Protein AF-A0A318E2T9-F1 (afdb_monomer)

Secondary structure (DSSP, 8-state):
-----------SSHHHHSSSSSS-SS------PPPPSEEEEEE----HHHHHHHHTTGGGGT--EEEE-TTS-S-GGGGGSHHHHHHHHHHHHHHHHHT-EEEEEEES-SS--SEE---TTSHHHHHHHHHHHHHHHH-TT--EEEEESTTSSS-TTTPEESSSHHHHTSHHHHHHHHHHHHHIIIIIIT--EEEEE---SSGGGHHHHHHHHHH--S--EEEEESSSSS--TTSPPPTTTT-BTB-EEEEEEESS-TTTTTTTS----HHHHHHHHHHHHHHHHTT-SSEEEEEEEE-EETTEESTTSTTHHHHHHHHHHHH-TT--HHHHHHHHHHHHH-PPTT-HHHHHHHHHHHHHHHHHHHHH-BTTB--SS-TTS--SSHHHHHHHHHHS-GGGT-GGGHHHHHHHHS--HHHHHHHHHHHHHHHHHHHHHHHHHHTTTTTS-HHHHHHHHHHHHHHHHHHHHHHHHHHHHHHHHHHHT-SS-TTTTHHHHHHHHHHHHHHHHHHTS-TT-S--TTS-HHHHHHHHHHH--TTS---S---------EEEEEEEE-SS-EEEEEEE-TT-EEEEEEESSTT---EEE--SS---SSEEEEEEE-SPPTT-EEEEEEEEEETTEEEEPPPEEEEPPPPPPS-S--PPPP----PPPP-------SSSSSSS----------------------------------PPPPPPEEEEEEEE--STT-EEEEEEEEPTTEEEEEEEEEESSS--B-EEEE-TT--STT-TTEEEEE-TT--EEEEESS-B-TTB--S---SEEEEEEEEBSS--SEEEEEEEEEE-PPPPPPPPPPPP-EEE-S-EEEEEES-B--TTSHHHHHTT----HHHHHHHHHHTT-SEEEE--BT--GGGTTHHHHSPTT-EEEEEEEE---SSSB--EEEEEEPTT------EE-SSSTT--GGG--TT-EEHHHHHHHHHHTT-EEEESSTT--SSSS-B-TTHHHHHH-GGGS-SEEEEEE--TTIIIIIHHHHHHHHHHHHHTT---EEEEE--B-SSSSS--TTSSEEEEEESSEEHHHHHHHHHTT-EEEESSTTS-EEEEEEE-GGG-EEETT-EEEE-TT-EEEEEEEEES-TT-EEEEEETTEEEEEEE--SSEEEEEEEEEGGG-EEEEEEEESSSSS--EEEEEPPEEEEES--SS--B-HHHHHHHHHTSTT----

Structure (mmCIF, N/CA/C/O backbone):
data_AF-A0A318E2T9-F1
#
_entry.id   AF-A0A318E2T9-F1
#
loop_
_atom_site.group_PDB
_atom_site.id
_atom_site.type_symbol
_atom_site.label_atom_id
_atom_site.label_alt_id
_atom_site.label_comp_id
_atom_site.label_asym_id
_atom_site.label_entity_id
_atom_site.label_seq_id
_atom_site.pdbx_PDB_ins_code
_atom_site.Cartn_x
_atom_site.Cartn_y
_atom_site.Cartn_z
_atom_site.occupancy
_atom_site.B_iso_or_equiv
_atom_site.auth_seq_id
_atom_site.auth_comp_id
_atom_site.auth_asym_id
_atom_site.auth_atom_id
_atom_site.pdbx_PDB_model_num
ATOM 1 N N . MET A 1 1 ? -1.964 -68.332 -2.945 1.00 30.83 1 MET A N 1
ATOM 2 C CA . MET A 1 1 ? -1.007 -69.454 -3.074 1.00 30.83 1 MET A CA 1
ATOM 3 C C . MET A 1 1 ? 0.327 -68.889 -3.530 1.00 30.83 1 MET A C 1
ATOM 5 O O . MET A 1 1 ? 0.353 -68.211 -4.544 1.00 30.83 1 MET A O 1
ATOM 9 N N . ILE A 1 2 ? 1.395 -69.120 -2.769 1.00 34.81 2 ILE A N 1
ATOM 10 C CA . ILE A 1 2 ? 2.800 -68.911 -3.175 1.00 34.81 2 ILE A CA 1
ATOM 11 C C . ILE A 1 2 ? 3.369 -70.321 -3.415 1.00 34.81 2 ILE A C 1
ATOM 13 O O . ILE A 1 2 ? 3.007 -71.199 -2.623 1.00 34.81 2 ILE A O 1
ATOM 17 N N . PRO A 1 3 ? 4.141 -70.603 -4.491 1.00 47.22 3 PRO A N 1
ATOM 18 C CA . PRO A 1 3 ? 5.630 -70.612 -4.438 1.00 47.22 3 PRO A CA 1
ATOM 19 C C . PRO A 1 3 ? 6.319 -70.390 -5.817 1.00 47.22 3 PRO A C 1
ATOM 21 O O . PRO A 1 3 ? 5.642 -70.394 -6.833 1.00 47.22 3 PRO A O 1
ATOM 24 N N . THR A 1 4 ? 7.631 -70.239 -6.052 1.00 31.91 4 THR A N 1
ATOM 25 C CA . THR A 1 4 ? 8.889 -69.883 -5.352 1.00 31.91 4 THR A CA 1
ATOM 26 C C . THR A 1 4 ? 9.988 -69.797 -6.440 1.00 31.91 4 THR A C 1
ATOM 28 O O . THR A 1 4 ? 9.971 -70.648 -7.322 1.00 31.91 4 THR A O 1
ATOM 31 N N . ARG A 1 5 ? 11.000 -68.920 -6.242 1.00 30.98 5 ARG A N 1
ATOM 32 C CA . ARG A 1 5 ? 12.449 -69.053 -6.616 1.00 30.98 5 ARG A CA 1
ATOM 33 C C . ARG A 1 5 ? 12.858 -69.080 -8.116 1.00 30.98 5 ARG A C 1
ATOM 35 O O . ARG A 1 5 ? 12.138 -69.633 -8.923 1.00 30.98 5 ARG A O 1
ATOM 42 N N . THR A 1 6 ? 14.027 -68.635 -8.610 1.00 30.19 6 THR A N 1
ATOM 43 C CA . THR A 1 6 ? 15.183 -67.767 -8.234 1.00 30.19 6 THR A CA 1
ATOM 44 C C . THR A 1 6 ? 16.120 -67.701 -9.464 1.00 30.19 6 THR A C 1
ATOM 46 O O . THR A 1 6 ? 16.371 -68.765 -10.015 1.00 30.19 6 THR A O 1
ATOM 49 N N . ALA A 1 7 ? 16.718 -66.524 -9.746 1.00 31.12 7 ALA A N 1
ATOM 50 C CA . ALA A 1 7 ? 18.067 -66.262 -10.327 1.00 31.12 7 ALA A CA 1
ATOM 51 C C . ALA A 1 7 ? 18.369 -66.768 -11.775 1.00 31.12 7 ALA A C 1
ATOM 53 O O . ALA A 1 7 ? 17.823 -67.770 -12.198 1.00 31.12 7 ALA A O 1
ATOM 54 N N . THR A 1 8 ? 19.200 -66.175 -12.648 1.00 29.31 8 THR A N 1
ATOM 55 C CA . THR A 1 8 ? 20.360 -65.255 -12.604 1.00 29.31 8 THR A CA 1
ATOM 56 C C . THR A 1 8 ? 20.552 -64.590 -13.992 1.00 29.31 8 THR A C 1
ATOM 58 O O . THR A 1 8 ? 20.115 -65.137 -15.000 1.00 29.31 8 THR A O 1
ATOM 61 N N . GLY A 1 9 ? 21.303 -63.476 -14.069 1.00 25.31 9 GLY A N 1
ATOM 62 C CA . GLY A 1 9 ? 22.051 -63.110 -15.289 1.00 25.31 9 GLY A CA 1
ATOM 63 C C . GLY A 1 9 ? 22.116 -61.618 -15.634 1.00 25.31 9 GLY A C 1
ATOM 64 O O . GLY A 1 9 ? 21.346 -61.145 -16.461 1.00 25.31 9 GLY A O 1
ATOM 65 N N . GLY A 1 10 ? 23.073 -60.875 -15.064 1.00 24.95 10 GLY A N 1
ATOM 66 C CA . GLY A 1 10 ? 23.267 -59.454 -15.376 1.00 24.95 10 GLY A CA 1
ATOM 67 C C . GLY A 1 10 ? 24.675 -58.936 -15.086 1.00 24.95 10 GLY A C 1
ATOM 68 O O . GLY A 1 10 ? 24.848 -58.102 -14.209 1.00 24.95 10 GLY A O 1
ATOM 69 N N . THR A 1 11 ? 25.683 -59.386 -15.837 1.00 40.41 11 THR A N 1
ATOM 70 C CA . THR A 1 11 ? 27.044 -58.811 -15.818 1.00 40.41 11 THR A CA 1
ATOM 71 C C . THR A 1 11 ? 27.593 -58.636 -17.236 1.00 40.41 11 THR A C 1
ATOM 73 O O . THR A 1 11 ? 28.541 -59.294 -17.646 1.00 40.41 11 THR A O 1
ATOM 76 N N . ARG A 1 12 ? 26.992 -57.718 -18.008 1.00 34.94 12 ARG A N 1
ATOM 77 C CA . ARG A 1 12 ? 27.637 -57.089 -19.188 1.00 34.94 12 ARG A CA 1
ATOM 78 C C . ARG A 1 12 ? 27.356 -55.587 -19.368 1.00 34.94 12 ARG A C 1
ATOM 80 O O . ARG A 1 12 ? 27.973 -54.971 -20.226 1.00 34.94 12 ARG A O 1
ATOM 87 N N . ARG A 1 13 ? 26.510 -54.959 -18.538 1.00 35.66 13 ARG A N 1
ATOM 88 C CA . ARG A 1 13 ? 26.247 -53.501 -18.598 1.00 35.66 13 ARG A CA 1
ATOM 89 C C . ARG A 1 13 ? 27.170 -52.640 -17.725 1.00 35.66 13 ARG A C 1
ATOM 91 O O . ARG A 1 13 ? 27.297 -51.454 -17.993 1.00 35.66 13 ARG A O 1
ATOM 98 N N . ALA A 1 14 ? 27.868 -53.229 -16.752 1.00 35.28 14 ALA A N 1
ATOM 99 C CA . ALA A 1 14 ? 28.710 -52.477 -15.815 1.00 35.28 14 ALA A CA 1
ATOM 100 C C . ALA A 1 14 ? 30.068 -52.027 -16.395 1.00 35.28 14 ALA A C 1
ATOM 102 O O . ALA A 1 14 ? 30.682 -51.111 -15.864 1.00 35.28 14 ALA A O 1
ATOM 103 N N . VAL A 1 15 ? 30.531 -52.620 -17.502 1.00 36.66 15 VAL A N 1
ATOM 104 C CA . VAL A 1 15 ? 31.848 -52.287 -18.087 1.00 36.66 15 VAL A CA 1
ATOM 105 C C . VAL A 1 15 ? 31.768 -51.127 -19.094 1.00 36.66 15 VAL A C 1
ATOM 107 O O . VAL A 1 15 ? 32.759 -50.444 -19.313 1.00 36.66 15 VAL A O 1
ATOM 110 N N . TRP A 1 16 ? 30.582 -50.815 -19.632 1.00 32.03 16 TRP A N 1
ATOM 111 C CA . TRP A 1 16 ? 30.392 -49.675 -20.546 1.00 32.03 16 TRP A CA 1
ATOM 112 C C . TRP A 1 16 ? 30.005 -48.359 -19.853 1.00 32.03 16 TRP A C 1
ATOM 114 O O . TRP A 1 16 ? 30.143 -47.306 -20.459 1.00 32.03 16 TRP A O 1
ATOM 124 N N . GLN A 1 17 ? 29.578 -48.390 -18.585 1.00 36.59 17 GLN A N 1
ATOM 125 C CA . GLN A 1 17 ? 29.322 -47.170 -17.801 1.00 36.59 17 GLN A CA 1
ATOM 126 C C . GLN A 1 17 ? 30.561 -46.659 -17.046 1.00 36.59 17 GLN A C 1
ATOM 128 O O . GLN A 1 17 ? 30.603 -45.493 -16.671 1.00 36.59 17 GLN A O 1
ATOM 133 N N . ALA A 1 18 ? 31.591 -47.492 -16.863 1.00 33.47 18 ALA A N 1
ATOM 134 C CA . ALA A 1 18 ? 32.810 -47.108 -16.148 1.00 33.47 18 ALA A CA 1
ATOM 135 C C . ALA A 1 18 ? 33.846 -46.369 -17.024 1.00 33.47 18 ALA A C 1
ATOM 137 O O . ALA A 1 18 ? 34.726 -45.703 -16.488 1.00 33.47 18 ALA A O 1
ATOM 138 N N . LEU A 1 19 ? 33.739 -46.443 -18.358 1.00 30.14 19 LEU A N 1
ATOM 139 C CA . LEU A 1 19 ? 34.687 -45.807 -19.288 1.00 30.14 19 LEU A CA 1
ATOM 140 C C . LEU A 1 19 ? 34.268 -44.398 -19.744 1.00 30.14 19 LEU A C 1
ATOM 142 O O . LEU A 1 19 ? 35.114 -43.640 -20.207 1.00 30.14 19 LEU A O 1
ATOM 146 N N . THR A 1 20 ? 33.010 -43.998 -19.540 1.00 35.28 20 THR A N 1
ATOM 147 C CA . THR A 1 20 ? 32.521 -42.638 -19.851 1.00 35.28 20 THR A CA 1
ATOM 148 C C . THR A 1 20 ? 32.719 -41.650 -18.696 1.00 35.28 20 THR A C 1
ATOM 150 O O . THR A 1 20 ? 32.662 -40.444 -18.903 1.00 35.28 20 THR A O 1
ATOM 153 N N . ILE A 1 21 ? 32.982 -42.143 -17.480 1.00 37.72 21 ILE A N 1
ATOM 154 C CA . ILE A 1 21 ? 33.087 -41.317 -16.262 1.00 37.72 21 ILE A CA 1
ATOM 155 C C . ILE A 1 21 ? 34.527 -40.813 -16.012 1.00 37.72 21 ILE A C 1
ATOM 157 O O . ILE A 1 21 ? 34.730 -39.908 -15.212 1.00 37.72 21 ILE A O 1
ATOM 161 N N . LEU A 1 22 ? 35.535 -41.306 -16.745 1.00 31.16 22 LEU A N 1
ATOM 162 C CA . LEU A 1 22 ? 36.949 -40.932 -16.547 1.00 31.16 22 LEU A CA 1
ATOM 163 C C . LEU A 1 22 ? 37.576 -40.071 -17.663 1.00 31.16 22 LEU A C 1
ATOM 165 O O . LEU A 1 22 ? 38.781 -39.846 -17.646 1.00 31.16 22 LEU A O 1
ATOM 169 N N . LEU A 1 23 ? 36.775 -39.527 -18.588 1.00 32.62 23 LEU A N 1
ATOM 170 C CA . LEU A 1 23 ? 37.224 -38.550 -19.604 1.00 32.62 23 LEU A CA 1
ATOM 171 C C . LEU A 1 23 ? 36.506 -37.186 -19.522 1.00 32.62 23 LEU A C 1
ATOM 173 O O . LEU A 1 23 ? 36.670 -36.353 -20.405 1.00 32.62 23 LEU A O 1
ATOM 177 N N . GLY A 1 24 ? 35.735 -36.936 -18.458 1.00 32.81 24 GLY A N 1
ATOM 178 C CA . GLY A 1 24 ? 34.955 -35.704 -18.260 1.00 32.81 24 GLY A CA 1
ATOM 179 C C . GLY A 1 24 ? 35.442 -34.805 -17.120 1.00 32.81 24 GLY A C 1
ATOM 180 O O . GLY A 1 24 ? 34.636 -34.102 -16.522 1.00 32.81 24 GLY A O 1
ATOM 181 N N . ILE A 1 25 ? 36.727 -34.853 -16.764 1.00 40.00 25 ILE A N 1
ATOM 182 C CA . ILE A 1 25 ? 37.332 -33.955 -15.770 1.00 40.00 25 ILE A CA 1
ATOM 183 C C . ILE A 1 25 ? 38.424 -33.181 -16.508 1.00 40.00 25 ILE A C 1
ATOM 185 O O . ILE A 1 25 ? 39.344 -33.805 -17.027 1.00 40.00 25 ILE A O 1
ATOM 189 N N . TRP A 1 26 ? 38.291 -31.851 -16.548 1.00 36.72 26 TRP A N 1
ATOM 190 C CA . TRP A 1 26 ? 38.984 -30.871 -17.413 1.00 36.72 26 TRP A CA 1
ATOM 191 C C . TRP A 1 26 ? 38.287 -30.524 -18.737 1.00 36.72 26 TRP A C 1
ATOM 193 O O . TRP A 1 26 ? 38.881 -30.569 -19.807 1.00 36.72 26 TRP A O 1
ATOM 203 N N . ALA A 1 27 ? 37.031 -30.095 -18.635 1.00 29.42 27 ALA A N 1
ATOM 204 C CA . ALA A 1 27 ? 36.490 -28.955 -19.377 1.00 29.42 27 ALA A CA 1
ATOM 205 C C . ALA A 1 27 ? 35.174 -28.562 -18.694 1.00 29.42 27 ALA A C 1
ATOM 207 O O . ALA A 1 27 ? 34.204 -29.315 -18.747 1.00 29.42 27 ALA A O 1
ATOM 208 N N . ALA A 1 28 ? 35.137 -27.419 -18.008 1.00 30.30 28 ALA A N 1
ATOM 209 C CA . ALA A 1 28 ? 33.854 -26.807 -17.683 1.00 30.30 28 ALA A CA 1
ATOM 210 C C . ALA A 1 28 ? 33.182 -26.466 -19.023 1.00 30.30 28 ALA A C 1
ATOM 212 O O . ALA A 1 28 ? 33.825 -25.805 -19.845 1.00 30.30 28 ALA A O 1
ATOM 213 N N . PRO A 1 29 ? 31.951 -26.922 -19.306 1.00 32.84 29 PRO A N 1
ATOM 214 C CA . PRO A 1 29 ? 31.265 -26.430 -20.478 1.00 32.84 29 PRO A CA 1
ATOM 215 C C . PRO A 1 29 ? 30.936 -24.968 -20.185 1.00 32.84 29 PRO A C 1
ATOM 217 O O . PRO A 1 29 ? 30.254 -24.661 -19.207 1.00 32.84 29 PRO A O 1
ATOM 220 N N . ALA A 1 30 ? 31.443 -24.063 -21.017 1.00 32.66 30 ALA A N 1
ATOM 221 C CA . ALA A 1 30 ? 30.800 -22.775 -21.190 1.00 32.66 30 ALA A CA 1
ATOM 222 C C . ALA A 1 30 ? 29.345 -23.084 -21.569 1.00 32.66 30 ALA A C 1
ATOM 224 O O . ALA A 1 30 ? 29.081 -23.569 -22.669 1.00 32.66 30 ALA A O 1
ATOM 225 N N . TYR A 1 31 ? 28.419 -22.927 -20.622 1.00 33.53 31 TYR A N 1
ATOM 226 C CA . TYR A 1 31 ? 26.995 -22.985 -20.911 1.00 33.53 31 TYR A CA 1
ATOM 227 C C . TYR A 1 31 ? 26.719 -21.858 -21.906 1.00 33.53 31 TYR A C 1
ATOM 229 O O . TYR A 1 31 ? 26.722 -20.689 -21.532 1.00 33.53 31 TYR A O 1
ATOM 237 N N . SER A 1 32 ? 26.503 -22.182 -23.180 1.00 38.78 32 SER A N 1
ATOM 238 C CA . SER A 1 32 ? 25.739 -21.280 -24.032 1.00 38.78 32 SER A CA 1
ATOM 239 C C . SER A 1 32 ? 24.319 -21.302 -23.475 1.00 38.78 32 SER A C 1
ATOM 241 O O . SER A 1 32 ? 23.650 -22.332 -23.581 1.00 38.78 32 SER A O 1
ATOM 243 N N . ALA A 1 33 ? 23.893 -20.231 -22.806 1.00 56.88 33 ALA A N 1
ATOM 244 C CA . ALA A 1 33 ? 22.514 -20.103 -22.358 1.00 56.88 33 ALA A CA 1
ATOM 245 C C . ALA A 1 33 ? 21.583 -20.294 -23.566 1.00 56.88 33 ALA A C 1
ATOM 247 O O . ALA A 1 33 ? 21.699 -19.592 -24.569 1.00 56.88 33 ALA A O 1
ATOM 248 N N . GLU A 1 34 ? 20.711 -21.299 -23.498 1.00 68.94 34 GLU A N 1
ATOM 249 C CA . GLU A 1 34 ? 19.646 -21.471 -24.481 1.00 68.94 34 GLU A CA 1
ATOM 250 C C . GLU A 1 34 ? 18.685 -20.281 -24.363 1.00 68.94 34 GLU A C 1
ATOM 252 O O . GLU A 1 34 ? 18.396 -19.823 -23.253 1.00 68.94 34 GLU A O 1
ATOM 257 N N . ALA A 1 35 ? 18.217 -19.762 -25.501 1.00 85.75 35 ALA A N 1
ATOM 258 C CA . ALA A 1 35 ? 17.308 -18.624 -25.515 1.00 85.75 35 ALA A CA 1
ATOM 259 C C . ALA A 1 35 ? 16.038 -18.934 -24.711 1.00 85.75 35 ALA A C 1
ATOM 261 O O . ALA A 1 35 ? 15.452 -20.015 -24.821 1.00 85.75 35 ALA A O 1
ATOM 262 N N . LEU A 1 36 ? 15.597 -17.966 -23.910 1.00 94.62 36 LEU A N 1
ATOM 263 C CA . LEU A 1 36 ? 14.385 -18.102 -23.119 1.00 94.62 36 LEU A CA 1
ATOM 264 C C . LEU A 1 36 ? 13.154 -18.102 -24.049 1.00 94.62 36 LEU A C 1
ATOM 266 O O . LEU A 1 36 ? 13.060 -17.265 -24.949 1.00 94.62 36 LEU A O 1
ATOM 270 N N . PRO A 1 37 ? 12.190 -19.022 -23.859 1.00 93.94 37 PRO A N 1
ATOM 271 C CA . PRO A 1 37 ? 11.117 -19.244 -24.830 1.00 93.94 37 PRO A CA 1
ATOM 272 C C . PRO A 1 37 ? 10.028 -18.159 -24.857 1.00 93.94 37 PRO A C 1
ATOM 274 O O . PRO A 1 37 ? 9.213 -18.160 -25.777 1.00 93.94 37 PRO A O 1
ATOM 277 N N . HIS A 1 38 ? 9.972 -17.254 -23.872 1.00 95.56 38 HIS A N 1
ATOM 278 C CA . HIS A 1 38 ? 9.001 -16.158 -23.829 1.00 95.56 38 HIS A CA 1
ATOM 279 C C . HIS A 1 38 ? 9.669 -14.802 -24.066 1.00 95.56 38 HIS A C 1
ATOM 281 O O . HIS A 1 38 ? 10.292 -14.226 -23.175 1.00 95.56 38 HIS A O 1
ATOM 287 N N . HIS A 1 39 ? 9.443 -14.259 -25.261 1.00 97.69 39 HIS A N 1
ATOM 288 C CA . HIS A 1 39 ? 9.686 -12.858 -25.592 1.00 97.69 39 HIS A CA 1
ATOM 289 C C . HIS A 1 39 ? 8.352 -12.175 -25.910 1.00 97.69 39 HIS A C 1
ATOM 291 O O . HIS A 1 39 ? 7.770 -12.445 -26.965 1.00 97.69 39 HIS A O 1
ATOM 297 N N . GLY A 1 40 ? 7.839 -11.361 -24.990 1.00 97.81 40 GLY A N 1
ATOM 298 C CA . GLY A 1 40 ? 6.520 -10.739 -25.104 1.00 97.81 40 GLY A CA 1
ATOM 299 C C . GLY A 1 40 ? 6.551 -9.227 -25.280 1.00 97.81 40 GLY A C 1
ATOM 300 O O . GLY A 1 40 ? 7.355 -8.551 -24.637 1.00 97.81 40 GLY A O 1
ATOM 301 N N . TRP A 1 41 ? 5.620 -8.689 -26.064 1.00 98.38 41 TRP A N 1
ATOM 302 C CA . TRP A 1 41 ? 5.282 -7.258 -26.074 1.00 98.38 41 TRP A CA 1
ATOM 303 C C . TRP A 1 41 ? 3.877 -7.029 -25.520 1.00 98.38 41 TRP A C 1
ATOM 305 O O . TRP A 1 41 ? 2.980 -7.829 -25.763 1.00 98.38 41 TRP A O 1
ATOM 315 N N . ILE A 1 42 ? 3.675 -5.941 -24.780 1.00 97.69 42 ILE A N 1
ATOM 316 C CA . ILE A 1 42 ? 2.376 -5.540 -24.227 1.00 97.69 42 ILE A CA 1
ATOM 317 C C . ILE A 1 42 ? 1.983 -4.211 -24.870 1.00 97.69 42 ILE A C 1
ATOM 319 O O . ILE A 1 42 ? 2.677 -3.213 -24.672 1.00 97.69 42 ILE A O 1
ATOM 323 N N . LEU A 1 43 ? 0.880 -4.219 -25.621 1.00 97.38 43 LEU A N 1
ATOM 324 C CA . LEU A 1 43 ? 0.327 -3.054 -26.311 1.00 97.38 43 LEU A CA 1
ATOM 325 C C . LEU A 1 43 ? -0.829 -2.483 -25.478 1.00 97.38 43 LEU A C 1
ATOM 327 O O . LEU A 1 43 ? -1.680 -3.244 -24.993 1.00 97.38 43 LEU A O 1
ATOM 331 N N . THR A 1 44 ? -0.861 -1.161 -25.275 1.00 95.06 44 THR A N 1
ATOM 332 C CA . THR A 1 44 ? -1.817 -0.512 -24.348 1.00 95.06 44 THR A CA 1
ATOM 333 C C . THR A 1 44 ? -2.723 0.540 -25.002 1.00 95.06 44 THR A C 1
ATOM 335 O O . THR A 1 44 ? -3.714 0.956 -24.386 1.00 95.06 44 THR A O 1
ATOM 338 N N . GLN A 1 45 ? -2.424 0.967 -26.234 1.00 91.88 45 GLN A N 1
ATOM 339 C CA . GLN A 1 45 ? -3.147 2.034 -26.943 1.00 91.88 45 GLN A CA 1
ATOM 340 C C . GLN A 1 45 ? -4.353 1.523 -27.733 1.00 91.88 45 GLN A C 1
ATOM 342 O O . GLN A 1 45 ? -4.299 0.449 -28.317 1.00 91.88 45 GLN A O 1
ATOM 347 N N . ASN A 1 46 ? -5.414 2.323 -27.859 1.00 88.19 46 ASN A N 1
ATOM 348 C CA . ASN A 1 46 ? -6.555 2.017 -28.735 1.00 88.19 46 ASN A CA 1
ATOM 349 C C . ASN A 1 46 ? -6.376 2.477 -30.195 1.00 88.19 46 ASN A C 1
ATOM 351 O O . ASN A 1 46 ? -7.262 2.213 -31.009 1.00 88.19 46 ASN A O 1
ATOM 355 N N . ASP A 1 47 ? -5.263 3.129 -30.542 1.00 94.19 47 ASP A N 1
ATOM 356 C CA . ASP A 1 47 ? -4.957 3.523 -31.920 1.00 94.19 47 ASP A CA 1
ATOM 357 C C . ASP A 1 47 ? -4.554 2.295 -32.748 1.00 94.19 47 ASP A C 1
ATOM 359 O O . ASP A 1 47 ? -3.548 1.628 -32.494 1.00 94.19 47 ASP A O 1
ATOM 363 N N . THR A 1 48 ? -5.378 1.971 -33.741 1.00 93.62 48 THR A N 1
ATOM 364 C CA . THR A 1 48 ? -5.178 0.783 -34.573 1.00 93.62 48 THR A CA 1
ATOM 365 C C . THR A 1 48 ? -3.993 0.949 -35.520 1.00 93.62 48 THR A C 1
ATOM 367 O O . THR A 1 48 ? -3.201 0.020 -35.638 1.00 93.62 48 THR A O 1
ATOM 370 N N . ASP A 1 49 ? -3.816 2.108 -36.153 1.00 95.44 49 ASP A N 1
ATOM 371 C CA . ASP A 1 49 ? -2.730 2.311 -37.119 1.00 95.44 49 ASP A CA 1
ATOM 372 C C . ASP A 1 49 ? -1.368 2.282 -36.423 1.00 95.44 49 ASP A C 1
ATOM 374 O O . ASP A 1 49 ? -0.433 1.632 -36.904 1.00 95.44 49 ASP A O 1
ATOM 378 N N . TYR A 1 50 ? -1.289 2.892 -35.237 1.00 95.56 50 TYR A N 1
ATOM 379 C CA . TYR A 1 50 ? -0.123 2.781 -34.369 1.00 95.56 50 TYR A CA 1
ATOM 380 C C . TYR A 1 50 ? 0.199 1.318 -34.037 1.00 95.56 50 TYR A C 1
ATOM 382 O O . TYR A 1 50 ? 1.312 0.853 -34.294 1.00 95.56 50 TYR A O 1
ATOM 390 N N . ASN A 1 51 ? -0.775 0.571 -33.503 1.00 96.94 51 ASN A N 1
ATOM 391 C CA . ASN A 1 51 ? -0.554 -0.813 -33.083 1.00 96.94 51 ASN A CA 1
ATOM 392 C C . ASN A 1 51 ? -0.083 -1.688 -34.253 1.00 96.94 51 ASN A C 1
ATOM 394 O O . ASN A 1 51 ? 0.827 -2.497 -34.088 1.00 96.94 51 ASN A O 1
ATOM 398 N N . ARG A 1 52 ? -0.639 -1.496 -35.454 1.00 97.50 52 ARG A N 1
ATOM 399 C CA . ARG A 1 52 ? -0.222 -2.227 -36.661 1.00 97.50 52 ARG A CA 1
ATOM 400 C C . ARG A 1 52 ? 1.214 -1.906 -37.068 1.00 97.50 52 ARG A C 1
ATOM 402 O O . ARG A 1 52 ? 1.961 -2.815 -37.430 1.00 97.50 52 ARG A O 1
ATOM 409 N N . ALA A 1 53 ? 1.627 -0.642 -36.961 1.00 96.62 53 ALA A N 1
ATOM 410 C CA . ALA A 1 53 ? 3.010 -0.237 -37.211 1.00 96.62 53 ALA A CA 1
ATOM 411 C C . ALA A 1 53 ? 3.988 -0.857 -36.196 1.00 96.62 53 ALA A C 1
ATOM 413 O O . ALA A 1 53 ? 5.073 -1.295 -36.580 1.00 96.62 53 ALA A O 1
ATOM 414 N N . VAL A 1 54 ? 3.595 -0.953 -34.922 1.00 96.75 54 VAL A N 1
ATOM 415 C CA . VAL A 1 54 ? 4.366 -1.663 -33.888 1.00 96.75 54 VAL A CA 1
ATOM 416 C C . VAL A 1 54 ? 4.458 -3.153 -34.208 1.00 96.75 54 VAL A C 1
ATOM 418 O O . VAL A 1 54 ? 5.558 -3.701 -34.265 1.00 96.75 54 VAL A O 1
ATOM 421 N N . ILE A 1 55 ? 3.324 -3.805 -34.482 1.00 98.19 55 ILE A N 1
ATOM 422 C CA . ILE A 1 55 ? 3.254 -5.239 -34.793 1.00 98.19 55 ILE A CA 1
ATOM 423 C C . ILE A 1 55 ? 4.158 -5.583 -35.982 1.00 98.19 55 ILE A C 1
ATOM 425 O O . ILE A 1 55 ? 4.906 -6.556 -35.918 1.00 98.19 55 ILE A O 1
ATOM 429 N N . ALA A 1 56 ? 4.190 -4.753 -37.028 1.00 97.56 56 ALA A N 1
ATOM 430 C CA . ALA A 1 56 ? 5.042 -4.971 -38.199 1.00 97.56 56 ALA A CA 1
ATOM 431 C C . ALA A 1 56 ? 6.547 -5.099 -37.877 1.00 97.56 56 ALA A C 1
ATOM 433 O O . ALA A 1 56 ? 7.287 -5.695 -38.661 1.00 97.56 56 ALA A O 1
ATOM 434 N N . ARG A 1 57 ? 7.003 -4.585 -36.725 1.00 96.12 57 ARG A N 1
ATOM 435 C CA . ARG A 1 57 ? 8.402 -4.659 -36.273 1.00 96.12 57 ARG A CA 1
ATOM 436 C C . ARG A 1 57 ? 8.701 -5.845 -35.353 1.00 96.12 57 ARG A C 1
ATOM 438 O O . ARG A 1 57 ? 9.863 -6.091 -35.049 1.00 96.12 57 ARG A O 1
ATOM 445 N N . MET A 1 58 ? 7.706 -6.631 -34.938 1.00 96.81 58 MET A N 1
ATOM 446 C CA . MET A 1 58 ? 7.890 -7.739 -33.981 1.00 96.81 58 MET A CA 1
ATOM 447 C C . MET A 1 58 ? 8.955 -8.758 -34.414 1.00 96.81 58 MET A C 1
ATOM 449 O O . MET A 1 58 ? 9.720 -9.255 -33.583 1.00 96.81 58 MET A O 1
ATOM 453 N N . ARG A 1 59 ? 9.055 -9.052 -35.717 1.00 93.88 59 ARG A N 1
ATOM 454 C CA . ARG A 1 59 ? 10.076 -9.969 -36.249 1.00 93.88 59 ARG A CA 1
ATOM 455 C C . ARG A 1 59 ? 11.503 -9.443 -36.090 1.00 93.88 59 ARG A C 1
ATOM 457 O O . ARG A 1 59 ? 12.398 -10.258 -35.890 1.00 93.88 59 ARG A O 1
ATOM 464 N N . GLU A 1 60 ? 11.721 -8.124 -36.125 1.00 92.38 60 GLU A N 1
ATOM 465 C CA . GLU A 1 60 ? 13.051 -7.514 -35.925 1.00 92.38 60 GLU A CA 1
ATOM 466 C C . GLU A 1 60 ? 13.624 -7.852 -34.543 1.00 92.38 60 GLU A C 1
ATOM 468 O O . GLU A 1 60 ? 14.832 -8.029 -34.389 1.00 92.38 60 GLU A O 1
ATOM 473 N N . TYR A 1 61 ? 12.743 -7.998 -33.551 1.00 94.75 61 TYR A N 1
ATOM 474 C CA . TYR A 1 61 ? 13.101 -8.276 -32.164 1.00 94.75 61 TYR A CA 1
ATOM 475 C C . TYR A 1 61 ? 12.926 -9.754 -31.787 1.00 94.75 61 TYR A C 1
ATOM 477 O O . TYR A 1 61 ? 13.217 -10.127 -30.656 1.00 94.75 61 TYR A O 1
ATOM 485 N N . ALA A 1 62 ? 12.495 -10.619 -32.711 1.00 94.81 62 ALA A N 1
ATOM 486 C CA . ALA A 1 62 ? 12.150 -12.015 -32.426 1.00 94.81 62 ALA A CA 1
ATOM 487 C C . ALA A 1 62 ? 11.099 -12.150 -31.303 1.00 94.81 62 ALA A C 1
ATOM 489 O O . ALA A 1 62 ? 11.262 -12.930 -30.362 1.00 94.81 62 ALA A O 1
ATOM 490 N N . VAL A 1 63 ? 10.034 -11.346 -31.370 1.00 97.75 63 VAL A N 1
ATOM 491 C CA . VAL A 1 63 ? 8.920 -11.408 -30.413 1.00 97.75 63 VAL A CA 1
ATOM 492 C C . VAL A 1 63 ? 8.095 -12.670 -30.663 1.00 97.75 63 VAL A C 1
ATOM 494 O O . VAL A 1 63 ? 7.719 -12.971 -31.793 1.00 97.75 63 VAL A O 1
ATOM 497 N N . THR A 1 64 ? 7.801 -13.405 -29.594 1.00 97.19 64 THR A N 1
ATOM 498 C CA . THR A 1 64 ? 7.084 -14.696 -29.627 1.00 97.19 64 THR A CA 1
ATOM 499 C C . THR A 1 64 ? 5.590 -14.564 -29.349 1.00 97.19 64 THR A C 1
ATOM 501 O O . THR A 1 64 ? 4.806 -15.419 -29.759 1.00 97.19 64 THR A O 1
ATOM 504 N N . HIS A 1 65 ? 5.180 -13.513 -28.637 1.00 98.31 65 HIS A N 1
ATOM 505 C CA . HIS A 1 65 ? 3.780 -13.234 -28.343 1.00 98.31 65 HIS A CA 1
ATOM 506 C C . HIS A 1 65 ? 3.545 -11.739 -28.108 1.00 98.31 65 HIS A C 1
ATOM 508 O O . HIS A 1 65 ? 4.437 -11.021 -27.656 1.00 98.31 65 HIS A O 1
ATOM 514 N N . ALA A 1 66 ? 2.331 -11.277 -28.382 1.00 98.44 66 ALA A N 1
ATOM 515 C CA . ALA A 1 66 ? 1.876 -9.935 -28.053 1.00 98.44 66 ALA A CA 1
ATOM 516 C C . ALA A 1 66 ? 0.629 -9.997 -27.167 1.00 98.44 66 ALA A C 1
ATOM 518 O O . ALA A 1 66 ? -0.251 -10.835 -27.360 1.00 98.44 66 ALA A O 1
ATOM 519 N N . GLN A 1 67 ? 0.574 -9.107 -26.181 1.00 98.06 67 GLN A N 1
ATOM 520 C CA . GLN A 1 67 ? -0.528 -8.971 -25.242 1.00 98.06 67 GLN A CA 1
ATOM 521 C C . GLN A 1 67 ? -1.325 -7.710 -25.575 1.00 98.06 67 GLN A C 1
ATOM 523 O O . GLN A 1 67 ? -0.776 -6.606 -25.585 1.00 98.06 67 GLN A O 1
ATOM 528 N N . LEU A 1 68 ? -2.621 -7.872 -25.818 1.00 97.75 68 LEU A N 1
ATOM 529 C CA . LEU A 1 68 ? -3.571 -6.785 -26.018 1.00 97.75 68 LEU A CA 1
ATOM 530 C C . LEU A 1 68 ? -4.172 -6.408 -24.660 1.00 97.75 68 LEU A C 1
ATOM 532 O O . LEU A 1 68 ? -4.793 -7.243 -23.999 1.00 97.75 68 LEU A O 1
ATOM 536 N N . SER A 1 69 ? -3.943 -5.165 -24.230 1.00 94.81 69 SER A N 1
ATOM 537 C CA . SER A 1 69 ? -4.256 -4.708 -22.873 1.00 94.81 69 SER A CA 1
ATOM 538 C C . SER A 1 69 ? -4.798 -3.265 -22.835 1.00 94.81 69 SER A C 1
ATOM 540 O O . SER A 1 69 ? -4.857 -2.569 -23.849 1.00 94.81 69 SER A O 1
ATOM 542 N N . HIS A 1 70 ? -5.163 -2.782 -21.645 1.00 92.69 70 HIS A N 1
ATOM 543 C CA . HIS A 1 70 ? -5.578 -1.397 -21.352 1.00 92.69 70 HIS A CA 1
ATOM 544 C C . HIS A 1 70 ? -6.684 -0.853 -22.273 1.00 92.69 70 HIS A C 1
ATOM 546 O O . HIS A 1 70 ? -7.821 -1.315 -22.209 1.00 92.69 70 HIS A O 1
ATOM 552 N N . ARG A 1 71 ? -6.387 0.155 -23.109 1.00 92.94 71 ARG A N 1
AT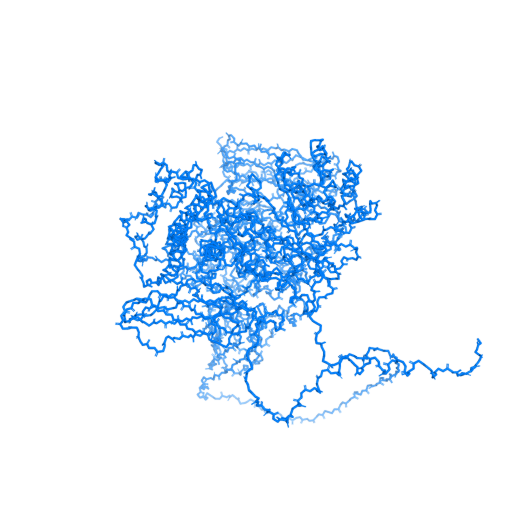OM 553 C CA . ARG A 1 71 ? -7.400 0.782 -23.972 1.00 92.94 71 ARG A CA 1
ATOM 554 C C . ARG A 1 71 ? -7.824 -0.137 -25.129 1.00 92.94 71 ARG A C 1
ATOM 556 O O . ARG A 1 71 ? -8.816 0.160 -25.788 1.00 92.94 71 ARG A O 1
ATOM 563 N N . ILE A 1 72 ? -7.112 -1.244 -25.371 1.00 94.75 72 ILE A N 1
ATOM 564 C CA . ILE A 1 72 ? -7.502 -2.254 -26.363 1.00 94.75 72 ILE A CA 1
ATOM 565 C C . ILE A 1 72 ? -8.603 -3.144 -25.787 1.00 94.75 72 ILE A C 1
ATOM 567 O O . ILE A 1 72 ? -9.717 -3.137 -26.312 1.00 94.75 72 ILE A O 1
ATOM 571 N N . VAL A 1 73 ? -8.263 -3.882 -24.725 1.00 93.75 73 VAL A N 1
ATOM 572 C CA . VAL A 1 73 ? -9.137 -4.768 -23.945 1.00 93.75 73 VAL A CA 1
ATOM 573 C C . VAL A 1 73 ? -8.486 -5.047 -22.584 1.00 93.75 73 VAL A C 1
ATOM 575 O O . VAL A 1 73 ? -7.300 -5.354 -22.513 1.00 93.75 73 VAL A O 1
ATOM 578 N N . THR A 1 74 ? -9.232 -4.929 -21.490 1.00 92.06 74 THR A N 1
ATOM 579 C CA . THR A 1 74 ? -8.801 -5.328 -20.136 1.00 92.06 74 THR A CA 1
ATOM 580 C C . THR A 1 74 ? -9.789 -6.210 -19.421 1.00 92.06 74 THR A C 1
ATOM 582 O O . THR A 1 74 ? -9.433 -6.748 -18.382 1.00 92.06 74 THR A O 1
ATOM 585 N N . ARG A 1 75 ? -11.020 -6.350 -19.908 1.00 91.62 75 ARG A N 1
ATOM 586 C CA . ARG A 1 75 ? -12.050 -7.175 -19.280 1.00 91.62 75 ARG A CA 1
ATOM 587 C C . ARG A 1 75 ? -12.715 -8.031 -20.334 1.00 91.62 75 ARG A C 1
ATOM 589 O O . ARG A 1 75 ? -13.031 -7.541 -21.415 1.00 91.62 75 ARG A O 1
ATOM 596 N N . VAL A 1 76 ? -13.003 -9.279 -19.983 1.00 92.62 76 VAL A N 1
ATOM 597 C CA . VAL A 1 76 ? -13.752 -10.186 -20.863 1.00 92.62 76 VAL A CA 1
ATOM 598 C C . VAL A 1 76 ? -15.143 -9.631 -21.205 1.00 92.62 76 VAL A C 1
ATOM 600 O O . VAL A 1 76 ? -15.652 -9.861 -22.293 1.00 92.62 76 VAL A O 1
ATOM 603 N N . ASP A 1 77 ? -15.729 -8.817 -20.323 1.00 90.94 77 ASP A N 1
ATOM 604 C CA . ASP A 1 77 ? -17.043 -8.196 -20.531 1.00 90.94 77 ASP A CA 1
ATOM 605 C C . ASP A 1 77 ? -17.042 -7.167 -21.679 1.00 90.94 77 ASP A C 1
ATOM 607 O O . ASP A 1 77 ? -18.083 -6.868 -22.251 1.00 90.94 77 ASP A O 1
ATOM 611 N N . GLN A 1 78 ? -15.873 -6.641 -22.068 1.00 93.44 78 GLN A N 1
ATOM 612 C CA . GLN A 1 78 ? -15.767 -5.701 -23.190 1.00 93.44 78 GLN A CA 1
ATOM 613 C C . GLN A 1 78 ? -15.979 -6.369 -24.554 1.00 93.44 78 GLN A C 1
ATOM 615 O O . GLN A 1 78 ? -16.169 -5.661 -25.537 1.00 93.44 78 GLN A O 1
ATOM 620 N N . PHE A 1 79 ? -15.982 -7.704 -24.638 1.00 94.81 79 PHE A N 1
ATOM 621 C CA . PHE A 1 79 ? -16.313 -8.417 -25.878 1.00 94.81 79 PHE A CA 1
ATOM 622 C C . PHE A 1 79 ? -17.809 -8.370 -26.235 1.00 94.81 79 PHE A C 1
ATOM 624 O O . PHE A 1 79 ? -18.190 -8.864 -27.295 1.00 94.81 79 PHE A O 1
ATOM 631 N N . ASP A 1 80 ? -18.645 -7.748 -25.397 1.00 93.38 80 ASP A N 1
ATOM 632 C CA . ASP A 1 80 ? -20.016 -7.375 -25.761 1.00 93.38 80 ASP A CA 1
ATOM 633 C C . ASP A 1 80 ? -20.043 -6.190 -26.755 1.00 93.38 80 ASP A C 1
ATOM 635 O O . ASP A 1 80 ? -21.041 -5.990 -27.447 1.00 93.38 80 ASP A O 1
ATOM 639 N N . ASP A 1 81 ? -18.950 -5.420 -26.859 1.00 95.50 81 ASP A N 1
ATOM 640 C CA . ASP A 1 81 ? -18.802 -4.303 -27.795 1.00 95.50 81 ASP A CA 1
ATOM 641 C C . ASP A 1 81 ? -18.244 -4.781 -29.158 1.00 95.50 81 ASP A C 1
ATOM 643 O O . ASP A 1 81 ? -17.088 -5.224 -29.242 1.00 95.50 81 ASP A O 1
ATOM 647 N N . PRO A 1 82 ? -19.014 -4.656 -30.261 1.00 96.00 82 PRO A N 1
ATOM 648 C CA . PRO A 1 82 ? -18.557 -5.033 -31.596 1.00 96.00 82 PRO A CA 1
ATOM 649 C C . PRO A 1 82 ? -17.283 -4.311 -32.056 1.00 96.00 82 PRO A C 1
ATOM 651 O O . PRO A 1 82 ? -16.518 -4.883 -32.838 1.00 96.00 82 PRO A O 1
ATOM 654 N N . GLU A 1 83 ? -17.023 -3.084 -31.589 1.00 95.75 83 GLU A N 1
ATOM 655 C CA . GLU A 1 83 ? -15.809 -2.339 -31.941 1.00 95.75 83 GLU A CA 1
ATOM 656 C C . GLU A 1 83 ? -14.566 -2.943 -31.283 1.00 95.75 83 GLU A C 1
ATOM 658 O O . GLU A 1 83 ? -13.519 -3.068 -31.927 1.00 95.75 83 GLU A O 1
ATOM 663 N N . VAL A 1 84 ? -14.681 -3.378 -30.023 1.00 95.69 84 VAL A N 1
ATOM 664 C CA . VAL A 1 84 ? -13.617 -4.115 -29.323 1.00 95.69 84 VAL A CA 1
ATOM 665 C C . VAL A 1 84 ? -13.339 -5.426 -30.054 1.00 95.69 84 VAL A C 1
ATOM 667 O O . VAL A 1 84 ? -12.181 -5.730 -30.343 1.00 95.69 84 VAL A O 1
ATOM 670 N N . VAL A 1 85 ? -14.386 -6.171 -30.425 1.00 97.06 85 VAL A N 1
ATOM 671 C CA . VAL A 1 85 ? -14.256 -7.442 -31.155 1.00 97.06 85 VAL A CA 1
ATOM 672 C C . VAL A 1 85 ? -13.565 -7.247 -32.506 1.00 97.06 85 VAL A C 1
ATOM 674 O O . VAL A 1 85 ? -12.640 -7.992 -32.839 1.00 97.06 85 VAL A O 1
ATOM 677 N N . ALA A 1 86 ? -13.981 -6.244 -33.285 1.00 96.50 86 ALA A N 1
ATOM 678 C CA . ALA A 1 86 ? -13.388 -5.941 -34.586 1.00 96.50 86 ALA A CA 1
ATOM 679 C C . ALA A 1 86 ? -11.909 -5.544 -34.462 1.00 96.50 86 ALA A C 1
ATOM 681 O O . ALA A 1 86 ? -11.070 -6.060 -35.203 1.00 96.50 86 ALA A O 1
ATOM 682 N N . ARG A 1 87 ? -11.582 -4.684 -33.488 1.00 96.38 87 ARG A N 1
ATOM 683 C CA . ARG A 1 87 ? -10.206 -4.251 -33.218 1.00 96.38 87 ARG A CA 1
ATOM 684 C C . ARG A 1 87 ? -9.319 -5.419 -32.790 1.00 96.38 87 ARG A C 1
ATOM 686 O O . ARG A 1 87 ? -8.236 -5.582 -33.341 1.00 96.38 87 ARG A O 1
ATOM 693 N N . VAL A 1 88 ? -9.772 -6.254 -31.852 1.00 97.62 88 VAL A N 1
ATOM 694 C CA . VAL A 1 88 ? -8.996 -7.410 -31.372 1.00 97.62 88 VAL A CA 1
ATOM 695 C C . VAL A 1 88 ? -8.772 -8.435 -32.486 1.00 97.62 88 VAL A C 1
ATOM 697 O O . VAL A 1 88 ? -7.654 -8.919 -32.613 1.00 97.62 88 VAL A O 1
ATOM 700 N N . ARG A 1 89 ? -9.777 -8.726 -33.328 1.00 97.69 89 ARG A N 1
ATOM 701 C CA . ARG A 1 89 ? -9.607 -9.619 -34.494 1.00 97.69 89 ARG A CA 1
ATOM 702 C C . ARG A 1 89 ? -8.537 -9.109 -35.455 1.00 97.69 89 ARG A C 1
ATOM 704 O O . ARG A 1 89 ? -7.633 -9.858 -35.797 1.00 97.69 89 ARG A O 1
ATOM 711 N N . LEU A 1 90 ? -8.619 -7.834 -35.837 1.00 97.75 90 LEU A N 1
ATOM 712 C CA . LEU A 1 90 ? -7.664 -7.231 -36.765 1.00 97.75 90 LEU A CA 1
ATOM 713 C C . LEU A 1 90 ? -6.226 -7.305 -36.232 1.00 97.75 90 LEU A C 1
ATOM 715 O O . LEU A 1 90 ? -5.322 -7.730 -36.946 1.00 97.75 90 LEU A O 1
ATOM 719 N N . LEU A 1 91 ? -6.020 -6.924 -34.968 1.00 98.38 91 LEU A N 1
ATOM 720 C CA . LEU A 1 91 ? -4.693 -6.978 -34.354 1.00 98.38 91 LEU A CA 1
ATOM 721 C C . LEU A 1 91 ? -4.204 -8.422 -34.184 1.00 98.38 91 LEU A C 1
ATOM 723 O O . LEU A 1 91 ? -3.016 -8.677 -34.360 1.00 98.38 91 LEU A O 1
ATOM 727 N N . ALA A 1 92 ? -5.100 -9.365 -33.876 1.00 98.38 92 ALA A N 1
ATOM 728 C CA . ALA A 1 92 ? -4.753 -10.777 -33.766 1.00 98.38 92 ALA A CA 1
ATOM 729 C C . ALA A 1 92 ? -4.235 -11.343 -35.097 1.00 98.38 92 ALA A C 1
ATOM 731 O O . ALA A 1 92 ? -3.180 -11.977 -35.118 1.00 98.38 92 ALA A O 1
ATOM 732 N N . ASP A 1 93 ? -4.921 -11.043 -36.204 1.00 98.06 93 ASP A N 1
ATOM 733 C CA . ASP A 1 93 ? -4.509 -11.461 -37.547 1.00 98.06 93 ASP A CA 1
ATOM 734 C C . ASP A 1 93 ? -3.130 -10.884 -37.918 1.00 98.06 93 ASP A C 1
ATOM 736 O O . ASP A 1 93 ? -2.261 -11.607 -38.415 1.00 98.06 93 ASP A O 1
ATOM 740 N N . ASP A 1 94 ? -2.889 -9.600 -37.624 1.00 98.44 94 ASP A N 1
ATOM 741 C CA . ASP A 1 94 ? -1.598 -8.954 -37.886 1.00 98.44 94 ASP A CA 1
ATOM 742 C C . ASP A 1 94 ? -0.464 -9.561 -37.033 1.00 98.44 94 ASP A C 1
ATOM 744 O O . ASP A 1 94 ? 0.645 -9.761 -37.534 1.00 98.44 94 ASP A O 1
ATOM 748 N N . ILE A 1 95 ? -0.725 -9.908 -35.766 1.00 98.62 95 ILE A N 1
ATOM 749 C CA . ILE A 1 95 ? 0.247 -10.570 -34.874 1.00 98.62 95 ILE A CA 1
ATOM 750 C C . ILE A 1 95 ? 0.558 -11.993 -35.361 1.00 98.62 95 ILE A C 1
ATOM 752 O O . ILE A 1 95 ? 1.728 -12.384 -35.441 1.00 98.62 95 ILE A O 1
ATOM 756 N N . HIS A 1 96 ? -0.461 -12.766 -35.749 1.00 98.44 96 HIS A N 1
ATOM 757 C CA . HIS A 1 96 ? -0.280 -14.100 -36.332 1.00 98.44 96 HIS A CA 1
ATOM 758 C C . HIS A 1 96 ? 0.505 -14.045 -37.640 1.00 98.44 96 HIS A C 1
ATOM 760 O O . HIS A 1 96 ? 1.369 -14.894 -37.871 1.00 98.44 96 HIS A O 1
ATOM 766 N N . ALA A 1 97 ? 0.296 -13.012 -38.463 1.00 97.88 97 ALA A N 1
ATOM 767 C CA . ALA A 1 97 ? 1.091 -12.788 -39.666 1.00 97.88 97 ALA A CA 1
ATOM 768 C C . ALA A 1 97 ? 2.583 -12.582 -39.349 1.00 97.88 97 ALA A C 1
ATOM 770 O O . ALA A 1 97 ? 3.436 -12.930 -40.169 1.00 97.88 97 ALA A O 1
ATOM 771 N N . GLN A 1 98 ? 2.934 -12.099 -38.151 1.00 97.50 98 GLN A N 1
ATOM 772 C CA . GLN A 1 98 ? 4.323 -12.025 -37.685 1.00 97.50 98 GLN A CA 1
ATOM 773 C C . GLN A 1 98 ? 4.870 -13.355 -37.148 1.00 97.50 98 GLN A C 1
ATOM 775 O O . GLN A 1 98 ? 6.088 -13.477 -37.020 1.00 97.50 98 GLN A O 1
ATOM 780 N N . GLY A 1 99 ? 4.023 -14.365 -36.933 1.00 96.44 99 GLY A N 1
ATOM 781 C CA . GLY A 1 99 ? 4.395 -15.668 -36.373 1.00 96.44 99 GLY A CA 1
ATOM 782 C C . GLY A 1 99 ? 4.407 -15.704 -34.841 1.00 96.44 99 GLY A C 1
ATOM 783 O O . GLY A 1 99 ? 5.074 -16.561 -34.266 1.00 96.44 99 GLY A O 1
ATOM 784 N N . ALA A 1 100 ? 3.707 -14.774 -34.188 1.00 97.88 100 ALA A N 1
ATOM 785 C CA . ALA A 1 100 ? 3.634 -14.652 -32.734 1.00 97.88 100 ALA A CA 1
ATOM 786 C C . ALA A 1 100 ? 2.239 -15.024 -32.208 1.00 97.88 100 ALA A C 1
ATOM 788 O O . ALA A 1 100 ? 1.264 -14.937 -32.946 1.00 97.88 100 ALA A O 1
ATOM 789 N N . LYS A 1 101 ? 2.135 -15.418 -30.933 1.00 98.38 101 LYS A N 1
ATOM 790 C CA . LYS A 1 101 ? 0.848 -15.679 -30.260 1.00 98.38 101 LYS A CA 1
ATOM 791 C C . LYS A 1 101 ? 0.140 -14.390 -29.832 1.00 98.38 101 LYS A C 1
ATOM 793 O O . LYS A 1 101 ? 0.799 -13.403 -29.499 1.00 98.38 101 LYS A O 1
ATOM 798 N N . VAL A 1 102 ? -1.187 -14.431 -29.738 1.00 98.44 102 VAL A N 1
ATOM 799 C CA . VAL A 1 102 ? -2.034 -13.317 -29.280 1.00 98.44 102 VAL A CA 1
ATOM 800 C C . VAL A 1 102 ? -2.619 -13.624 -27.908 1.00 98.44 102 VAL A C 1
ATOM 802 O O . VAL A 1 102 ? -3.396 -14.566 -27.751 1.00 98.44 102 VAL A O 1
ATOM 805 N N . LEU A 1 103 ? -2.287 -12.797 -26.919 1.00 98.38 103 LEU A N 1
ATOM 806 C CA . LEU A 1 103 ? -2.845 -12.880 -25.571 1.00 98.38 103 LEU A CA 1
ATOM 807 C C . LEU A 1 103 ? -3.752 -11.677 -25.300 1.00 98.38 103 LEU A C 1
ATOM 809 O O . LEU A 1 103 ? -3.426 -10.560 -25.697 1.00 98.38 103 LEU A O 1
ATOM 813 N N . VAL A 1 104 ? -4.858 -11.873 -24.584 1.00 97.69 104 VAL A N 1
ATOM 814 C CA . VAL A 1 104 ? -5.748 -10.775 -24.160 1.00 97.69 104 VAL A CA 1
ATOM 815 C C . VAL A 1 104 ? -5.803 -10.672 -22.643 1.00 97.69 104 VAL A C 1
ATOM 817 O O . VAL A 1 104 ? -5.768 -11.684 -21.943 1.00 97.69 104 VAL A O 1
ATOM 820 N N . TRP A 1 105 ? -5.875 -9.450 -22.120 1.00 95.00 105 TRP A N 1
ATOM 821 C CA . TRP A 1 105 ? -6.005 -9.224 -20.682 1.00 95.00 105 TRP A CA 1
ATOM 822 C C . TRP A 1 105 ? -7.451 -9.359 -20.212 1.00 95.00 105 TRP A C 1
ATOM 824 O O . TRP A 1 105 ? -8.382 -8.890 -20.868 1.00 95.00 105 TRP A O 1
ATOM 834 N N . ALA A 1 106 ? -7.613 -9.942 -19.028 1.00 93.38 106 ALA A N 1
ATOM 835 C CA . ALA A 1 106 ? -8.876 -10.019 -18.320 1.00 93.38 106 ALA A CA 1
ATOM 836 C C . ALA A 1 106 ? -8.671 -9.742 -16.820 1.00 93.38 106 ALA A C 1
ATOM 838 O O . ALA A 1 106 ? -8.163 -10.560 -16.055 1.00 93.38 106 ALA A O 1
ATOM 839 N N . GLN A 1 107 ? -9.062 -8.542 -16.406 1.00 91.25 107 GLN A N 1
ATOM 840 C CA . GLN A 1 107 ? -9.235 -8.141 -15.021 1.00 91.25 107 GLN A CA 1
ATOM 841 C C . GLN A 1 107 ? -10.534 -8.769 -14.517 1.00 91.25 107 GLN A C 1
ATOM 843 O O . GLN A 1 107 ? -11.589 -8.624 -15.147 1.00 91.25 107 GLN A O 1
ATOM 848 N N . GLU A 1 108 ? -10.446 -9.516 -13.421 1.00 89.19 108 GLU A N 1
ATOM 849 C CA . GLU A 1 108 ? -11.608 -10.218 -12.876 1.00 89.19 108 GLU A CA 1
ATOM 850 C C . GLU A 1 108 ? -12.565 -9.292 -12.127 1.00 89.19 108 GLU A C 1
ATOM 852 O O . GLU A 1 108 ? -12.166 -8.225 -11.686 1.00 89.19 108 GLU A O 1
ATOM 857 N N . LEU A 1 109 ? -13.835 -9.709 -12.017 1.00 75.19 109 LEU A N 1
ATOM 858 C CA . LEU A 1 109 ? -14.947 -8.943 -11.427 1.00 75.19 109 LEU A CA 1
ATOM 859 C C . LEU A 1 109 ? -15.188 -7.581 -12.105 1.00 75.19 109 LEU A C 1
ATOM 861 O O . LEU A 1 109 ? -14.807 -6.531 -11.605 1.00 75.19 109 LEU A O 1
ATOM 865 N N . GLY A 1 110 ? -15.851 -7.608 -13.268 1.00 58.84 110 GLY A N 1
ATOM 866 C CA . GLY A 1 110 ? -16.029 -6.450 -14.158 1.00 58.84 110 GLY A CA 1
ATOM 867 C C . GLY A 1 110 ? -16.844 -5.258 -13.630 1.00 58.84 110 GLY A C 1
ATOM 868 O O . GLY A 1 110 ? -16.954 -4.266 -14.349 1.00 58.84 110 GLY A O 1
ATOM 869 N N . GLU A 1 111 ? -17.367 -5.328 -12.404 1.00 64.12 111 GLU A N 1
ATOM 870 C CA . GLU A 1 111 ? -18.105 -4.270 -11.703 1.00 64.12 111 GLU A CA 1
ATOM 871 C C . GLU A 1 111 ? -17.762 -4.294 -10.208 1.00 64.12 111 GLU A C 1
ATOM 873 O O . GLU A 1 111 ? -17.299 -5.319 -9.699 1.00 64.12 111 GLU A O 1
ATOM 878 N N . ASP A 1 112 ? -18.040 -3.189 -9.510 1.00 61.78 112 ASP A N 1
ATOM 879 C CA . ASP A 1 112 ? -17.868 -3.083 -8.061 1.00 61.78 112 ASP A CA 1
ATOM 880 C C . ASP A 1 112 ? -18.862 -4.006 -7.337 1.00 61.78 112 ASP A C 1
ATOM 882 O O . ASP A 1 112 ? -20.009 -3.641 -7.064 1.00 61.78 112 ASP A O 1
ATOM 886 N N . ARG A 1 113 ? -18.442 -5.247 -7.067 1.00 66.88 113 ARG A N 1
ATOM 887 C CA . ARG A 1 113 ? -19.261 -6.274 -6.416 1.00 66.88 113 ARG A CA 1
ATOM 888 C C . ARG A 1 113 ? -18.750 -6.529 -5.010 1.00 66.88 113 ARG A C 1
ATOM 890 O O . ARG A 1 113 ? -17.671 -7.079 -4.822 1.00 66.88 113 ARG A O 1
ATOM 897 N N . LEU A 1 114 ? -19.597 -6.227 -4.028 1.00 61.66 114 LEU A N 1
ATOM 898 C CA . LEU A 1 114 ? -19.327 -6.578 -2.636 1.00 61.66 114 LEU A CA 1
ATOM 899 C C . LEU A 1 114 ? -19.461 -8.086 -2.398 1.00 61.66 114 LEU A C 1
ATOM 901 O O . LEU A 1 114 ? -18.739 -8.610 -1.569 1.00 61.66 114 LEU A O 1
ATOM 905 N N . SER A 1 115 ? -20.318 -8.816 -3.126 1.00 70.19 115 SER A N 1
ATOM 906 C CA . SER A 1 115 ? -20.475 -10.269 -2.958 1.00 70.19 115 SER A CA 1
ATOM 907 C C . SER A 1 115 ? -20.398 -11.063 -4.266 1.00 70.19 115 SER A C 1
ATOM 909 O O . SER A 1 115 ? -20.814 -10.592 -5.329 1.00 70.19 115 SER A O 1
ATOM 911 N N . PHE A 1 116 ? -19.854 -12.283 -4.188 1.00 81.19 116 PHE A N 1
ATOM 912 C CA . PHE A 1 116 ? -19.657 -13.187 -5.325 1.00 81.19 116 PHE A CA 1
ATOM 913 C C . PHE A 1 116 ? -19.661 -14.658 -4.885 1.00 81.19 116 PHE A C 1
ATOM 915 O O . PHE A 1 116 ? -19.042 -15.023 -3.883 1.00 81.19 116 PHE A O 1
ATOM 922 N N . CYS A 1 117 ? -20.333 -15.531 -5.636 1.00 86.25 117 CYS A N 1
ATOM 923 C CA . CYS A 1 117 ? -20.311 -16.969 -5.376 1.00 86.25 117 CYS A CA 1
ATOM 924 C C . CYS A 1 117 ? -19.125 -17.635 -6.087 1.00 86.25 117 CYS A C 1
ATOM 926 O O . CYS A 1 117 ? -19.138 -17.801 -7.307 1.00 86.25 117 CYS A O 1
ATOM 928 N N . PHE A 1 118 ? -18.119 -18.043 -5.306 1.00 91.12 118 PHE A N 1
ATOM 929 C CA . PHE A 1 118 ? -16.890 -18.685 -5.791 1.00 91.12 118 PHE A CA 1
ATOM 930 C C . PHE A 1 118 ? -17.014 -20.195 -6.045 1.00 91.12 118 PHE A C 1
ATOM 932 O O . PHE A 1 118 ? -16.074 -20.799 -6.560 1.00 91.12 118 PHE A O 1
ATOM 939 N N . ASP A 1 119 ? -18.157 -20.801 -5.712 1.00 90.88 119 ASP A N 1
ATOM 940 C CA . ASP A 1 119 ? -18.453 -22.190 -6.069 1.00 90.88 119 ASP A CA 1
ATOM 941 C C . ASP A 1 119 ? -18.414 -22.337 -7.603 1.00 90.88 119 ASP A C 1
ATOM 943 O O . ASP A 1 119 ? -19.132 -21.600 -8.285 1.00 90.88 119 ASP A O 1
ATOM 947 N N . PRO A 1 120 ? -17.609 -23.256 -8.173 1.00 88.19 120 PRO A N 1
ATOM 948 C CA . PRO A 1 120 ? -17.577 -23.519 -9.614 1.00 88.19 120 PRO A CA 1
ATOM 949 C C . PRO A 1 120 ? -18.950 -23.819 -10.225 1.00 88.19 120 PRO A C 1
ATOM 951 O O . PRO A 1 120 ? -19.204 -23.472 -11.379 1.00 88.19 120 PRO A O 1
ATOM 954 N N . ASP A 1 121 ? -19.846 -24.423 -9.441 1.00 89.38 121 ASP A N 1
ATOM 955 C CA . ASP A 1 121 ? -21.226 -24.719 -9.820 1.00 89.38 121 ASP A CA 1
ATOM 956 C C . ASP A 1 121 ? -22.208 -23.647 -9.301 1.00 89.38 121 ASP A C 1
ATOM 958 O O . ASP A 1 121 ? -23.429 -23.801 -9.360 1.00 89.38 121 ASP A O 1
ATOM 962 N N . GLY A 1 122 ? -21.702 -22.521 -8.810 1.00 90.19 122 GLY A N 1
ATOM 963 C CA . GLY A 1 122 ? -22.464 -21.341 -8.430 1.00 90.19 122 GLY A CA 1
ATOM 964 C C . GLY A 1 122 ? -22.974 -20.546 -9.631 1.00 90.19 122 GLY A C 1
ATOM 965 O O . GLY A 1 122 ? -22.421 -20.601 -10.729 1.00 90.19 122 GLY A O 1
ATOM 966 N N . ALA A 1 123 ? -24.047 -19.772 -9.441 1.00 88.75 123 ALA A N 1
ATOM 967 C CA . ALA A 1 123 ? -24.604 -18.941 -10.513 1.00 88.75 123 ALA A CA 1
ATOM 968 C C . ALA A 1 123 ? -23.613 -17.868 -11.000 1.00 88.75 123 ALA A C 1
ATOM 970 O O . ALA A 1 123 ? -23.433 -17.732 -12.209 1.00 88.75 123 ALA A O 1
ATOM 971 N N . ASP A 1 124 ? -22.940 -17.171 -10.075 1.00 91.44 124 ASP A N 1
ATOM 972 C CA . ASP A 1 124 ? -21.949 -16.139 -10.407 1.00 91.44 124 ASP A CA 1
ATOM 973 C C . ASP A 1 124 ? -20.758 -16.720 -11.180 1.00 91.44 124 ASP A C 1
ATOM 975 O O . ASP A 1 124 ? -20.419 -16.219 -12.253 1.00 91.44 124 ASP A O 1
ATOM 979 N N . MET A 1 125 ? -20.160 -17.812 -10.686 1.00 93.75 125 MET A N 1
ATOM 980 C CA . MET A 1 125 ? -19.021 -18.438 -11.358 1.00 93.75 125 MET A CA 1
ATOM 981 C C . MET A 1 125 ? -19.398 -19.000 -12.733 1.00 93.75 125 MET A C 1
ATOM 983 O O . MET A 1 125 ? -18.674 -18.778 -13.702 1.00 93.75 125 MET A O 1
ATOM 987 N N . ARG A 1 126 ? -20.564 -19.653 -12.872 1.00 94.50 126 ARG A N 1
ATOM 988 C CA . ARG A 1 126 ? -21.048 -20.116 -14.185 1.00 94.50 126 ARG A CA 1
ATOM 989 C C . ARG A 1 126 ? -21.260 -18.971 -15.165 1.00 94.50 126 ARG A C 1
ATOM 991 O O . ARG A 1 126 ? -20.876 -19.102 -16.325 1.00 94.50 126 ARG A O 1
ATOM 998 N N . ALA A 1 127 ? -21.869 -17.872 -14.718 1.00 93.25 127 ALA A N 1
ATOM 999 C CA . ALA A 1 127 ? -22.056 -16.689 -15.550 1.00 93.25 127 ALA A CA 1
ATOM 1000 C C . ALA A 1 127 ? -20.702 -16.116 -15.983 1.00 93.25 127 ALA A C 1
ATOM 1002 O O . ALA A 1 127 ? -20.515 -15.780 -17.152 1.00 93.25 127 ALA A O 1
ATOM 1003 N N . ARG A 1 128 ? -19.723 -16.086 -15.071 1.00 93.00 128 ARG A N 1
ATOM 1004 C CA . ARG A 1 128 ? -18.379 -15.607 -15.387 1.00 93.00 128 ARG A CA 1
ATOM 1005 C C . ARG A 1 128 ? -17.661 -16.497 -16.398 1.00 93.00 128 ARG A C 1
ATOM 1007 O O . ARG A 1 128 ? -17.151 -15.998 -17.396 1.00 93.00 128 ARG A O 1
ATOM 1014 N N . MET A 1 129 ? -17.684 -17.811 -16.190 1.00 96.31 129 MET A N 1
ATOM 1015 C CA . MET A 1 129 ? -17.172 -18.796 -17.145 1.00 96.31 129 MET A CA 1
ATOM 1016 C C . MET A 1 129 ? -17.847 -18.669 -18.518 1.00 96.31 129 MET A C 1
ATOM 1018 O O . MET A 1 129 ? -17.181 -18.804 -19.542 1.00 96.31 129 MET A O 1
ATOM 1022 N N . GLN A 1 130 ? -19.150 -18.370 -18.563 1.00 96.88 130 GLN A N 1
ATOM 1023 C CA . GLN A 1 130 ? -19.865 -18.175 -19.824 1.00 96.88 130 GLN A CA 1
ATOM 1024 C C . GLN A 1 130 ? -19.330 -16.976 -20.618 1.00 96.88 130 GLN A C 1
ATOM 1026 O O . GLN A 1 130 ? -19.129 -17.113 -21.820 1.00 96.88 130 GLN A O 1
ATOM 1031 N N . ARG A 1 131 ? -18.991 -15.856 -19.963 1.00 95.50 131 ARG A N 1
ATOM 1032 C CA . ARG A 1 131 ? -18.376 -14.699 -20.643 1.00 95.50 131 ARG A CA 1
ATOM 1033 C C . ARG A 1 131 ? -17.079 -15.065 -21.366 1.00 95.50 131 ARG A C 1
ATOM 1035 O O . ARG A 1 131 ? -16.848 -14.612 -22.483 1.00 95.50 131 ARG A O 1
ATOM 1042 N N . TYR A 1 132 ? -16.265 -15.934 -20.766 1.00 97.44 132 TYR A N 1
ATOM 1043 C CA . TYR A 1 132 ? -15.067 -16.468 -21.415 1.00 97.44 132 TYR A CA 1
ATOM 1044 C C . TYR A 1 132 ? -15.387 -17.328 -22.638 1.00 97.44 132 TYR A C 1
ATOM 1046 O O . TYR A 1 132 ? -14.742 -17.167 -23.675 1.00 97.44 132 TYR A O 1
ATOM 1054 N N . ARG A 1 133 ? -16.401 -18.200 -22.555 1.00 98.12 133 ARG A N 1
ATOM 1055 C CA . ARG A 1 133 ? -16.853 -18.988 -23.714 1.00 98.12 133 ARG A CA 1
ATOM 1056 C C . ARG A 1 133 ? -17.311 -18.088 -24.849 1.00 98.12 133 ARG A C 1
ATOM 1058 O O . ARG A 1 133 ? -16.929 -18.319 -25.995 1.00 98.12 133 ARG A O 1
ATOM 1065 N N . ASP A 1 134 ? -18.099 -17.067 -24.533 1.00 97.12 134 ASP A N 1
ATOM 1066 C CA . ASP A 1 134 ? -18.647 -16.144 -25.521 1.00 97.12 134 ASP A CA 1
ATOM 1067 C C . ASP A 1 134 ? -17.516 -15.377 -26.221 1.00 97.12 134 ASP A C 1
ATOM 1069 O O . ASP A 1 134 ? -17.443 -15.375 -27.450 1.00 97.12 134 ASP A O 1
ATOM 1073 N N . ALA A 1 135 ? -16.573 -14.813 -25.458 1.00 96.69 135 ALA A N 1
ATOM 1074 C CA . ALA A 1 135 ? -15.420 -14.094 -26.000 1.00 96.69 135 ALA A CA 1
ATOM 1075 C C . ALA A 1 135 ? -14.538 -14.975 -26.907 1.00 96.69 135 ALA A C 1
ATOM 1077 O O . ALA A 1 135 ? -14.223 -14.590 -28.037 1.00 96.69 135 ALA A O 1
ATOM 1078 N N . LEU A 1 136 ? -14.172 -16.178 -26.451 1.00 98.06 136 LEU A N 1
ATOM 1079 C CA . LEU A 1 136 ? -13.305 -17.089 -27.210 1.00 98.06 136 LEU A CA 1
ATOM 1080 C C . LEU A 1 136 ? -14.006 -17.702 -28.430 1.00 98.06 136 LEU A C 1
ATOM 1082 O O . LEU A 1 136 ? -13.359 -17.970 -29.442 1.00 98.06 136 LEU A O 1
ATOM 1086 N N . THR A 1 137 ? -15.330 -17.872 -28.377 1.00 97.62 137 THR A N 1
ATOM 1087 C CA . THR A 1 137 ? -16.132 -18.273 -29.546 1.00 97.62 137 THR A CA 1
ATOM 1088 C C . THR A 1 137 ? -16.172 -17.157 -30.585 1.00 97.62 137 THR A C 1
ATOM 1090 O O . THR A 1 137 ? -16.055 -17.417 -31.783 1.00 97.62 137 THR A O 1
ATOM 1093 N N . GLN A 1 138 ? -16.314 -15.904 -30.143 1.00 96.75 138 GLN A N 1
ATOM 1094 C CA . GLN A 1 138 ? -16.304 -14.751 -31.037 1.00 96.75 138 GLN A CA 1
ATOM 1095 C C . GLN A 1 138 ? -14.934 -14.542 -31.693 1.00 96.75 138 GLN A C 1
ATOM 1097 O O . GLN A 1 138 ? -14.880 -14.160 -32.865 1.00 96.75 138 GLN A O 1
ATOM 1102 N N . ILE A 1 139 ? -13.826 -14.788 -30.992 1.00 97.06 139 ILE A N 1
ATOM 1103 C CA . ILE A 1 139 ? -12.476 -14.573 -31.532 1.00 97.06 139 ILE A CA 1
ATOM 1104 C C . ILE A 1 139 ? -11.600 -15.817 -31.318 1.00 97.06 139 ILE A C 1
ATOM 1106 O O . ILE A 1 139 ? -10.745 -15.836 -30.431 1.00 97.06 139 ILE A O 1
ATOM 1110 N N . PRO A 1 140 ? -11.733 -16.844 -32.182 1.00 96.44 140 PRO A N 1
ATOM 1111 C CA . PRO A 1 140 ? -10.929 -18.065 -32.082 1.00 96.44 140 PRO A CA 1
ATOM 1112 C C . PRO A 1 140 ? -9.417 -17.842 -32.246 1.00 96.44 140 PRO A C 1
ATOM 1114 O O . PRO A 1 140 ? -8.631 -18.709 -31.857 1.00 96.44 140 PRO A O 1
ATOM 1117 N N . ALA A 1 141 ? -9.020 -16.698 -32.822 1.00 96.69 141 ALA A N 1
ATOM 1118 C CA . ALA A 1 141 ? -7.631 -16.281 -33.019 1.00 96.69 141 ALA A CA 1
ATOM 1119 C C . ALA A 1 141 ? -6.901 -15.903 -31.712 1.00 96.69 141 ALA A C 1
ATOM 1121 O O . ALA A 1 141 ? -5.682 -15.787 -31.714 1.00 96.69 141 ALA A O 1
ATOM 1122 N N . ILE A 1 142 ? -7.608 -15.732 -30.589 1.00 98.44 142 ILE A N 1
ATOM 1123 C CA . ILE A 1 142 ? -6.967 -15.551 -29.277 1.00 98.44 142 ILE A CA 1
ATOM 1124 C C . ILE A 1 142 ? -6.261 -16.857 -28.888 1.00 98.44 142 ILE A C 1
ATOM 1126 O O . ILE A 1 142 ? -6.891 -17.915 -28.875 1.00 98.44 142 ILE A O 1
ATOM 1130 N N . ASP A 1 143 ? -4.972 -16.802 -28.549 1.00 98.62 143 ASP A N 1
ATOM 1131 C CA . ASP A 1 143 ? -4.172 -17.972 -28.152 1.00 98.62 143 ASP A CA 1
ATOM 1132 C C . ASP A 1 143 ? -4.117 -18.177 -26.638 1.00 98.62 143 ASP A C 1
ATOM 1134 O O . ASP A 1 143 ? -3.880 -19.294 -26.177 1.00 98.62 143 ASP A O 1
ATOM 1138 N N . GLY A 1 144 ? -4.358 -17.123 -25.858 1.00 98.19 144 GLY A N 1
ATOM 1139 C CA . GLY A 1 144 ? -4.394 -17.216 -24.406 1.00 98.19 144 GLY A CA 1
ATOM 1140 C C . GLY A 1 144 ? -4.949 -15.984 -23.702 1.00 98.19 144 GLY A C 1
ATOM 1141 O O . GLY A 1 144 ? -5.167 -14.928 -24.301 1.00 98.19 144 GLY A O 1
ATOM 1142 N N . VAL A 1 145 ? -5.176 -16.136 -22.401 1.00 98.25 145 VAL A N 1
ATOM 1143 C CA . VAL A 1 145 ? -5.771 -15.115 -21.530 1.00 98.25 145 VAL A CA 1
ATOM 1144 C C . VAL A 1 145 ? -4.824 -14.806 -20.378 1.00 98.25 145 VAL A C 1
ATOM 1146 O O . VAL A 1 145 ? -4.342 -15.718 -19.708 1.00 98.25 145 VAL A O 1
ATOM 1149 N N . VAL A 1 146 ? -4.594 -13.517 -20.126 1.00 97.62 146 VAL A N 1
ATOM 1150 C CA . VAL A 1 146 ? -3.862 -13.010 -18.960 1.00 97.62 146 VAL A CA 1
ATOM 1151 C C . VAL A 1 146 ? -4.856 -12.546 -17.903 1.00 97.62 146 VAL A C 1
ATOM 1153 O O . VAL A 1 146 ? -5.441 -11.470 -18.017 1.00 97.62 146 VAL A O 1
ATOM 1156 N N . ILE A 1 147 ? -5.031 -13.359 -16.866 1.00 95.00 147 ILE A N 1
ATOM 1157 C CA . ILE A 1 147 ? -5.885 -13.077 -15.712 1.00 95.00 147 ILE A CA 1
ATOM 1158 C C . ILE A 1 147 ? -5.136 -12.136 -14.765 1.00 95.00 147 ILE A C 1
ATOM 1160 O O . ILE A 1 147 ? -3.984 -12.398 -14.412 1.00 95.00 147 ILE A O 1
ATOM 1164 N N . SER A 1 148 ? -5.780 -11.053 -14.331 1.00 91.81 148 SER A N 1
ATOM 1165 C CA . SER A 1 148 ? -5.219 -10.098 -13.366 1.00 91.81 148 SER A CA 1
ATOM 1166 C C . SER A 1 148 ? -6.224 -9.773 -12.265 1.00 91.81 148 SER A C 1
ATOM 1168 O O . SER A 1 148 ? -7.397 -9.537 -12.544 1.00 91.81 148 SER A O 1
ATOM 1170 N N . PHE A 1 149 ? -5.740 -9.674 -11.026 1.00 88.31 149 PHE A N 1
ATOM 1171 C CA . PHE A 1 149 ? -6.576 -9.383 -9.855 1.00 88.31 149 PHE A CA 1
ATOM 1172 C C . PHE A 1 149 ? -6.326 -7.998 -9.261 1.00 88.31 149 PHE A C 1
ATOM 1174 O O . PHE A 1 149 ? -7.277 -7.262 -9.053 1.00 88.31 149 PHE A O 1
ATOM 1181 N N . GLY A 1 150 ? -5.068 -7.573 -9.094 1.00 72.62 150 GLY A N 1
ATOM 1182 C CA . GLY A 1 150 ? -4.750 -6.266 -8.498 1.00 72.62 150 GLY A CA 1
ATOM 1183 C C . GLY A 1 150 ? -5.105 -5.045 -9.354 1.00 72.62 150 GLY A C 1
ATOM 1184 O O . GLY A 1 150 ? -4.714 -3.941 -9.032 1.00 72.62 150 GLY A O 1
ATOM 1185 N N . SER A 1 151 ? -5.780 -5.215 -10.493 1.00 70.19 151 SER A N 1
ATOM 1186 C CA . SER A 1 151 ? -6.342 -4.104 -11.286 1.00 70.19 151 SER A CA 1
ATOM 1187 C C . SER A 1 151 ? -7.840 -4.281 -11.528 1.00 70.19 151 SER A C 1
ATOM 1189 O O . SER A 1 151 ? -8.395 -3.647 -12.422 1.00 70.19 151 SER A O 1
ATOM 1191 N N . ALA A 1 152 ? -8.464 -5.206 -10.799 1.00 72.44 152 ALA A N 1
ATOM 1192 C CA . ALA A 1 152 ? -9.898 -5.408 -10.816 1.00 72.44 152 ALA A CA 1
ATOM 1193 C C . ALA A 1 152 ? -10.606 -4.202 -10.175 1.00 72.44 152 ALA A C 1
ATOM 1195 O O . ALA A 1 152 ? -10.076 -3.646 -9.213 1.00 72.44 152 ALA A O 1
ATOM 1196 N N . PRO A 1 153 ? -11.802 -3.819 -10.657 1.00 68.38 153 PRO A N 1
ATOM 1197 C CA . PRO A 1 153 ? -12.676 -2.879 -9.951 1.00 68.38 153 PRO A CA 1
ATOM 1198 C C . PRO A 1 153 ? -12.896 -3.272 -8.480 1.00 68.38 153 PRO A C 1
ATOM 1200 O O . PRO A 1 153 ? -12.813 -2.436 -7.587 1.00 68.38 153 PRO A O 1
ATOM 1203 N N . SER A 1 154 ? -13.081 -4.572 -8.220 1.00 69.38 154 SER A N 1
ATOM 1204 C CA . SER A 1 154 ? -13.152 -5.141 -6.870 1.00 69.38 154 SER A CA 1
ATOM 1205 C C . SER A 1 154 ? -12.015 -6.117 -6.606 1.00 69.38 154 SER A C 1
ATOM 1207 O O . SER A 1 154 ? -11.877 -7.131 -7.293 1.00 69.38 154 SER A O 1
ATOM 1209 N N . GLU A 1 155 ? -11.226 -5.846 -5.569 1.00 74.19 155 GLU A N 1
ATOM 1210 C CA . GLU A 1 155 ? -10.191 -6.765 -5.105 1.00 74.19 155 GLU A CA 1
ATOM 1211 C C . GLU A 1 155 ? -10.825 -8.037 -4.518 1.00 74.19 155 GLU A C 1
ATOM 1213 O O . GLU A 1 155 ? -11.701 -7.988 -3.658 1.00 74.19 155 GLU A O 1
ATOM 1218 N N . LEU A 1 156 ? -10.365 -9.219 -4.936 1.00 78.56 156 LEU A N 1
ATOM 1219 C CA . LEU A 1 156 ? -10.919 -10.489 -4.438 1.00 78.56 156 LEU A CA 1
ATOM 1220 C C . LEU A 1 156 ? -10.772 -10.668 -2.918 1.00 78.56 156 LEU A C 1
ATOM 1222 O O . LEU A 1 156 ? -11.554 -11.389 -2.294 1.00 78.56 156 LEU A O 1
ATOM 1226 N N . SER A 1 157 ? -9.772 -10.017 -2.324 1.00 71.69 157 SER A N 1
ATOM 1227 C CA . SER A 1 157 ? -9.558 -9.945 -0.876 1.00 71.69 157 SER A CA 1
ATOM 1228 C C . SER A 1 157 ? -10.721 -9.278 -0.142 1.00 71.69 157 SER A C 1
ATOM 1230 O O . SER A 1 157 ? -11.031 -9.689 0.976 1.00 71.69 157 SER A O 1
ATOM 1232 N N . THR A 1 158 ? -11.398 -8.309 -0.761 1.00 67.31 158 THR A N 1
ATOM 1233 C CA . THR A 1 158 ? -12.522 -7.579 -0.154 1.00 67.31 158 THR A CA 1
ATOM 1234 C C . THR A 1 158 ? -13.879 -8.196 -0.497 1.00 67.31 158 THR A C 1
ATOM 1236 O O . THR A 1 158 ? -14.835 -8.027 0.254 1.00 67.31 158 THR A O 1
ATOM 1239 N N . VAL A 1 159 ? -13.964 -8.990 -1.572 1.00 70.25 159 VAL A N 1
ATOM 1240 C CA . VAL A 1 159 ? -15.230 -9.591 -2.022 1.00 70.25 159 VAL A CA 1
ATOM 1241 C C . VAL A 1 159 ? -15.728 -10.699 -1.099 1.00 70.25 159 VAL A C 1
ATOM 1243 O O . VAL A 1 159 ? -15.071 -11.715 -0.870 1.00 70.25 159 VAL A O 1
ATOM 1246 N N . VAL A 1 160 ? -16.966 -10.541 -0.649 1.00 66.94 160 VAL A N 1
ATOM 1247 C CA . VAL A 1 160 ? -17.684 -11.468 0.216 1.00 66.94 160 VAL A CA 1
ATOM 1248 C C . VAL A 1 160 ? -18.127 -12.729 -0.535 1.00 66.94 160 VAL A C 1
ATOM 1250 O O . VAL A 1 160 ? -18.880 -12.624 -1.507 1.00 66.94 160 VAL A O 1
ATOM 1253 N N . PRO A 1 161 ? -17.798 -13.940 -0.055 1.00 72.69 161 PRO A N 1
ATOM 1254 C CA . PRO A 1 161 ? -18.379 -15.157 -0.606 1.00 72.69 161 PRO A CA 1
ATOM 1255 C C . PRO A 1 161 ? -19.891 -15.229 -0.348 1.00 72.69 161 PRO A C 1
ATOM 1257 O O . PRO A 1 161 ? -20.328 -15.262 0.801 1.00 72.69 161 PRO A O 1
ATOM 1260 N N . SER A 1 162 ? -20.703 -15.296 -1.405 1.00 75.12 162 SER A N 1
ATOM 1261 C CA . SER A 1 162 ? -22.168 -15.432 -1.282 1.00 75.12 162 SER A CA 1
ATOM 1262 C C . SER A 1 162 ? -22.648 -16.888 -1.182 1.00 75.12 162 SER A C 1
ATOM 1264 O O . SER A 1 162 ? -23.827 -17.144 -0.944 1.00 75.12 162 SER A O 1
ATOM 1266 N N . CYS A 1 163 ? -21.744 -17.858 -1.333 1.00 75.19 163 CYS A N 1
ATOM 1267 C CA . CYS A 1 163 ? -22.012 -19.292 -1.231 1.00 75.19 163 CYS A CA 1
ATOM 1268 C C . CYS A 1 163 ? -20.836 -20.005 -0.549 1.00 75.19 163 CYS A C 1
ATOM 1270 O O . CYS A 1 163 ? -19.706 -19.529 -0.635 1.00 75.19 163 CYS A O 1
ATOM 1272 N N . GLN A 1 164 ? -21.102 -21.124 0.143 1.00 78.06 164 GLN A N 1
ATOM 1273 C CA . GLN A 1 164 ? -20.092 -21.919 0.875 1.00 78.06 164 GLN A CA 1
ATOM 1274 C C . GLN A 1 164 ? -19.068 -21.052 1.662 1.00 78.06 164 GLN A C 1
ATOM 1276 O O . GLN A 1 164 ? -17.857 -21.246 1.519 1.00 78.06 164 GLN A O 1
ATOM 1281 N N . PRO A 1 165 ? -19.513 -20.073 2.481 1.00 64.38 165 PRO A N 1
ATOM 1282 C CA . PRO A 1 165 ? -18.643 -19.014 3.003 1.00 64.38 165 PRO A CA 1
ATOM 1283 C C . PRO A 1 165 ? -17.462 -19.535 3.825 1.00 64.38 165 PRO A C 1
ATOM 1285 O O . PRO A 1 165 ? -16.376 -18.985 3.719 1.00 64.38 165 PRO A O 1
ATOM 1288 N N . ALA A 1 166 ? -17.616 -20.643 4.554 1.00 66.31 166 ALA A N 1
ATOM 1289 C CA . ALA A 1 166 ? -16.537 -21.214 5.362 1.00 66.31 166 ALA A CA 1
ATOM 1290 C C . ALA A 1 166 ? -15.306 -21.649 4.538 1.00 66.31 166 ALA A C 1
ATOM 1292 O O . ALA A 1 166 ? -14.173 -21.492 4.988 1.00 66.31 166 ALA A O 1
ATOM 1293 N N . GLN A 1 167 ? -15.496 -22.181 3.324 1.00 77.19 167 GLN A N 1
ATOM 1294 C CA . GLN A 1 167 ? -14.370 -22.558 2.461 1.00 77.19 167 GLN A CA 1
ATOM 1295 C C . GLN A 1 167 ? -13.682 -21.317 1.885 1.00 77.19 167 GLN A C 1
ATOM 1297 O O . GLN A 1 167 ? -12.454 -21.229 1.887 1.00 77.19 167 GLN A O 1
ATOM 1302 N N . TYR A 1 168 ? -14.483 -20.365 1.407 1.00 81.50 168 TYR A N 1
ATOM 1303 C CA . TYR A 1 168 ? -14.017 -19.171 0.704 1.00 81.50 168 TYR A CA 1
ATOM 1304 C C . TYR A 1 168 ? -13.706 -17.984 1.627 1.00 81.50 168 TYR A C 1
ATOM 1306 O O . TYR A 1 168 ? -13.280 -16.939 1.142 1.00 81.50 168 TYR A O 1
ATOM 1314 N N . ALA A 1 169 ? -13.858 -18.133 2.946 1.00 66.94 169 ALA A N 1
ATOM 1315 C CA . ALA A 1 169 ? -13.370 -17.177 3.942 1.00 66.94 169 ALA A CA 1
ATOM 1316 C C . ALA A 1 169 ? -11.842 -17.013 3.852 1.00 66.94 169 ALA A C 1
ATOM 1318 O O . ALA A 1 169 ? -11.290 -15.934 4.058 1.00 66.94 169 ALA A O 1
ATOM 1319 N N . ARG A 1 170 ? -11.136 -18.080 3.451 1.00 74.88 170 ARG A N 1
ATOM 1320 C CA . ARG A 1 170 ? -9.716 -18.000 3.099 1.00 74.88 170 ARG A CA 1
ATOM 1321 C C . ARG A 1 170 ? -9.567 -17.277 1.762 1.00 74.88 170 ARG A C 1
ATOM 1323 O O . ARG A 1 170 ? -9.905 -17.828 0.719 1.00 74.88 170 ARG A O 1
ATOM 1330 N N . ILE A 1 171 ? -8.992 -16.073 1.785 1.00 80.12 171 ILE A N 1
ATOM 1331 C CA . ILE A 1 171 ? -8.798 -15.237 0.588 1.00 80.12 171 ILE A CA 1
ATOM 1332 C C . ILE A 1 171 ? -8.076 -16.004 -0.533 1.00 80.12 171 ILE A C 1
ATOM 1334 O O . ILE A 1 171 ? -8.510 -15.949 -1.680 1.00 80.12 171 ILE A O 1
ATOM 1338 N N . ALA A 1 172 ? -7.045 -16.794 -0.210 1.00 85.56 172 ALA A N 1
ATOM 1339 C CA . ALA A 1 172 ? -6.334 -17.627 -1.186 1.00 85.56 172 ALA A CA 1
ATOM 1340 C C . ALA A 1 172 ? -7.258 -18.594 -1.963 1.00 85.56 172 ALA A C 1
ATOM 1342 O O . ALA A 1 172 ? -7.069 -18.789 -3.162 1.00 85.56 172 ALA A O 1
ATOM 1343 N N . GLU A 1 173 ? -8.301 -19.140 -1.326 1.00 89.56 173 GLU A N 1
ATOM 1344 C CA . GLU A 1 173 ? -9.270 -20.024 -1.993 1.00 89.56 173 GLU A CA 1
ATOM 1345 C C . GLU A 1 173 ? -10.139 -19.268 -3.003 1.00 89.56 173 GLU A C 1
ATOM 1347 O O . GLU A 1 173 ? -10.537 -19.846 -4.010 1.00 89.56 173 GLU A O 1
ATOM 1352 N N . ARG A 1 174 ? -10.398 -17.970 -2.790 1.00 89.44 174 ARG A N 1
ATOM 1353 C CA . ARG A 1 174 ? -11.129 -17.126 -3.754 1.00 89.44 174 ARG A CA 1
ATOM 1354 C C . ARG A 1 174 ? -10.315 -16.930 -5.032 1.00 89.44 174 ARG A C 1
ATOM 1356 O O . ARG A 1 174 ? -10.823 -17.145 -6.132 1.00 89.44 174 ARG A O 1
ATOM 1363 N N . TYR A 1 175 ? -9.037 -16.574 -4.874 1.00 92.50 175 TYR A N 1
ATOM 1364 C CA . TYR A 1 175 ? -8.088 -16.439 -5.982 1.00 92.50 175 TYR A CA 1
ATOM 1365 C C . TYR A 1 175 ? -7.959 -17.751 -6.756 1.00 92.50 175 TYR A C 1
ATOM 1367 O O . TYR A 1 175 ? -8.161 -17.775 -7.969 1.00 92.50 175 TYR A O 1
ATOM 1375 N N . LYS A 1 176 ? -7.700 -18.856 -6.052 1.00 94.69 176 LYS A N 1
ATOM 1376 C CA . LYS A 1 176 ? -7.591 -20.194 -6.641 1.00 94.69 176 LYS A CA 1
ATOM 1377 C C . LYS A 1 176 ? -8.863 -20.611 -7.376 1.00 94.69 176 LYS A C 1
ATOM 1379 O O . LYS A 1 176 ? -8.774 -21.041 -8.520 1.00 94.69 176 LYS A O 1
ATOM 1384 N N . ALA A 1 177 ? -10.040 -20.434 -6.771 1.00 94.38 177 ALA A N 1
ATOM 1385 C CA . ALA A 1 177 ? -11.313 -20.778 -7.403 1.00 94.38 177 ALA A CA 1
ATOM 1386 C C . ALA A 1 177 ? -11.521 -20.021 -8.721 1.00 94.38 177 ALA A C 1
ATOM 1388 O O . ALA A 1 177 ? -11.921 -20.623 -9.716 1.00 94.38 177 ALA A O 1
ATOM 1389 N N . MET A 1 178 ? -11.194 -18.725 -8.751 1.00 94.50 178 MET A N 1
ATOM 1390 C CA . MET A 1 178 ? -11.262 -17.930 -9.976 1.00 94.50 178 MET A CA 1
ATOM 1391 C C . MET A 1 178 ? -10.252 -18.414 -11.027 1.00 94.50 178 MET A C 1
ATOM 1393 O O . MET A 1 178 ? -10.636 -18.659 -12.170 1.00 94.50 178 MET A O 1
ATOM 1397 N N . ILE A 1 179 ? -8.984 -18.625 -10.643 1.00 96.31 179 ILE A N 1
ATOM 1398 C CA . ILE A 1 179 ? -7.943 -19.151 -11.544 1.00 96.31 179 ILE A CA 1
ATOM 1399 C C . ILE A 1 179 ? -8.396 -20.481 -12.152 1.00 96.31 179 ILE A C 1
ATOM 1401 O O . ILE A 1 179 ? -8.330 -20.661 -13.369 1.00 96.31 179 ILE A O 1
ATOM 1405 N N . GLU A 1 180 ? -8.881 -21.413 -11.334 1.00 95.88 180 GLU A N 1
ATOM 1406 C CA . GLU A 1 180 ? -9.266 -22.745 -11.789 1.00 95.88 180 GLU A CA 1
ATOM 1407 C C . GLU A 1 180 ? -10.530 -22.743 -12.656 1.00 95.88 180 GLU A C 1
ATOM 1409 O O . GLU A 1 180 ? -10.602 -23.508 -13.623 1.00 95.88 180 GLU A O 1
ATOM 1414 N N . ALA A 1 181 ? -11.508 -21.887 -12.348 1.00 95.25 181 ALA A N 1
ATOM 1415 C CA . ALA A 1 181 ? -12.734 -21.754 -13.130 1.00 95.25 181 ALA A CA 1
ATOM 1416 C C . ALA A 1 181 ? -12.465 -21.170 -14.521 1.00 95.25 181 ALA A C 1
ATOM 1418 O O . ALA A 1 181 ? -12.911 -21.736 -15.523 1.00 95.25 181 ALA A O 1
ATOM 1419 N N . VAL A 1 182 ? -11.679 -20.091 -14.601 1.00 95.38 182 VAL A N 1
ATOM 1420 C CA . VAL A 1 182 ? -11.266 -19.511 -15.886 1.00 95.38 182 VAL A CA 1
ATOM 1421 C C . VAL A 1 182 ? -10.403 -20.505 -16.653 1.00 95.38 182 VAL A C 1
ATOM 1423 O O . VAL A 1 182 ? -10.634 -20.727 -17.840 1.00 95.38 182 VAL A O 1
ATOM 1426 N N . SER A 1 183 ? -9.480 -21.191 -15.973 1.00 97.38 183 SER A N 1
ATOM 1427 C CA . SER A 1 183 ? -8.633 -22.207 -16.602 1.00 97.38 183 SER A CA 1
ATOM 1428 C C . SER A 1 183 ? -9.429 -23.370 -17.184 1.00 97.38 183 SER A C 1
ATOM 1430 O O . SER A 1 183 ? -9.074 -23.869 -18.248 1.00 97.38 183 SER A O 1
ATOM 1432 N N . ARG A 1 184 ? -10.521 -23.792 -16.533 1.00 96.31 184 ARG A N 1
ATOM 1433 C CA . ARG A 1 184 ? -11.407 -24.836 -17.066 1.00 96.31 184 ARG A CA 1
ATOM 1434 C C . ARG A 1 184 ? -11.984 -24.433 -18.425 1.00 96.31 184 ARG A C 1
ATOM 1436 O O . ARG A 1 184 ? -12.013 -25.255 -19.328 1.00 96.31 184 ARG A O 1
ATOM 1443 N N . VAL A 1 185 ? -12.394 -23.177 -18.595 1.00 97.62 185 VAL A N 1
ATOM 1444 C CA . VAL A 1 185 ? -12.909 -22.702 -19.888 1.00 97.62 185 VAL A CA 1
ATOM 1445 C C . VAL A 1 185 ? -11.771 -22.514 -20.886 1.00 97.62 185 VAL A C 1
ATOM 1447 O O . VAL A 1 185 ? -11.751 -23.131 -21.945 1.00 97.62 185 VAL A O 1
ATOM 1450 N N . VAL A 1 186 ? -10.799 -21.670 -20.547 1.00 98.19 186 VAL A N 1
ATOM 1451 C CA . VAL A 1 186 ? -9.756 -21.230 -21.479 1.00 98.19 186 VAL A CA 1
ATOM 1452 C C . VAL A 1 186 ? -8.879 -22.407 -21.924 1.00 98.19 186 VAL A C 1
ATOM 1454 O O . VAL A 1 186 ? -8.654 -22.585 -23.119 1.00 98.19 186 VAL A O 1
ATOM 1457 N N . SER A 1 187 ? -8.433 -23.244 -20.984 1.00 97.50 187 SER A N 1
ATOM 1458 C CA . SER A 1 187 ? -7.520 -24.357 -21.258 1.00 97.50 187 SER A CA 1
ATOM 1459 C C . SER A 1 187 ? -8.262 -25.640 -21.636 1.00 97.50 187 SER A C 1
ATOM 1461 O O . SER A 1 187 ? -8.029 -26.162 -22.724 1.00 97.50 187 SER A O 1
ATOM 1463 N N . ASP A 1 188 ? -9.189 -26.140 -20.808 1.00 96.44 188 ASP A N 1
ATOM 1464 C CA . ASP A 1 188 ? -9.788 -27.462 -21.070 1.00 96.44 188 ASP A CA 1
ATOM 1465 C C . ASP A 1 188 ? -10.797 -27.445 -22.226 1.00 96.44 188 ASP A C 1
ATOM 1467 O O . ASP A 1 188 ? -10.826 -28.384 -23.021 1.00 96.44 188 ASP A O 1
ATOM 1471 N N . GLU A 1 189 ? -11.646 -26.413 -22.313 1.00 97.69 189 GLU A N 1
ATOM 1472 C CA . GLU A 1 189 ? -12.693 -26.343 -23.343 1.00 97.69 189 GLU A CA 1
ATOM 1473 C C . GLU A 1 189 ? -12.153 -25.806 -24.681 1.00 97.69 189 GLU A C 1
ATOM 1475 O O . GLU A 1 189 ? -12.528 -26.318 -25.737 1.00 97.69 189 GLU A O 1
ATOM 1480 N N . PHE A 1 190 ? -11.263 -24.803 -24.656 1.00 98.19 190 PHE A N 1
ATOM 1481 C CA . PHE A 1 190 ? -10.770 -24.122 -25.867 1.00 98.19 190 PHE A CA 1
ATOM 1482 C C . PHE A 1 190 ? -9.307 -24.422 -26.235 1.00 98.19 190 PHE A C 1
ATOM 1484 O O . PHE A 1 190 ? -8.865 -24.016 -27.314 1.00 98.19 190 PHE A O 1
ATOM 1491 N N . GLY A 1 191 ? -8.545 -25.124 -25.389 1.00 97.69 191 GLY A N 1
ATOM 1492 C CA . GLY A 1 191 ? -7.143 -25.464 -25.663 1.00 97.69 191 GLY A CA 1
ATOM 1493 C C . GLY A 1 191 ? -6.205 -24.253 -25.713 1.00 97.69 191 GLY A C 1
ATOM 1494 O O . GLY A 1 191 ? -5.229 -24.278 -26.462 1.00 97.69 191 GLY A O 1
ATOM 1495 N N . LYS A 1 192 ? -6.526 -23.178 -24.984 1.00 98.12 192 LYS A N 1
ATOM 1496 C CA . LYS A 1 192 ? -5.776 -21.913 -24.961 1.00 98.12 192 LYS A CA 1
ATOM 1497 C C . LYS A 1 192 ? -4.905 -21.799 -23.709 1.00 98.12 192 LYS A C 1
ATOM 1499 O O . LYS A 1 192 ? -5.167 -22.431 -22.684 1.00 98.12 192 LYS A O 1
ATOM 1504 N N . ASP A 1 193 ? -3.869 -20.972 -23.793 1.00 98.00 193 ASP A N 1
ATOM 1505 C CA . ASP A 1 193 ? -2.929 -20.763 -22.694 1.00 98.00 193 ASP A CA 1
ATOM 1506 C C . ASP A 1 193 ? -3.531 -19.847 -21.613 1.00 98.00 193 ASP A C 1
ATOM 1508 O O . ASP A 1 193 ? -4.176 -18.836 -21.908 1.00 98.00 193 ASP A O 1
ATOM 1512 N N . VAL A 1 194 ? -3.291 -20.178 -20.343 1.00 98.44 194 VAL A N 1
ATOM 1513 C CA . VAL A 1 194 ? -3.724 -19.365 -19.199 1.00 98.44 194 VAL A CA 1
ATOM 1514 C C . VAL A 1 194 ? -2.510 -18.769 -18.515 1.00 98.44 194 VAL A C 1
ATOM 1516 O O . VAL A 1 194 ? -1.599 -19.481 -18.081 1.00 98.44 194 VAL A O 1
ATOM 1519 N N . TYR A 1 195 ? -2.534 -17.451 -18.385 1.00 98.12 195 TYR A N 1
ATOM 1520 C CA . TYR A 1 195 ? -1.516 -16.679 -17.705 1.00 98.12 195 TYR A CA 1
ATOM 1521 C C . TYR A 1 195 ? -2.117 -16.029 -16.466 1.00 98.12 195 TYR A C 1
ATOM 1523 O O . TYR A 1 195 ? -3.164 -15.395 -16.554 1.00 98.12 195 TYR A O 1
ATOM 1531 N N . VAL A 1 196 ? -1.455 -16.154 -15.319 1.00 97.50 196 VAL A N 1
ATOM 1532 C CA . VAL A 1 196 ? -1.882 -15.496 -14.079 1.00 97.50 196 VAL A CA 1
ATOM 1533 C C . VAL A 1 196 ? -0.882 -14.408 -13.731 1.00 97.50 196 VAL A C 1
ATOM 1535 O O . VAL A 1 196 ? 0.296 -14.675 -13.494 1.00 97.50 196 VAL A O 1
ATOM 1538 N N . ARG A 1 197 ? -1.354 -13.165 -13.721 1.00 95.62 197 ARG A N 1
ATOM 1539 C CA . ARG A 1 197 ? -0.552 -11.989 -13.404 1.00 95.62 197 ARG A CA 1
ATOM 1540 C C . ARG A 1 197 ? -0.528 -11.749 -11.898 1.00 95.62 197 ARG A C 1
ATOM 1542 O O . ARG A 1 197 ? -1.575 -11.559 -11.283 1.00 95.62 197 ARG A O 1
ATOM 1549 N N . THR A 1 198 ? 0.661 -11.671 -11.310 1.00 92.38 198 THR A N 1
ATOM 1550 C CA . THR A 1 198 ? 0.851 -11.507 -9.857 1.00 92.38 198 THR A CA 1
ATOM 1551 C C . THR A 1 198 ? 0.866 -10.043 -9.416 1.00 92.38 198 THR A C 1
ATOM 1553 O O . THR A 1 198 ? 1.698 -9.642 -8.605 1.00 92.38 198 THR A O 1
ATOM 1556 N N . PHE A 1 199 ? 0.004 -9.207 -9.994 1.00 90.56 199 PHE A N 1
ATOM 1557 C CA . PHE A 1 199 ? -0.069 -7.800 -9.610 1.00 90.56 199 PHE A CA 1
ATOM 1558 C C . PHE A 1 199 ? -0.915 -7.622 -8.346 1.00 90.56 199 PHE A C 1
ATOM 1560 O O . PHE A 1 199 ? -2.045 -8.104 -8.303 1.00 90.56 199 PHE A O 1
ATOM 1567 N N . TYR A 1 200 ? -0.356 -6.904 -7.372 1.00 85.00 200 TYR A N 1
ATOM 1568 C CA . TYR A 1 200 ? -0.946 -6.539 -6.082 1.00 85.00 200 TYR A CA 1
ATOM 1569 C C . TYR A 1 200 ? -0.533 -5.105 -5.716 1.00 85.00 200 TYR A C 1
ATOM 1571 O O . TYR A 1 200 ? 0.513 -4.622 -6.169 1.00 85.00 200 TYR A O 1
ATOM 1579 N N . HIS A 1 201 ? -1.327 -4.427 -4.888 1.00 75.94 201 HIS A N 1
ATOM 1580 C CA . HIS A 1 201 ? -1.070 -3.048 -4.466 1.00 75.94 201 HIS A CA 1
ATOM 1581 C C . HIS A 1 201 ? -0.401 -2.950 -3.094 1.00 75.94 201 HIS A C 1
ATOM 1583 O O . HIS A 1 201 ? 0.318 -1.973 -2.846 1.00 75.94 201 HIS A O 1
ATOM 1589 N N . LYS A 1 202 ? -0.609 -3.944 -2.223 1.00 72.62 202 LYS A N 1
ATOM 1590 C CA . LYS A 1 202 ? -0.168 -3.949 -0.822 1.00 72.62 202 LYS A CA 1
ATOM 1591 C C . LYS A 1 202 ? 0.585 -5.240 -0.478 1.00 72.62 202 LYS A C 1
ATOM 1593 O O . LYS A 1 202 ? 0.304 -6.312 -1.009 1.00 72.62 202 LYS A O 1
ATOM 1598 N N . GLY A 1 203 ? 1.545 -5.149 0.448 1.00 70.12 203 GLY A N 1
ATOM 1599 C CA . GLY A 1 203 ? 2.368 -6.298 0.869 1.00 70.12 203 GLY A CA 1
ATOM 1600 C C . GLY A 1 203 ? 1.562 -7.452 1.471 1.00 70.12 203 GLY A C 1
ATOM 1601 O O . GLY A 1 203 ? 1.922 -8.614 1.300 1.00 70.12 203 GLY A O 1
ATOM 1602 N N . LEU A 1 204 ? 0.426 -7.137 2.098 1.00 68.19 204 LEU A N 1
ATOM 1603 C CA . LEU A 1 204 ? -0.475 -8.110 2.718 1.00 68.19 204 LEU A CA 1
ATOM 1604 C C . LEU A 1 204 ? -1.119 -9.088 1.719 1.00 68.19 204 LEU A C 1
ATOM 1606 O O . LEU A 1 204 ? -1.579 -10.151 2.122 1.00 68.19 204 LEU A O 1
ATOM 1610 N N . GLU A 1 205 ? -1.161 -8.753 0.426 1.00 75.50 205 GLU A N 1
ATOM 1611 C CA . GLU A 1 205 ? -1.755 -9.605 -0.614 1.00 75.50 205 GLU A CA 1
ATOM 1612 C C . GLU A 1 205 ? -0.807 -10.727 -1.073 1.00 75.50 205 GLU A C 1
ATOM 1614 O O . GLU A 1 205 ? -1.252 -11.754 -1.593 1.00 75.50 205 GLU A O 1
ATOM 1619 N N . ILE A 1 206 ? 0.505 -10.554 -0.864 1.00 82.75 206 ILE A N 1
ATOM 1620 C CA . ILE A 1 206 ? 1.554 -11.478 -1.324 1.00 82.75 206 ILE A CA 1
ATOM 1621 C C . ILE A 1 206 ? 1.319 -12.910 -0.814 1.00 82.75 206 ILE A C 1
ATOM 1623 O O . ILE A 1 206 ? 1.334 -13.828 -1.640 1.00 82.75 206 ILE A O 1
ATOM 1627 N N . PRO A 1 207 ? 1.061 -13.153 0.491 1.00 80.00 207 PRO A N 1
ATOM 1628 C CA . PRO A 1 207 ? 0.838 -14.507 0.993 1.00 80.00 207 PRO A CA 1
ATOM 1629 C C . PRO A 1 207 ? -0.374 -15.194 0.353 1.00 80.00 207 PRO A C 1
ATOM 1631 O O . PRO A 1 207 ? -0.350 -16.407 0.148 1.00 80.00 207 PRO A O 1
ATOM 1634 N N . PHE A 1 208 ? -1.417 -14.437 -0.000 1.00 83.75 208 PHE A N 1
ATOM 1635 C CA . PHE A 1 208 ? -2.630 -14.983 -0.608 1.00 83.75 208 PHE A CA 1
ATOM 1636 C C . PHE A 1 208 ? -2.401 -15.450 -2.033 1.00 83.75 208 PHE A C 1
ATOM 1638 O O . PHE A 1 208 ? -2.775 -16.570 -2.375 1.00 83.75 208 PHE A O 1
ATOM 1645 N N . LEU A 1 209 ? -1.768 -14.602 -2.846 1.00 89.62 209 LEU A N 1
ATOM 1646 C CA . LEU A 1 209 ? -1.422 -14.941 -4.220 1.00 89.62 209 LEU A CA 1
ATOM 1647 C C . LEU A 1 209 ? -0.421 -16.095 -4.258 1.00 89.62 209 LEU A C 1
ATOM 1649 O O . LEU A 1 209 ? -0.625 -17.029 -5.028 1.00 89.62 209 LEU A O 1
ATOM 1653 N N . ARG A 1 210 ? 0.599 -16.084 -3.387 1.00 91.50 210 ARG A N 1
ATOM 1654 C CA . ARG A 1 210 ? 1.543 -17.202 -3.225 1.00 91.50 210 ARG A CA 1
ATOM 1655 C C . ARG A 1 210 ? 0.810 -18.516 -2.981 1.00 91.50 210 ARG A C 1
ATOM 1657 O O . ARG A 1 210 ? 1.021 -19.473 -3.719 1.00 91.50 210 ARG A O 1
ATOM 1664 N N . ALA A 1 211 ? -0.047 -18.557 -1.959 1.00 89.31 211 ALA A N 1
ATOM 1665 C CA . ALA A 1 211 ? -0.774 -19.767 -1.589 1.00 89.31 211 ALA A CA 1
ATOM 1666 C C . ALA A 1 211 ? -1.710 -20.224 -2.716 1.00 89.31 211 ALA A C 1
ATOM 1668 O O . ALA A 1 211 ? -1.672 -21.385 -3.112 1.00 89.31 211 ALA A O 1
ATOM 1669 N N . ALA A 1 212 ? -2.485 -19.303 -3.297 1.00 94.50 212 ALA A N 1
ATOM 1670 C CA . ALA A 1 212 ? -3.394 -19.613 -4.395 1.00 94.50 212 ALA A CA 1
ATOM 1671 C C . ALA A 1 212 ? -2.661 -20.204 -5.609 1.00 94.50 212 ALA A C 1
ATOM 1673 O O . ALA A 1 212 ? -3.116 -21.198 -6.174 1.00 94.50 212 ALA A O 1
ATOM 1674 N N . LEU A 1 213 ? -1.521 -19.622 -5.994 1.00 95.94 213 LEU A N 1
ATOM 1675 C CA . LEU A 1 213 ? -0.698 -20.103 -7.104 1.00 95.94 213 LEU A CA 1
ATOM 1676 C C . LEU A 1 213 ? -0.077 -21.463 -6.783 1.00 95.94 213 LEU A C 1
ATOM 1678 O O . LEU A 1 213 ? -0.250 -22.390 -7.559 1.00 95.94 213 LEU A O 1
ATOM 1682 N N . ALA A 1 214 ? 0.570 -21.614 -5.626 1.00 92.75 214 ALA A N 1
ATOM 1683 C CA . ALA A 1 214 ? 1.202 -22.874 -5.234 1.00 92.75 214 ALA A CA 1
ATOM 1684 C C . ALA A 1 214 ? 0.201 -24.040 -5.122 1.00 92.75 214 ALA A C 1
ATOM 1686 O O . ALA A 1 214 ? 0.539 -25.189 -5.407 1.00 92.75 214 ALA A O 1
ATOM 1687 N N . GLU A 1 215 ? -1.037 -23.758 -4.714 1.00 93.00 215 GLU A N 1
ATOM 1688 C CA . GLU A 1 215 ? -2.093 -24.764 -4.600 1.00 93.00 215 GLU A CA 1
ATOM 1689 C C . GLU A 1 215 ? -2.821 -25.060 -5.917 1.00 93.00 215 GLU A C 1
ATOM 1691 O O . GLU A 1 215 ? -3.476 -26.104 -6.019 1.00 93.00 215 GLU A O 1
ATOM 1696 N N . THR A 1 216 ? -2.730 -24.178 -6.916 1.00 94.56 216 THR A N 1
ATOM 1697 C CA . THR A 1 216 ? -3.397 -24.361 -8.209 1.00 94.56 216 THR A CA 1
ATOM 1698 C C . THR A 1 216 ? -2.792 -25.561 -8.936 1.00 94.56 216 THR A C 1
ATOM 1700 O O . THR A 1 216 ? -1.621 -25.579 -9.294 1.00 94.56 216 THR A O 1
ATOM 1703 N N . GLN A 1 217 ? -3.600 -26.590 -9.195 1.00 88.25 217 GLN A N 1
ATOM 1704 C CA . GLN A 1 217 ? -3.108 -27.820 -9.841 1.00 88.25 217 GLN A CA 1
ATOM 1705 C C . GLN A 1 217 ? -3.170 -27.769 -11.374 1.00 88.25 217 GLN A C 1
ATOM 1707 O O . GLN A 1 217 ? -2.658 -28.656 -12.059 1.00 88.25 217 GLN A O 1
ATOM 1712 N N . ARG A 1 218 ? -3.837 -26.755 -11.931 1.00 91.69 218 ARG A N 1
ATOM 1713 C CA . ARG A 1 218 ? -4.023 -26.605 -13.376 1.00 91.69 218 ARG A CA 1
ATOM 1714 C C . ARG A 1 218 ? -2.768 -26.038 -14.047 1.00 91.69 218 ARG A C 1
ATOM 1716 O O . ARG A 1 218 ? -2.044 -25.262 -13.426 1.00 91.69 218 ARG A O 1
ATOM 1723 N N . PRO A 1 219 ? -2.503 -26.396 -15.316 1.00 93.62 219 PRO A N 1
ATOM 1724 C CA . PRO A 1 219 ? -1.371 -25.848 -16.048 1.00 93.62 219 PRO A CA 1
ATOM 1725 C C . PRO A 1 219 ? -1.601 -24.358 -16.329 1.00 93.62 219 PRO A C 1
ATOM 1727 O O . PRO A 1 219 ? -2.387 -23.992 -17.199 1.00 93.62 219 PRO A O 1
ATOM 1730 N N . ILE A 1 220 ? -0.898 -23.507 -15.587 1.00 97.44 220 ILE A N 1
ATOM 1731 C CA . ILE A 1 220 ? -0.862 -22.055 -15.778 1.00 97.44 220 ILE A CA 1
ATOM 1732 C C . ILE A 1 220 ? 0.581 -21.589 -15.979 1.00 97.44 220 ILE A C 1
ATOM 1734 O O . ILE A 1 220 ? 1.526 -22.262 -15.564 1.00 97.44 220 ILE A O 1
ATOM 1738 N N . THR A 1 221 ? 0.750 -20.421 -16.596 1.00 98.31 221 THR A N 1
ATOM 1739 C CA . THR A 1 221 ? 2.020 -19.684 -16.611 1.00 98.31 221 THR A CA 1
ATOM 1740 C C . THR A 1 221 ? 1.879 -18.422 -15.773 1.00 98.31 221 THR A C 1
ATOM 1742 O O . THR A 1 221 ? 0.894 -17.700 -15.889 1.00 98.31 221 THR A O 1
ATOM 1745 N N . VAL A 1 222 ? 2.865 -18.121 -14.938 1.00 98.25 222 VAL A N 1
ATOM 1746 C CA . VAL A 1 222 ? 2.804 -16.967 -14.043 1.00 98.25 222 VAL A CA 1
ATOM 1747 C C . VAL A 1 222 ? 3.560 -15.784 -14.646 1.00 98.25 222 VAL A C 1
ATOM 1749 O O . VAL A 1 222 ? 4.705 -15.908 -15.079 1.00 98.25 222 VAL A O 1
ATOM 1752 N N . MET A 1 223 ? 2.908 -14.626 -14.691 1.00 97.88 223 MET A N 1
ATOM 1753 C CA . MET A 1 223 ? 3.510 -13.367 -15.117 1.00 97.88 223 MET A CA 1
ATOM 1754 C C . MET A 1 223 ? 3.718 -12.482 -13.891 1.00 97.88 223 MET A C 1
ATOM 1756 O O . MET A 1 223 ? 2.751 -12.074 -13.247 1.00 97.88 223 MET A O 1
ATOM 1760 N N . THR A 1 224 ? 4.969 -12.166 -13.576 1.00 96.44 224 THR A N 1
ATOM 1761 C CA . THR A 1 224 ? 5.318 -11.426 -12.359 1.00 96.44 224 THR A CA 1
ATOM 1762 C C . THR A 1 224 ? 6.102 -10.187 -12.713 1.00 96.44 224 THR A C 1
ATOM 1764 O O . THR A 1 224 ? 7.115 -10.275 -13.395 1.00 96.44 224 THR A O 1
ATOM 1767 N N . LYS A 1 225 ? 5.650 -9.020 -12.254 1.00 94.56 225 LYS A N 1
ATOM 1768 C CA . LYS A 1 225 ? 6.434 -7.791 -12.397 1.00 94.56 225 LYS A CA 1
ATOM 1769 C C . LYS A 1 225 ? 7.815 -7.970 -11.782 1.00 94.56 225 LYS A C 1
ATOM 1771 O O . LYS A 1 225 ? 7.943 -8.630 -10.755 1.00 94.56 225 LYS A O 1
ATOM 1776 N N . SER A 1 226 ? 8.837 -7.377 -12.386 1.00 94.19 226 SER A N 1
ATOM 1777 C CA . SER A 1 226 ? 10.197 -7.419 -11.838 1.00 94.19 226 SER A CA 1
ATOM 1778 C C . SER A 1 226 ? 10.326 -6.708 -10.487 1.00 94.19 226 SER A C 1
ATOM 1780 O O . SER A 1 226 ? 11.215 -7.033 -9.700 1.00 94.19 226 SER A O 1
ATOM 1782 N N . GLU A 1 227 ? 9.406 -5.796 -10.180 1.00 91.62 227 GLU A N 1
ATOM 1783 C CA . GLU A 1 227 ? 9.278 -5.104 -8.898 1.00 91.62 227 GLU A CA 1
ATOM 1784 C C . GLU A 1 227 ? 7.944 -5.445 -8.208 1.00 91.62 227 GLU A C 1
ATOM 1786 O O . GLU A 1 227 ? 6.967 -5.795 -8.884 1.00 91.62 227 GLU A O 1
ATOM 1791 N N . PRO A 1 228 ? 7.847 -5.352 -6.868 1.00 89.56 228 PRO A N 1
ATOM 1792 C CA . PRO A 1 228 ? 6.556 -5.322 -6.197 1.00 89.56 228 PRO A CA 1
ATOM 1793 C C . PRO A 1 228 ? 5.764 -4.069 -6.599 1.00 89.56 228 PRO A C 1
ATOM 1795 O O . PRO A 1 228 ? 6.327 -3.054 -7.009 1.00 89.56 228 PRO A O 1
ATOM 1798 N N . ASN A 1 229 ? 4.442 -4.120 -6.429 1.00 85.19 229 ASN A N 1
ATOM 1799 C CA . ASN A 1 229 ? 3.538 -3.013 -6.748 1.00 85.19 229 ASN A CA 1
ATOM 1800 C C . ASN A 1 229 ? 3.562 -2.624 -8.241 1.00 85.19 229 ASN A C 1
ATOM 1802 O O . ASN A 1 229 ? 3.340 -3.475 -9.106 1.00 85.19 229 ASN A O 1
ATOM 1806 N N . ASP A 1 230 ? 3.733 -1.341 -8.573 1.00 85.56 230 ASP A N 1
ATOM 1807 C CA . ASP A 1 230 ? 3.424 -0.803 -9.898 1.00 85.56 230 ASP A CA 1
ATOM 1808 C C . ASP A 1 230 ? 4.609 -0.117 -10.583 1.00 85.56 230 ASP A C 1
ATOM 1810 O O . ASP A 1 230 ? 4.649 1.101 -10.677 1.00 85.56 230 ASP A O 1
ATOM 1814 N N . PHE A 1 231 ? 5.573 -0.913 -11.066 1.00 86.44 231 PHE A N 1
ATOM 1815 C CA . PHE A 1 231 ? 6.673 -0.476 -11.947 1.00 86.44 231 PHE A CA 1
ATOM 1816 C C . PHE A 1 231 ? 7.465 0.740 -11.461 1.00 86.44 231 PHE A C 1
ATOM 1818 O O . PHE A 1 231 ? 7.934 1.543 -12.270 1.00 86.44 231 PHE A O 1
ATOM 1825 N N . ALA A 1 232 ? 7.621 0.884 -10.147 1.00 84.88 232 ALA A N 1
ATOM 1826 C CA . ALA A 1 232 ? 8.574 1.819 -9.575 1.00 84.88 232 ALA A CA 1
ATOM 1827 C C . ALA A 1 232 ? 9.971 1.191 -9.719 1.00 84.88 232 ALA A C 1
ATOM 1829 O O . ALA A 1 232 ? 10.235 0.191 -9.048 1.00 84.88 232 ALA A O 1
ATOM 1830 N N . PRO A 1 233 ? 10.868 1.720 -10.578 1.00 79.31 233 PRO A N 1
ATOM 1831 C CA . PRO A 1 233 ? 12.205 1.151 -10.758 1.00 79.31 233 PRO A CA 1
ATOM 1832 C C . PRO A 1 233 ? 12.969 1.067 -9.425 1.00 79.31 233 PRO A C 1
ATOM 1834 O O . PRO A 1 233 ? 12.570 1.645 -8.424 1.00 79.31 233 PRO A O 1
ATOM 1837 N N . TYR A 1 234 ? 14.082 0.349 -9.333 1.00 82.75 234 TYR A N 1
ATOM 1838 C CA . TYR A 1 234 ? 14.879 0.265 -8.088 1.00 82.75 234 TYR A CA 1
ATOM 1839 C C . TYR A 1 234 ? 14.188 -0.277 -6.826 1.00 82.75 234 TYR A C 1
ATOM 1841 O O . TYR A 1 234 ? 14.868 -0.437 -5.811 1.00 82.75 234 TYR A O 1
ATOM 1849 N N . TYR A 1 235 ? 12.893 -0.596 -6.857 1.00 88.44 235 TYR A N 1
ATOM 1850 C CA . TYR A 1 235 ? 12.282 -1.425 -5.828 1.00 88.44 235 TYR A CA 1
ATOM 1851 C C . TYR A 1 235 ? 13.048 -2.752 -5.746 1.00 88.44 235 TYR A C 1
ATOM 1853 O O . TYR A 1 235 ? 13.700 -3.160 -6.724 1.00 88.44 235 TYR A O 1
ATOM 1861 N N . PRO A 1 236 ? 13.003 -3.451 -4.599 1.00 89.94 236 PRO A N 1
ATOM 1862 C CA . PRO A 1 236 ? 13.569 -4.792 -4.516 1.00 89.94 236 PRO A CA 1
ATOM 1863 C C . PRO A 1 236 ? 12.943 -5.710 -5.576 1.00 89.94 236 PRO A C 1
ATOM 1865 O O . PRO A 1 236 ? 11.907 -5.390 -6.164 1.00 89.94 236 PRO A O 1
ATOM 1868 N N . LEU A 1 237 ? 13.589 -6.842 -5.856 1.00 92.62 237 LEU A N 1
ATOM 1869 C CA . LEU A 1 237 ? 12.988 -7.865 -6.709 1.00 92.62 237 LEU A CA 1
ATOM 1870 C C . LEU A 1 237 ? 11.623 -8.268 -6.127 1.00 92.62 237 LEU A C 1
ATOM 1872 O O . LEU A 1 237 ? 11.480 -8.382 -4.908 1.00 92.62 237 LEU A O 1
ATOM 1876 N N . ASN A 1 238 ? 10.620 -8.458 -6.984 1.00 93.81 238 ASN A N 1
ATOM 1877 C CA . ASN A 1 238 ? 9.290 -8.868 -6.543 1.00 93.81 238 ASN A CA 1
ATOM 1878 C C . ASN A 1 238 ? 9.359 -10.171 -5.708 1.00 93.81 238 ASN A C 1
ATOM 1880 O O . ASN A 1 238 ? 9.875 -11.170 -6.211 1.00 93.81 238 ASN A O 1
ATOM 1884 N N . PRO A 1 239 ? 8.830 -10.193 -4.466 1.00 91.38 239 PRO A N 1
ATOM 1885 C CA . PRO A 1 239 ? 8.893 -11.363 -3.584 1.00 91.38 239 PRO A CA 1
ATOM 1886 C C . PRO A 1 239 ? 8.235 -12.643 -4.113 1.00 91.38 239 PRO A C 1
ATOM 1888 O O . PRO A 1 239 ? 8.485 -13.705 -3.557 1.00 91.38 239 PRO A O 1
ATOM 1891 N N . LEU A 1 240 ? 7.386 -12.563 -5.146 1.00 93.31 240 LEU A N 1
ATOM 1892 C CA . LEU A 1 240 ? 6.799 -13.740 -5.797 1.00 93.31 240 LEU A CA 1
ATOM 1893 C C . LEU A 1 240 ? 7.680 -14.310 -6.918 1.00 93.31 240 LEU A C 1
ATOM 1895 O O . LEU A 1 240 ? 7.332 -15.328 -7.518 1.00 93.31 240 LEU A O 1
ATOM 1899 N N . VAL A 1 241 ? 8.817 -13.693 -7.247 1.00 95.75 241 VAL A N 1
ATOM 1900 C CA . VAL A 1 241 ? 9.767 -14.293 -8.193 1.00 95.75 241 VAL A CA 1
ATOM 1901 C C . VAL A 1 241 ? 10.303 -15.594 -7.601 1.00 95.75 241 VAL A C 1
ATOM 1903 O O . VAL A 1 241 ? 10.838 -15.610 -6.499 1.00 95.75 241 VAL A O 1
ATOM 1906 N N . ALA A 1 242 ? 10.161 -16.678 -8.364 1.00 95.00 242 ALA A N 1
ATOM 1907 C CA . ALA A 1 242 ? 10.545 -18.037 -7.994 1.00 95.00 242 ALA A CA 1
ATOM 1908 C C . ALA A 1 242 ? 9.735 -18.667 -6.834 1.00 95.00 242 ALA A C 1
ATOM 1910 O O . ALA A 1 242 ? 10.046 -19.785 -6.419 1.00 95.00 242 ALA A O 1
ATOM 1911 N N . ASP A 1 243 ? 8.663 -18.010 -6.374 1.00 93.62 243 ASP A N 1
ATOM 1912 C CA . ASP A 1 243 ? 7.853 -18.386 -5.202 1.00 93.62 243 ASP A CA 1
ATOM 1913 C C . ASP A 1 243 ? 6.359 -18.533 -5.564 1.00 93.62 243 ASP A C 1
ATOM 1915 O O . ASP A 1 243 ? 5.463 -17.929 -4.972 1.00 93.62 243 ASP A O 1
ATOM 1919 N N . VAL A 1 244 ? 6.096 -19.299 -6.628 1.00 93.31 244 VAL A N 1
ATOM 1920 C CA . VAL A 1 244 ? 4.756 -19.497 -7.223 1.00 93.31 244 VAL A CA 1
ATOM 1921 C C . VAL A 1 244 ? 4.459 -20.975 -7.508 1.00 93.31 244 VAL A C 1
ATOM 1923 O O . VAL A 1 244 ? 3.720 -21.307 -8.431 1.00 93.31 244 VAL A O 1
ATOM 1926 N N . GLY A 1 245 ? 5.066 -21.878 -6.733 1.00 91.50 245 GLY A N 1
ATOM 1927 C CA . GLY A 1 245 ? 4.983 -23.327 -6.942 1.00 91.50 245 GLY A CA 1
ATOM 1928 C C . GLY A 1 245 ? 5.723 -23.804 -8.197 1.00 91.50 245 GLY A C 1
ATOM 1929 O O . GLY A 1 245 ? 6.662 -23.164 -8.671 1.00 91.50 245 GLY A O 1
ATOM 1930 N N . ALA A 1 246 ? 5.290 -24.936 -8.756 1.00 94.12 246 ALA A N 1
ATOM 1931 C CA . ALA A 1 246 ? 5.923 -25.583 -9.913 1.00 94.12 246 ALA A CA 1
ATOM 1932 C C . ALA A 1 246 ? 5.600 -24.925 -11.275 1.00 94.12 246 ALA A C 1
ATOM 1934 O O . ALA A 1 246 ? 5.900 -25.485 -12.336 1.00 94.12 246 ALA A O 1
ATOM 1935 N N . HIS A 1 247 ? 4.961 -23.754 -11.279 1.00 96.44 247 HIS A N 1
ATOM 1936 C CA . HIS A 1 247 ? 4.533 -23.090 -12.504 1.00 96.44 247 HIS A CA 1
ATOM 1937 C C . HIS A 1 247 ? 5.704 -22.396 -13.228 1.00 96.44 247 HIS A C 1
ATOM 1939 O O . HIS A 1 247 ? 6.587 -21.817 -12.590 1.00 96.44 247 HIS A O 1
ATOM 1945 N N . PRO A 1 248 ? 5.744 -22.422 -14.575 1.00 97.12 248 PRO A N 1
ATOM 1946 C CA . PRO A 1 248 ? 6.683 -21.607 -15.335 1.00 97.12 248 PRO A CA 1
ATOM 1947 C C . PRO A 1 248 ? 6.366 -20.117 -15.138 1.00 97.12 248 PRO A C 1
ATOM 1949 O O . PRO A 1 248 ? 5.197 -19.730 -15.119 1.00 97.12 248 PRO A O 1
ATOM 1952 N N . GLN A 1 249 ? 7.398 -19.280 -15.019 1.00 97.81 249 GLN A N 1
ATOM 1953 C CA . GLN A 1 249 ? 7.252 -17.858 -14.699 1.00 97.81 249 GLN A CA 1
ATOM 1954 C C . GLN A 1 249 ? 8.110 -16.977 -15.612 1.00 97.81 249 GLN A C 1
ATOM 1956 O O . GLN A 1 249 ? 9.264 -17.305 -15.905 1.00 97.81 249 GLN A O 1
ATOM 1961 N N . PHE A 1 250 ? 7.570 -15.835 -16.039 1.00 98.00 250 PHE A N 1
ATOM 1962 C CA . PHE A 1 250 ? 8.307 -14.796 -16.765 1.00 98.00 250 PHE A CA 1
ATOM 1963 C C . PHE A 1 250 ? 8.087 -13.415 -16.144 1.00 98.00 250 PHE A C 1
ATOM 1965 O O . PHE A 1 250 ? 7.086 -13.178 -15.462 1.00 98.00 250 PHE A O 1
ATOM 1972 N N . LEU A 1 251 ? 9.032 -12.507 -16.398 1.00 98.06 251 LEU A N 1
ATOM 1973 C CA . LEU A 1 251 ? 8.961 -11.140 -15.889 1.00 98.06 251 LEU A CA 1
ATOM 1974 C C . LEU A 1 251 ? 8.008 -10.272 -16.720 1.00 98.06 251 LEU A C 1
ATOM 1976 O O . LEU A 1 251 ? 8.059 -10.290 -17.946 1.00 98.06 251 LEU A O 1
ATOM 1980 N N . GLU A 1 252 ? 7.188 -9.462 -16.063 1.00 97.31 252 GLU A N 1
ATOM 1981 C CA . GLU A 1 252 ? 6.531 -8.298 -16.664 1.00 97.31 252 GLU A CA 1
ATOM 1982 C C . GLU A 1 252 ? 7.437 -7.080 -16.446 1.00 97.31 252 GLU A C 1
ATOM 1984 O O . GLU A 1 252 ? 7.794 -6.767 -15.311 1.00 97.31 252 GLU A O 1
ATOM 1989 N N . LEU A 1 253 ? 7.814 -6.405 -17.529 1.00 96.00 253 LEU A N 1
ATOM 1990 C CA . LEU A 1 253 ? 8.688 -5.234 -17.543 1.00 96.00 253 LEU A CA 1
ATOM 1991 C C . LEU A 1 253 ? 7.943 -4.022 -18.121 1.00 96.00 253 LEU A C 1
ATOM 1993 O O . LEU A 1 253 ? 7.002 -4.155 -18.912 1.00 96.00 253 LEU A O 1
ATOM 1997 N N . ASP A 1 254 ? 8.409 -2.825 -17.786 1.00 93.94 254 ASP A N 1
ATOM 1998 C CA . ASP A 1 254 ? 7.930 -1.578 -18.375 1.00 93.94 254 ASP A CA 1
ATOM 1999 C C . ASP A 1 254 ? 9.049 -0.946 -19.207 1.00 93.94 254 ASP A C 1
ATOM 2001 O O . ASP A 1 254 ? 10.054 -0.527 -18.649 1.00 93.94 254 ASP A O 1
ATOM 2005 N N . CYS A 1 255 ? 8.920 -0.914 -20.537 1.00 94.69 255 CYS A N 1
ATOM 2006 C CA . CYS A 1 255 ? 9.933 -0.328 -21.426 1.00 94.69 255 CYS A CA 1
ATOM 2007 C C . CYS A 1 255 ? 9.558 1.100 -21.822 1.00 94.69 255 CYS A C 1
ATOM 2009 O O . CYS A 1 255 ? 10.439 1.873 -22.195 1.00 94.69 255 CYS A O 1
ATOM 2011 N N . ALA A 1 256 ? 8.271 1.450 -21.741 1.00 92.69 256 ALA A N 1
ATOM 2012 C CA . ALA A 1 256 ? 7.751 2.766 -22.086 1.00 92.69 256 ALA A CA 1
ATOM 2013 C C . ALA A 1 256 ? 7.773 3.745 -20.911 1.00 92.69 256 ALA A C 1
ATOM 2015 O O . ALA A 1 256 ? 7.926 4.947 -21.128 1.00 92.69 256 ALA A O 1
ATOM 2016 N N . GLY A 1 257 ? 7.650 3.244 -19.685 1.00 90.00 257 GLY A N 1
ATOM 2017 C CA . GLY A 1 257 ? 7.919 3.989 -18.467 1.00 90.00 257 GLY A CA 1
ATOM 2018 C C . GLY A 1 257 ? 6.757 4.771 -17.907 1.00 90.00 257 GLY A C 1
ATOM 2019 O O . GLY A 1 257 ? 6.779 5.998 -17.852 1.00 90.00 257 GLY A O 1
ATOM 2020 N N . GLU A 1 258 ? 5.754 4.063 -17.403 1.00 87.00 258 GLU A N 1
ATOM 2021 C CA . GLU A 1 258 ? 4.584 4.627 -16.743 1.00 87.00 258 GLU A CA 1
ATOM 2022 C C . GLU A 1 258 ? 4.933 5.669 -15.676 1.00 87.00 258 GLU A C 1
ATOM 2024 O O . GLU A 1 258 ? 4.262 6.707 -15.590 1.00 87.00 258 GLU A O 1
ATOM 2029 N N . TYR A 1 259 ? 5.973 5.397 -14.889 1.00 85.75 259 TYR A N 1
ATOM 2030 C CA . TYR A 1 259 ? 6.335 6.147 -13.690 1.00 85.75 259 TYR A CA 1
ATOM 2031 C C . TYR A 1 259 ? 7.579 7.016 -13.824 1.00 85.75 259 TYR A C 1
ATOM 2033 O O . TYR A 1 259 ? 7.884 7.749 -12.893 1.00 85.75 259 TYR A O 1
ATOM 2041 N N . TRP A 1 260 ? 8.280 6.963 -14.950 1.00 85.50 260 TRP A N 1
ATOM 2042 C CA . TRP A 1 260 ? 9.581 7.617 -15.102 1.00 85.50 260 TRP A CA 1
ATOM 2043 C C . TRP A 1 260 ? 9.703 8.408 -16.410 1.00 85.50 260 TRP A C 1
ATOM 2045 O O . TRP A 1 260 ? 10.801 8.639 -16.913 1.00 85.50 260 TRP A O 1
ATOM 2055 N N . GLY A 1 261 ? 8.567 8.901 -16.909 1.00 86.12 261 GLY A N 1
ATOM 2056 C CA . GLY A 1 261 ? 8.497 9.909 -17.963 1.00 86.12 261 GLY A CA 1
ATOM 2057 C C . GLY A 1 261 ? 7.857 9.455 -19.269 1.00 86.12 261 GLY A C 1
ATOM 2058 O O . GLY A 1 261 ? 7.954 10.184 -20.242 1.00 86.12 261 GLY A O 1
ATOM 2059 N N . ARG A 1 262 ? 7.231 8.273 -19.329 1.00 89.50 262 ARG A N 1
ATOM 2060 C CA . ARG A 1 262 ? 6.473 7.739 -20.482 1.00 89.50 262 ARG A CA 1
ATOM 2061 C C . ARG A 1 262 ? 7.172 7.929 -21.830 1.00 89.50 262 ARG A C 1
ATOM 2063 O O . ARG A 1 262 ? 6.543 8.335 -22.791 1.00 89.50 262 ARG A O 1
ATOM 2070 N N . SER A 1 263 ? 8.480 7.702 -21.915 1.00 88.81 263 SER A N 1
ATOM 2071 C CA . SER A 1 263 ? 9.269 7.916 -23.145 1.00 88.81 263 SER A CA 1
ATOM 2072 C C . SER A 1 263 ? 9.322 9.355 -23.676 1.00 88.81 263 SER A C 1
ATOM 2074 O O . SER A 1 263 ? 9.940 9.596 -24.712 1.00 88.81 263 SER A O 1
ATOM 2076 N N . THR A 1 264 ? 8.765 10.330 -22.952 1.00 89.00 264 THR A N 1
ATOM 2077 C CA . THR A 1 264 ? 8.913 11.768 -23.227 1.00 89.00 264 THR A CA 1
ATOM 2078 C C . THR A 1 264 ? 10.075 12.385 -22.450 1.00 89.00 264 THR A C 1
ATOM 2080 O O . THR A 1 264 ? 10.668 13.361 -22.912 1.00 89.00 264 THR A O 1
ATOM 2083 N N . ILE A 1 265 ? 10.455 11.768 -21.326 1.00 91.00 265 ILE A N 1
ATOM 2084 C CA . ILE A 1 265 ? 11.748 11.953 -20.658 1.00 91.00 265 ILE A CA 1
ATOM 2085 C C . ILE A 1 265 ? 12.586 10.682 -20.875 1.00 91.00 265 ILE A C 1
ATOM 2087 O O . ILE A 1 265 ? 12.079 9.581 -20.640 1.00 91.00 265 ILE A O 1
ATOM 2091 N N . PRO A 1 266 ? 13.847 10.796 -21.331 1.00 90.81 266 PRO A N 1
ATOM 2092 C CA . PRO A 1 266 ? 14.692 9.634 -21.581 1.00 90.81 266 PRO A CA 1
ATOM 2093 C C . PRO A 1 266 ? 15.065 8.909 -20.285 1.00 90.81 266 PRO A C 1
ATOM 2095 O O . PRO A 1 266 ? 15.509 9.528 -19.321 1.00 90.81 266 PRO A O 1
ATOM 2098 N N . PHE A 1 267 ? 14.931 7.584 -20.281 1.00 92.19 267 PHE A N 1
ATOM 2099 C CA . PHE A 1 267 ? 15.342 6.729 -19.167 1.00 92.19 267 PHE A CA 1
ATOM 2100 C C . PHE A 1 267 ? 15.727 5.350 -19.719 1.00 92.19 267 PHE A C 1
ATOM 2102 O O . PHE A 1 267 ? 14.885 4.489 -19.987 1.00 92.19 267 PHE A O 1
ATOM 2109 N N . VAL A 1 268 ? 17.027 5.160 -19.942 1.00 94.38 268 VAL A N 1
ATOM 2110 C CA . VAL A 1 268 ? 17.592 3.948 -20.547 1.00 94.38 268 VAL A CA 1
ATOM 2111 C C . VAL A 1 268 ? 18.104 3.007 -19.458 1.00 94.38 268 VAL A C 1
ATOM 2113 O O . VAL A 1 268 ? 19.185 3.191 -18.908 1.00 94.38 268 VAL A O 1
ATOM 2116 N N . ALA A 1 269 ? 17.328 1.970 -19.163 1.00 92.06 269 ALA A N 1
ATOM 2117 C CA . ALA A 1 269 ? 17.470 1.079 -18.016 1.00 92.06 269 ALA A CA 1
ATOM 2118 C C . ALA A 1 269 ? 18.102 -0.286 -18.365 1.00 92.06 269 ALA A C 1
ATOM 2120 O O . ALA A 1 269 ? 17.821 -1.286 -17.710 1.00 92.06 269 ALA A O 1
ATOM 2121 N N . ALA A 1 270 ? 18.968 -0.365 -19.382 1.00 93.62 270 ALA A N 1
ATOM 2122 C CA . ALA A 1 270 ? 19.589 -1.635 -19.787 1.00 93.62 270 ALA A CA 1
ATOM 2123 C C . ALA A 1 270 ? 20.378 -2.311 -18.643 1.00 93.62 270 ALA A C 1
ATOM 2125 O O . ALA A 1 270 ? 20.262 -3.519 -18.441 1.00 93.62 270 ALA A O 1
ATOM 2126 N N . GLU A 1 271 ? 21.125 -1.525 -17.857 1.00 91.12 271 GLU A N 1
ATOM 2127 C CA . GLU A 1 271 ? 21.846 -1.996 -16.660 1.00 91.12 271 GLU A CA 1
ATOM 2128 C C . GLU A 1 271 ? 20.882 -2.567 -15.603 1.00 91.12 271 GLU A C 1
ATOM 2130 O O . GLU A 1 271 ? 21.149 -3.607 -15.001 1.00 91.12 271 GLU A O 1
ATOM 2135 N N . TYR A 1 272 ? 19.719 -1.935 -15.427 1.00 91.19 272 TYR A N 1
ATOM 2136 C CA . TYR A 1 272 ? 18.673 -2.397 -14.516 1.00 91.19 272 TYR A CA 1
ATOM 2137 C C . TYR A 1 272 ? 18.022 -3.698 -14.975 1.00 91.19 272 TYR A C 1
ATOM 2139 O O . TYR A 1 272 ? 17.833 -4.618 -14.185 1.00 91.19 272 TYR A O 1
ATOM 2147 N N . PHE A 1 273 ? 17.690 -3.812 -16.260 1.00 94.50 273 PHE A N 1
ATOM 2148 C CA . PHE A 1 273 ? 17.077 -5.029 -16.783 1.00 94.50 273 PHE A CA 1
ATOM 2149 C C . PHE A 1 273 ? 18.044 -6.209 -16.692 1.00 94.50 273 PHE A C 1
ATOM 2151 O O . PHE A 1 273 ? 17.641 -7.286 -16.256 1.00 94.50 273 PHE A O 1
ATOM 2158 N N . ALA A 1 274 ? 19.331 -5.999 -16.985 1.00 93.81 274 ALA A N 1
ATOM 2159 C CA . ALA A 1 274 ? 20.353 -7.019 -16.762 1.00 93.81 274 ALA A CA 1
ATOM 2160 C C . ALA A 1 274 ? 20.421 -7.439 -15.280 1.00 93.81 274 ALA A C 1
ATOM 2162 O O . ALA A 1 274 ? 20.499 -8.631 -14.977 1.00 93.81 274 ALA A O 1
ATOM 2163 N N . GLN A 1 275 ? 20.304 -6.482 -14.349 1.00 92.25 275 GLN A N 1
ATOM 2164 C CA . GLN A 1 275 ? 20.211 -6.768 -12.912 1.00 92.25 275 GLN A CA 1
ATOM 2165 C C . GLN A 1 275 ? 19.002 -7.648 -12.581 1.00 92.25 275 GLN A C 1
ATOM 2167 O O . GLN A 1 275 ? 19.169 -8.672 -11.922 1.00 92.25 275 GLN A O 1
ATOM 2172 N N . ARG A 1 276 ? 17.807 -7.299 -13.071 1.00 94.38 276 ARG A N 1
ATOM 2173 C CA . ARG A 1 276 ? 16.565 -8.051 -12.818 1.00 94.38 276 ARG A CA 1
ATOM 2174 C C . ARG A 1 276 ? 16.639 -9.487 -13.335 1.00 94.38 276 ARG A C 1
ATOM 2176 O O . ARG A 1 276 ? 16.195 -10.403 -12.645 1.00 94.38 276 ARG A O 1
ATOM 2183 N N . TYR A 1 277 ? 17.227 -9.706 -14.512 1.00 95.62 277 TYR A N 1
ATOM 2184 C CA . TYR A 1 277 ? 17.431 -11.052 -15.059 1.00 95.62 277 TYR A CA 1
ATOM 2185 C C . TYR A 1 277 ? 18.399 -11.881 -14.215 1.00 95.62 277 TYR A C 1
ATOM 2187 O O . TYR A 1 277 ? 18.122 -13.055 -13.953 1.00 95.62 277 TYR A O 1
ATOM 2195 N N . ARG A 1 278 ? 19.509 -11.282 -13.765 1.00 93.12 278 ARG A N 1
ATOM 2196 C CA . ARG A 1 278 ? 20.466 -11.960 -12.882 1.00 93.12 278 ARG A CA 1
ATOM 2197 C C . ARG A 1 278 ? 19.816 -12.334 -11.549 1.00 93.12 278 ARG A C 1
ATOM 2199 O O . ARG A 1 278 ? 19.812 -13.511 -11.206 1.00 93.12 278 ARG A O 1
ATOM 2206 N N . GLU A 1 279 ? 19.213 -11.365 -10.860 1.00 93.69 279 GLU A N 1
ATOM 2207 C CA . GLU A 1 279 ? 18.542 -11.568 -9.565 1.00 93.69 279 GLU A CA 1
ATOM 2208 C C . GLU A 1 279 ? 17.448 -12.642 -9.669 1.00 93.69 279 GLU A C 1
ATOM 2210 O O . GLU A 1 279 ? 17.356 -13.532 -8.828 1.00 93.69 279 GLU A O 1
ATOM 2215 N N . THR A 1 280 ? 16.659 -12.620 -10.747 1.00 96.06 280 THR A N 1
ATOM 2216 C CA . THR A 1 280 ? 15.639 -13.645 -11.009 1.00 96.06 280 THR A CA 1
ATOM 2217 C C . THR A 1 280 ? 16.264 -15.030 -11.130 1.00 96.06 280 THR A C 1
ATOM 2219 O O . THR A 1 280 ? 15.822 -15.971 -10.475 1.00 96.06 280 THR A O 1
ATOM 2222 N N . ARG A 1 281 ? 17.322 -15.183 -11.932 1.00 93.81 281 ARG A N 1
ATOM 2223 C CA . ARG A 1 281 ? 17.993 -16.481 -12.107 1.00 93.81 281 ARG A CA 1
ATOM 2224 C C . ARG A 1 281 ? 18.621 -16.995 -10.818 1.00 93.81 281 ARG A C 1
ATOM 2226 O O . ARG A 1 281 ? 18.549 -18.195 -10.568 1.00 93.81 281 ARG A O 1
ATOM 2233 N N . GLU A 1 282 ? 19.199 -16.111 -10.012 1.00 93.12 282 GLU A N 1
ATOM 2234 C CA . GLU A 1 282 ? 19.734 -16.450 -8.691 1.00 93.12 282 GLU A CA 1
ATOM 2235 C C . GLU A 1 282 ? 18.633 -16.999 -7.772 1.00 93.12 282 GLU A C 1
ATOM 2237 O O . GLU A 1 282 ? 18.827 -18.052 -7.165 1.00 93.12 282 GLU A O 1
ATOM 2242 N N . GLN A 1 283 ? 17.449 -16.373 -7.746 1.00 93.50 283 GLN A N 1
ATOM 2243 C CA . GLN A 1 283 ? 16.302 -16.876 -6.975 1.00 93.50 283 GLN A CA 1
ATOM 2244 C C . GLN A 1 283 ? 15.821 -18.248 -7.465 1.00 93.50 283 GLN A C 1
ATOM 2246 O O . GLN A 1 283 ? 15.598 -19.155 -6.665 1.00 93.50 283 GLN A O 1
ATOM 2251 N N . PHE A 1 284 ? 15.725 -18.454 -8.782 1.00 94.12 284 PHE A N 1
ATOM 2252 C CA . PHE A 1 284 ? 15.381 -19.770 -9.329 1.00 94.12 284 PHE A CA 1
ATOM 2253 C C . PHE A 1 284 ? 16.427 -20.838 -8.973 1.00 94.12 284 PHE A C 1
ATOM 2255 O O . PHE A 1 284 ? 16.064 -21.957 -8.605 1.00 94.12 284 PHE A O 1
ATOM 2262 N N . ALA A 1 285 ? 17.716 -20.491 -9.020 1.00 92.06 285 ALA A N 1
ATOM 2263 C CA . ALA A 1 285 ? 18.810 -21.389 -8.658 1.00 92.06 285 ALA A CA 1
ATOM 2264 C C . ALA A 1 285 ? 18.850 -21.724 -7.153 1.00 92.06 285 ALA A C 1
ATOM 2266 O O . ALA A 1 285 ? 19.363 -22.781 -6.783 1.00 92.06 285 ALA A O 1
ATOM 2267 N N . ALA A 1 286 ? 18.287 -20.866 -6.294 1.00 90.75 286 ALA A N 1
ATOM 2268 C CA . ALA A 1 286 ? 18.244 -21.054 -4.844 1.00 90.75 286 ALA A CA 1
ATOM 2269 C C . ALA A 1 286 ? 17.257 -22.143 -4.370 1.00 90.75 286 ALA A C 1
ATOM 2271 O O . ALA A 1 286 ? 17.284 -22.508 -3.193 1.00 90.75 286 ALA A O 1
ATOM 2272 N N . GLY A 1 287 ? 16.437 -22.712 -5.265 1.00 80.94 287 GLY A N 1
ATOM 2273 C CA . GLY A 1 287 ? 15.615 -23.893 -4.962 1.00 80.94 287 GLY A CA 1
ATOM 2274 C C . GLY A 1 287 ? 14.146 -23.821 -5.381 1.00 80.94 287 GLY A C 1
ATOM 2275 O O . GLY A 1 287 ? 13.327 -24.490 -4.754 1.00 80.94 287 GLY A O 1
ATOM 2276 N N . SER A 1 288 ? 13.802 -23.038 -6.408 1.00 87.00 288 SER A N 1
ATOM 2277 C CA . SER A 1 288 ? 12.427 -22.965 -6.921 1.00 87.00 288 SER A CA 1
ATOM 2278 C C . SER A 1 288 ? 11.974 -24.274 -7.575 1.00 87.00 288 SER A C 1
ATOM 2280 O O . SER A 1 288 ? 12.761 -24.958 -8.231 1.00 87.00 288 SER A O 1
ATOM 2282 N N . GLU A 1 289 ? 10.691 -24.610 -7.427 1.00 87.81 289 GLU A N 1
ATOM 2283 C CA . GLU A 1 289 ? 10.061 -25.739 -8.128 1.00 87.81 289 GLU A CA 1
ATOM 2284 C C . GLU A 1 289 ? 9.707 -25.404 -9.586 1.00 87.81 289 GLU A C 1
ATOM 2286 O O . GLU A 1 289 ? 9.559 -26.304 -10.416 1.00 87.81 289 GLU A O 1
ATOM 2291 N N . GLY A 1 290 ? 9.551 -24.114 -9.893 1.00 91.19 290 GLY A N 1
ATOM 2292 C CA . GLY A 1 290 ? 9.219 -23.610 -11.219 1.00 91.19 290 GLY A CA 1
ATOM 2293 C C . GLY A 1 290 ? 10.444 -23.408 -12.111 1.00 91.19 290 GLY A C 1
ATOM 2294 O O . GLY A 1 290 ? 11.571 -23.797 -11.801 1.00 91.19 290 GLY A O 1
ATOM 2295 N N . ARG A 1 291 ? 10.229 -22.749 -13.252 1.00 94.94 291 ARG A N 1
ATOM 2296 C CA . ARG A 1 291 ? 11.308 -22.355 -14.171 1.00 94.94 291 ARG A CA 1
ATOM 2297 C C . ARG A 1 291 ? 11.131 -20.926 -14.663 1.00 94.94 291 ARG A C 1
ATOM 2299 O O . ARG A 1 291 ? 10.015 -20.527 -14.993 1.00 94.94 291 ARG A O 1
ATOM 2306 N N . PHE A 1 292 ? 12.238 -20.201 -14.789 1.00 97.00 292 PHE A N 1
ATOM 2307 C CA . PHE A 1 292 ? 12.264 -18.900 -15.449 1.00 97.00 292 PHE A CA 1
ATOM 2308 C C . PHE A 1 292 ? 12.227 -19.072 -16.971 1.00 97.00 292 PHE A C 1
ATOM 2310 O O . PHE A 1 292 ? 13.026 -19.832 -17.521 1.00 97.00 292 PHE A O 1
ATOM 2317 N N . ILE A 1 293 ? 11.298 -18.399 -17.658 1.00 97.00 293 ILE A N 1
ATOM 2318 C CA . ILE A 1 293 ? 11.041 -18.638 -19.091 1.00 97.00 293 ILE A CA 1
ATOM 2319 C C . ILE A 1 293 ? 11.183 -17.407 -19.991 1.00 97.00 293 ILE A C 1
ATOM 2321 O O . ILE A 1 293 ? 11.016 -17.561 -21.199 1.00 97.00 293 ILE A O 1
ATOM 2325 N N . GLY A 1 294 ? 11.479 -16.217 -19.458 1.00 97.56 294 GLY A N 1
ATOM 2326 C CA . GLY A 1 294 ? 11.664 -15.003 -20.264 1.00 97.56 294 GLY A CA 1
ATOM 2327 C C . GLY A 1 294 ? 11.016 -13.755 -19.675 1.00 97.56 294 GLY A C 1
ATOM 2328 O O . GLY A 1 294 ? 10.929 -13.608 -18.457 1.00 97.56 294 GLY A O 1
ATOM 2329 N N . SER A 1 295 ? 10.551 -12.848 -20.533 1.00 98.25 295 SER A N 1
ATOM 2330 C CA . SER A 1 295 ? 9.838 -11.640 -20.106 1.00 98.25 295 SER A CA 1
ATOM 2331 C C . SER A 1 295 ? 8.866 -11.115 -21.164 1.00 98.25 295 SER A C 1
ATOM 2333 O O . SER A 1 295 ? 8.977 -11.433 -22.351 1.00 98.25 295 SER A O 1
ATOM 2335 N N . ALA A 1 296 ? 7.937 -10.263 -20.736 1.00 98.00 296 ALA A N 1
ATOM 2336 C CA . ALA A 1 296 ? 7.139 -9.405 -21.597 1.00 98.00 296 ALA A CA 1
ATOM 2337 C C . ALA A 1 296 ? 7.326 -7.938 -21.199 1.00 98.00 296 ALA A C 1
ATOM 2339 O O . ALA A 1 296 ? 7.411 -7.647 -20.008 1.00 98.00 296 ALA A O 1
ATOM 2340 N N . CYS A 1 297 ? 7.363 -7.020 -22.167 1.00 95.81 297 CYS A N 1
ATOM 2341 C CA . CYS A 1 297 ? 7.563 -5.600 -21.891 1.00 95.81 297 CYS A CA 1
ATOM 2342 C C . CYS A 1 297 ? 6.464 -4.723 -22.481 1.00 95.81 297 CYS A C 1
ATOM 2344 O O . CYS A 1 297 ? 6.027 -4.941 -23.613 1.00 95.81 297 CYS A O 1
ATOM 2346 N N . ARG A 1 298 ? 6.042 -3.700 -21.733 1.00 95.25 298 ARG A N 1
ATOM 2347 C CA . ARG A 1 298 ? 5.171 -2.634 -22.250 1.00 95.25 298 ARG A CA 1
ATOM 2348 C C . ARG A 1 298 ? 5.934 -1.769 -23.242 1.00 95.25 298 ARG A C 1
ATOM 2350 O O . ARG A 1 298 ? 6.874 -1.079 -22.851 1.00 95.25 298 ARG A O 1
ATOM 2357 N N . VAL A 1 299 ? 5.524 -1.810 -24.507 1.00 96.25 299 VAL A N 1
ATOM 2358 C CA . VAL A 1 299 ? 6.172 -1.062 -25.602 1.00 96.25 299 VAL A CA 1
ATOM 2359 C C . VAL A 1 299 ? 5.596 0.342 -25.790 1.00 96.25 299 VAL A C 1
ATOM 2361 O O . VAL A 1 299 ? 6.161 1.160 -26.518 1.00 96.25 299 VAL A O 1
ATOM 2364 N N . ASP A 1 300 ? 4.508 0.638 -25.085 1.00 94.75 300 ASP A N 1
ATOM 2365 C CA . ASP A 1 300 ? 3.859 1.937 -25.042 1.00 94.75 300 ASP A CA 1
ATOM 2366 C C . ASP A 1 300 ? 3.176 2.186 -23.692 1.00 94.75 300 ASP A C 1
ATOM 2368 O O . ASP A 1 300 ? 2.885 1.261 -22.925 1.00 94.75 300 ASP A O 1
ATOM 2372 N N . ARG A 1 301 ? 2.909 3.463 -23.410 1.00 91.25 301 ARG A N 1
ATOM 2373 C CA . ARG A 1 301 ? 2.044 3.888 -22.313 1.00 91.25 301 ARG A CA 1
ATOM 2374 C C . ARG A 1 301 ? 0.992 4.851 -22.841 1.00 91.25 301 ARG A C 1
ATOM 2376 O O . ARG A 1 301 ? 1.210 6.061 -22.843 1.00 91.25 301 ARG A O 1
ATOM 2383 N N . TYR A 1 302 ? -0.163 4.303 -23.226 1.00 87.81 302 TYR A N 1
ATOM 2384 C CA . TYR A 1 302 ? -1.165 5.045 -23.999 1.00 87.81 302 TYR A CA 1
ATOM 2385 C C . TYR A 1 302 ? -0.483 5.761 -25.173 1.00 87.81 302 TYR A C 1
ATOM 2387 O O . TYR A 1 302 ? 0.439 5.190 -25.721 1.00 87.81 302 TYR A O 1
ATOM 2395 N N . GLU A 1 303 ? -0.847 6.995 -25.508 1.00 88.12 303 GLU A N 1
ATOM 2396 C CA . GLU A 1 303 ? -0.297 7.801 -26.610 1.00 88.12 303 GLU A CA 1
ATOM 2397 C C . GLU A 1 303 ? 1.240 7.988 -26.657 1.00 88.12 303 GLU A C 1
ATOM 2399 O O . GLU A 1 303 ? 1.744 8.610 -27.592 1.00 88.12 303 GLU A O 1
ATOM 2404 N N . HIS A 1 304 ? 2.008 7.461 -25.699 1.00 91.62 304 HIS A N 1
ATOM 2405 C CA . HIS A 1 304 ? 3.461 7.592 -25.668 1.00 91.62 304 HIS A CA 1
ATOM 2406 C C . HIS A 1 304 ? 4.189 6.274 -26.005 1.00 91.62 304 HIS A C 1
ATOM 2408 O O . HIS A 1 304 ? 4.247 5.364 -25.166 1.00 91.62 304 HIS A O 1
ATOM 2414 N N . PRO A 1 305 ? 4.766 6.150 -27.215 1.00 93.38 305 PRO A N 1
ATOM 2415 C CA . PRO A 1 305 ? 5.497 4.959 -27.637 1.00 93.38 305 PRO A CA 1
ATOM 2416 C C . PRO A 1 305 ? 6.938 4.936 -27.112 1.00 93.38 305 PRO A C 1
ATOM 2418 O O . PRO A 1 305 ? 7.594 5.972 -27.047 1.00 93.38 305 PRO A O 1
ATOM 2421 N N . ALA A 1 306 ? 7.471 3.744 -26.826 1.00 93.69 306 ALA A N 1
ATOM 2422 C CA . ALA A 1 306 ? 8.908 3.569 -26.597 1.00 93.69 306 ALA A CA 1
ATOM 2423 C C . ALA A 1 306 ? 9.689 3.467 -27.920 1.00 93.69 306 ALA A C 1
ATOM 2425 O O . ALA A 1 306 ? 10.771 4.042 -28.049 1.00 93.69 306 ALA A O 1
ATOM 2426 N N . LEU A 1 307 ? 9.136 2.768 -28.920 1.00 92.44 307 LEU A N 1
ATOM 2427 C CA . LEU A 1 307 ? 9.733 2.647 -30.257 1.00 92.44 307 LEU A CA 1
ATOM 2428 C C . LEU A 1 307 ? 9.884 4.026 -30.919 1.00 92.44 307 LEU A C 1
ATOM 2430 O O . LEU A 1 307 ? 8.965 4.841 -30.887 1.00 92.44 307 LEU A O 1
ATOM 2434 N N . GLY A 1 308 ? 11.039 4.282 -31.538 1.00 87.88 308 GLY A N 1
ATOM 2435 C CA . GLY A 1 308 ? 11.374 5.572 -32.146 1.00 87.88 308 GLY A CA 1
ATOM 2436 C C . GLY A 1 308 ? 11.908 6.619 -31.160 1.00 87.88 308 GLY A C 1
ATOM 2437 O O . GLY A 1 308 ? 12.348 7.689 -31.593 1.00 87.88 308 GLY A O 1
ATOM 2438 N N . THR A 1 309 ? 11.925 6.316 -29.859 1.00 89.75 309 THR A N 1
ATOM 2439 C CA . THR A 1 309 ? 12.482 7.170 -28.797 1.00 89.75 309 THR A CA 1
ATOM 2440 C C . THR A 1 309 ? 13.776 6.577 -28.231 1.00 89.75 309 THR A C 1
ATOM 2442 O O . THR A 1 309 ? 14.213 5.501 -28.636 1.00 89.75 309 THR A O 1
ATOM 2445 N N . LEU A 1 310 ? 14.394 7.250 -27.255 1.00 90.31 310 LEU A N 1
ATOM 2446 C CA . LEU A 1 310 ? 15.544 6.689 -26.539 1.00 90.31 310 LEU A CA 1
ATOM 2447 C C . LEU A 1 310 ? 15.201 5.444 -25.712 1.00 90.31 310 LEU A C 1
ATOM 2449 O O . LEU A 1 310 ? 16.062 4.589 -25.514 1.00 90.31 310 LEU A O 1
ATOM 2453 N N . ASN A 1 311 ? 13.944 5.291 -25.297 1.00 92.69 311 ASN A N 1
ATOM 2454 C CA . ASN A 1 311 ? 13.503 4.128 -24.534 1.00 92.69 311 ASN A CA 1
ATOM 2455 C C . ASN A 1 311 ? 13.376 2.858 -25.392 1.00 92.69 311 ASN A C 1
ATOM 2457 O O . ASN A 1 311 ? 13.236 1.767 -24.846 1.00 92.69 311 ASN A O 1
ATOM 2461 N N . GLU A 1 312 ? 13.510 2.951 -26.721 1.00 94.94 312 GLU A N 1
ATOM 2462 C CA . GLU A 1 312 ? 13.683 1.780 -27.594 1.00 94.94 312 GLU A CA 1
ATOM 2463 C C . GLU A 1 312 ? 14.913 0.945 -27.191 1.00 94.94 312 GLU A C 1
ATOM 2465 O O . GLU A 1 312 ? 14.915 -0.272 -27.375 1.00 94.94 312 GLU A O 1
ATOM 2470 N N . ALA A 1 313 ? 15.910 1.559 -26.541 1.00 96.00 313 ALA A N 1
ATOM 2471 C CA . ALA A 1 313 ? 17.034 0.851 -25.930 1.00 96.00 313 ALA A CA 1
ATOM 2472 C C . ALA A 1 313 ? 16.592 -0.172 -24.864 1.00 96.00 313 ALA A C 1
ATOM 2474 O O . ALA A 1 313 ? 17.235 -1.207 -24.708 1.00 96.00 313 ALA A O 1
ATOM 2475 N N . ASN A 1 314 ? 15.483 0.077 -24.157 1.00 96.75 314 ASN A N 1
ATOM 2476 C CA . ASN A 1 314 ? 14.929 -0.843 -23.159 1.00 96.75 314 ASN A CA 1
ATOM 2477 C C . ASN A 1 314 ? 14.290 -2.071 -23.827 1.00 96.75 314 ASN A C 1
ATOM 2479 O O . ASN A 1 314 ? 14.451 -3.190 -23.341 1.00 96.75 314 ASN A O 1
ATOM 2483 N N . ILE A 1 315 ? 13.624 -1.874 -24.973 1.00 97.00 315 ILE A N 1
ATOM 2484 C CA . ILE A 1 315 ? 13.081 -2.966 -25.801 1.00 97.00 315 ILE A CA 1
ATOM 2485 C C . ILE A 1 315 ? 14.227 -3.807 -26.374 1.00 97.00 315 ILE A C 1
ATOM 2487 O O . ILE A 1 315 ? 14.186 -5.036 -26.331 1.00 97.00 315 ILE A O 1
ATOM 2491 N N . ASP A 1 316 ? 15.281 -3.156 -26.870 1.00 96.06 316 ASP A N 1
ATOM 2492 C CA . ASP A 1 316 ? 16.466 -3.851 -27.371 1.00 96.06 316 ASP A CA 1
ATOM 2493 C C . ASP A 1 316 ? 17.182 -4.630 -26.251 1.00 96.06 316 ASP A C 1
ATOM 2495 O O . ASP A 1 316 ? 17.582 -5.777 -26.457 1.00 96.06 316 ASP A O 1
ATOM 2499 N N . ALA A 1 317 ? 17.264 -4.063 -25.042 1.00 97.25 317 ALA A N 1
ATOM 2500 C CA . ALA A 1 317 ? 17.803 -4.748 -23.870 1.00 97.25 317 ALA A CA 1
ATOM 2501 C C . ALA A 1 317 ? 16.997 -5.994 -23.500 1.00 97.25 317 ALA A C 1
ATOM 2503 O O . ALA A 1 317 ? 17.583 -7.065 -23.333 1.00 97.25 317 ALA A O 1
ATOM 2504 N N . GLN A 1 318 ? 15.665 -5.890 -23.451 1.00 97.50 318 GLN A N 1
ATOM 2505 C CA . GLN A 1 318 ? 14.795 -7.045 -23.242 1.00 97.50 318 GLN A CA 1
ATOM 2506 C C . GLN A 1 318 ? 15.074 -8.135 -24.283 1.00 97.50 318 GLN A C 1
ATOM 2508 O O . GLN A 1 318 ? 15.337 -9.280 -23.916 1.00 97.50 318 GLN A O 1
ATOM 2513 N N . ALA A 1 319 ? 15.063 -7.781 -25.572 1.00 96.75 319 ALA A N 1
ATOM 2514 C CA . ALA A 1 319 ? 15.235 -8.741 -26.658 1.00 96.75 319 ALA A CA 1
ATOM 2515 C C . ALA A 1 319 ? 16.543 -9.535 -26.530 1.00 96.75 319 ALA A C 1
ATOM 2517 O O . ALA A 1 319 ? 16.577 -10.734 -26.810 1.00 96.75 319 ALA A O 1
ATOM 2518 N N . ARG A 1 320 ? 17.623 -8.895 -26.066 1.00 96.06 320 ARG A N 1
ATOM 2519 C CA . ARG A 1 320 ? 18.916 -9.570 -25.879 1.00 96.06 320 ARG A CA 1
ATOM 2520 C C . ARG A 1 320 ? 19.007 -10.368 -24.606 1.00 96.06 320 ARG A C 1
ATOM 2522 O O . ARG A 1 320 ? 19.525 -11.473 -24.668 1.00 96.06 320 ARG A O 1
ATOM 2529 N N . LEU A 1 321 ? 18.438 -9.884 -23.512 1.00 96.81 321 LEU A N 1
ATOM 2530 C CA . LEU A 1 321 ? 18.395 -10.641 -22.265 1.00 96.81 321 LEU A CA 1
ATOM 2531 C C . LEU A 1 321 ? 17.491 -11.878 -22.371 1.00 96.81 321 LEU A C 1
ATOM 2533 O O . LEU A 1 321 ? 17.760 -12.888 -21.730 1.00 96.81 321 LEU A O 1
ATOM 2537 N N . VAL A 1 322 ? 16.450 -11.855 -23.214 1.00 96.56 322 VAL A N 1
ATOM 2538 C CA . VAL A 1 322 ? 15.679 -13.067 -23.547 1.00 96.56 322 VAL A CA 1
ATOM 2539 C C . VAL A 1 322 ? 16.515 -14.047 -24.380 1.00 96.56 322 VAL A C 1
ATOM 2541 O O . VAL A 1 322 ? 16.482 -15.247 -24.115 1.00 96.56 322 VAL A O 1
ATOM 2544 N N . GLN A 1 323 ? 17.286 -13.562 -25.360 1.00 94.25 323 GLN A N 1
ATOM 2545 C CA . GLN A 1 323 ? 18.165 -14.412 -26.180 1.00 94.25 323 GLN A CA 1
ATOM 2546 C C . GLN A 1 323 ? 19.321 -15.015 -25.373 1.00 94.25 323 GLN A C 1
ATOM 2548 O O . GLN A 1 323 ? 19.648 -16.183 -25.555 1.00 94.25 323 GLN A O 1
ATOM 2553 N N . ASN A 1 324 ? 19.936 -14.219 -24.502 1.00 94.31 324 ASN A N 1
ATOM 2554 C CA . ASN A 1 324 ? 21.006 -14.620 -23.605 1.00 94.31 324 ASN A CA 1
ATOM 2555 C C . ASN A 1 324 ? 20.963 -13.757 -22.322 1.00 94.31 324 ASN A C 1
ATOM 2557 O O . ASN A 1 324 ? 21.407 -12.606 -22.336 1.00 94.31 324 ASN A O 1
ATOM 2561 N N . PRO A 1 325 ? 20.484 -14.311 -21.193 1.00 92.38 325 PRO A N 1
ATOM 2562 C CA . PRO A 1 325 ? 20.425 -13.603 -19.911 1.00 92.38 325 PRO A CA 1
ATOM 2563 C C . PRO A 1 325 ? 21.777 -13.151 -19.346 1.00 92.38 325 PRO A C 1
ATOM 2565 O O . PRO A 1 325 ? 21.792 -12.359 -18.409 1.00 92.38 325 PRO A O 1
ATOM 2568 N N . ASP A 1 326 ? 22.891 -13.678 -19.868 1.00 88.25 326 ASP A N 1
ATOM 2569 C CA . ASP A 1 326 ? 24.256 -13.364 -19.429 1.00 88.25 326 ASP A CA 1
ATOM 2570 C C . ASP A 1 326 ? 24.919 -12.240 -20.253 1.00 88.25 326 ASP A C 1
ATOM 2572 O O . ASP A 1 326 ? 26.070 -11.884 -19.988 1.00 88.25 326 ASP A O 1
ATOM 2576 N N . THR A 1 327 ? 24.227 -11.671 -21.251 1.00 90.62 327 THR A N 1
ATOM 2577 C CA . THR A 1 327 ? 24.763 -10.567 -22.064 1.00 90.62 327 THR A CA 1
ATOM 2578 C C . THR A 1 327 ? 25.031 -9.323 -21.210 1.00 90.62 327 THR A C 1
ATOM 2580 O O . THR A 1 327 ? 24.154 -8.842 -20.491 1.00 90.62 327 THR A O 1
ATOM 2583 N N . ASP A 1 328 ? 26.238 -8.759 -21.333 1.00 90.44 328 ASP A N 1
ATOM 2584 C CA . ASP A 1 328 ? 26.623 -7.526 -20.640 1.00 90.44 328 ASP A CA 1
ATOM 2585 C C . ASP A 1 328 ? 25.802 -6.338 -21.168 1.00 90.44 328 ASP A C 1
ATOM 2587 O O . ASP A 1 328 ? 25.707 -6.101 -22.377 1.00 90.44 328 ASP A O 1
ATOM 2591 N N . TRP A 1 329 ? 25.222 -5.550 -20.263 1.00 92.31 329 TRP A N 1
ATOM 2592 C CA . TRP A 1 329 ? 24.405 -4.391 -20.624 1.00 92.31 329 TRP A CA 1
ATOM 2593 C C . TRP A 1 329 ? 25.171 -3.351 -21.459 1.00 92.31 329 TRP A C 1
ATOM 2595 O O . TRP A 1 329 ? 24.561 -2.632 -22.254 1.00 92.31 329 TRP A O 1
ATOM 2605 N N . ARG A 1 330 ? 26.503 -3.276 -21.333 1.00 91.88 330 ARG A N 1
ATOM 2606 C CA . ARG A 1 330 ? 27.348 -2.391 -22.150 1.00 91.88 330 ARG A CA 1
ATOM 2607 C C . ARG A 1 330 ? 27.374 -2.832 -23.605 1.00 91.88 330 ARG A C 1
ATOM 2609 O O . ARG A 1 330 ? 27.329 -1.985 -24.492 1.00 91.88 330 ARG A O 1
ATOM 2616 N N . GLU A 1 331 ? 27.413 -4.141 -23.855 1.00 93.31 331 GLU A N 1
ATOM 2617 C CA . GLU A 1 331 ? 27.337 -4.700 -25.208 1.00 93.31 331 GLU A CA 1
ATOM 2618 C C . GLU A 1 331 ? 25.977 -4.388 -25.841 1.00 93.31 331 GLU A C 1
ATOM 2620 O O . GLU A 1 331 ? 25.910 -3.951 -26.993 1.00 93.31 331 GLU A O 1
ATOM 2625 N N . ILE A 1 332 ? 24.902 -4.540 -25.058 1.00 94.88 332 ILE A N 1
ATOM 2626 C CA . ILE A 1 332 ? 23.537 -4.191 -25.470 1.00 94.88 332 ILE A CA 1
ATOM 2627 C C . ILE A 1 332 ? 23.484 -2.728 -25.925 1.00 94.88 332 ILE A C 1
ATOM 2629 O O . ILE A 1 332 ? 23.099 -2.454 -27.063 1.00 94.88 332 ILE A O 1
ATOM 2633 N N . LEU A 1 333 ? 23.918 -1.788 -25.077 1.00 95.81 333 LEU A N 1
ATOM 2634 C CA . LEU A 1 333 ? 23.868 -0.361 -25.404 1.00 95.81 333 LEU A CA 1
ATOM 2635 C C . LEU A 1 333 ? 24.795 0.016 -26.560 1.00 95.81 333 LEU A C 1
ATOM 2637 O O . LEU A 1 333 ? 24.383 0.768 -27.440 1.00 95.81 333 LEU A O 1
ATOM 2641 N N . ALA A 1 334 ? 26.019 -0.518 -26.607 1.00 95.50 334 ALA A N 1
ATOM 2642 C CA . ALA A 1 334 ? 26.953 -0.237 -27.695 1.00 95.50 334 ALA A CA 1
ATOM 2643 C C . ALA A 1 334 ? 26.387 -0.680 -29.049 1.00 95.50 334 ALA A C 1
ATOM 2645 O O . ALA A 1 334 ? 26.511 0.041 -30.047 1.00 95.50 334 ALA A O 1
ATOM 2646 N N . ARG A 1 335 ? 25.715 -1.837 -29.093 1.00 94.75 335 ARG A N 1
ATOM 2647 C CA . ARG A 1 335 ? 25.056 -2.293 -30.315 1.00 94.75 335 ARG A CA 1
ATOM 2648 C C . ARG A 1 335 ? 23.824 -1.459 -30.648 1.00 94.75 335 ARG A C 1
ATOM 2650 O O . ARG A 1 335 ? 23.671 -1.100 -31.817 1.00 94.75 335 ARG A O 1
ATOM 2657 N N . PHE A 1 336 ? 22.973 -1.145 -29.670 1.00 95.62 336 PHE A N 1
ATOM 2658 C CA . PHE A 1 336 ? 21.827 -0.256 -29.878 1.00 95.62 336 PHE A CA 1
ATOM 2659 C C . PHE A 1 336 ? 22.285 1.068 -30.494 1.00 95.62 336 PHE A C 1
ATOM 2661 O O . PHE A 1 336 ? 21.789 1.460 -31.547 1.00 95.62 336 PHE A O 1
ATOM 2668 N N . VAL A 1 337 ? 23.307 1.696 -29.903 1.00 96.31 337 VAL A N 1
ATOM 2669 C CA . VAL A 1 337 ? 23.881 2.954 -30.383 1.00 96.31 337 VAL A CA 1
ATOM 2670 C C . VAL A 1 337 ? 24.387 2.827 -31.819 1.00 96.31 337 VAL A C 1
ATOM 2672 O O . VAL A 1 337 ? 24.017 3.625 -32.681 1.00 96.31 337 VAL A O 1
ATOM 2675 N N . SER A 1 338 ? 25.184 1.794 -32.096 1.00 94.75 338 SER A N 1
ATOM 2676 C CA . SER A 1 338 ? 25.751 1.578 -33.433 1.00 94.75 338 SER A CA 1
ATOM 2677 C C . SER A 1 338 ? 24.658 1.361 -34.487 1.00 94.75 338 SER A C 1
ATOM 2679 O O . SER A 1 338 ? 24.733 1.898 -35.588 1.00 94.75 338 SER A O 1
ATOM 2681 N N . THR A 1 339 ? 23.605 0.616 -34.136 1.00 91.94 339 THR A N 1
ATOM 2682 C CA . THR A 1 339 ? 22.501 0.279 -35.051 1.00 91.94 339 THR A CA 1
ATOM 2683 C C . THR A 1 339 ? 21.577 1.472 -35.289 1.00 91.94 339 THR A C 1
ATOM 2685 O O . THR A 1 339 ? 21.200 1.745 -36.425 1.00 91.94 339 THR A O 1
ATOM 2688 N N . ARG A 1 340 ? 21.212 2.198 -34.227 1.00 91.94 340 ARG A N 1
ATOM 2689 C CA . ARG A 1 340 ? 20.218 3.279 -34.270 1.00 91.94 340 ARG A CA 1
ATOM 2690 C C . ARG A 1 340 ? 20.779 4.603 -34.786 1.00 91.94 340 ARG A C 1
ATOM 2692 O O . ARG A 1 340 ? 20.024 5.378 -35.376 1.00 91.94 340 ARG A O 1
ATOM 2699 N N . PHE A 1 341 ? 22.061 4.870 -34.536 1.00 94.19 341 PHE A N 1
ATOM 2700 C CA . PHE A 1 341 ? 22.712 6.146 -34.857 1.00 94.19 341 PHE A CA 1
ATOM 2701 C C . PHE A 1 341 ? 23.822 6.023 -35.908 1.00 94.19 341 PHE A C 1
ATOM 2703 O O . PHE A 1 341 ? 24.397 7.035 -36.292 1.00 94.19 341 PHE A O 1
ATOM 2710 N N . GLY A 1 342 ? 24.129 4.811 -36.386 1.00 92.81 342 GLY A N 1
ATOM 2711 C CA . GLY A 1 342 ? 25.128 4.594 -37.438 1.00 92.81 342 GLY A CA 1
ATOM 2712 C C . GLY A 1 342 ? 26.575 4.842 -37.001 1.00 92.81 342 GLY A C 1
ATOM 2713 O O . GLY A 1 342 ? 27.453 4.996 -37.848 1.00 92.81 342 GLY A O 1
ATOM 2714 N N . LEU A 1 343 ? 26.839 4.890 -35.692 1.00 94.88 343 LEU A N 1
ATOM 2715 C CA . LEU A 1 343 ? 28.186 5.066 -35.155 1.00 94.88 343 LEU A CA 1
ATOM 2716 C C . LEU A 1 343 ? 28.993 3.764 -35.241 1.00 94.88 343 LEU A C 1
ATOM 2718 O O . LEU A 1 343 ? 28.464 2.667 -35.064 1.00 94.88 343 LEU A O 1
ATOM 2722 N N . ALA A 1 344 ? 30.301 3.879 -35.489 1.00 93.00 344 ALA A N 1
ATOM 2723 C CA . ALA A 1 344 ? 31.179 2.716 -35.585 1.00 93.00 344 ALA A CA 1
ATOM 2724 C C . ALA A 1 344 ? 31.321 2.013 -34.215 1.00 93.00 344 ALA A C 1
ATOM 2726 O O . ALA A 1 344 ? 31.663 2.682 -33.228 1.00 93.00 344 ALA A O 1
ATOM 2727 N N . PRO A 1 345 ? 31.116 0.683 -34.123 1.00 91.06 345 PRO A N 1
ATOM 2728 C CA . PRO A 1 345 ? 31.296 -0.061 -32.877 1.00 91.06 345 PRO A CA 1
ATOM 2729 C C . PRO A 1 345 ? 32.684 0.165 -32.262 1.00 91.06 345 PRO A C 1
ATOM 2731 O O . PRO A 1 345 ? 33.693 0.123 -32.963 1.00 91.06 345 PRO A O 1
ATOM 2734 N N . GLY A 1 346 ? 32.736 0.428 -30.953 1.00 88.69 346 GLY A N 1
ATOM 2735 C CA . GLY A 1 346 ? 33.986 0.664 -30.214 1.00 88.69 346 GLY A CA 1
ATOM 2736 C C . GLY A 1 346 ? 34.674 2.013 -30.473 1.00 88.69 346 GLY A C 1
ATOM 2737 O O . GLY A 1 346 ? 35.737 2.264 -29.908 1.00 88.69 346 GLY A O 1
ATOM 2738 N N . SER A 1 347 ? 34.100 2.892 -31.303 1.00 94.88 347 SER A N 1
ATOM 2739 C CA . SER A 1 347 ? 34.616 4.254 -31.482 1.00 94.88 347 SER A CA 1
ATOM 2740 C C . SER A 1 347 ? 34.410 5.117 -30.232 1.00 94.88 347 SER A C 1
ATOM 2742 O O . SER A 1 347 ? 33.505 4.866 -29.437 1.00 94.88 347 SER A O 1
ATOM 2744 N N . ALA A 1 348 ? 35.208 6.182 -30.091 1.00 95.25 348 ALA A N 1
ATOM 2745 C CA . ALA A 1 348 ? 35.041 7.151 -29.005 1.00 95.25 348 ALA A CA 1
ATOM 2746 C C . ALA A 1 348 ? 33.625 7.758 -28.983 1.00 95.25 348 ALA A C 1
ATOM 2748 O O . ALA A 1 348 ? 33.037 7.878 -27.915 1.00 95.25 348 ALA A O 1
ATOM 2749 N N . ALA A 1 349 ? 33.047 8.047 -30.156 1.00 95.69 349 ALA A N 1
ATOM 2750 C CA . ALA A 1 349 ? 31.682 8.559 -30.277 1.00 95.69 349 ALA A CA 1
ATOM 2751 C C . ALA A 1 349 ? 30.628 7.560 -29.765 1.00 95.69 349 ALA A C 1
ATOM 2753 O O . ALA A 1 349 ? 29.683 7.952 -29.083 1.00 95.69 349 ALA A O 1
ATOM 2754 N N . THR A 1 350 ? 30.800 6.264 -30.054 1.00 96.50 350 THR A N 1
ATOM 2755 C CA . THR A 1 350 ? 29.923 5.206 -29.526 1.00 96.50 350 THR A CA 1
ATOM 2756 C C . THR A 1 350 ? 30.030 5.108 -28.010 1.00 96.50 350 THR A C 1
ATOM 2758 O O . THR A 1 350 ? 29.005 5.058 -27.338 1.00 96.50 350 THR A O 1
ATOM 2761 N N . THR A 1 351 ? 31.249 5.111 -27.464 1.00 94.62 351 THR A N 1
ATOM 2762 C CA . THR A 1 351 ? 31.474 5.072 -26.011 1.00 94.62 351 THR A CA 1
ATOM 2763 C C . THR A 1 351 ? 30.837 6.271 -25.312 1.00 94.62 351 THR A C 1
ATOM 2765 O O . THR A 1 351 ? 30.131 6.093 -24.323 1.00 94.62 351 THR A O 1
ATOM 2768 N N . GLU A 1 352 ? 31.019 7.477 -25.854 1.00 96.44 352 GLU A N 1
ATOM 2769 C CA . GLU A 1 352 ? 30.450 8.703 -25.288 1.00 96.44 352 GLU A CA 1
ATOM 2770 C C . GLU A 1 352 ? 28.916 8.656 -25.270 1.00 96.44 352 GLU A C 1
ATOM 2772 O O . GLU A 1 352 ? 28.295 8.920 -24.241 1.00 96.44 352 GLU A O 1
ATOM 2777 N N . LEU A 1 353 ? 28.284 8.245 -26.378 1.00 96.69 353 LEU A N 1
ATOM 2778 C CA . LEU A 1 353 ? 26.825 8.143 -26.434 1.00 96.69 353 LEU A CA 1
ATOM 2779 C C . LEU A 1 353 ? 26.288 7.032 -25.517 1.00 96.69 353 LEU A C 1
ATOM 2781 O O . LEU A 1 353 ? 25.233 7.211 -24.914 1.00 96.69 353 LEU A O 1
ATOM 2785 N N . VAL A 1 354 ? 27.009 5.918 -25.344 1.00 95.88 354 VAL A N 1
ATOM 2786 C CA . VAL A 1 354 ? 26.650 4.885 -24.353 1.00 95.88 354 VAL A CA 1
ATOM 2787 C C . VAL A 1 354 ? 26.641 5.459 -22.934 1.00 95.88 354 VAL A C 1
ATOM 2789 O O . VAL A 1 354 ? 25.678 5.222 -22.204 1.00 95.88 354 VAL A O 1
ATOM 2792 N N . GLU A 1 355 ? 27.649 6.245 -22.547 1.00 94.12 355 GLU A N 1
ATOM 2793 C CA . GLU A 1 355 ? 27.680 6.870 -21.218 1.00 94.12 355 GLU A CA 1
ATOM 2794 C C . GLU A 1 355 ? 26.596 7.948 -21.056 1.00 94.12 355 GLU A C 1
ATOM 2796 O O . GLU A 1 355 ? 25.983 8.030 -19.990 1.00 94.12 355 GLU A O 1
ATOM 2801 N N . ILE A 1 356 ? 26.274 8.715 -22.109 1.00 96.19 356 ILE A N 1
ATOM 2802 C CA . ILE A 1 356 ? 25.117 9.630 -22.098 1.00 96.19 356 ILE A CA 1
ATOM 2803 C C . ILE A 1 356 ? 23.834 8.858 -21.771 1.00 96.19 356 ILE A C 1
ATOM 2805 O O . ILE A 1 356 ? 23.105 9.238 -20.849 1.00 96.19 356 ILE A O 1
ATOM 2809 N N . LEU A 1 357 ? 23.566 7.758 -22.491 1.00 95.56 357 LEU A N 1
ATOM 2810 C CA . LEU A 1 357 ? 22.370 6.939 -22.276 1.00 95.56 357 LEU A CA 1
ATOM 2811 C C . LEU A 1 357 ? 22.362 6.311 -20.879 1.00 95.56 357 LEU A C 1
ATOM 2813 O O . LEU A 1 357 ? 21.341 6.376 -20.196 1.00 95.56 357 LEU A O 1
ATOM 2817 N N . ARG A 1 358 ? 23.496 5.783 -20.410 1.00 93.06 358 ARG A N 1
ATOM 2818 C CA . ARG A 1 358 ? 23.631 5.217 -19.060 1.00 93.06 358 ARG A CA 1
ATOM 2819 C C . ARG A 1 358 ? 23.289 6.236 -17.971 1.00 93.06 358 ARG A C 1
ATOM 2821 O O . ARG A 1 358 ? 22.530 5.921 -17.056 1.00 93.06 358 ARG A O 1
ATOM 2828 N N . ARG A 1 359 ? 23.785 7.474 -18.077 1.00 94.50 359 ARG A N 1
ATOM 2829 C CA . ARG A 1 359 ? 23.506 8.531 -17.089 1.00 94.50 359 ARG A CA 1
ATOM 2830 C C . ARG A 1 359 ? 22.023 8.897 -17.011 1.00 94.50 359 ARG A C 1
ATOM 2832 O O . ARG A 1 359 ? 21.581 9.285 -15.935 1.00 94.50 359 ARG A O 1
ATOM 2839 N N . THR A 1 360 ? 21.228 8.708 -18.073 1.00 94.88 360 THR A N 1
ATOM 2840 C CA . THR A 1 360 ? 19.770 8.968 -18.021 1.00 94.88 360 THR A CA 1
ATOM 2841 C C . THR A 1 360 ? 19.057 8.136 -16.950 1.00 94.88 360 THR A C 1
ATOM 2843 O O . THR A 1 360 ? 18.138 8.627 -16.295 1.00 94.88 360 THR A O 1
ATOM 2846 N N . TYR A 1 361 ? 19.524 6.907 -16.708 1.00 90.38 361 TYR A N 1
ATOM 2847 C CA . TYR A 1 361 ? 19.034 6.048 -15.632 1.00 90.38 361 TYR A CA 1
ATOM 2848 C C . TYR A 1 361 ? 19.417 6.611 -14.258 1.00 90.38 361 TYR A C 1
ATOM 2850 O O . TYR A 1 361 ? 18.559 6.777 -13.395 1.00 90.38 361 TYR A O 1
ATOM 2858 N N . TRP A 1 362 ? 20.677 7.001 -14.052 1.00 91.62 362 TRP A N 1
ATOM 2859 C CA . TRP A 1 362 ? 21.121 7.598 -12.783 1.00 91.62 362 TRP A CA 1
ATOM 2860 C C . TRP A 1 362 ? 20.398 8.901 -12.456 1.00 91.62 362 TRP A C 1
ATOM 2862 O O . TRP A 1 362 ? 19.999 9.115 -11.309 1.00 91.62 362 TRP A O 1
ATOM 2872 N N . ILE A 1 363 ? 20.196 9.741 -13.473 1.00 94.75 363 ILE A N 1
ATOM 2873 C CA . ILE A 1 363 ? 19.415 10.970 -13.367 1.00 94.75 363 ILE A CA 1
ATOM 2874 C C . ILE A 1 363 ? 18.007 10.632 -12.886 1.00 94.75 363 ILE A C 1
ATOM 2876 O O . ILE A 1 363 ? 17.552 11.224 -11.914 1.00 94.75 363 ILE A O 1
ATOM 2880 N N . GLY A 1 364 ? 17.340 9.642 -13.486 1.00 91.12 364 GLY A N 1
ATOM 2881 C CA . GLY A 1 364 ? 16.009 9.222 -13.055 1.00 91.12 364 GLY A CA 1
ATOM 2882 C C . GLY A 1 364 ? 15.957 8.731 -11.602 1.00 91.12 364 GLY A C 1
ATOM 2883 O O . GLY A 1 364 ? 15.043 9.122 -10.877 1.00 91.12 364 GLY A O 1
ATOM 2884 N N . ARG A 1 365 ? 16.956 7.964 -11.132 1.00 89.06 365 ARG A N 1
ATOM 2885 C CA . ARG A 1 365 ? 17.060 7.570 -9.710 1.00 89.06 365 ARG A CA 1
ATOM 2886 C C . ARG A 1 365 ? 17.060 8.793 -8.799 1.00 89.06 365 ARG A 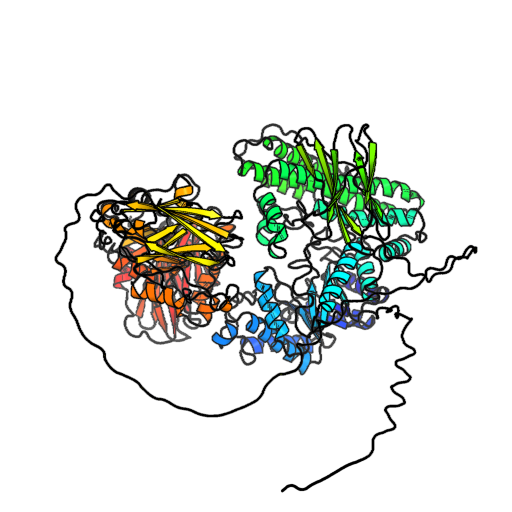C 1
ATOM 2888 O O . ARG A 1 365 ? 16.256 8.886 -7.883 1.00 89.06 365 ARG A O 1
ATOM 2895 N N . LYS A 1 366 ? 17.951 9.743 -9.069 1.00 92.44 366 LYS A N 1
ATOM 2896 C CA . LYS A 1 366 ? 18.133 10.932 -8.228 1.00 92.44 366 LYS A CA 1
ATOM 2897 C C . LYS A 1 366 ? 16.971 11.911 -8.368 1.00 92.44 366 LYS A C 1
ATOM 2899 O O . LYS A 1 366 ? 16.621 12.592 -7.415 1.00 92.44 366 LYS A O 1
ATOM 2904 N N . MET A 1 367 ? 16.335 11.964 -9.532 1.00 90.56 367 MET A N 1
ATOM 2905 C CA . MET A 1 367 ? 15.214 12.852 -9.817 1.00 90.56 367 MET A CA 1
ATOM 2906 C C . MET A 1 367 ? 13.919 12.371 -9.154 1.00 90.56 367 MET A C 1
ATOM 2908 O O . MET A 1 367 ? 13.298 13.152 -8.436 1.00 90.56 367 MET A O 1
ATOM 2912 N N . TYR A 1 368 ? 13.547 11.098 -9.320 1.00 87.31 368 TYR A N 1
ATOM 2913 C CA . TYR A 1 368 ? 12.252 10.571 -8.869 1.00 87.31 368 TYR A CA 1
ATOM 2914 C C . TYR A 1 368 ? 12.238 10.038 -7.426 1.00 87.31 368 TYR A C 1
ATOM 2916 O O . TYR A 1 368 ? 11.184 10.053 -6.797 1.00 87.31 368 TYR A O 1
ATOM 2924 N N . TYR A 1 369 ? 13.373 9.587 -6.881 1.00 88.62 369 TYR A N 1
ATOM 2925 C CA . TYR A 1 369 ? 13.454 9.012 -5.526 1.00 88.62 369 TYR A CA 1
ATOM 2926 C C . TYR A 1 369 ? 13.912 10.058 -4.525 1.00 88.62 369 TYR A C 1
ATOM 2928 O O . TYR A 1 369 ? 14.554 11.026 -4.902 1.00 88.62 369 TYR A O 1
ATOM 2936 N N . ALA A 1 370 ? 13.595 9.880 -3.252 1.00 90.25 370 ALA A N 1
ATOM 2937 C CA . ALA A 1 370 ? 14.069 10.722 -2.164 1.00 90.25 370 ALA A CA 1
ATOM 2938 C C . ALA A 1 370 ? 14.958 9.861 -1.261 1.00 90.25 370 ALA A C 1
ATOM 2940 O O . ALA A 1 370 ? 14.456 8.958 -0.596 1.00 90.25 370 ALA A O 1
ATOM 2941 N N . LYS A 1 371 ? 16.281 10.081 -1.275 1.00 90.19 371 LYS A N 1
ATOM 2942 C CA . LYS A 1 371 ? 17.262 9.236 -0.553 1.00 90.19 371 LYS A CA 1
ATOM 2943 C C . LYS A 1 371 ? 17.117 7.741 -0.875 1.00 90.19 371 LYS A C 1
ATOM 2945 O O . LYS A 1 371 ? 17.254 6.883 -0.005 1.00 90.19 371 LYS A O 1
ATOM 2950 N N . GLY A 1 372 ? 16.791 7.433 -2.128 1.00 86.25 372 GLY A N 1
ATOM 2951 C CA . GLY A 1 372 ? 16.560 6.068 -2.598 1.00 86.25 372 GLY A CA 1
ATOM 2952 C C . GLY A 1 372 ? 15.201 5.450 -2.241 1.00 86.25 372 GLY A C 1
ATOM 2953 O O . GLY A 1 372 ? 14.973 4.321 -2.666 1.00 86.25 372 GLY A O 1
ATOM 2954 N N . ASP A 1 373 ? 14.306 6.144 -1.527 1.00 86.75 373 ASP A N 1
ATOM 2955 C CA . ASP A 1 373 ? 12.913 5.721 -1.293 1.00 86.75 373 ASP A CA 1
ATOM 2956 C C . ASP A 1 373 ? 11.951 6.390 -2.293 1.00 86.75 373 ASP A C 1
ATOM 2958 O O . ASP A 1 373 ? 12.230 7.462 -2.840 1.00 86.75 373 ASP A O 1
ATOM 2962 N N . TRP A 1 374 ? 10.806 5.768 -2.559 1.00 82.38 374 TRP A N 1
ATOM 2963 C CA . TRP A 1 374 ? 9.814 6.284 -3.502 1.00 82.38 374 TRP A CA 1
ATOM 2964 C C . TRP A 1 374 ? 8.779 7.139 -2.789 1.00 82.38 374 TRP A C 1
ATOM 2966 O O . TRP A 1 374 ? 7.739 6.669 -2.331 1.00 82.38 374 TRP A O 1
ATOM 2976 N N . ALA A 1 375 ? 9.101 8.425 -2.683 1.00 71.31 375 ALA A N 1
ATOM 2977 C CA . ALA A 1 375 ? 8.292 9.370 -1.929 1.00 71.31 375 ALA A CA 1
ATOM 2978 C C . ALA A 1 375 ? 7.148 10.005 -2.735 1.00 71.31 375 ALA A C 1
ATOM 2980 O O . ALA A 1 375 ? 6.181 10.471 -2.139 1.00 71.31 375 ALA A O 1
ATOM 2981 N N . PHE A 1 376 ? 7.251 10.051 -4.068 1.00 76.31 376 PHE A N 1
ATOM 2982 C CA . PHE A 1 376 ? 6.396 10.898 -4.904 1.00 76.31 376 PHE A CA 1
ATOM 2983 C C . PHE A 1 376 ? 5.358 10.121 -5.724 1.00 76.31 376 PHE A C 1
ATOM 2985 O O . PHE A 1 376 ? 5.633 9.029 -6.217 1.00 76.31 376 PHE A O 1
ATOM 2992 N N . LYS A 1 377 ? 4.168 10.711 -5.921 1.00 64.44 377 LYS A N 1
ATOM 2993 C CA . LYS A 1 377 ? 2.985 10.048 -6.504 1.00 64.44 377 LYS A CA 1
ATOM 2994 C C . LYS A 1 377 ? 3.168 9.369 -7.861 1.00 64.44 377 LYS A C 1
ATOM 2996 O O . LYS A 1 377 ? 2.674 8.261 -8.077 1.00 64.44 377 LYS A O 1
ATOM 3001 N N . LYS A 1 378 ? 3.825 10.025 -8.813 1.00 73.88 378 LYS A N 1
ATOM 3002 C CA . LYS A 1 378 ? 4.109 9.457 -10.138 1.00 73.88 378 LYS A CA 1
ATOM 3003 C C . LYS A 1 378 ? 5.201 10.288 -10.796 1.00 73.88 378 LYS A C 1
ATOM 3005 O O . LYS A 1 378 ? 4.994 11.472 -10.992 1.00 73.88 378 LYS A O 1
ATOM 3010 N N . GLY A 1 379 ? 6.336 9.701 -11.175 1.00 73.19 379 GLY A N 1
ATOM 3011 C CA . GLY A 1 379 ? 7.428 10.473 -11.791 1.00 73.19 379 GLY A CA 1
ATOM 3012 C C . GLY A 1 379 ? 7.092 11.055 -13.174 1.00 73.19 379 GLY A C 1
ATOM 3013 O O . GLY A 1 379 ? 7.739 11.985 -13.638 1.00 73.19 379 GLY A O 1
ATOM 3014 N N . SER A 1 380 ? 6.032 10.565 -13.822 1.00 83.12 380 SER A N 1
ATOM 3015 C CA . SER A 1 380 ? 5.594 11.031 -15.147 1.00 83.12 380 SER A CA 1
ATOM 3016 C C . SER A 1 380 ? 4.581 12.183 -15.133 1.00 83.12 380 SER A C 1
ATOM 3018 O O . SER A 1 380 ? 4.059 12.517 -16.192 1.00 83.12 380 SER A O 1
ATOM 3020 N N . THR A 1 381 ? 4.226 12.731 -13.971 1.00 82.50 381 THR A N 1
ATOM 3021 C CA . THR A 1 381 ? 3.285 13.860 -13.823 1.00 82.50 381 THR A CA 1
ATOM 3022 C C . THR A 1 381 ? 3.660 14.673 -12.588 1.00 82.50 381 THR A C 1
ATOM 3024 O O . THR A 1 381 ? 4.128 14.091 -11.612 1.00 82.50 381 THR A O 1
ATOM 3027 N N . LEU A 1 382 ? 3.419 15.986 -12.579 1.00 84.81 382 LEU A N 1
ATOM 3028 C CA . LEU A 1 382 ? 3.540 16.743 -11.328 1.00 84.81 382 LEU A CA 1
ATOM 3029 C C . LEU A 1 382 ? 2.363 16.430 -10.398 1.00 84.81 382 LEU A C 1
ATOM 3031 O O . LEU A 1 382 ? 1.251 16.227 -10.886 1.00 84.81 382 LEU A O 1
ATOM 3035 N N . PRO A 1 383 ? 2.600 16.368 -9.080 1.00 80.50 383 PRO A N 1
ATOM 3036 C CA . PRO A 1 383 ? 1.524 16.312 -8.108 1.00 80.50 383 PRO A CA 1
ATOM 3037 C C . PRO A 1 383 ? 0.766 17.641 -8.072 1.00 80.50 383 PRO A C 1
ATOM 3039 O O . PRO A 1 383 ? 1.340 18.704 -8.318 1.00 80.50 383 PRO A O 1
ATOM 3042 N N . ASP A 1 384 ? -0.513 17.583 -7.713 1.00 76.19 384 ASP A N 1
ATOM 3043 C CA . ASP A 1 384 ? -1.344 18.787 -7.636 1.00 76.19 384 ASP A CA 1
ATOM 3044 C C . ASP A 1 384 ? -1.032 19.628 -6.389 1.00 76.19 384 ASP A C 1
ATOM 3046 O O . ASP A 1 384 ? -1.266 20.833 -6.402 1.00 76.19 384 ASP A O 1
ATOM 3050 N N . SER A 1 385 ? -0.516 19.027 -5.313 1.00 70.56 385 SER A N 1
ATOM 3051 C CA . SER A 1 385 ? -0.189 19.688 -4.040 1.00 70.56 385 SER A CA 1
ATOM 3052 C C . SER A 1 385 ? 0.919 18.947 -3.281 1.00 70.56 385 SER A C 1
ATOM 3054 O O . SER A 1 385 ? 1.302 17.835 -3.650 1.00 70.56 385 SER A O 1
ATOM 3056 N N . GLY A 1 386 ? 1.416 19.529 -2.183 1.00 66.62 386 GLY A N 1
ATOM 3057 C CA . GLY A 1 386 ? 2.349 18.842 -1.280 1.00 66.62 386 GLY A CA 1
ATOM 3058 C C . GLY A 1 386 ? 1.767 17.560 -0.665 1.00 66.62 386 GLY A C 1
ATOM 3059 O O . GLY A 1 386 ? 2.469 16.554 -0.570 1.00 66.62 386 GLY A O 1
ATOM 3060 N N . THR A 1 387 ? 0.478 17.563 -0.316 1.00 66.06 387 THR A N 1
ATOM 3061 C CA . THR A 1 387 ? -0.235 16.374 0.182 1.00 66.06 387 THR A CA 1
ATOM 3062 C C . THR A 1 387 ? -0.346 15.302 -0.899 1.00 66.06 387 THR A C 1
ATOM 3064 O O . THR A 1 387 ? -0.018 14.144 -0.648 1.00 66.06 387 THR A O 1
ATOM 3067 N N . ASP A 1 388 ? -0.728 15.696 -2.120 1.00 66.31 388 ASP A N 1
ATOM 3068 C CA . ASP A 1 388 ? -0.828 14.786 -3.267 1.00 66.31 388 ASP A CA 1
ATOM 3069 C C . ASP A 1 388 ? 0.526 14.159 -3.620 1.00 66.31 388 ASP A C 1
ATOM 3071 O O . ASP A 1 388 ? 0.622 12.985 -3.972 1.00 66.31 388 ASP A O 1
ATOM 3075 N N . ALA A 1 389 ? 1.603 14.933 -3.483 1.00 70.25 389 ALA A N 1
ATOM 3076 C CA . ALA A 1 389 ? 2.950 14.460 -3.741 1.00 70.25 389 ALA A CA 1
ATOM 3077 C C . ALA A 1 389 ? 3.348 13.307 -2.818 1.00 70.25 389 ALA A C 1
ATOM 3079 O O . ALA A 1 389 ? 3.963 12.356 -3.291 1.00 70.25 389 ALA A O 1
ATOM 3080 N N . LEU A 1 390 ? 2.989 13.383 -1.533 1.00 72.69 390 LEU A N 1
ATOM 3081 C CA . LEU A 1 390 ? 3.455 12.461 -0.496 1.00 72.69 390 LEU A CA 1
ATOM 3082 C C . LEU A 1 390 ? 2.521 11.273 -0.243 1.00 72.69 390 LEU A C 1
ATOM 3084 O O . LEU A 1 390 ? 2.865 10.409 0.563 1.00 72.69 390 LEU A O 1
ATOM 3088 N N . THR A 1 391 ? 1.388 11.168 -0.946 1.00 67.19 391 THR A N 1
ATOM 3089 C CA . THR A 1 391 ? 0.464 10.030 -0.803 1.00 67.19 391 THR A CA 1
ATOM 3090 C C . THR A 1 391 ? 1.188 8.689 -0.957 1.00 67.19 391 THR A C 1
ATOM 3092 O O . THR A 1 391 ? 0.955 7.766 -0.184 1.00 67.19 391 THR A O 1
ATOM 3095 N N . LEU A 1 392 ? 2.146 8.579 -1.887 1.00 66.81 392 LEU A N 1
ATOM 3096 C CA . LEU A 1 392 ? 2.892 7.330 -2.073 1.00 66.81 392 LEU A CA 1
ATOM 3097 C C . LEU A 1 392 ? 3.979 7.058 -1.036 1.00 66.81 392 LEU A C 1
ATOM 3099 O O . LEU A 1 392 ? 4.256 5.886 -0.784 1.00 66.81 392 LEU A O 1
ATOM 3103 N N . LEU A 1 393 ? 4.547 8.087 -0.402 1.00 69.81 393 LEU A N 1
ATOM 3104 C CA . LEU A 1 393 ? 5.437 7.882 0.742 1.00 69.81 393 LEU A CA 1
ATOM 3105 C C . LEU A 1 393 ? 4.698 7.151 1.876 1.00 69.81 393 LEU A C 1
ATOM 3107 O O . LEU A 1 393 ? 5.279 6.311 2.559 1.00 69.81 393 LEU A O 1
ATOM 3111 N N . LEU A 1 394 ? 3.403 7.420 2.043 1.00 65.12 394 LEU A N 1
ATOM 3112 C CA . LEU A 1 394 ? 2.554 6.718 3.005 1.00 65.12 394 LEU A CA 1
ATOM 3113 C C . LEU A 1 394 ? 2.132 5.346 2.464 1.00 65.12 394 LEU A C 1
ATOM 3115 O O . LEU A 1 394 ? 2.314 4.323 3.119 1.00 65.12 394 LEU A O 1
ATOM 3119 N N . ASP A 1 395 ? 1.636 5.305 1.228 1.00 60.91 395 ASP A N 1
ATOM 3120 C CA . ASP A 1 395 ? 0.947 4.128 0.705 1.00 60.91 395 ASP A CA 1
ATOM 3121 C C . ASP A 1 395 ? 1.829 3.042 0.105 1.00 60.91 395 ASP A C 1
ATOM 3123 O O . ASP A 1 395 ? 1.375 1.894 0.021 1.00 60.91 395 ASP A O 1
ATOM 3127 N N . LYS A 1 396 ? 3.030 3.386 -0.374 1.00 71.94 396 LYS A N 1
ATOM 3128 C CA . LYS A 1 396 ? 3.846 2.517 -1.237 1.00 71.94 396 LYS A CA 1
ATOM 3129 C C . LYS A 1 396 ? 5.348 2.545 -0.946 1.00 71.94 396 LYS A C 1
ATOM 3131 O O . LYS A 1 396 ? 6.078 1.961 -1.747 1.00 71.94 396 LYS A O 1
ATOM 3136 N N . ASN A 1 397 ? 5.812 3.171 0.139 1.00 77.25 397 ASN A N 1
ATOM 3137 C CA . ASN A 1 397 ? 7.244 3.250 0.469 1.00 77.25 397 ASN A CA 1
ATOM 3138 C C . ASN A 1 397 ? 7.964 1.892 0.397 1.00 77.25 397 ASN A C 1
ATOM 3140 O O . ASN A 1 397 ? 7.362 0.823 0.554 1.00 77.25 397 ASN A O 1
ATOM 3144 N N . ILE A 1 398 ? 9.279 1.935 0.169 1.00 84.81 398 ILE A N 1
ATOM 3145 C CA . ILE A 1 398 ? 10.083 0.723 -0.010 1.00 84.81 398 ILE A CA 1
ATOM 3146 C C . ILE A 1 398 ? 10.087 -0.147 1.255 1.00 84.81 398 ILE A C 1
ATOM 3148 O O . ILE A 1 398 ? 10.177 -1.371 1.138 1.00 84.81 398 ILE A O 1
ATOM 3152 N N . ALA A 1 399 ? 9.908 0.445 2.442 1.00 79.75 399 ALA A N 1
ATOM 3153 C CA . ALA A 1 399 ? 9.896 -0.272 3.717 1.00 79.75 399 ALA A CA 1
ATOM 3154 C C . ALA A 1 399 ? 8.804 -1.353 3.829 1.00 79.75 399 ALA A C 1
ATOM 3156 O O . ALA A 1 399 ? 8.947 -2.280 4.630 1.00 79.75 399 ALA A O 1
ATOM 3157 N N . GLN A 1 400 ? 7.754 -1.290 3.001 1.00 75.69 400 GLN A N 1
ATOM 3158 C CA . GLN A 1 400 ? 6.735 -2.343 2.899 1.00 75.69 400 GLN A CA 1
ATOM 3159 C C . GLN A 1 400 ? 7.255 -3.644 2.274 1.00 75.69 400 GLN A C 1
ATOM 3161 O O . GLN A 1 400 ? 6.717 -4.715 2.542 1.00 75.69 400 GLN A O 1
ATOM 3166 N N . TRP A 1 401 ? 8.282 -3.554 1.429 1.00 81.31 401 TRP A N 1
ATOM 3167 C CA . TRP A 1 401 ? 8.836 -4.685 0.674 1.00 81.31 401 TRP A CA 1
ATOM 3168 C C . TRP A 1 401 ? 10.250 -5.039 1.137 1.00 81.31 401 TRP A C 1
ATOM 3170 O O . TRP A 1 401 ? 10.682 -6.177 0.978 1.00 81.31 401 TRP A O 1
ATOM 3180 N N . ASN A 1 402 ? 10.968 -4.069 1.705 1.00 80.38 402 ASN A N 1
ATOM 3181 C CA . ASN A 1 402 ? 12.287 -4.242 2.292 1.00 80.38 402 ASN A CA 1
ATOM 3182 C C . ASN A 1 402 ? 12.403 -3.432 3.592 1.00 80.38 402 ASN A C 1
ATOM 3184 O O . ASN A 1 402 ? 12.589 -2.216 3.563 1.00 80.38 402 ASN A O 1
ATOM 3188 N N . ALA A 1 403 ? 12.348 -4.125 4.731 1.00 78.06 403 ALA A N 1
ATOM 3189 C CA . ALA A 1 403 ? 12.388 -3.531 6.067 1.00 78.06 403 ALA A CA 1
ATOM 3190 C C . ALA A 1 403 ? 13.632 -2.663 6.343 1.00 78.06 403 ALA A C 1
ATOM 3192 O O . ALA A 1 403 ? 13.562 -1.761 7.180 1.00 78.06 403 ALA A O 1
ATOM 3193 N N . ASP A 1 404 ? 14.733 -2.875 5.622 1.00 81.38 404 ASP A N 1
ATOM 3194 C CA . ASP A 1 404 ? 15.977 -2.111 5.776 1.00 81.38 404 ASP A CA 1
ATOM 3195 C C . ASP A 1 404 ? 15.790 -0.614 5.462 1.00 81.38 404 ASP A C 1
ATOM 3197 O O . ASP A 1 404 ? 16.494 0.252 5.990 1.00 81.38 404 ASP A O 1
ATOM 3201 N N . TYR A 1 405 ? 14.775 -0.278 4.657 1.00 83.94 405 TYR A N 1
ATOM 3202 C CA . TYR A 1 405 ? 14.430 1.100 4.311 1.00 83.94 405 TYR A CA 1
ATOM 3203 C C . TYR A 1 405 ? 13.642 1.851 5.392 1.00 83.94 405 TYR A C 1
ATOM 3205 O O . TYR A 1 405 ? 13.521 3.068 5.283 1.00 83.94 405 TYR A O 1
ATOM 3213 N N . ARG A 1 406 ? 13.169 1.199 6.470 1.00 80.19 406 ARG A N 1
ATOM 3214 C CA . ARG A 1 406 ? 12.352 1.852 7.522 1.00 80.19 406 ARG A CA 1
ATOM 3215 C C . ARG A 1 406 ? 12.985 3.129 8.073 1.00 80.19 406 ARG A C 1
ATOM 3217 O O . ARG A 1 406 ? 12.296 4.123 8.273 1.00 80.19 406 ARG A O 1
ATOM 3224 N N . SER A 1 407 ? 14.300 3.113 8.292 1.00 78.75 407 SER A N 1
ATOM 3225 C CA . SER A 1 407 ? 15.030 4.279 8.804 1.00 78.75 407 SER A CA 1
ATOM 3226 C C . SER A 1 407 ? 15.043 5.449 7.813 1.00 78.75 407 SER A C 1
ATOM 3228 O O . SER A 1 407 ? 14.892 6.600 8.219 1.00 78.75 407 SER A O 1
ATOM 3230 N N . VAL A 1 408 ? 15.172 5.160 6.515 1.00 85.88 408 VAL A N 1
ATOM 3231 C CA . VAL A 1 408 ? 15.111 6.154 5.436 1.00 85.88 408 VAL A CA 1
ATOM 3232 C C . VAL A 1 408 ? 13.695 6.709 5.324 1.00 85.88 408 VAL A C 1
ATOM 3234 O O . VAL A 1 408 ? 13.519 7.925 5.346 1.00 85.88 408 VAL A O 1
ATOM 3237 N N . THR A 1 409 ? 12.684 5.839 5.293 1.00 79.81 409 THR A N 1
ATOM 3238 C CA . THR A 1 409 ? 11.275 6.245 5.250 1.00 79.81 409 THR A CA 1
ATOM 3239 C C . THR A 1 409 ? 10.933 7.154 6.432 1.00 79.81 409 THR A C 1
ATOM 3241 O O . THR A 1 409 ? 10.354 8.218 6.231 1.00 79.81 409 THR A O 1
ATOM 3244 N N . GLN A 1 410 ? 11.373 6.818 7.650 1.00 76.88 410 GLN A N 1
ATOM 3245 C CA . GLN A 1 410 ? 11.141 7.657 8.828 1.00 76.88 410 GLN A CA 1
ATOM 3246 C C . GLN A 1 410 ? 11.803 9.035 8.705 1.00 76.88 410 GLN A C 1
ATOM 3248 O O . GLN A 1 410 ? 11.185 10.047 9.032 1.00 76.88 410 GLN A O 1
ATOM 3253 N N . GLN A 1 411 ? 13.033 9.105 8.183 1.00 81.56 411 GLN A N 1
ATOM 3254 C CA . GLN A 1 411 ? 13.688 10.390 7.916 1.00 81.56 411 GLN A CA 1
ATOM 3255 C C . GLN A 1 411 ? 12.888 11.247 6.931 1.00 81.56 411 GLN A C 1
ATOM 3257 O O . GLN A 1 411 ? 12.880 12.463 7.070 1.00 81.56 411 GLN A O 1
ATOM 3262 N N . LEU A 1 412 ? 12.221 10.649 5.945 1.00 81.81 412 LEU A N 1
ATOM 3263 C CA . LEU A 1 412 ? 11.392 11.378 4.981 1.00 81.81 412 LEU A CA 1
ATOM 3264 C C . LEU A 1 412 ? 10.029 11.774 5.564 1.00 81.81 412 LEU A C 1
ATOM 3266 O O . LEU A 1 412 ? 9.502 12.832 5.223 1.00 81.81 412 LEU A O 1
ATOM 3270 N N . LEU A 1 413 ? 9.466 10.955 6.456 1.00 76.62 413 LEU A N 1
ATOM 3271 C CA . LEU A 1 413 ? 8.211 11.251 7.146 1.00 76.62 413 LEU A CA 1
ATOM 3272 C C . LEU A 1 413 ? 8.365 12.382 8.164 1.00 76.62 413 LEU A C 1
ATOM 3274 O O . LEU A 1 413 ? 7.445 13.187 8.301 1.00 76.62 413 LEU A O 1
ATOM 3278 N N . THR A 1 414 ? 9.515 12.485 8.828 1.00 73.75 414 THR A N 1
ATOM 3279 C CA . THR A 1 414 ? 9.834 13.558 9.781 1.00 73.75 414 THR A CA 1
ATOM 3280 C C . THR A 1 414 ? 11.209 14.157 9.457 1.00 73.75 414 THR A C 1
ATOM 3282 O O . THR A 1 414 ? 12.181 13.913 10.181 1.00 73.75 414 THR A O 1
ATOM 3285 N N . PRO A 1 415 ? 11.340 14.908 8.346 1.00 81.00 415 PRO A N 1
ATOM 3286 C CA . PRO A 1 415 ? 12.633 15.388 7.879 1.00 81.00 415 PRO A CA 1
ATOM 3287 C C . PRO A 1 415 ? 13.197 16.428 8.836 1.00 81.00 415 PRO A C 1
ATOM 3289 O O . PRO A 1 415 ? 12.537 17.407 9.184 1.00 81.00 415 PRO A O 1
ATOM 3292 N N . ASN A 1 416 ? 14.453 16.240 9.237 1.00 83.44 416 ASN A N 1
ATOM 3293 C CA . ASN A 1 416 ? 15.231 17.277 9.902 1.00 83.44 416 ASN A CA 1
ATOM 3294 C C . ASN A 1 416 ? 15.999 18.111 8.856 1.00 83.44 416 ASN A C 1
ATOM 3296 O O . ASN A 1 416 ? 15.980 17.827 7.654 1.00 83.44 416 ASN A O 1
ATOM 3300 N N . ARG A 1 417 ? 16.710 19.145 9.316 1.00 87.44 417 ARG A N 1
ATOM 3301 C CA . ARG A 1 417 ? 17.491 20.024 8.433 1.00 87.44 417 ARG A CA 1
ATOM 3302 C C . ARG A 1 417 ? 18.534 19.262 7.607 1.00 87.44 417 ARG A C 1
ATOM 3304 O O . ARG A 1 417 ? 18.720 19.582 6.438 1.00 87.44 417 ARG A O 1
ATOM 3311 N N . GLN A 1 418 ? 19.219 18.288 8.202 1.00 90.50 418 GLN A N 1
ATOM 3312 C CA . GLN A 1 418 ? 20.246 17.504 7.518 1.00 90.50 418 GLN A CA 1
ATOM 3313 C C . GLN A 1 418 ? 19.634 16.655 6.399 1.00 90.50 418 GLN A C 1
ATOM 3315 O O . GLN A 1 418 ? 20.127 16.700 5.275 1.00 90.50 418 GLN A O 1
ATOM 3320 N N . THR A 1 419 ? 18.518 15.971 6.672 1.00 91.56 419 THR A N 1
ATOM 3321 C CA . THR A 1 419 ? 17.770 15.204 5.666 1.00 91.56 419 THR A CA 1
ATOM 3322 C C . THR A 1 419 ? 17.402 16.079 4.469 1.00 91.56 419 THR A C 1
ATOM 3324 O O . THR A 1 419 ? 17.581 15.663 3.327 1.00 91.56 419 THR A O 1
ATOM 3327 N N . LEU A 1 420 ? 16.931 17.308 4.716 1.00 92.69 420 LEU A N 1
ATOM 3328 C CA . LEU A 1 420 ? 16.561 18.241 3.651 1.00 92.69 420 LEU A CA 1
ATOM 3329 C C . LEU A 1 420 ? 17.768 18.657 2.799 1.00 92.69 420 LEU A C 1
ATOM 3331 O O . LEU A 1 420 ? 17.670 18.685 1.577 1.00 92.69 420 LEU A O 1
ATOM 3335 N N . LEU A 1 421 ? 18.917 18.943 3.415 1.00 94.25 421 LEU A N 1
ATOM 3336 C CA . LEU A 1 421 ? 20.128 19.294 2.669 1.00 94.25 421 LEU A CA 1
ATOM 3337 C C . LEU A 1 421 ? 20.679 18.118 1.852 1.00 94.25 421 LEU A C 1
ATOM 3339 O O . LEU A 1 421 ? 21.109 18.321 0.721 1.00 94.25 421 LEU A O 1
ATOM 3343 N N . GLU A 1 422 ? 20.626 16.899 2.386 1.00 95.62 422 GLU A N 1
ATOM 3344 C CA . GLU A 1 422 ? 21.027 15.686 1.662 1.00 95.62 422 GLU A CA 1
ATOM 3345 C C . GLU A 1 422 ? 20.088 15.384 0.485 1.00 95.62 422 GLU A C 1
ATOM 3347 O O . GLU A 1 422 ? 20.548 14.972 -0.578 1.00 95.62 422 GLU A O 1
ATOM 3352 N N . LEU A 1 423 ? 18.784 15.647 0.630 1.00 95.38 423 LEU A N 1
ATOM 3353 C CA . LEU A 1 423 ? 17.838 15.589 -0.488 1.00 95.38 423 LEU A CA 1
ATOM 3354 C C . LEU A 1 423 ? 18.203 16.607 -1.570 1.00 95.38 423 LEU A C 1
ATOM 3356 O O . LEU A 1 423 ? 18.276 16.259 -2.744 1.00 95.38 423 LEU A O 1
ATOM 3360 N N . LEU A 1 424 ? 18.474 17.859 -1.195 1.00 96.12 424 LEU A N 1
ATOM 3361 C CA . LEU A 1 424 ? 18.874 18.895 -2.151 1.00 96.12 424 LEU A CA 1
ATOM 3362 C C . LEU A 1 424 ? 20.204 18.566 -2.844 1.00 96.12 424 LEU A C 1
ATOM 3364 O O . LEU A 1 424 ? 20.342 18.823 -4.039 1.00 96.12 424 LEU A O 1
ATOM 3368 N N . GLN A 1 425 ? 21.152 17.964 -2.124 1.00 96.88 425 GLN A N 1
ATOM 3369 C CA . GLN A 1 425 ? 22.399 17.441 -2.678 1.00 96.88 425 GLN A CA 1
ATOM 3370 C C . GLN A 1 425 ? 22.123 16.356 -3.737 1.00 96.88 425 GLN A C 1
ATOM 3372 O O . GLN A 1 425 ? 22.585 16.488 -4.869 1.00 96.88 425 GLN A O 1
ATOM 3377 N N . GLU A 1 426 ? 21.295 15.353 -3.424 1.00 96.62 426 GLU A N 1
ATOM 3378 C CA . GLU A 1 426 ? 20.882 14.304 -4.372 1.00 96.62 426 GLU A CA 1
ATOM 3379 C C . GLU A 1 426 ? 20.206 14.886 -5.627 1.00 96.62 426 GLU A C 1
ATOM 3381 O O . GLU A 1 426 ? 20.532 14.500 -6.751 1.00 96.62 426 GLU A O 1
ATOM 3386 N N . LYS A 1 427 ? 19.292 15.851 -5.462 1.00 97.00 427 LYS A N 1
ATOM 3387 C CA . LYS A 1 427 ? 18.606 16.496 -6.593 1.00 97.00 427 LYS A CA 1
ATOM 3388 C C . LYS A 1 427 ? 19.547 17.340 -7.446 1.00 97.00 427 LYS A C 1
ATOM 3390 O O . LYS A 1 427 ? 19.447 17.314 -8.671 1.00 97.00 427 LYS A O 1
ATOM 3395 N N . ARG A 1 428 ? 20.484 18.055 -6.824 1.00 96.75 428 ARG A N 1
ATOM 3396 C CA . ARG A 1 428 ? 21.495 18.843 -7.537 1.00 96.75 428 ARG A CA 1
ATOM 3397 C C . ARG A 1 428 ? 22.422 17.959 -8.368 1.00 96.75 428 ARG A C 1
ATOM 3399 O O . ARG A 1 428 ? 22.761 18.331 -9.485 1.00 96.75 428 ARG A O 1
ATOM 3406 N N . GLU A 1 429 ? 22.782 16.780 -7.871 1.00 97.44 429 GLU A N 1
ATOM 3407 C CA . GLU A 1 429 ? 23.548 15.797 -8.648 1.00 97.44 429 GLU A CA 1
ATOM 3408 C C . GLU A 1 429 ? 22.808 15.342 -9.915 1.00 97.44 429 GLU A C 1
ATOM 3410 O O . GLU A 1 429 ? 23.442 15.109 -10.941 1.00 97.44 429 GLU A O 1
ATOM 3415 N N . ALA A 1 430 ? 21.473 15.237 -9.877 1.00 97.12 430 ALA A N 1
ATOM 3416 C CA . ALA A 1 430 ? 20.680 14.938 -11.071 1.00 97.12 430 ALA A CA 1
ATOM 3417 C C . ALA A 1 430 ? 20.802 16.053 -12.127 1.00 97.12 430 ALA A C 1
ATOM 3419 O O . ALA A 1 430 ? 20.963 15.753 -13.311 1.00 97.12 430 ALA A O 1
ATOM 3420 N N . VAL A 1 431 ? 20.771 17.320 -11.692 1.00 97.81 431 VAL A N 1
ATOM 3421 C CA . VAL A 1 431 ? 20.965 18.493 -12.564 1.00 97.81 431 VAL A CA 1
ATOM 3422 C C . VAL A 1 431 ? 22.369 18.490 -13.171 1.00 97.81 431 VAL A C 1
ATOM 3424 O O . VAL A 1 431 ? 22.502 18.603 -14.388 1.00 97.81 431 VAL A O 1
ATOM 3427 N N . ASP A 1 432 ? 23.406 18.275 -12.354 1.00 97.12 432 ASP A N 1
ATOM 3428 C CA . ASP A 1 432 ? 24.803 18.188 -12.809 1.00 97.12 432 ASP A CA 1
ATOM 3429 C C . ASP A 1 432 ? 24.994 17.096 -13.875 1.00 97.12 432 ASP A C 1
ATOM 3431 O O . ASP A 1 432 ? 25.565 17.343 -14.939 1.00 97.12 432 ASP A O 1
ATOM 3435 N N . LEU A 1 433 ? 24.464 15.893 -13.636 1.00 97.38 433 LEU A N 1
ATOM 3436 C CA . LEU A 1 433 ? 24.524 14.793 -14.600 1.00 97.38 433 LEU A CA 1
ATOM 3437 C C . LEU A 1 433 ? 23.805 15.137 -15.915 1.00 97.38 433 LEU A C 1
ATOM 3439 O O . LEU A 1 433 ? 24.313 14.818 -16.993 1.00 97.38 433 LEU A O 1
ATOM 3443 N N . ALA A 1 434 ? 22.643 15.794 -15.847 1.00 97.81 434 ALA A N 1
ATOM 3444 C CA . ALA A 1 434 ? 21.888 16.191 -17.034 1.00 97.81 434 ALA A CA 1
ATOM 3445 C C . ALA A 1 434 ? 22.613 17.278 -17.851 1.00 97.81 434 ALA A C 1
ATOM 3447 O O . ALA A 1 434 ? 22.634 17.220 -19.083 1.00 97.81 434 ALA A O 1
ATOM 3448 N N . GLU A 1 435 ? 23.265 18.233 -17.186 1.00 97.56 435 GLU A N 1
ATOM 3449 C CA . GLU A 1 435 ? 24.083 19.257 -17.844 1.00 97.56 435 GLU A CA 1
ATOM 3450 C C . GLU A 1 435 ? 25.334 18.663 -18.494 1.00 97.56 435 GLU A C 1
ATOM 3452 O O . GLU A 1 435 ? 25.642 18.986 -19.644 1.00 97.56 435 GLU A O 1
ATOM 3457 N N . ARG A 1 436 ? 26.011 17.729 -17.817 1.00 96.25 436 ARG A N 1
ATOM 3458 C CA . ARG A 1 436 ? 27.144 16.995 -18.399 1.00 96.25 436 ARG A CA 1
ATOM 3459 C C . ARG A 1 436 ? 26.736 16.178 -19.621 1.00 96.25 436 ARG A C 1
ATOM 3461 O O . ARG A 1 436 ? 27.483 16.151 -20.594 1.00 96.25 436 ARG A O 1
ATOM 3468 N N . ASN A 1 437 ? 25.543 15.584 -19.625 1.00 97.56 437 ASN A N 1
ATOM 3469 C CA . ASN A 1 437 ? 25.005 14.901 -20.804 1.00 97.56 437 ASN A CA 1
ATOM 3470 C C . ASN A 1 437 ? 24.823 15.846 -22.005 1.00 97.56 437 ASN A C 1
ATOM 3472 O O . ASN A 1 437 ? 25.166 15.476 -23.127 1.00 97.56 437 ASN A O 1
ATOM 3476 N N . LEU A 1 438 ? 24.334 17.072 -21.789 1.00 97.69 438 LEU A N 1
ATOM 3477 C CA . LEU A 1 438 ? 24.211 18.079 -22.852 1.00 97.69 438 LEU A CA 1
ATOM 3478 C C . LEU A 1 438 ? 25.581 18.552 -23.364 1.00 97.69 438 LEU A C 1
ATOM 3480 O O . LEU A 1 438 ? 25.774 18.697 -24.573 1.00 97.69 438 LEU A O 1
ATOM 3484 N N . GLN A 1 439 ? 26.548 18.749 -22.464 1.00 97.19 439 GLN A N 1
ATOM 3485 C CA . GLN A 1 439 ? 27.922 19.111 -22.829 1.00 97.19 439 GLN A CA 1
ATOM 3486 C C . GLN A 1 439 ? 28.606 18.000 -23.639 1.00 97.19 439 GLN A C 1
ATOM 3488 O O . GLN A 1 439 ? 29.212 18.280 -24.673 1.00 97.19 439 GLN A O 1
ATOM 3493 N N . ALA A 1 440 ? 28.460 16.743 -23.213 1.00 96.75 440 ALA A N 1
ATOM 3494 C CA . ALA A 1 440 ? 28.966 15.574 -23.927 1.00 96.75 440 ALA A CA 1
ATOM 3495 C C . ALA A 1 440 ? 28.327 15.435 -25.317 1.00 96.75 440 ALA A C 1
ATOM 3497 O O . ALA A 1 440 ? 29.032 15.242 -26.309 1.00 96.75 440 ALA A O 1
ATOM 3498 N N . LEU A 1 441 ? 27.003 15.623 -25.419 1.00 97.69 441 LEU A N 1
ATOM 3499 C CA . LEU A 1 441 ? 26.294 15.579 -26.698 1.00 97.69 441 LEU A CA 1
ATOM 3500 C C . LEU A 1 441 ? 26.859 16.603 -27.690 1.00 97.69 441 LEU A C 1
ATOM 3502 O O . LEU A 1 441 ? 26.993 16.283 -28.868 1.00 97.69 441 LEU A O 1
ATOM 3506 N N . ALA A 1 442 ? 27.232 17.811 -27.251 1.00 97.06 442 ALA A N 1
ATOM 3507 C CA . ALA A 1 442 ? 27.821 18.828 -28.126 1.00 97.06 442 ALA A CA 1
ATOM 3508 C C . ALA A 1 442 ? 29.064 18.331 -28.885 1.00 97.06 442 ALA A C 1
ATOM 3510 O O . ALA A 1 442 ? 29.227 18.668 -30.060 1.00 97.06 442 ALA A O 1
ATOM 3511 N N . GLY A 1 443 ? 29.880 17.472 -28.263 1.00 96.69 443 GLY A N 1
ATOM 3512 C CA . GLY A 1 443 ? 31.047 16.846 -28.891 1.00 96.69 443 GLY A CA 1
ATOM 3513 C C . GLY A 1 443 ? 30.715 15.839 -29.999 1.00 96.69 443 GLY A C 1
ATOM 3514 O O . GLY A 1 443 ? 31.577 15.543 -30.820 1.00 96.69 443 GLY A O 1
ATOM 3515 N N . LEU A 1 444 ? 29.471 15.353 -30.067 1.00 96.75 444 LEU A N 1
ATOM 3516 C CA . LEU A 1 444 ? 29.009 14.358 -31.043 1.00 96.75 444 LEU A CA 1
ATOM 3517 C C . LEU A 1 444 ? 28.330 14.968 -32.276 1.00 96.75 444 LEU A C 1
ATOM 3519 O O . LEU A 1 444 ? 27.858 14.229 -33.142 1.00 96.75 444 LEU A O 1
ATOM 3523 N N . ARG A 1 445 ? 28.268 16.302 -32.381 1.00 96.19 445 ARG A N 1
ATOM 3524 C CA . ARG A 1 445 ? 27.539 17.008 -33.449 1.00 96.19 445 ARG A CA 1
ATOM 3525 C C . ARG A 1 445 ? 27.987 16.612 -34.856 1.00 96.19 445 ARG A C 1
ATOM 3527 O O . ARG A 1 445 ? 27.146 16.412 -35.719 1.00 96.19 445 ARG A O 1
ATOM 3534 N N . GLU A 1 446 ? 29.290 16.447 -35.060 1.00 95.69 446 GLU A N 1
ATOM 3535 C CA . GLU A 1 446 ? 29.866 16.057 -36.357 1.00 95.69 446 GLU A CA 1
ATOM 3536 C C . GLU A 1 446 ? 29.812 14.538 -36.608 1.00 95.69 446 GLU A C 1
ATOM 3538 O O . GLU A 1 446 ? 30.100 14.073 -37.709 1.00 95.69 446 GLU A O 1
ATOM 3543 N N . ASN A 1 447 ? 29.478 13.742 -35.585 1.00 96.12 447 ASN A N 1
ATOM 3544 C CA . ASN A 1 447 ? 29.401 12.284 -35.684 1.00 96.12 447 ASN A CA 1
ATOM 3545 C C . ASN A 1 447 ? 27.985 11.773 -35.978 1.00 96.12 447 ASN A C 1
ATOM 3547 O O . ASN A 1 447 ? 27.843 10.630 -36.407 1.00 96.12 447 ASN A O 1
ATOM 3551 N N . LEU A 1 448 ? 26.956 12.582 -35.718 1.00 95.88 448 LEU A N 1
ATOM 3552 C CA . LEU A 1 448 ? 25.550 12.194 -35.798 1.00 95.88 448 LEU A CA 1
ATOM 3553 C C . LEU A 1 448 ? 24.847 12.860 -36.983 1.00 95.88 448 LEU A C 1
ATOM 3555 O O . LEU A 1 448 ? 25.178 13.975 -37.377 1.00 95.88 448 LEU A O 1
ATOM 3559 N N . ASP A 1 449 ? 23.820 12.193 -37.512 1.00 95.06 449 ASP A N 1
ATOM 3560 C CA . ASP A 1 449 ? 22.874 12.837 -38.425 1.00 95.06 449 ASP A CA 1
ATOM 3561 C C . ASP A 1 449 ? 22.174 14.023 -37.735 1.00 95.06 449 ASP A C 1
ATOM 3563 O O . ASP A 1 449 ? 21.847 13.962 -36.546 1.00 95.06 449 ASP A O 1
ATOM 3567 N N . ALA A 1 450 ? 21.908 15.094 -38.486 1.00 95.50 450 ALA A N 1
ATOM 3568 C CA . ALA A 1 450 ? 21.357 16.332 -37.941 1.00 95.50 450 ALA A CA 1
ATOM 3569 C C . ALA A 1 450 ? 19.993 16.134 -37.253 1.00 95.50 450 ALA A C 1
ATOM 3571 O O . ALA A 1 450 ? 19.737 16.745 -36.213 1.00 95.50 450 ALA A O 1
ATOM 3572 N N . ALA A 1 451 ? 19.128 15.267 -37.792 1.00 93.56 451 ALA A N 1
ATOM 3573 C CA . ALA A 1 451 ? 17.830 14.986 -37.187 1.00 93.56 451 ALA A CA 1
ATOM 3574 C C . ALA A 1 451 ? 17.981 14.155 -35.904 1.00 93.56 451 ALA A C 1
ATOM 3576 O O . ALA A 1 451 ? 17.321 14.437 -34.903 1.00 93.56 451 ALA A O 1
ATOM 3577 N N . ALA A 1 452 ? 18.889 13.174 -35.906 1.00 93.12 452 ALA A N 1
ATOM 3578 C CA . ALA A 1 452 ? 19.201 12.385 -34.716 1.00 93.12 452 ALA A CA 1
ATOM 3579 C C . ALA A 1 452 ? 19.790 13.253 -33.593 1.00 93.12 452 ALA A C 1
ATOM 3581 O O . ALA A 1 452 ? 19.368 13.134 -32.442 1.00 93.12 452 ALA A O 1
ATOM 3582 N N . TYR A 1 453 ? 20.710 14.162 -33.926 1.00 96.25 453 TYR A N 1
ATOM 3583 C CA . TYR A 1 453 ? 21.275 15.115 -32.974 1.00 96.25 453 TYR A CA 1
ATOM 3584 C C . TYR A 1 453 ? 20.193 16.011 -32.358 1.00 96.25 453 TYR A C 1
ATOM 3586 O O . TYR A 1 453 ? 20.112 16.116 -31.137 1.00 96.25 453 TYR A O 1
ATOM 3594 N N . ALA A 1 454 ? 19.326 16.611 -33.182 1.00 94.81 454 ALA A N 1
ATOM 3595 C CA . ALA A 1 454 ? 18.255 17.490 -32.706 1.00 94.81 454 ALA A CA 1
ATOM 3596 C C . ALA A 1 454 ? 17.256 16.759 -31.788 1.00 94.81 454 ALA A C 1
ATOM 3598 O O . ALA A 1 454 ? 16.800 17.315 -30.785 1.00 94.81 454 ALA A O 1
ATOM 3599 N N . GLN A 1 455 ? 16.944 15.493 -32.090 1.00 92.56 455 GLN A N 1
ATOM 3600 C CA . GLN A 1 455 ? 16.090 14.659 -31.241 1.00 92.56 455 GLN A CA 1
ATOM 3601 C C . GLN A 1 455 ? 16.743 14.391 -29.874 1.00 92.56 455 GLN A C 1
ATOM 3603 O O . GLN A 1 455 ? 16.083 14.527 -28.842 1.00 92.56 455 GLN A O 1
ATOM 3608 N N . LEU A 1 456 ? 18.034 14.037 -29.857 1.00 94.75 456 LEU A N 1
ATOM 3609 C CA . LEU A 1 456 ? 18.798 13.827 -28.623 1.00 94.75 456 LEU A CA 1
ATOM 3610 C C . LEU A 1 456 ? 18.884 15.111 -27.794 1.00 94.75 456 LEU A C 1
ATOM 3612 O O . LEU A 1 456 ? 18.621 15.078 -26.595 1.00 94.75 456 LEU A O 1
ATOM 3616 N N . GLU A 1 457 ? 19.195 16.238 -28.434 1.00 95.62 457 GLU A N 1
ATOM 3617 C CA . GLU A 1 457 ? 19.286 17.548 -27.784 1.00 95.62 457 GLU A CA 1
ATOM 3618 C C . GLU A 1 457 ? 17.957 17.915 -27.113 1.00 95.62 457 GLU A C 1
ATOM 3620 O O . GLU A 1 457 ? 17.940 18.281 -25.940 1.00 95.62 457 GLU A O 1
ATOM 3625 N N . THR A 1 458 ? 16.835 17.711 -27.808 1.00 94.44 458 THR A N 1
ATOM 3626 C CA . THR A 1 458 ? 15.492 17.966 -27.266 1.00 94.44 458 THR A CA 1
ATOM 3627 C C . THR A 1 458 ? 15.193 17.103 -26.038 1.00 94.44 458 THR A C 1
ATOM 3629 O O . THR A 1 458 ? 14.744 17.617 -25.013 1.00 94.44 458 THR A O 1
ATOM 3632 N N . LEU A 1 459 ? 15.444 15.790 -26.110 1.00 93.19 459 LEU A N 1
ATOM 3633 C CA . LEU A 1 459 ? 15.146 14.859 -25.013 1.00 93.19 459 LEU A CA 1
ATOM 3634 C C . LEU A 1 459 ? 16.035 15.095 -23.785 1.00 93.19 459 LEU A C 1
ATOM 3636 O O . LEU A 1 459 ? 15.542 15.073 -22.656 1.00 93.19 459 LEU A O 1
ATOM 3640 N N . LEU A 1 460 ? 17.331 15.345 -23.990 1.00 95.31 460 LEU A N 1
ATOM 3641 C CA . LEU A 1 460 ? 18.258 15.639 -22.896 1.00 95.31 460 LEU A CA 1
ATOM 3642 C C . LEU A 1 460 ? 17.973 17.011 -22.273 1.00 95.31 460 LEU A C 1
ATOM 3644 O O . LEU A 1 460 ? 18.050 17.147 -21.053 1.00 95.31 460 LEU A O 1
ATOM 3648 N N . LEU A 1 461 ? 17.561 18.005 -23.069 1.00 95.69 461 LEU A N 1
ATOM 3649 C CA . LEU A 1 461 ? 17.141 19.305 -22.547 1.00 95.69 461 LEU A CA 1
ATOM 3650 C C . LEU A 1 461 ? 15.859 19.186 -21.714 1.00 95.69 461 LEU A C 1
ATOM 3652 O O . LEU A 1 461 ? 15.792 19.744 -20.619 1.00 95.69 461 LEU A O 1
ATOM 3656 N N . LYS A 1 462 ? 14.875 18.400 -22.175 1.00 94.12 462 LYS A N 1
ATOM 3657 C CA . LYS A 1 462 ? 13.678 18.072 -21.384 1.00 94.12 462 LYS A CA 1
ATOM 3658 C C . LYS A 1 462 ? 14.039 17.408 -20.056 1.00 94.12 462 LYS A C 1
ATOM 3660 O O . LYS A 1 462 ? 13.517 17.813 -19.021 1.00 94.12 462 LYS A O 1
ATOM 3665 N N . GLN A 1 463 ? 14.947 16.428 -20.062 1.00 94.88 463 GLN A N 1
ATOM 3666 C CA . GLN A 1 463 ? 15.419 15.788 -18.830 1.00 94.88 463 GLN A CA 1
ATOM 3667 C C . GLN A 1 463 ? 16.108 16.789 -17.896 1.00 94.88 463 GLN A C 1
ATOM 3669 O O . GLN A 1 463 ? 15.831 16.789 -16.701 1.00 94.88 463 GLN A O 1
ATOM 3674 N N . ARG A 1 464 ? 16.951 17.681 -18.424 1.00 96.44 464 ARG A N 1
ATOM 3675 C CA . ARG A 1 464 ? 17.606 18.725 -17.627 1.00 96.44 464 ARG A CA 1
ATOM 3676 C C . ARG A 1 464 ? 16.584 19.652 -16.965 1.00 96.44 464 ARG A C 1
ATOM 3678 O O . ARG A 1 464 ? 16.679 19.895 -15.766 1.00 96.44 464 ARG A O 1
ATOM 3685 N N . LEU A 1 465 ? 15.565 20.117 -17.690 1.00 95.81 465 LEU A N 1
ATOM 3686 C CA . LEU A 1 465 ? 14.495 20.927 -17.087 1.00 95.81 465 LEU A CA 1
ATOM 3687 C C . LEU A 1 465 ? 13.689 20.152 -16.049 1.00 95.81 465 LEU A C 1
ATOM 3689 O O . LEU A 1 465 ? 13.391 20.691 -14.986 1.00 95.81 465 LEU A O 1
ATOM 3693 N N . ALA A 1 466 ? 13.403 18.877 -16.314 1.00 94.88 466 ALA A N 1
ATOM 3694 C CA . ALA A 1 466 ? 12.774 18.005 -15.335 1.00 94.88 466 ALA A CA 1
ATOM 3695 C C . ALA A 1 466 ? 13.586 17.971 -14.032 1.00 94.88 466 ALA A C 1
ATOM 3697 O O . ALA A 1 466 ? 13.024 18.199 -12.965 1.00 94.88 466 ALA A O 1
ATOM 3698 N N . THR A 1 467 ? 14.909 17.779 -14.096 1.00 96.44 467 THR A N 1
ATOM 3699 C CA . THR A 1 467 ? 15.743 17.718 -12.882 1.00 96.44 467 THR A CA 1
ATOM 3700 C C . THR A 1 467 ? 15.676 18.993 -12.041 1.00 96.44 467 THR A C 1
ATOM 3702 O O . THR A 1 467 ? 15.615 18.897 -10.816 1.00 96.44 467 THR A O 1
ATOM 3705 N N . GLU A 1 468 ? 15.595 20.174 -12.662 1.00 97.31 468 GLU A N 1
ATOM 3706 C CA . GLU A 1 468 ? 15.419 21.435 -11.930 1.00 97.31 468 GLU A CA 1
ATOM 3707 C C . GLU A 1 468 ? 14.034 21.544 -11.292 1.00 97.31 468 GLU A C 1
ATOM 3709 O O . GLU A 1 468 ? 13.917 21.891 -10.116 1.00 97.31 468 GLU A O 1
ATOM 3714 N N . ILE A 1 469 ? 12.979 21.193 -12.033 1.00 95.69 469 ILE A N 1
ATOM 3715 C CA . ILE A 1 469 ? 11.611 21.179 -11.501 1.00 95.69 469 ILE A CA 1
ATOM 3716 C C . ILE A 1 469 ? 11.537 20.250 -10.284 1.00 95.69 469 ILE A C 1
ATOM 3718 O O . ILE A 1 469 ? 11.022 20.642 -9.239 1.00 95.69 469 ILE A O 1
ATOM 3722 N N . TRP A 1 470 ? 12.115 19.051 -10.373 1.00 93.88 470 TRP A N 1
ATOM 3723 C CA . TRP A 1 470 ? 12.156 18.087 -9.273 1.00 93.88 470 TRP A CA 1
ATOM 3724 C C . TRP A 1 470 ? 13.007 18.561 -8.090 1.00 93.88 470 TRP A C 1
ATOM 3726 O O . TRP A 1 470 ? 12.607 18.345 -6.944 1.00 93.88 470 TRP A O 1
ATOM 3736 N N . LEU A 1 471 ? 14.135 19.241 -8.328 1.00 96.31 471 LEU A N 1
ATOM 3737 C CA . LEU A 1 471 ? 14.940 19.879 -7.279 1.00 96.31 471 LEU A CA 1
ATOM 3738 C C . LEU A 1 471 ? 14.108 20.892 -6.490 1.00 96.31 471 LEU A C 1
ATOM 3740 O O . LEU A 1 471 ? 14.040 20.817 -5.260 1.00 96.31 471 LEU A O 1
ATOM 3744 N N . HIS A 1 472 ? 13.454 21.821 -7.187 1.00 96.19 472 HIS A N 1
ATOM 3745 C CA . HIS A 1 472 ? 12.712 22.883 -6.519 1.00 96.19 472 HIS A CA 1
ATOM 3746 C C . HIS A 1 472 ? 11.402 22.386 -5.904 1.00 96.19 472 HIS A C 1
ATOM 3748 O O . HIS A 1 472 ? 11.076 22.769 -4.782 1.00 96.19 472 HIS A O 1
ATOM 3754 N N . MET A 1 473 ? 10.707 21.453 -6.553 1.00 93.31 473 MET A N 1
ATOM 3755 C CA . MET A 1 473 ? 9.546 20.778 -5.973 1.00 93.31 473 MET A CA 1
ATOM 3756 C C . MET A 1 473 ? 9.910 20.045 -4.675 1.00 93.31 473 MET A C 1
ATOM 3758 O O . MET A 1 473 ? 9.239 20.227 -3.661 1.00 93.31 473 MET A O 1
ATOM 3762 N N . THR A 1 474 ? 10.994 19.261 -4.676 1.00 93.06 474 THR A N 1
ATOM 3763 C CA . THR A 1 474 ? 11.458 18.530 -3.483 1.00 93.06 474 THR A CA 1
ATOM 3764 C C . THR A 1 474 ? 11.767 19.493 -2.341 1.00 93.06 474 THR A C 1
ATOM 3766 O O . THR A 1 474 ? 11.311 19.277 -1.218 1.00 93.06 474 THR A O 1
ATOM 3769 N N . GLY A 1 475 ? 12.494 20.578 -2.628 1.00 93.12 475 GLY A N 1
ATOM 3770 C CA . GLY A 1 475 ? 12.837 21.593 -1.635 1.00 93.12 475 GLY A CA 1
ATOM 3771 C C . GLY A 1 475 ? 11.620 22.307 -1.042 1.00 93.12 475 GLY A C 1
ATOM 3772 O O . GLY A 1 475 ? 11.573 22.528 0.167 1.00 93.12 475 GLY A O 1
ATOM 3773 N N . ALA A 1 476 ? 10.609 22.615 -1.859 1.00 89.94 476 ALA A N 1
ATOM 3774 C CA . ALA A 1 476 ? 9.365 23.217 -1.383 1.00 89.94 476 ALA A CA 1
ATOM 3775 C C . ALA A 1 476 ? 8.556 22.247 -0.502 1.00 89.94 476 ALA A C 1
ATOM 3777 O O . ALA A 1 476 ? 8.186 22.597 0.617 1.00 89.94 476 ALA A O 1
ATOM 3778 N N . ILE A 1 477 ? 8.330 21.017 -0.972 1.00 86.69 477 ILE A N 1
ATOM 3779 C CA . ILE A 1 477 ? 7.458 20.037 -0.305 1.00 86.69 477 ILE A CA 1
ATOM 3780 C C . ILE A 1 477 ? 8.073 19.536 1.005 1.00 86.69 477 ILE A C 1
ATOM 3782 O O . ILE A 1 477 ? 7.437 19.609 2.058 1.00 86.69 477 ILE A O 1
ATOM 3786 N N . PHE A 1 478 ? 9.327 19.074 0.981 1.00 86.44 478 PHE A N 1
ATOM 3787 C CA . PHE A 1 478 ? 9.993 18.612 2.203 1.00 86.44 478 PHE A CA 1
ATOM 3788 C C . PHE A 1 478 ? 10.379 19.771 3.128 1.00 86.44 478 PHE A C 1
ATOM 3790 O O . PHE A 1 478 ? 10.439 19.579 4.341 1.00 86.44 478 PHE A O 1
ATOM 3797 N N . GLY A 1 479 ? 10.582 20.980 2.591 1.00 85.75 479 GLY A N 1
ATOM 3798 C CA . GLY A 1 479 ? 10.769 22.190 3.391 1.00 85.75 479 GLY A CA 1
ATOM 3799 C C . GLY A 1 479 ? 9.526 22.551 4.206 1.00 85.75 479 GLY A C 1
ATOM 3800 O O . GLY A 1 479 ? 9.640 22.827 5.399 1.00 85.75 479 GLY A O 1
ATOM 3801 N N . LEU A 1 480 ? 8.334 22.490 3.601 1.00 78.44 480 LEU A N 1
ATOM 3802 C CA . LEU A 1 480 ? 7.066 22.680 4.314 1.00 78.44 480 LEU A CA 1
ATOM 3803 C C . LEU A 1 480 ? 6.855 21.621 5.390 1.00 78.44 480 LEU A C 1
ATOM 3805 O O . LEU A 1 480 ? 6.584 21.974 6.533 1.00 78.44 480 LEU A O 1
ATOM 3809 N N . ARG A 1 481 ? 7.061 20.346 5.046 1.00 76.50 481 ARG A N 1
ATOM 3810 C CA . ARG A 1 481 ? 6.927 19.235 5.995 1.00 76.50 481 ARG A CA 1
ATOM 3811 C C . ARG A 1 481 ? 7.897 19.349 7.172 1.00 76.50 481 ARG A C 1
ATOM 3813 O O . ARG A 1 481 ? 7.536 19.087 8.311 1.00 76.50 481 ARG A O 1
ATOM 3820 N N . HIS A 1 482 ? 9.131 19.777 6.916 1.00 74.19 482 HIS A N 1
ATOM 3821 C CA . HIS A 1 482 ? 10.075 20.082 7.986 1.00 74.19 482 HIS A CA 1
ATOM 3822 C C . HIS A 1 482 ? 9.551 21.217 8.883 1.00 74.19 482 HIS A C 1
ATOM 3824 O O . HIS A 1 482 ? 9.594 21.093 10.104 1.00 74.19 482 HIS A O 1
ATOM 3830 N N . ASN A 1 483 ? 9.033 22.302 8.298 1.00 69.38 483 ASN A N 1
ATOM 3831 C CA . ASN A 1 483 ? 8.533 23.459 9.046 1.00 69.38 483 ASN A CA 1
ATOM 3832 C C . ASN A 1 483 ? 7.285 23.145 9.885 1.00 69.38 483 ASN A C 1
ATOM 3834 O O . ASN A 1 483 ? 7.179 23.665 10.991 1.00 69.38 483 ASN A O 1
ATOM 3838 N N . SER A 1 484 ? 6.365 22.305 9.401 1.00 60.59 484 SER A N 1
ATOM 3839 C CA . SER A 1 484 ? 5.191 21.881 10.180 1.00 60.59 484 SER A CA 1
ATOM 3840 C C . SER A 1 484 ? 5.581 21.057 11.408 1.00 60.59 484 SER A C 1
ATOM 3842 O O . SER A 1 484 ? 4.911 21.120 12.429 1.00 60.59 484 SER A O 1
ATOM 3844 N N . SER A 1 485 ? 6.696 20.326 11.339 1.00 56.38 485 SER A N 1
ATOM 3845 C CA . SER A 1 485 ? 7.205 19.526 12.459 1.00 56.38 485 SER A CA 1
ATOM 3846 C C . SER A 1 485 ? 8.155 20.290 13.397 1.00 56.38 485 SER A C 1
ATOM 3848 O O . SER A 1 485 ? 8.586 19.725 14.398 1.00 56.38 485 SER A O 1
ATOM 3850 N N . HIS A 1 486 ? 8.525 21.544 13.091 1.00 55.50 486 HIS A N 1
ATOM 3851 C CA . HIS A 1 486 ? 9.518 22.307 13.860 1.00 55.50 486 HIS A CA 1
ATOM 3852 C C . HIS A 1 486 ? 9.106 23.784 14.018 1.00 55.50 486 HIS A C 1
ATOM 3854 O O . HIS A 1 486 ? 9.125 24.566 13.067 1.00 55.50 486 HIS A O 1
ATOM 3860 N N . LEU A 1 487 ? 8.802 24.188 15.257 1.00 44.22 487 LEU A N 1
ATOM 3861 C CA . LEU A 1 487 ? 8.227 25.498 15.609 1.00 44.22 487 LEU A CA 1
ATOM 3862 C C . LEU A 1 487 ? 9.116 26.715 15.262 1.00 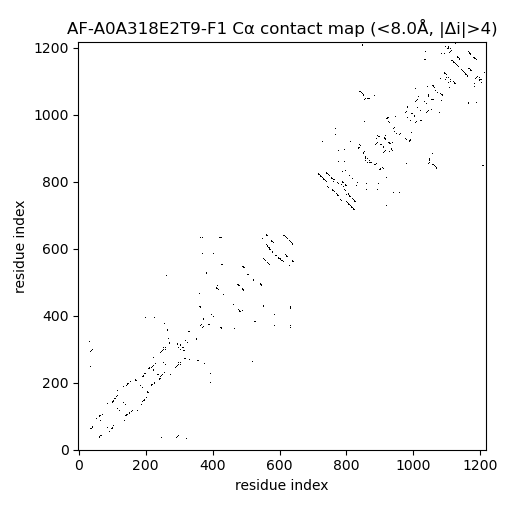44.22 487 LEU A C 1
ATOM 3864 O O . LEU A 1 487 ? 8.595 27.814 15.057 1.00 44.22 487 LEU A O 1
ATOM 3868 N N . GLU A 1 488 ? 10.431 26.530 15.109 1.00 53.81 488 GLU A N 1
ATOM 3869 C CA . GLU A 1 488 ? 11.404 27.576 14.754 1.00 53.81 488 GLU A CA 1
ATOM 3870 C C . GLU A 1 488 ? 12.451 27.036 13.758 1.00 53.81 488 GLU A C 1
ATOM 3872 O O . GLU A 1 488 ? 13.527 26.585 14.146 1.00 53.81 488 GLU A O 1
ATOM 3877 N N . SER A 1 489 ? 12.145 27.035 12.453 1.00 63.44 489 SER A N 1
ATOM 3878 C CA . SER A 1 489 ? 13.046 26.454 11.444 1.00 63.44 489 SER A CA 1
ATOM 3879 C C . SER A 1 489 ? 13.806 27.481 10.595 1.00 63.44 489 SER A C 1
ATOM 3881 O O . SER A 1 489 ? 13.226 28.392 10.001 1.00 63.44 489 SER A O 1
ATOM 3883 N N . ALA A 1 490 ? 15.115 27.245 10.437 1.00 66.12 490 ALA A N 1
ATOM 3884 C CA . ALA A 1 490 ? 16.000 27.934 9.493 1.00 66.12 490 ALA A CA 1
ATOM 3885 C C . ALA A 1 490 ? 15.697 27.631 8.007 1.00 66.12 490 ALA A C 1
ATOM 3887 O O . ALA A 1 490 ? 16.276 28.277 7.135 1.00 66.12 490 ALA A O 1
ATOM 3888 N N . ALA A 1 491 ? 14.813 26.668 7.709 1.00 69.94 491 ALA A N 1
ATOM 3889 C CA . ALA A 1 491 ? 14.391 26.318 6.349 1.00 69.94 491 ALA A CA 1
ATOM 3890 C C . ALA A 1 491 ? 13.165 27.113 5.858 1.00 69.94 491 ALA A C 1
ATOM 3892 O O . ALA A 1 491 ? 12.826 27.057 4.675 1.00 69.94 491 ALA A O 1
ATOM 3893 N N . ARG A 1 492 ? 12.523 27.908 6.730 1.00 76.75 492 ARG A N 1
ATOM 3894 C CA . ARG A 1 492 ? 11.410 28.805 6.367 1.00 76.75 492 ARG A CA 1
ATOM 3895 C C . ARG A 1 492 ? 11.665 29.692 5.134 1.00 76.75 492 ARG A C 1
ATOM 3897 O O . ARG A 1 492 ? 10.744 29.794 4.327 1.00 76.75 492 ARG A O 1
ATOM 3904 N N . PRO A 1 493 ? 12.854 30.297 4.918 1.00 86.69 493 PRO A N 1
ATOM 3905 C CA . PRO A 1 493 ? 13.104 31.095 3.717 1.00 86.69 493 PRO A CA 1
ATOM 3906 C C . PRO A 1 493 ? 13.408 30.261 2.458 1.00 86.69 493 PRO A C 1
ATOM 3908 O O . PRO A 1 493 ? 13.406 30.814 1.360 1.00 86.69 493 PRO A O 1
ATOM 3911 N N . TRP A 1 494 ? 13.648 28.949 2.566 1.00 90.19 494 TRP A N 1
ATOM 3912 C CA . TRP A 1 494 ? 13.980 28.108 1.405 1.00 90.19 494 TRP A CA 1
ATOM 3913 C C . TRP A 1 494 ? 12.742 27.786 0.571 1.00 90.19 494 TRP A C 1
ATOM 3915 O O . TRP A 1 494 ? 12.802 27.815 -0.655 1.00 90.19 494 TRP A O 1
ATOM 3925 N N . VAL A 1 495 ? 11.604 27.534 1.224 1.00 88.12 495 VAL A N 1
ATOM 3926 C CA . VAL A 1 495 ? 10.323 27.239 0.560 1.00 88.12 495 VAL A CA 1
ATOM 3927 C C . VAL A 1 495 ? 9.924 28.335 -0.442 1.00 88.12 495 VAL A C 1
ATOM 3929 O O . VAL A 1 495 ? 9.782 28.016 -1.624 1.00 88.12 495 VAL A O 1
ATOM 3932 N N . PRO A 1 496 ? 9.795 29.622 -0.056 1.00 89.12 496 PRO A N 1
ATOM 3933 C CA . PRO A 1 496 ? 9.454 30.682 -1.005 1.00 89.12 496 PRO A CA 1
ATOM 3934 C C . PRO A 1 496 ? 10.507 30.871 -2.108 1.00 89.12 496 PRO A C 1
ATOM 3936 O O . PRO A 1 496 ? 10.141 31.246 -3.220 1.00 89.12 496 PRO A O 1
ATOM 3939 N N . TRP A 1 497 ? 11.789 30.578 -1.850 1.00 94.19 497 TRP A N 1
ATOM 3940 C CA . TRP A 1 497 ? 12.820 30.593 -2.895 1.00 94.19 497 TRP A CA 1
ATOM 3941 C C . TRP A 1 497 ? 12.599 29.484 -3.932 1.00 94.19 497 TRP A C 1
ATOM 3943 O O . TRP A 1 497 ? 12.548 29.765 -5.127 1.00 94.19 497 TRP A O 1
ATOM 3953 N N . HIS A 1 498 ? 12.385 28.242 -3.487 1.00 95.12 498 HIS A N 1
ATOM 3954 C CA . HIS A 1 498 ? 12.095 27.119 -4.379 1.00 95.12 498 HIS A CA 1
ATOM 3955 C C . HIS A 1 498 ? 10.824 27.348 -5.210 1.00 95.12 498 HIS A C 1
ATOM 3957 O O . HIS A 1 498 ? 10.826 27.090 -6.411 1.00 95.12 498 HIS A O 1
ATOM 3963 N N . LEU A 1 499 ? 9.758 27.884 -4.605 1.00 92.75 499 LEU A N 1
ATOM 3964 C CA . LEU A 1 499 ? 8.540 28.247 -5.337 1.00 92.75 499 LEU A CA 1
ATOM 3965 C C . LEU A 1 499 ? 8.790 29.356 -6.374 1.00 92.75 499 LEU A C 1
ATOM 3967 O O . LEU A 1 499 ? 8.193 29.331 -7.448 1.00 92.75 499 LEU A O 1
ATOM 3971 N N . GLY A 1 500 ? 9.671 30.315 -6.073 1.00 95.00 500 GLY A N 1
ATOM 3972 C CA . GLY A 1 500 ? 10.091 31.350 -7.020 1.00 95.00 500 GLY A CA 1
ATOM 3973 C C . GLY A 1 500 ? 10.848 30.785 -8.225 1.00 95.00 500 GLY A C 1
ATOM 3974 O O . GLY A 1 500 ? 10.583 31.186 -9.356 1.00 95.00 500 GLY A O 1
ATOM 3975 N N . GLU A 1 501 ? 11.733 29.811 -8.009 1.00 97.69 501 GLU A N 1
ATOM 3976 C CA . GLU A 1 501 ? 12.447 29.138 -9.102 1.00 97.69 501 GLU A CA 1
ATOM 3977 C C . GLU A 1 501 ? 11.520 28.278 -9.970 1.00 97.69 501 GLU A C 1
ATOM 3979 O O . GLU A 1 501 ? 11.661 28.277 -11.192 1.00 97.69 501 GLU A O 1
ATOM 3984 N N . LEU A 1 502 ? 10.517 27.617 -9.380 1.00 96.69 502 LEU A N 1
ATOM 3985 C CA . LEU A 1 502 ? 9.475 26.933 -10.156 1.00 96.69 502 LEU A CA 1
ATOM 3986 C C . LEU A 1 502 ? 8.693 27.915 -11.044 1.00 96.69 502 LEU A C 1
ATOM 3988 O O . LEU A 1 502 ? 8.454 27.616 -12.213 1.00 96.69 502 LEU A O 1
ATOM 3992 N N . GLU A 1 503 ? 8.343 29.100 -10.533 1.00 97.00 503 GLU A N 1
ATOM 3993 C CA . GLU A 1 503 ? 7.672 30.134 -11.336 1.00 97.00 503 GLU A CA 1
ATOM 3994 C C . GLU A 1 503 ? 8.571 30.631 -12.475 1.00 97.00 503 GLU A C 1
ATOM 3996 O O . GLU A 1 503 ? 8.111 30.784 -13.607 1.00 97.00 503 GLU A O 1
ATOM 4001 N N . ARG A 1 504 ? 9.870 30.828 -12.207 1.00 97.81 504 ARG A N 1
ATOM 4002 C CA . ARG A 1 504 ? 10.852 31.208 -13.232 1.00 97.81 504 ARG A CA 1
ATOM 4003 C C . ARG A 1 504 ? 10.912 30.171 -14.357 1.00 97.81 504 ARG A C 1
ATOM 4005 O O . ARG A 1 504 ? 10.945 30.551 -15.525 1.00 97.81 504 ARG A O 1
ATOM 4012 N N . LEU A 1 505 ? 10.906 28.880 -14.019 1.00 97.56 505 LEU A N 1
ATOM 4013 C CA . LEU A 1 505 ? 10.909 27.786 -14.996 1.00 97.56 505 LEU A CA 1
ATOM 4014 C C . LEU A 1 505 ? 9.612 27.730 -15.808 1.00 97.56 505 LEU A C 1
ATOM 4016 O O . LEU A 1 505 ? 9.667 27.584 -17.029 1.00 97.56 505 LEU A O 1
ATOM 4020 N N . ALA A 1 506 ? 8.457 27.900 -15.158 1.00 97.38 506 ALA A N 1
ATOM 4021 C CA . ALA A 1 506 ? 7.166 27.964 -15.838 1.00 97.38 506 ALA A CA 1
ATOM 4022 C C . ALA A 1 506 ? 7.110 29.131 -16.840 1.00 97.38 506 ALA A C 1
ATOM 4024 O O . ALA A 1 506 ? 6.697 28.940 -17.983 1.00 97.38 506 ALA A O 1
ATOM 4025 N N . ALA A 1 507 ? 7.585 30.314 -16.438 1.00 97.62 507 ALA A N 1
ATOM 4026 C CA . ALA A 1 507 ? 7.655 31.484 -17.308 1.00 97.62 507 ALA A CA 1
ATOM 4027 C C . ALA A 1 507 ? 8.620 31.280 -18.488 1.00 97.62 507 ALA A C 1
ATOM 4029 O O . ALA A 1 507 ? 8.281 31.633 -19.612 1.00 97.62 507 ALA A O 1
ATOM 4030 N N . ALA A 1 508 ? 9.791 30.675 -18.263 1.00 96.69 508 ALA A N 1
ATOM 4031 C CA . ALA A 1 508 ? 10.760 30.409 -19.329 1.00 96.69 508 ALA A CA 1
ATOM 4032 C C . ALA A 1 508 ? 10.210 29.444 -20.397 1.00 96.69 508 ALA A C 1
ATOM 4034 O O . ALA A 1 508 ? 10.368 29.668 -21.598 1.00 96.69 508 ALA A O 1
ATOM 4035 N N . LEU A 1 509 ? 9.506 28.392 -19.964 1.00 95.25 509 LEU A N 1
ATOM 4036 C CA . LEU A 1 509 ? 8.809 27.465 -20.861 1.00 95.25 509 LEU A CA 1
ATOM 4037 C C . LEU A 1 509 ? 7.700 28.164 -21.668 1.00 95.25 509 LEU A C 1
ATOM 4039 O O . LEU A 1 509 ? 7.553 27.901 -22.857 1.00 95.25 509 LEU A O 1
ATOM 4043 N N . GLU A 1 510 ? 6.940 29.064 -21.044 1.00 94.75 510 GLU A N 1
ATOM 4044 C CA . GLU A 1 510 ? 5.856 29.819 -21.692 1.00 94.75 510 GLU A CA 1
ATOM 4045 C C . GLU A 1 510 ? 6.367 30.878 -22.681 1.00 94.75 510 GLU A C 1
ATOM 4047 O O . GLU A 1 510 ? 5.781 31.067 -23.747 1.00 94.75 510 GLU A O 1
ATOM 4052 N N . ASN A 1 511 ? 7.491 31.524 -22.365 1.00 95.44 511 ASN A N 1
ATOM 4053 C CA . ASN A 1 511 ? 8.133 32.520 -23.223 1.00 95.44 511 ASN A CA 1
ATOM 4054 C C . ASN A 1 511 ? 8.848 31.906 -24.438 1.00 95.44 511 ASN A C 1
ATOM 4056 O O . ASN A 1 511 ? 9.264 32.639 -25.337 1.00 95.44 511 ASN A O 1
ATOM 4060 N N . GLY A 1 512 ? 8.989 30.577 -24.484 1.00 92.62 512 GLY A N 1
ATOM 4061 C CA . GLY A 1 512 ? 9.716 29.888 -25.547 1.00 92.62 512 GLY A CA 1
ATOM 4062 C C . GLY A 1 512 ? 11.236 30.030 -25.436 1.00 92.62 512 GLY A C 1
ATOM 4063 O O . GLY A 1 512 ? 11.925 29.938 -26.452 1.00 92.62 512 GLY A O 1
ATOM 4064 N N . ASP A 1 513 ? 11.770 30.212 -24.221 1.00 95.50 513 ASP A N 1
ATOM 4065 C CA . ASP A 1 513 ? 13.218 30.330 -23.970 1.00 95.50 513 ASP A CA 1
ATOM 4066 C C . ASP A 1 513 ? 13.984 29.041 -24.341 1.00 95.50 513 ASP A C 1
ATOM 4068 O O . ASP A 1 513 ? 15.201 29.056 -24.530 1.00 95.50 513 ASP A O 1
ATOM 4072 N N . TYR A 1 514 ? 13.258 27.927 -24.487 1.00 94.62 514 TYR A N 1
ATOM 4073 C CA . TYR A 1 514 ? 13.755 26.627 -24.933 1.00 94.62 514 TYR A CA 1
ATOM 4074 C C . TYR A 1 514 ? 13.166 26.270 -26.309 1.00 94.62 514 TYR A C 1
ATOM 4076 O O . TYR A 1 514 ? 12.241 25.462 -26.385 1.00 94.62 514 TYR A O 1
ATOM 4084 N N . PRO A 1 515 ? 13.678 26.836 -27.420 1.00 93.69 515 PRO A N 1
ATOM 4085 C CA . PRO A 1 515 ? 13.096 26.654 -28.755 1.00 93.69 515 PRO A CA 1
ATOM 4086 C C . PRO A 1 515 ? 13.122 25.201 -29.259 1.00 93.69 515 PRO A C 1
ATOM 4088 O O . PRO A 1 515 ? 12.372 24.853 -30.168 1.00 93.69 515 PRO A O 1
ATOM 4091 N N . GLN A 1 516 ? 13.966 24.343 -28.678 1.00 93.88 516 GLN A N 1
ATOM 4092 C CA . GLN A 1 516 ? 13.995 22.905 -28.953 1.00 93.88 516 GLN A CA 1
ATOM 4093 C C . GLN A 1 516 ? 12.764 22.174 -28.387 1.00 93.88 516 GLN A C 1
ATOM 4095 O O . GLN A 1 516 ? 12.425 21.086 -28.845 1.00 93.88 516 GLN A O 1
ATOM 4100 N N . ILE A 1 517 ? 12.088 22.748 -27.387 1.00 92.62 517 ILE A N 1
ATOM 4101 C CA . ILE A 1 517 ? 10.950 22.135 -26.699 1.00 92.62 517 ILE A CA 1
ATOM 4102 C C . ILE A 1 517 ? 9.661 22.766 -27.221 1.00 92.62 517 ILE A C 1
ATOM 4104 O O . ILE A 1 517 ? 9.213 23.802 -26.744 1.00 92.62 517 ILE A O 1
ATOM 4108 N N . SER A 1 518 ? 9.040 22.109 -28.198 1.00 88.31 518 SER A N 1
ATOM 4109 C CA . SER A 1 518 ? 7.725 22.503 -28.722 1.00 88.31 518 SER A CA 1
ATOM 4110 C C . SER A 1 518 ? 6.553 22.005 -27.869 1.00 88.31 518 SER A C 1
ATOM 4112 O O . SER A 1 518 ? 5.484 22.608 -27.878 1.00 88.31 518 SER A O 1
ATOM 4114 N N . ASP A 1 519 ? 6.756 20.913 -27.131 1.00 89.19 519 ASP A N 1
ATOM 4115 C CA . ASP A 1 519 ? 5.785 20.319 -26.214 1.00 89.19 519 ASP A CA 1
ATOM 4116 C C . ASP A 1 519 ? 6.416 20.199 -24.817 1.00 89.19 519 ASP A C 1
ATOM 4118 O O . ASP A 1 519 ? 7.339 19.392 -24.652 1.00 89.19 519 ASP A O 1
ATOM 4122 N N . PRO A 1 520 ? 5.961 20.968 -23.812 1.00 87.06 520 PRO A N 1
ATOM 4123 C CA . PRO A 1 520 ? 6.522 20.938 -22.466 1.00 87.06 520 PRO A CA 1
ATOM 4124 C C . PRO A 1 520 ? 6.067 19.726 -21.633 1.00 87.06 520 PRO A C 1
ATOM 4126 O O . PRO A 1 520 ? 6.481 19.597 -20.481 1.00 87.06 520 PRO A O 1
ATOM 4129 N N . TYR A 1 521 ? 5.241 18.818 -22.168 1.00 85.94 521 TYR A N 1
ATOM 4130 C CA . TYR A 1 521 ? 4.876 17.578 -21.481 1.00 85.94 521 TYR A CA 1
ATOM 4131 C C . TYR A 1 521 ? 6.129 16.760 -21.081 1.00 85.94 521 TYR A C 1
ATOM 4133 O O . TYR A 1 521 ? 7.061 16.632 -21.894 1.00 85.94 521 TYR A O 1
ATOM 4141 N N . PRO A 1 522 ? 6.170 16.174 -19.862 1.00 82.31 522 PRO A N 1
ATOM 4142 C CA . PRO A 1 522 ? 5.081 16.036 -18.880 1.00 82.31 522 PRO A CA 1
ATOM 4143 C C . PRO A 1 522 ? 4.945 17.176 -17.860 1.00 82.31 522 PRO A C 1
ATOM 4145 O O . PRO A 1 522 ? 4.208 17.032 -16.887 1.00 82.31 522 PRO A O 1
ATOM 4148 N N . PHE A 1 523 ? 5.635 18.299 -18.060 1.00 88.62 523 PHE A N 1
ATOM 4149 C CA . PHE A 1 523 ? 5.717 19.388 -17.084 1.00 88.62 523 PHE A CA 1
ATOM 4150 C C . PHE A 1 523 ? 5.274 20.734 -17.686 1.00 88.62 523 PHE A C 1
ATOM 4152 O O . PHE A 1 523 ? 6.074 21.669 -17.768 1.00 88.62 523 PHE A O 1
ATOM 4159 N N . PRO A 1 524 ? 4.013 20.863 -18.145 1.00 92.44 524 PRO A N 1
ATOM 4160 C CA . PRO A 1 524 ? 3.540 22.111 -18.728 1.00 92.44 524 PRO A CA 1
ATOM 4161 C C . PRO A 1 524 ? 3.531 23.243 -17.682 1.00 92.44 524 PRO A C 1
ATOM 4163 O O . PRO A 1 524 ? 3.251 22.990 -16.505 1.00 92.44 524 PRO A O 1
ATOM 4166 N N . PRO A 1 525 ? 3.746 24.511 -18.090 1.00 95.12 525 PRO A N 1
ATOM 4167 C CA . PRO A 1 525 ? 3.758 25.660 -17.175 1.00 95.12 525 PRO A CA 1
ATOM 4168 C C . PRO A 1 525 ? 2.532 25.746 -16.257 1.00 95.12 525 PRO A C 1
ATOM 4170 O O . PRO A 1 525 ? 2.648 26.105 -15.087 1.00 95.12 525 PRO A O 1
ATOM 4173 N N . GLY A 1 526 ? 1.353 25.380 -16.773 1.00 94.12 526 GLY A N 1
ATOM 4174 C CA . GLY A 1 526 ? 0.108 25.364 -16.006 1.00 94.12 526 GLY A CA 1
ATOM 4175 C C . GLY A 1 526 ? 0.126 24.393 -14.822 1.00 94.12 526 GLY A C 1
ATOM 4176 O O . GLY A 1 526 ? -0.367 24.747 -13.754 1.00 94.12 526 GLY A O 1
ATOM 4177 N N . ASP A 1 527 ? 0.732 23.212 -14.973 1.00 91.44 527 ASP A N 1
ATOM 4178 C CA . ASP A 1 527 ? 0.832 22.222 -13.891 1.00 91.44 527 ASP A CA 1
ATOM 4179 C C . ASP A 1 527 ? 1.831 22.674 -12.825 1.00 91.44 527 ASP A C 1
ATOM 4181 O O . ASP A 1 527 ? 1.552 22.564 -11.633 1.00 91.44 527 ASP A O 1
ATOM 4185 N N . ILE A 1 528 ? 2.950 23.279 -13.243 1.00 93.62 528 ILE A N 1
ATOM 4186 C CA . ILE A 1 528 ? 3.925 23.878 -12.321 1.00 93.62 528 ILE A CA 1
ATOM 4187 C C . ILE A 1 528 ? 3.249 24.970 -11.477 1.00 93.62 528 ILE A C 1
ATOM 4189 O O . ILE A 1 528 ? 3.361 24.969 -10.252 1.00 93.62 528 ILE A O 1
ATOM 4193 N N . ARG A 1 529 ? 2.491 25.877 -12.108 1.00 93.12 529 ARG A N 1
ATOM 4194 C CA . ARG A 1 529 ? 1.774 26.950 -11.398 1.00 93.12 529 ARG A CA 1
ATOM 4195 C C . ARG A 1 529 ? 0.659 26.433 -10.495 1.00 93.12 529 ARG A C 1
ATOM 4197 O O . ARG A 1 529 ? 0.449 26.997 -9.423 1.00 93.12 529 ARG A O 1
ATOM 4204 N N . ARG A 1 530 ? -0.026 25.357 -10.889 1.00 88.50 530 ARG A N 1
ATOM 4205 C CA . ARG A 1 530 ? -1.029 24.680 -10.054 1.00 88.50 530 ARG A CA 1
ATOM 4206 C C . ARG A 1 530 ? -0.396 24.131 -8.776 1.00 88.50 530 ARG A C 1
ATOM 4208 O O . ARG A 1 530 ? -0.882 24.437 -7.690 1.00 88.50 530 ARG A O 1
ATOM 4215 N N . LEU A 1 531 ? 0.730 23.425 -8.904 1.00 86.19 531 LEU A N 1
ATOM 4216 C CA . LEU A 1 531 ? 1.517 22.954 -7.767 1.00 86.19 531 LEU A CA 1
ATOM 4217 C C . LEU A 1 531 ? 1.946 24.124 -6.872 1.00 86.19 531 LEU A C 1
ATOM 4219 O O . LEU A 1 531 ? 1.758 24.055 -5.660 1.00 86.19 531 LEU A O 1
ATOM 4223 N N . ILE A 1 532 ? 2.476 25.214 -7.444 1.00 89.00 532 ILE A N 1
ATOM 4224 C CA . ILE A 1 532 ? 2.867 26.411 -6.676 1.00 89.00 532 ILE A CA 1
ATOM 4225 C C . ILE A 1 532 ? 1.676 26.963 -5.888 1.00 89.00 532 ILE A C 1
ATOM 4227 O O . ILE A 1 532 ? 1.808 27.216 -4.691 1.00 89.00 532 ILE A O 1
ATOM 4231 N N . ALA A 1 533 ? 0.526 27.151 -6.540 1.00 85.19 533 ALA A N 1
ATOM 4232 C CA . ALA A 1 533 ? -0.671 27.709 -5.917 1.00 85.19 533 ALA A CA 1
ATOM 4233 C C . ALA A 1 533 ? -1.165 26.843 -4.750 1.00 85.19 533 ALA A C 1
ATOM 4235 O O . ALA A 1 533 ? -1.424 27.370 -3.674 1.00 85.19 533 ALA A O 1
ATOM 4236 N N . ASN A 1 534 ? -1.211 25.524 -4.940 1.00 79.56 534 ASN A N 1
ATOM 4237 C CA . ASN A 1 534 ? -1.694 24.572 -3.938 1.00 79.56 534 ASN A CA 1
ATOM 4238 C C . ASN A 1 534 ? -0.667 24.253 -2.839 1.00 79.56 534 ASN A C 1
ATOM 4240 O O . ASN A 1 534 ? -1.012 23.651 -1.828 1.00 79.56 534 ASN A O 1
ATOM 4244 N N . THR A 1 535 ? 0.600 24.618 -3.041 1.00 74.88 535 THR A N 1
ATOM 4245 C CA . THR A 1 535 ? 1.674 24.455 -2.046 1.00 74.88 535 THR A CA 1
ATOM 4246 C C . THR A 1 535 ? 1.833 25.707 -1.174 1.00 74.88 535 THR A C 1
ATOM 4248 O O . THR A 1 535 ? 2.446 25.651 -0.110 1.00 74.88 535 THR A O 1
ATOM 4251 N N . ARG A 1 536 ? 1.279 26.855 -1.588 1.00 71.62 536 ARG A N 1
ATOM 4252 C CA . ARG A 1 536 ? 1.244 28.075 -0.770 1.00 71.62 536 ARG A CA 1
ATOM 4253 C C . ARG A 1 536 ? 0.150 27.958 0.290 1.00 71.62 536 ARG A C 1
ATOM 4255 O O . ARG A 1 536 ? -1.028 28.045 -0.028 1.00 71.62 536 ARG A O 1
ATOM 4262 N N . ASP A 1 537 ? 0.553 27.820 1.546 1.00 55.50 537 ASP A N 1
ATOM 4263 C CA . ASP A 1 537 ? -0.358 27.896 2.688 1.00 55.50 537 ASP A CA 1
ATOM 4264 C C . ASP A 1 537 ? -0.734 29.371 2.980 1.00 55.50 537 ASP A C 1
ATOM 4266 O O . ASP A 1 537 ? 0.164 30.179 3.241 1.00 55.50 537 ASP A O 1
ATOM 4270 N N . PRO A 1 538 ? -2.027 29.756 2.945 1.00 47.97 538 PRO A N 1
ATOM 4271 C CA . PRO A 1 538 ? -2.481 31.107 3.285 1.00 47.97 538 PRO A CA 1
ATOM 4272 C C . PRO A 1 538 ? -2.198 31.528 4.739 1.00 47.97 538 PRO A C 1
ATOM 4274 O O . PRO A 1 538 ? -2.160 32.726 5.026 1.00 47.97 538 PRO A O 1
ATOM 4277 N N . LEU A 1 539 ? -2.023 30.567 5.653 1.00 41.28 539 LEU A N 1
ATOM 4278 C CA . LEU A 1 539 ? -1.763 30.785 7.079 1.00 41.28 539 LEU A CA 1
ATOM 4279 C C . LEU A 1 539 ? -0.266 30.950 7.385 1.00 41.28 539 LEU A C 1
ATOM 4281 O O . LEU A 1 539 ? 0.093 31.574 8.386 1.00 41.28 539 LEU A O 1
ATOM 4285 N N . LEU A 1 540 ? 0.621 30.468 6.507 1.00 51.56 540 LEU A N 1
ATOM 4286 C CA . LEU A 1 540 ? 2.065 30.676 6.609 1.00 51.56 540 LEU A CA 1
ATOM 4287 C C . LEU A 1 540 ? 2.472 31.919 5.806 1.00 51.56 540 LEU A C 1
ATOM 4289 O O . LEU A 1 540 ? 2.720 31.866 4.602 1.00 51.56 540 LEU A O 1
ATOM 4293 N N . GLN A 1 541 ? 2.594 33.067 6.479 1.00 54.03 541 GLN A N 1
ATOM 4294 C CA . GLN A 1 541 ? 3.202 34.250 5.864 1.00 54.03 541 GLN A CA 1
ATOM 4295 C C . GLN A 1 541 ? 4.699 34.006 5.635 1.00 54.03 541 GLN A C 1
ATOM 4297 O O . GLN A 1 541 ? 5.521 34.133 6.545 1.00 54.03 541 GLN A O 1
ATOM 4302 N N . PHE A 1 542 ? 5.070 33.658 4.404 1.00 60.31 542 PHE A N 1
ATOM 4303 C CA . PHE A 1 542 ? 6.471 33.556 4.016 1.00 60.31 542 PHE A CA 1
ATOM 4304 C C . PHE A 1 542 ? 7.065 34.957 3.816 1.00 60.31 542 PHE A C 1
ATOM 4306 O O . PHE A 1 542 ? 6.577 35.748 3.009 1.00 60.31 542 PHE A O 1
ATOM 4313 N N . GLY A 1 543 ? 8.143 35.259 4.545 1.00 66.00 543 GLY A N 1
ATOM 4314 C CA . GLY A 1 543 ? 9.020 36.391 4.235 1.00 66.00 543 GLY A CA 1
ATOM 4315 C C . GLY A 1 543 ? 9.760 36.200 2.896 1.00 66.00 543 GLY A C 1
ATOM 4316 O O . GLY A 1 543 ? 9.535 35.209 2.197 1.00 66.00 543 GLY A O 1
ATOM 4317 N N . PRO A 1 544 ? 10.668 37.118 2.514 1.00 77.25 544 PRO A N 1
ATOM 4318 C CA . PRO A 1 544 ? 11.448 36.973 1.286 1.00 77.25 544 PRO A CA 1
ATOM 4319 C C . PRO A 1 544 ? 12.267 35.674 1.307 1.00 77.25 544 PRO A C 1
ATOM 4321 O O . PRO A 1 544 ? 12.918 35.358 2.304 1.00 77.25 544 PRO A O 1
ATOM 4324 N N . GLY A 1 545 ? 12.229 34.924 0.205 1.00 84.00 545 GLY A N 1
ATOM 4325 C CA . GLY A 1 545 ? 12.963 33.668 0.093 1.00 84.00 545 GLY A CA 1
ATOM 4326 C C . GLY A 1 545 ? 14.464 33.860 -0.100 1.00 84.00 545 GLY A C 1
ATOM 4327 O O . GLY A 1 545 ? 14.905 34.830 -0.716 1.00 84.00 545 GLY A O 1
ATOM 4328 N N . SER A 1 546 ? 15.252 32.913 0.404 1.00 90.12 546 SER A N 1
ATOM 4329 C CA . SER A 1 546 ? 16.695 32.835 0.172 1.00 90.12 546 SER A CA 1
ATOM 4330 C C . SER A 1 546 ? 17.129 31.390 -0.101 1.00 90.12 546 SER A C 1
ATOM 4332 O O . SER A 1 546 ? 16.530 30.456 0.441 1.00 90.12 546 SER A O 1
ATOM 4334 N N . PRO A 1 547 ? 18.149 31.179 -0.953 1.00 93.19 547 PRO A N 1
ATOM 4335 C CA . PRO A 1 547 ? 18.599 29.838 -1.293 1.00 93.19 547 PRO A CA 1
ATOM 4336 C C . PRO A 1 547 ? 19.244 29.132 -0.088 1.00 93.19 547 PRO A C 1
ATOM 4338 O O . PRO A 1 547 ? 19.977 29.770 0.679 1.00 93.19 547 PRO A O 1
ATOM 4341 N N . PRO A 1 548 ? 19.041 27.811 0.067 1.00 91.94 548 PRO A N 1
ATOM 4342 C CA . PRO A 1 548 ? 19.790 27.014 1.029 1.00 91.94 548 PRO A CA 1
ATOM 4343 C C . PRO A 1 548 ? 21.290 27.018 0.713 1.00 91.94 548 PRO A C 1
ATOM 4345 O O . PRO A 1 548 ? 21.702 27.010 -0.445 1.00 91.94 548 PRO A O 1
ATOM 4348 N N . GLN A 1 549 ? 22.116 26.972 1.760 1.00 90.38 549 GLN A N 1
ATOM 4349 C CA . GLN A 1 549 ? 23.562 26.766 1.654 1.00 90.38 549 GLN A CA 1
ATOM 4350 C C . GLN A 1 549 ? 23.969 25.503 2.412 1.00 90.38 549 GLN A C 1
ATOM 4352 O O . GLN A 1 549 ? 23.545 25.288 3.552 1.00 90.38 549 GLN A O 1
ATOM 4357 N N . TRP A 1 550 ? 24.801 24.676 1.778 1.00 91.75 550 TRP A N 1
ATOM 4358 C CA . TRP A 1 550 ? 25.314 23.436 2.355 1.00 91.75 550 TRP A CA 1
ATOM 4359 C C . TRP A 1 550 ? 26.700 23.078 1.819 1.00 91.75 550 TRP A C 1
ATOM 4361 O O . TRP A 1 550 ? 27.202 23.667 0.858 1.00 91.75 550 TRP A O 1
ATOM 4371 N N . LEU A 1 551 ? 27.321 22.087 2.458 1.00 91.75 551 LEU A N 1
ATOM 4372 C CA . LEU A 1 551 ? 28.587 21.501 2.041 1.00 91.75 551 LEU A CA 1
ATOM 4373 C C . LEU A 1 551 ? 28.391 20.661 0.764 1.00 91.75 551 LEU A C 1
ATOM 4375 O O . LEU A 1 551 ? 28.286 19.445 0.836 1.00 91.75 551 LEU A O 1
ATOM 4379 N N . ALA A 1 552 ? 28.307 21.314 -0.396 1.00 91.94 552 ALA A N 1
ATOM 4380 C CA . ALA A 1 552 ? 28.083 20.627 -1.669 1.00 91.94 552 ALA A CA 1
ATOM 4381 C C . ALA A 1 552 ? 29.238 19.683 -2.058 1.00 91.94 552 ALA A C 1
ATOM 4383 O O . ALA A 1 552 ? 30.412 19.990 -1.811 1.00 91.94 552 ALA A O 1
ATOM 4384 N N . ILE A 1 553 ? 28.882 18.559 -2.681 1.00 95.00 553 ILE A N 1
ATOM 4385 C CA . ILE A 1 553 ? 29.809 17.606 -3.301 1.00 95.00 553 ILE A CA 1
ATOM 4386 C C . ILE A 1 553 ? 29.510 17.603 -4.801 1.00 95.00 553 ILE A C 1
ATOM 4388 O O . ILE A 1 553 ? 28.399 17.263 -5.202 1.00 95.00 553 ILE A O 1
ATOM 4392 N N . ASP A 1 554 ? 30.476 18.014 -5.618 1.00 94.38 554 ASP A N 1
ATOM 4393 C CA . ASP A 1 554 ? 30.262 18.272 -7.045 1.00 94.38 554 ASP A CA 1
ATOM 4394 C C . ASP A 1 554 ? 31.037 17.281 -7.930 1.00 94.38 554 ASP A C 1
ATOM 4396 O O . ASP A 1 554 ? 32.070 16.732 -7.535 1.00 94.38 554 ASP A O 1
ATOM 4400 N N . GLY A 1 555 ? 30.545 17.069 -9.155 1.00 94.12 555 GLY A N 1
ATOM 4401 C CA . GLY A 1 555 ? 31.246 16.327 -10.207 1.00 94.12 555 GLY A CA 1
ATOM 4402 C C . GLY A 1 555 ? 31.522 14.854 -9.901 1.00 94.12 555 GLY A C 1
ATOM 4403 O O . GLY A 1 555 ? 32.542 14.335 -10.353 1.00 94.12 555 GLY A O 1
ATOM 4404 N N . ILE A 1 556 ? 30.657 14.193 -9.124 1.00 95.75 556 ILE A N 1
ATOM 4405 C CA . ILE A 1 556 ? 30.796 12.764 -8.822 1.00 95.75 556 ILE A CA 1
ATOM 4406 C C . ILE A 1 556 ? 30.559 11.944 -10.101 1.00 95.75 556 ILE A C 1
ATOM 4408 O O . ILE A 1 556 ? 29.566 12.145 -10.809 1.00 95.75 556 ILE A O 1
ATOM 4412 N N . ASP A 1 557 ? 31.461 11.010 -10.403 1.00 94.19 557 ASP A N 1
ATOM 4413 C CA . ASP A 1 557 ? 31.300 10.060 -11.508 1.00 94.19 557 ASP A CA 1
ATOM 4414 C C . ASP A 1 557 ? 32.026 8.730 -11.244 1.00 94.19 557 ASP A C 1
ATOM 4416 O O . ASP A 1 557 ? 32.963 8.641 -10.441 1.00 94.19 557 ASP A O 1
ATOM 4420 N N . ILE A 1 558 ? 31.609 7.693 -11.968 1.00 94.62 558 ILE A N 1
ATOM 4421 C CA . ILE A 1 558 ? 32.315 6.415 -12.048 1.00 94.62 558 ILE A CA 1
ATOM 4422 C C . ILE A 1 558 ? 33.278 6.491 -13.234 1.00 94.62 558 ILE A C 1
ATOM 4424 O O . ILE A 1 558 ? 32.889 6.264 -14.377 1.00 94.62 558 ILE A O 1
ATOM 4428 N N . VAL A 1 559 ? 34.540 6.820 -12.953 1.00 92.62 559 VAL A N 1
ATOM 4429 C CA . VAL A 1 559 ? 35.574 7.101 -13.965 1.00 92.62 559 VAL A CA 1
ATOM 4430 C C . VAL A 1 559 ? 35.982 5.837 -14.717 1.00 92.62 559 VAL A C 1
ATOM 4432 O O . VAL A 1 559 ? 36.130 5.847 -15.936 1.00 92.62 559 VAL A O 1
ATOM 4435 N N . GLU A 1 560 ? 36.175 4.738 -13.989 1.00 92.06 560 GLU A N 1
ATOM 4436 C CA . GLU A 1 560 ? 36.580 3.461 -14.570 1.00 92.06 560 GLU A CA 1
ATOM 4437 C C . GLU A 1 560 ? 36.020 2.295 -13.754 1.00 92.06 560 GLU A C 1
ATOM 4439 O O . GLU A 1 560 ? 36.026 2.315 -12.525 1.00 92.06 560 GLU A O 1
ATOM 4444 N N . THR A 1 561 ? 35.571 1.245 -14.440 1.00 92.88 561 THR A N 1
ATOM 4445 C CA . THR A 1 561 ? 35.205 -0.040 -13.828 1.00 92.88 561 THR A CA 1
ATOM 4446 C C . THR A 1 561 ? 36.068 -1.141 -14.434 1.00 92.88 561 THR A C 1
ATOM 4448 O O . THR A 1 561 ? 35.970 -1.401 -15.637 1.00 92.88 561 THR A O 1
ATOM 4451 N N . GLY A 1 562 ? 36.887 -1.792 -13.611 1.00 94.19 562 GLY A N 1
ATOM 4452 C CA . GLY A 1 562 ? 37.637 -3.002 -13.949 1.00 94.19 562 GLY A CA 1
ATOM 4453 C C . GLY A 1 562 ? 36.890 -4.278 -13.534 1.00 94.19 562 GLY A C 1
ATOM 4454 O O . GLY A 1 562 ? 35.766 -4.192 -13.030 1.00 94.19 562 GLY A O 1
ATOM 4455 N N . PRO A 1 563 ? 37.483 -5.467 -13.744 1.00 94.69 563 PRO A N 1
ATOM 4456 C CA . PRO A 1 563 ? 36.896 -6.728 -13.296 1.00 94.69 563 PRO A CA 1
ATOM 4457 C C . PRO A 1 563 ? 36.779 -6.837 -11.775 1.00 94.69 563 PRO A C 1
ATOM 4459 O O . PRO A 1 563 ? 35.836 -7.422 -1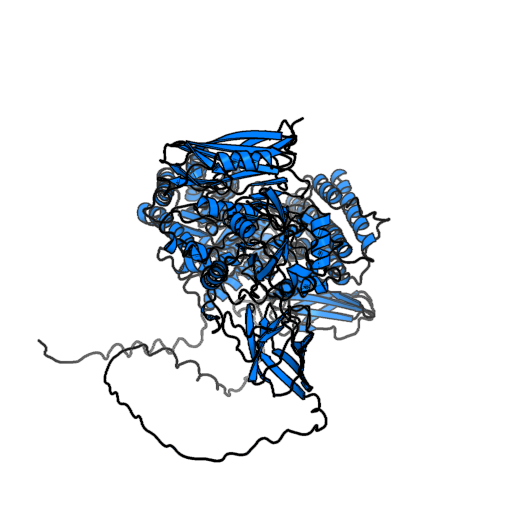1.280 1.00 94.69 563 PRO A O 1
ATOM 4462 N N . ASP A 1 564 ? 37.698 -6.247 -11.025 1.00 96.06 564 ASP A N 1
ATOM 4463 C CA . ASP A 1 564 ? 37.783 -6.351 -9.564 1.00 96.06 564 ASP A CA 1
ATOM 4464 C C . ASP A 1 564 ? 37.973 -4.983 -8.894 1.00 96.06 564 ASP A C 1
ATOM 4466 O O . ASP A 1 564 ? 38.366 -4.887 -7.733 1.00 96.06 564 ASP A O 1
ATOM 4470 N N . SER A 1 565 ? 37.713 -3.894 -9.622 1.00 96.81 565 SER A N 1
ATOM 4471 C CA . SER A 1 565 ? 37.944 -2.547 -9.108 1.00 96.81 565 SER A CA 1
ATOM 4472 C C . SER A 1 565 ? 37.014 -1.498 -9.702 1.00 96.81 565 SER A C 1
ATOM 4474 O O . SER A 1 565 ? 36.554 -1.635 -10.837 1.00 96.81 565 SER A O 1
ATOM 4476 N N . VAL A 1 566 ? 36.822 -0.402 -8.974 1.00 97.56 566 VAL A N 1
ATOM 4477 C CA . VAL A 1 566 ? 36.164 0.820 -9.455 1.00 97.56 566 VAL A CA 1
ATOM 4478 C C . VAL A 1 566 ? 37.004 2.042 -9.103 1.00 97.56 566 VAL A C 1
ATOM 4480 O O . VAL A 1 566 ? 37.603 2.099 -8.031 1.00 97.56 566 VAL A O 1
ATOM 4483 N N . THR A 1 567 ? 37.035 3.027 -9.994 1.00 97.69 567 THR A N 1
ATOM 4484 C CA . THR A 1 567 ? 37.609 4.349 -9.738 1.00 97.69 567 THR A CA 1
ATOM 4485 C C . THR A 1 567 ? 36.474 5.363 -9.666 1.00 97.69 567 THR A C 1
ATOM 4487 O O . THR A 1 567 ? 35.773 5.585 -10.655 1.00 97.69 567 THR A O 1
ATOM 4490 N N . VAL A 1 568 ? 36.293 5.974 -8.497 1.00 97.81 568 VAL A N 1
ATOM 4491 C CA . VAL A 1 568 ? 35.277 7.006 -8.239 1.00 97.81 568 VAL A CA 1
ATOM 4492 C C . VAL A 1 568 ? 35.959 8.368 -8.255 1.00 97.81 568 VAL A C 1
ATOM 4494 O O . VAL A 1 568 ? 36.969 8.543 -7.576 1.00 97.81 568 VAL A O 1
ATOM 4497 N N . GLY A 1 569 ? 35.442 9.317 -9.034 1.00 96.62 569 GLY A N 1
ATOM 4498 C CA . GLY A 1 569 ? 35.976 10.678 -9.145 1.00 96.62 569 GLY A CA 1
ATOM 4499 C C . GLY A 1 569 ? 34.997 11.726 -8.623 1.00 96.62 569 GLY A C 1
ATOM 4500 O O . GLY A 1 569 ? 33.793 11.499 -8.685 1.00 96.62 569 GLY A O 1
ATOM 4501 N N . TRP A 1 570 ? 35.503 12.848 -8.102 1.00 96.56 570 TRP A N 1
ATOM 4502 C CA . TRP A 1 570 ? 34.714 14.025 -7.700 1.00 96.56 570 TRP A CA 1
ATOM 4503 C C . TRP A 1 570 ? 35.563 15.308 -7.717 1.00 96.56 570 TRP A C 1
ATOM 4505 O O . TRP A 1 570 ? 36.794 15.256 -7.778 1.00 96.56 570 TRP A O 1
ATOM 4515 N N . GLN A 1 571 ? 34.915 16.475 -7.649 1.00 96.00 571 GLN A N 1
ATOM 4516 C CA . GLN A 1 571 ? 35.585 17.764 -7.449 1.00 96.00 571 GLN A CA 1
ATOM 4517 C C . GLN A 1 571 ? 35.773 18.014 -5.951 1.00 96.00 571 GLN A C 1
ATOM 4519 O O . GLN A 1 571 ? 34.817 18.276 -5.218 1.00 96.00 571 GLN A O 1
ATOM 4524 N N . ALA A 1 572 ? 37.012 17.902 -5.481 1.00 94.25 572 ALA A N 1
ATOM 4525 C CA . ALA A 1 572 ? 37.355 18.100 -4.085 1.00 94.25 572 ALA A CA 1
ATOM 4526 C C . ALA A 1 572 ? 37.661 19.574 -3.786 1.00 94.25 572 ALA A C 1
ATOM 4528 O O . ALA A 1 572 ? 38.098 20.336 -4.648 1.00 94.25 572 ALA A O 1
ATOM 4529 N N . ARG A 1 573 ? 37.462 19.952 -2.523 1.00 94.19 573 ARG A N 1
ATOM 4530 C CA . ARG A 1 573 ? 37.812 21.266 -1.971 1.00 94.19 573 ARG A CA 1
ATOM 4531 C C . ARG A 1 573 ? 38.853 21.109 -0.874 1.00 94.19 573 ARG A C 1
ATOM 4533 O O . ARG A 1 573 ? 38.753 20.179 -0.067 1.00 94.19 573 ARG A O 1
ATOM 4540 N N . ALA A 1 574 ? 39.826 22.011 -0.845 1.00 91.56 574 ALA A N 1
ATOM 4541 C CA . ALA A 1 574 ? 40.904 22.037 0.127 1.00 91.56 574 ALA A CA 1
ATOM 4542 C C . ALA A 1 574 ? 40.355 22.117 1.557 1.00 91.56 574 ALA A C 1
ATOM 4544 O O . ALA A 1 574 ? 39.425 22.870 1.846 1.00 91.56 574 ALA A O 1
ATOM 4545 N N . GLY A 1 575 ? 40.944 21.335 2.463 1.00 88.25 575 GLY A N 1
ATOM 4546 C CA . GLY A 1 575 ? 40.568 21.329 3.880 1.00 88.25 575 GLY A CA 1
ATOM 4547 C C . GLY A 1 575 ? 39.344 20.478 4.236 1.00 88.25 575 GLY A C 1
ATOM 4548 O O . GLY A 1 575 ? 39.078 20.298 5.421 1.00 88.25 575 GLY A O 1
ATOM 4549 N N . LEU A 1 576 ? 38.636 19.903 3.257 1.00 92.81 576 LEU A N 1
ATOM 4550 C CA . LEU A 1 576 ? 37.565 18.935 3.509 1.00 92.81 576 LEU A CA 1
ATOM 4551 C C . LEU A 1 576 ? 38.111 17.506 3.590 1.00 92.81 576 LEU A C 1
ATOM 4553 O O . LEU A 1 576 ? 39.037 17.133 2.864 1.00 92.81 576 LEU A O 1
ATOM 4557 N N . ARG A 1 577 ? 37.503 16.681 4.448 1.00 93.62 577 ARG A N 1
ATOM 4558 C CA . ARG A 1 577 ? 37.760 15.233 4.474 1.00 93.62 577 ARG A CA 1
ATOM 4559 C C . ARG A 1 577 ? 36.706 14.517 3.648 1.00 93.62 577 ARG A C 1
ATOM 4561 O O . ARG A 1 577 ? 35.521 14.785 3.819 1.00 93.62 577 ARG A O 1
ATOM 4568 N N . TYR A 1 578 ? 37.143 13.601 2.790 1.00 95.88 578 TYR A N 1
ATOM 4569 C CA . TYR A 1 578 ? 36.261 12.816 1.934 1.00 95.88 578 TYR A CA 1
ATOM 4570 C C . TYR A 1 578 ? 36.362 11.331 2.247 1.00 95.88 578 TYR A C 1
ATOM 4572 O O . TYR A 1 578 ? 37.445 10.819 2.535 1.00 95.88 578 TYR A O 1
ATOM 4580 N N . GLN A 1 579 ? 35.230 10.649 2.143 1.00 96.62 579 GLN A N 1
ATOM 4581 C CA . GLN A 1 579 ? 35.123 9.200 2.213 1.00 96.62 579 GLN A CA 1
ATOM 4582 C C . GLN A 1 579 ? 34.219 8.703 1.083 1.00 96.62 579 GLN A C 1
ATOM 4584 O O . GLN A 1 579 ? 33.236 9.355 0.740 1.00 96.62 579 GLN A O 1
ATOM 4589 N N . VAL A 1 580 ? 34.541 7.548 0.511 1.00 97.94 580 VAL A N 1
ATOM 4590 C CA . VAL A 1 580 ? 33.686 6.823 -0.431 1.00 97.94 580 VAL A CA 1
ATOM 4591 C C . VAL A 1 580 ? 33.101 5.631 0.306 1.00 97.94 580 VAL A C 1
ATOM 4593 O O . VAL A 1 580 ? 33.830 4.753 0.764 1.00 97.94 580 VAL A O 1
ATOM 4596 N N . GLU A 1 581 ? 31.784 5.613 0.433 1.00 97.94 581 GLU A N 1
ATOM 4597 C CA . GLU A 1 581 ? 31.031 4.515 1.024 1.00 97.94 581 GLU A CA 1
ATOM 4598 C C . GLU A 1 581 ? 30.570 3.569 -0.093 1.00 97.94 581 GLU A C 1
ATOM 4600 O O . GLU A 1 581 ? 30.066 4.029 -1.117 1.00 97.94 581 GLU A O 1
ATOM 4605 N N . LEU A 1 582 ? 30.734 2.257 0.096 1.00 97.75 582 LEU A N 1
ATOM 4606 C CA . LEU A 1 582 ? 30.430 1.205 -0.882 1.00 97.75 582 LEU A CA 1
ATOM 4607 C C . LEU A 1 582 ? 29.440 0.180 -0.305 1.00 97.75 582 LEU A C 1
ATOM 4609 O O . LEU A 1 582 ? 29.525 -0.194 0.867 1.00 97.75 582 LEU A O 1
ATOM 4613 N N . THR A 1 583 ? 28.522 -0.305 -1.145 1.00 95.88 583 THR A N 1
ATOM 4614 C CA . THR A 1 583 ? 27.602 -1.395 -0.799 1.00 95.88 583 THR A CA 1
ATOM 4615 C C . THR A 1 583 ? 27.211 -2.267 -1.991 1.00 95.88 583 THR A C 1
ATOM 4617 O O . THR A 1 583 ? 27.239 -1.822 -3.137 1.00 95.88 583 THR A O 1
ATOM 4620 N N . GLN A 1 584 ? 26.803 -3.504 -1.704 1.00 92.50 584 GLN A N 1
ATOM 4621 C CA . GLN A 1 584 ? 26.044 -4.371 -2.617 1.00 92.50 584 GLN A CA 1
ATOM 4622 C C . GLN A 1 584 ? 24.539 -4.359 -2.310 1.00 92.50 584 GLN A C 1
ATOM 4624 O O . GLN A 1 584 ? 23.732 -4.722 -3.161 1.00 92.50 584 GLN A O 1
ATOM 4629 N N . THR A 1 585 ? 24.155 -3.946 -1.100 1.00 88.69 585 THR A N 1
ATOM 4630 C CA . THR A 1 585 ? 22.795 -4.045 -0.563 1.00 88.69 585 THR A CA 1
ATOM 4631 C C . THR A 1 585 ? 22.377 -2.707 0.032 1.00 88.69 585 THR A C 1
ATOM 4633 O O . THR A 1 585 ? 22.759 -2.343 1.145 1.00 88.69 585 THR A O 1
ATOM 4636 N N . LEU A 1 586 ? 21.586 -1.956 -0.726 1.00 89.50 586 LEU A N 1
ATOM 4637 C CA . LEU A 1 586 ? 20.999 -0.706 -0.256 1.00 89.50 586 LEU A CA 1
ATOM 4638 C C . LEU A 1 586 ? 19.939 -0.967 0.832 1.00 89.50 586 LEU A C 1
ATOM 4640 O O . LEU A 1 586 ? 19.257 -1.990 0.762 1.00 89.50 586 LEU A O 1
ATOM 4644 N N . PRO A 1 587 ? 19.766 -0.049 1.803 1.00 90.81 587 PRO A N 1
ATOM 4645 C CA . PRO A 1 587 ? 20.396 1.271 1.915 1.00 90.81 587 PRO A CA 1
ATOM 4646 C C . PRO A 1 587 ? 21.647 1.288 2.821 1.00 90.81 587 PRO A C 1
ATOM 4648 O O . PRO A 1 587 ? 22.128 2.360 3.195 1.00 90.81 587 PRO A O 1
ATOM 4651 N N . HIS A 1 588 ? 22.169 0.123 3.214 1.00 89.94 588 HIS A N 1
ATOM 4652 C CA . HIS A 1 588 ? 23.261 0.005 4.183 1.00 89.94 588 HIS A CA 1
ATOM 4653 C C . HIS A 1 588 ? 24.633 0.046 3.512 1.00 89.94 588 HIS A C 1
ATOM 4655 O O . HIS A 1 588 ? 24.870 -0.673 2.552 1.00 89.94 588 HIS A O 1
ATOM 4661 N N . TYR A 1 589 ? 25.560 0.839 4.051 1.00 94.12 589 TYR A N 1
ATOM 4662 C CA . TYR A 1 589 ? 26.913 1.008 3.514 1.00 94.12 589 TYR A CA 1
ATOM 4663 C C . TYR A 1 589 ? 27.959 0.481 4.505 1.00 94.12 589 TYR A C 1
ATOM 4665 O O . TYR A 1 589 ? 28.396 1.227 5.380 1.00 94.12 589 TYR A O 1
ATOM 4673 N N . PRO A 1 590 ? 28.334 -0.811 4.422 1.00 94.56 590 PRO A N 1
ATOM 4674 C CA . PRO A 1 590 ? 29.227 -1.436 5.398 1.00 94.56 590 PRO A CA 1
ATOM 4675 C C . PRO A 1 590 ? 30.711 -1.115 5.174 1.00 94.56 590 PRO A C 1
ATOM 4677 O O . PRO A 1 590 ? 31.526 -1.373 6.057 1.00 94.56 590 PRO A O 1
ATOM 4680 N N . GLN A 1 591 ? 31.080 -0.613 3.993 1.00 96.69 591 GLN A N 1
ATOM 4681 C CA . GLN A 1 591 ? 32.469 -0.385 3.602 1.00 96.69 591 GLN A CA 1
ATOM 4682 C C . GLN A 1 591 ? 32.713 1.095 3.323 1.00 96.69 591 GLN A C 1
ATOM 4684 O O . GLN A 1 591 ? 31.939 1.730 2.609 1.00 96.69 591 GLN A O 1
ATOM 4689 N N . THR A 1 592 ? 33.827 1.615 3.837 1.00 96.94 592 THR A N 1
ATOM 4690 C CA . THR A 1 592 ? 34.227 3.014 3.672 1.00 96.94 592 THR A CA 1
ATOM 4691 C C . THR A 1 592 ? 35.706 3.094 3.318 1.00 96.94 592 THR A C 1
ATOM 4693 O O . THR A 1 592 ? 36.540 2.448 3.950 1.00 96.94 592 THR A O 1
ATOM 4696 N N . TYR A 1 593 ? 36.028 3.924 2.332 1.00 97.12 593 TYR A N 1
ATOM 4697 C CA . TYR A 1 593 ? 37.378 4.160 1.829 1.00 97.12 593 TYR A CA 1
ATOM 4698 C C . TYR A 1 593 ? 37.689 5.656 1.881 1.00 97.12 593 TYR A C 1
ATOM 4700 O O . TYR A 1 593 ? 36.793 6.478 1.712 1.00 97.12 593 TYR A O 1
ATOM 4708 N N . ALA A 1 594 ? 38.946 6.030 2.103 1.00 94.62 594 ALA A N 1
ATOM 4709 C CA . ALA A 1 594 ? 39.381 7.426 2.126 1.00 94.62 594 ALA A CA 1
ATOM 4710 C C . ALA A 1 594 ? 40.597 7.618 1.207 1.00 94.62 594 ALA A C 1
ATOM 4712 O O . ALA A 1 594 ? 41.354 6.664 1.022 1.00 94.62 594 ALA A O 1
ATOM 4713 N N . PRO A 1 595 ? 40.799 8.814 0.626 1.00 91.31 595 PRO A N 1
ATOM 4714 C CA . PRO A 1 595 ? 42.012 9.111 -0.129 1.00 91.31 595 PRO A CA 1
ATOM 4715 C C . PRO A 1 595 ? 43.270 8.934 0.732 1.00 91.31 595 PRO A C 1
ATOM 4717 O O . PRO A 1 595 ? 43.273 9.307 1.906 1.00 91.31 595 PRO A O 1
ATOM 4720 N N . ASP A 1 596 ? 44.353 8.429 0.135 1.00 83.38 596 ASP A N 1
ATOM 4721 C CA . ASP A 1 596 ? 45.628 8.175 0.832 1.00 83.38 596 ASP A CA 1
ATOM 4722 C C . ASP A 1 596 ? 46.299 9.454 1.365 1.00 83.38 596 ASP A C 1
ATOM 4724 O O . ASP A 1 596 ? 47.130 9.408 2.275 1.00 83.38 596 ASP A O 1
ATOM 4728 N N . SER A 1 597 ? 45.962 10.608 0.788 1.00 85.38 597 SER A N 1
ATOM 4729 C CA . SER A 1 597 ? 46.515 11.911 1.143 1.00 85.38 597 SER A CA 1
ATOM 4730 C C . SER A 1 597 ? 45.417 12.934 1.427 1.00 85.38 597 SER A C 1
ATOM 4732 O O . SER A 1 597 ? 44.314 12.885 0.882 1.00 85.38 597 SER A O 1
ATOM 4734 N N . ALA A 1 598 ? 45.728 13.888 2.308 1.00 86.69 598 ALA A N 1
ATOM 4735 C CA . ALA A 1 598 ? 44.830 14.996 2.602 1.00 86.69 598 ALA A CA 1
ATOM 4736 C C . ALA A 1 598 ? 44.635 15.886 1.364 1.00 86.69 598 ALA A C 1
ATOM 4738 O O . ALA A 1 598 ? 45.590 16.175 0.640 1.00 86.69 598 ALA A O 1
ATOM 4739 N N . ILE A 1 599 ? 43.410 1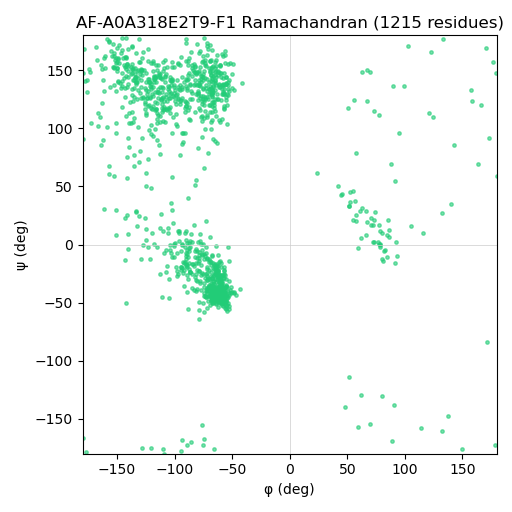6.374 1.162 1.00 91.56 599 ILE A N 1
ATOM 4740 C CA . ILE A 1 599 ? 43.092 17.301 0.074 1.00 91.56 599 ILE A CA 1
ATOM 4741 C C . ILE A 1 599 ? 43.599 18.700 0.440 1.00 91.56 599 ILE A C 1
ATOM 4743 O O . ILE A 1 599 ? 43.036 19.379 1.303 1.00 91.56 599 ILE A O 1
ATOM 4747 N N . THR A 1 600 ? 44.683 19.126 -0.209 1.00 89.75 600 THR A N 1
ATOM 4748 C CA . THR A 1 600 ? 45.373 20.401 0.066 1.00 89.75 600 THR A CA 1
ATOM 4749 C C . THR A 1 600 ? 45.076 21.506 -0.947 1.00 89.75 600 THR A C 1
ATOM 4751 O O . THR A 1 600 ? 45.423 22.658 -0.693 1.00 89.75 600 THR A O 1
ATOM 4754 N N . ALA A 1 601 ? 44.429 21.184 -2.069 1.00 92.12 601 ALA A N 1
ATOM 4755 C CA . ALA A 1 601 ? 44.024 22.128 -3.106 1.00 92.12 601 ALA A CA 1
ATOM 4756 C C . ALA A 1 601 ? 42.663 21.729 -3.692 1.00 92.12 601 ALA A C 1
ATOM 4758 O O . ALA A 1 601 ? 42.311 20.548 -3.690 1.00 92.12 601 ALA A O 1
ATOM 4759 N N . ASP A 1 602 ? 41.921 22.714 -4.196 1.00 94.44 602 ASP A N 1
ATOM 4760 C CA . ASP A 1 602 ? 40.682 22.482 -4.937 1.00 94.44 602 ASP A CA 1
ATOM 4761 C C . ASP A 1 602 ? 40.990 21.821 -6.288 1.00 94.44 602 ASP A C 1
ATOM 4763 O O . ASP A 1 602 ? 41.958 22.192 -6.961 1.00 94.44 602 ASP A O 1
ATOM 4767 N N . GLY A 1 603 ? 40.162 20.865 -6.708 1.00 94.06 603 GLY A N 1
ATOM 4768 C CA . GLY A 1 603 ? 40.285 20.234 -8.022 1.00 94.06 603 GLY A CA 1
ATOM 4769 C C . GLY A 1 603 ? 39.805 18.783 -8.080 1.00 94.06 603 GLY A C 1
ATOM 4770 O O . GLY A 1 603 ? 39.300 18.245 -7.091 1.00 94.06 603 GLY A O 1
ATOM 4771 N N . PRO A 1 604 ? 39.965 18.127 -9.243 1.00 95.19 604 PRO A N 1
ATOM 4772 C CA . PRO A 1 604 ? 39.520 16.756 -9.437 1.00 95.19 604 PRO A CA 1
ATOM 4773 C C . PRO A 1 604 ? 40.362 15.784 -8.609 1.00 95.19 604 PRO A C 1
ATOM 4775 O O . PRO A 1 604 ? 41.593 15.792 -8.665 1.00 95.19 604 PRO A O 1
ATOM 4778 N N . VAL A 1 605 ? 39.683 14.903 -7.882 1.00 95.00 605 VAL A N 1
ATOM 4779 C CA . VAL A 1 605 ? 40.279 13.803 -7.121 1.00 95.00 605 VAL A CA 1
ATOM 4780 C C . VAL A 1 605 ? 39.595 12.509 -7.536 1.00 95.00 605 VAL A C 1
ATOM 4782 O O . VAL A 1 605 ? 38.427 12.505 -7.920 1.00 95.00 605 VAL A O 1
ATOM 4785 N N . SER A 1 606 ? 40.329 11.401 -7.475 1.00 95.12 606 SER A N 1
ATOM 4786 C CA . SER A 1 606 ? 39.752 10.074 -7.651 1.00 95.12 606 SER A CA 1
ATOM 4787 C C . SER A 1 606 ? 40.288 9.099 -6.615 1.00 95.12 606 SER A C 1
ATOM 4789 O O . SER A 1 606 ? 41.402 9.256 -6.113 1.00 95.12 606 SER A O 1
ATOM 4791 N N . LEU A 1 607 ? 39.477 8.096 -6.297 1.00 96.75 607 LEU A N 1
ATOM 4792 C CA . LEU A 1 607 ? 39.809 7.011 -5.389 1.00 96.75 607 LEU A CA 1
ATOM 4793 C C . LEU A 1 607 ? 39.530 5.687 -6.090 1.00 96.75 607 LEU A C 1
ATOM 4795 O O . LEU A 1 607 ? 38.426 5.459 -6.591 1.00 96.75 607 LEU A O 1
ATOM 4799 N N . ARG A 1 608 ? 40.536 4.810 -6.110 1.00 96.69 608 ARG A N 1
ATOM 4800 C CA . ARG A 1 608 ? 40.406 3.448 -6.627 1.00 96.69 608 ARG A CA 1
ATOM 4801 C C . ARG A 1 608 ? 40.096 2.484 -5.485 1.00 96.69 608 ARG A C 1
ATOM 4803 O O . ARG A 1 608 ? 40.865 2.392 -4.536 1.00 96.69 608 ARG A O 1
ATOM 4810 N N . ILE A 1 609 ? 39.004 1.740 -5.617 1.00 97.25 609 ILE A N 1
ATOM 4811 C CA . ILE A 1 609 ? 38.625 0.631 -4.736 1.00 97.25 609 ILE A CA 1
ATOM 4812 C C . ILE A 1 609 ? 38.923 -0.671 -5.481 1.00 97.25 609 ILE A C 1
ATOM 4814 O O . ILE A 1 609 ? 38.477 -0.830 -6.616 1.00 97.25 609 ILE A O 1
ATOM 4818 N N . ALA A 1 610 ? 39.689 -1.574 -4.869 1.00 95.56 610 ALA A N 1
ATOM 4819 C CA . ALA A 1 610 ? 40.061 -2.880 -5.420 1.00 95.56 610 ALA A CA 1
ATOM 4820 C C . ALA A 1 610 ? 39.368 -4.032 -4.663 1.00 95.56 610 ALA A C 1
ATOM 4822 O O . ALA A 1 610 ? 38.553 -3.783 -3.774 1.00 95.56 610 ALA A O 1
ATOM 4823 N N . ASP A 1 611 ? 39.697 -5.276 -5.024 1.00 94.94 611 ASP A N 1
ATOM 4824 C CA . ASP A 1 611 ? 39.205 -6.515 -4.399 1.00 94.94 611 ASP A CA 1
ATOM 4825 C C . ASP A 1 611 ? 37.675 -6.703 -4.468 1.00 94.94 611 ASP A C 1
ATOM 4827 O O . ASP A 1 611 ? 37.057 -7.356 -3.622 1.00 94.94 611 ASP A O 1
ATOM 4831 N N . LEU A 1 612 ? 37.049 -6.137 -5.502 1.00 96.19 612 LEU A N 1
ATOM 4832 C CA . LEU A 1 612 ? 35.627 -6.307 -5.787 1.00 96.19 612 LEU A CA 1
ATOM 4833 C C . LEU A 1 612 ? 35.368 -7.606 -6.554 1.00 96.19 612 LEU A C 1
ATOM 4835 O O . LEU A 1 612 ? 36.228 -8.119 -7.269 1.00 96.19 612 LEU A O 1
ATOM 4839 N N . GLN A 1 613 ? 34.152 -8.135 -6.439 1.00 94.25 613 GLN A N 1
ATOM 4840 C CA . GLN A 1 613 ? 33.763 -9.332 -7.180 1.00 94.25 613 GLN A CA 1
ATOM 4841 C C . GLN A 1 613 ? 33.499 -8.985 -8.654 1.00 94.25 613 GLN A C 1
ATOM 4843 O O . GLN A 1 613 ? 32.799 -8.003 -8.909 1.00 94.25 613 GLN A O 1
ATOM 4848 N N . PRO A 1 614 ? 34.003 -9.762 -9.631 1.00 92.12 614 PRO A N 1
ATOM 4849 C CA . PRO A 1 614 ? 33.693 -9.564 -11.049 1.00 92.12 614 PRO A CA 1
ATOM 4850 C C . PRO A 1 614 ? 32.220 -9.726 -11.410 1.00 92.12 614 PRO A C 1
ATOM 4852 O O . PRO A 1 614 ? 31.498 -10.504 -10.792 1.00 92.12 614 PRO A O 1
ATOM 4855 N N . GLY A 1 615 ? 31.770 -8.977 -12.422 1.00 88.44 615 GLY A N 1
ATOM 4856 C CA . GLY A 1 615 ? 30.390 -9.007 -12.931 1.00 88.44 615 GLY A CA 1
ATOM 4857 C C . GLY A 1 615 ? 29.301 -8.692 -11.893 1.00 88.44 615 GLY A C 1
ATOM 4858 O O . GLY A 1 615 ? 28.147 -9.080 -12.075 1.00 88.44 615 GLY A O 1
ATOM 4859 N N . THR A 1 616 ? 29.657 -8.031 -10.794 1.00 90.94 616 THR A N 1
ATOM 4860 C CA . THR A 1 616 ? 28.812 -7.864 -9.606 1.00 90.94 616 THR A CA 1
ATOM 4861 C C . THR A 1 616 ? 28.329 -6.412 -9.503 1.00 90.94 616 THR A C 1
ATOM 4863 O O . THR A 1 616 ? 29.102 -5.495 -9.808 1.00 90.94 616 THR A O 1
ATOM 4866 N N . PRO A 1 617 ? 27.062 -6.168 -9.112 1.00 92.50 617 PRO A N 1
ATOM 4867 C CA . PRO A 1 617 ? 26.526 -4.823 -8.978 1.00 92.50 617 PRO A CA 1
ATOM 4868 C C . PRO A 1 617 ? 26.950 -4.230 -7.629 1.00 92.50 617 PRO A C 1
ATOM 4870 O O . PRO A 1 617 ? 27.043 -4.925 -6.616 1.00 92.50 617 PRO A O 1
ATOM 4873 N N . TYR A 1 618 ? 27.150 -2.925 -7.604 1.00 94.62 618 TYR A N 1
ATOM 4874 C CA . TYR A 1 618 ? 27.470 -2.170 -6.404 1.00 94.62 618 TYR A CA 1
ATOM 4875 C C . TYR A 1 618 ? 26.846 -0.776 -6.492 1.00 94.62 618 TYR A C 1
ATOM 4877 O O . TYR A 1 618 ? 26.476 -0.307 -7.569 1.00 94.62 618 TYR A O 1
ATOM 4885 N N . ALA A 1 619 ? 26.774 -0.089 -5.359 1.00 95.12 619 ALA A N 1
ATOM 4886 C CA . ALA A 1 619 ? 26.499 1.337 -5.293 1.00 95.12 619 ALA A CA 1
ATOM 4887 C C . ALA A 1 619 ? 27.551 2.031 -4.427 1.00 95.12 619 ALA A C 1
ATOM 4889 O O . ALA A 1 619 ? 27.959 1.501 -3.391 1.00 95.12 619 ALA A O 1
ATOM 4890 N N . VAL A 1 620 ? 27.960 3.231 -4.838 1.00 97.06 620 VAL A N 1
ATOM 4891 C CA . VAL A 1 620 ? 28.808 4.121 -4.033 1.00 97.06 620 VAL A CA 1
ATOM 4892 C C . VAL A 1 620 ? 28.109 5.432 -3.730 1.00 97.06 620 VAL A C 1
ATOM 4894 O O . VAL A 1 620 ? 27.235 5.871 -4.477 1.00 97.06 620 VAL A O 1
ATOM 4897 N N . ARG A 1 621 ? 28.535 6.076 -2.649 1.00 96.81 621 ARG A N 1
ATOM 4898 C CA . ARG A 1 621 ? 28.248 7.484 -2.369 1.00 96.81 621 ARG A CA 1
ATOM 4899 C C . ARG A 1 621 ? 29.461 8.142 -1.723 1.00 96.81 621 ARG A C 1
ATOM 4901 O O . ARG A 1 621 ? 30.283 7.471 -1.100 1.00 96.81 621 ARG A O 1
ATOM 4908 N N . VAL A 1 622 ? 29.584 9.450 -1.890 1.00 97.50 622 VAL A N 1
ATOM 4909 C CA . VAL A 1 622 ? 30.686 10.246 -1.349 1.00 97.50 622 VAL A CA 1
ATOM 4910 C C . VAL A 1 622 ? 30.187 10.997 -0.121 1.00 97.50 622 VAL A C 1
ATOM 4912 O O . VAL A 1 622 ? 29.149 11.655 -0.164 1.00 97.50 622 VAL A O 1
ATOM 4915 N N . ARG A 1 623 ? 30.939 10.916 0.974 1.00 96.88 623 ARG A N 1
ATOM 4916 C CA . ARG A 1 623 ? 30.756 11.724 2.178 1.00 96.88 623 ARG A CA 1
ATOM 4917 C C . ARG A 1 623 ? 31.830 12.801 2.228 1.00 96.88 623 ARG A C 1
ATOM 4919 O O . ARG A 1 623 ? 33.004 12.505 2.018 1.00 96.88 623 ARG A O 1
ATOM 4926 N N . ALA A 1 624 ? 31.431 14.026 2.547 1.00 95.69 624 ALA A N 1
ATOM 4927 C CA . ALA A 1 624 ? 32.324 15.142 2.832 1.00 95.69 624 ALA A CA 1
ATOM 4928 C C . ALA A 1 624 ? 32.124 15.629 4.272 1.00 95.69 624 ALA A C 1
ATOM 4930 O O . ALA A 1 624 ? 30.996 15.679 4.763 1.00 95.69 624 ALA A O 1
ATOM 4931 N N . GLU A 1 625 ? 33.208 16.012 4.942 1.00 93.94 625 GLU A N 1
ATOM 4932 C CA . GLU A 1 625 ? 33.181 16.516 6.317 1.00 93.94 625 GLU A CA 1
ATOM 4933 C C . GLU A 1 625 ? 34.029 17.782 6.486 1.00 93.94 625 GLU A C 1
ATOM 4935 O O . GLU A 1 625 ? 35.158 17.855 5.986 1.00 93.94 625 GLU A O 1
ATOM 4940 N N . ALA A 1 626 ? 33.493 18.746 7.242 1.00 89.44 626 ALA A N 1
ATOM 4941 C CA . ALA A 1 626 ? 34.152 19.992 7.647 1.00 89.44 626 ALA A CA 1
ATOM 4942 C C . ALA A 1 626 ? 33.598 20.462 8.999 1.00 89.44 626 ALA A C 1
ATOM 4944 O O . ALA A 1 626 ? 32.383 20.519 9.146 1.00 89.44 626 ALA A O 1
ATOM 4945 N N . ASP A 1 627 ? 34.448 20.834 9.962 1.00 81.81 627 ASP A N 1
ATOM 4946 C CA . ASP A 1 627 ? 34.051 21.561 11.186 1.00 81.81 627 ASP A CA 1
ATOM 4947 C C . ASP A 1 627 ? 32.794 21.018 11.909 1.00 81.81 627 ASP A C 1
ATOM 4949 O O . ASP A 1 627 ? 31.910 21.765 12.324 1.00 81.81 627 ASP A O 1
ATOM 4953 N N . GLY A 1 628 ? 32.685 19.690 12.044 1.00 79.12 628 GLY A N 1
ATOM 4954 C CA . GLY A 1 628 ? 31.543 19.025 12.692 1.00 79.12 628 GLY A CA 1
ATOM 4955 C C . GLY A 1 628 ? 30.275 18.904 11.831 1.00 79.12 628 GLY A C 1
ATOM 4956 O O . GLY A 1 628 ? 29.288 18.332 12.284 1.00 79.12 628 GLY A O 1
ATOM 4957 N N . GLN A 1 629 ? 30.297 19.394 10.590 1.00 85.94 629 GLN A N 1
ATOM 4958 C CA . GLN A 1 629 ? 29.279 19.155 9.568 1.00 85.94 629 GLN A CA 1
ATOM 4959 C C . GLN A 1 629 ? 29.669 17.965 8.685 1.00 85.94 629 GLN A C 1
ATOM 4961 O O . GLN A 1 629 ? 30.839 17.773 8.348 1.00 85.94 629 GLN A O 1
ATOM 4966 N N . SER A 1 630 ? 28.669 17.189 8.271 1.00 92.38 630 SER A N 1
ATOM 4967 C CA . SER A 1 630 ? 28.815 16.093 7.313 1.00 92.38 630 SER A CA 1
ATOM 4968 C C . SER A 1 630 ? 27.787 16.263 6.198 1.00 92.38 630 SER A C 1
ATOM 4970 O O . SER A 1 630 ? 26.683 16.749 6.440 1.00 92.38 630 SER A O 1
ATOM 4972 N N . MET A 1 631 ? 28.143 15.885 4.976 1.00 95.50 631 MET A N 1
ATOM 4973 C CA . MET A 1 631 ? 27.226 15.792 3.843 1.00 95.50 631 MET A CA 1
ATOM 4974 C C . MET A 1 631 ? 27.458 14.473 3.127 1.00 95.50 631 MET A C 1
ATOM 4976 O O . MET A 1 631 ? 28.598 14.021 3.026 1.00 95.50 631 MET A O 1
ATOM 4980 N N . VAL A 1 632 ? 26.388 13.874 2.619 1.00 95.75 632 VAL A N 1
ATOM 4981 C CA . VAL A 1 632 ? 26.435 12.619 1.871 1.00 95.75 632 VAL A CA 1
ATOM 4982 C C . VAL A 1 632 ? 25.758 12.828 0.523 1.00 95.75 632 VAL A C 1
ATOM 4984 O O . VAL A 1 632 ? 24.691 13.438 0.454 1.00 95.75 632 VAL A O 1
ATOM 4987 N N . SER A 1 633 ? 26.392 12.339 -0.540 1.00 96.19 633 SER A N 1
ATOM 4988 C CA . SER A 1 633 ? 25.835 12.351 -1.892 1.00 96.19 633 SER A CA 1
ATOM 4989 C C . SER A 1 633 ? 24.681 11.357 -2.049 1.00 96.19 633 SER A C 1
ATOM 4991 O O . SER A 1 633 ? 24.508 10.446 -1.235 1.00 96.19 633 SER A O 1
ATOM 4993 N N . GLY A 1 634 ? 23.942 11.457 -3.154 1.00 94.44 634 GLY A N 1
ATOM 4994 C CA . GLY A 1 634 ? 23.055 10.373 -3.582 1.00 94.44 634 GLY A CA 1
ATOM 4995 C C . GLY A 1 634 ? 23.835 9.138 -4.061 1.00 94.44 634 GLY A C 1
ATOM 4996 O O . GLY A 1 634 ? 25.051 9.191 -4.271 1.00 94.44 634 GLY A O 1
ATOM 4997 N N . ASP A 1 635 ? 23.123 8.039 -4.312 1.00 93.69 635 ASP A N 1
ATOM 4998 C CA . ASP A 1 635 ? 23.731 6.768 -4.736 1.00 93.69 635 ASP A CA 1
ATOM 4999 C C . ASP A 1 635 ? 24.172 6.792 -6.212 1.00 93.69 635 ASP A C 1
ATOM 5001 O O . ASP A 1 635 ? 23.457 7.315 -7.074 1.00 93.69 635 ASP A O 1
ATOM 5005 N N . TYR A 1 636 ? 25.313 6.169 -6.517 1.00 93.88 636 TYR A N 1
ATOM 5006 C CA . TYR A 1 636 ? 25.824 5.930 -7.871 1.00 93.88 636 TYR A CA 1
ATOM 5007 C C . TYR A 1 636 ? 25.992 4.422 -8.102 1.00 93.88 636 TYR A C 1
ATOM 5009 O O . TYR A 1 636 ? 26.948 3.831 -7.585 1.00 93.88 636 TYR A O 1
ATOM 5017 N N . PRO A 1 637 ? 25.068 3.774 -8.836 1.00 92.44 637 PRO A N 1
ATOM 5018 C CA . PRO A 1 637 ? 25.169 2.352 -9.125 1.00 92.44 637 PRO A CA 1
ATOM 5019 C C . PRO A 1 637 ? 26.217 2.077 -10.213 1.00 92.44 637 PRO A C 1
ATOM 5021 O O . PRO A 1 637 ? 26.376 2.849 -11.159 1.00 92.44 637 PRO A O 1
ATOM 5024 N N . PHE A 1 638 ? 26.920 0.954 -10.099 1.00 93.06 638 PHE A N 1
ATOM 5025 C CA . PHE A 1 638 ? 27.844 0.473 -11.121 1.00 93.06 638 PHE A CA 1
ATOM 5026 C C . PHE A 1 638 ? 27.987 -1.048 -11.081 1.00 93.06 638 PHE A C 1
ATOM 5028 O O . PHE A 1 638 ? 27.647 -1.702 -10.098 1.00 93.06 638 PHE A O 1
ATOM 5035 N N . TRP A 1 639 ? 28.540 -1.608 -12.155 1.00 92.25 639 TRP A N 1
ATOM 5036 C CA . TRP A 1 639 ? 28.939 -3.011 -12.227 1.00 92.25 639 TRP A CA 1
ATOM 5037 C C . TRP A 1 639 ? 30.428 -3.122 -12.514 1.00 92.25 639 TRP A C 1
ATOM 5039 O O . TRP A 1 639 ? 30.933 -2.458 -13.431 1.00 92.25 639 TRP A O 1
ATOM 5049 N N . THR A 1 640 ? 31.106 -4.008 -11.790 1.00 93.81 640 THR A N 1
ATOM 5050 C CA . THR A 1 640 ? 32.431 -4.492 -12.191 1.00 93.81 640 THR A CA 1
ATOM 5051 C C . THR A 1 640 ? 32.331 -5.259 -13.513 1.00 93.81 640 THR A C 1
ATOM 5053 O O . THR A 1 640 ? 31.276 -5.783 -13.880 1.00 93.81 640 THR A O 1
ATOM 5056 N N . ARG A 1 641 ? 33.424 -5.301 -14.281 1.00 90.06 641 ARG A N 1
ATOM 5057 C CA . ARG A 1 641 ? 33.457 -6.037 -15.556 1.00 90.06 641 ARG A CA 1
ATOM 5058 C C . ARG A 1 641 ? 33.483 -7.546 -15.311 1.00 90.06 641 ARG A C 1
ATOM 5060 O O . ARG A 1 641 ? 33.974 -8.010 -14.284 1.00 90.06 641 ARG A O 1
ATOM 5067 N N . GLN A 1 642 ? 32.992 -8.327 -16.268 1.00 83.19 642 GLN A N 1
ATOM 5068 C CA . GLN A 1 642 ? 33.260 -9.766 -16.271 1.00 83.19 642 GLN A CA 1
ATOM 5069 C C . GLN A 1 642 ? 34.756 -10.021 -16.533 1.00 83.19 642 GLN A C 1
ATOM 5071 O O . GLN A 1 642 ? 35.424 -9.241 -17.220 1.00 83.19 642 GLN A O 1
ATOM 5076 N N . THR A 1 643 ? 35.304 -11.108 -15.985 1.00 78.06 643 THR A N 1
ATOM 5077 C CA . THR A 1 643 ? 36.655 -11.554 -16.341 1.00 78.06 643 THR A CA 1
ATOM 5078 C C . THR A 1 643 ? 36.646 -12.025 -17.792 1.00 78.06 643 THR A C 1
ATOM 5080 O O . THR A 1 643 ? 35.808 -12.835 -18.183 1.00 78.06 643 THR A O 1
ATOM 5083 N N . ALA A 1 644 ? 37.561 -11.505 -18.615 1.00 57.31 644 ALA A N 1
ATOM 5084 C CA . ALA A 1 644 ? 37.670 -11.942 -20.001 1.00 57.31 644 ALA A CA 1
ATOM 5085 C C . ALA A 1 644 ? 37.913 -13.459 -20.032 1.00 57.31 644 ALA A C 1
ATOM 5087 O O . ALA A 1 644 ? 38.909 -13.950 -19.492 1.00 57.31 644 ALA A O 1
ATOM 5088 N N . THR A 1 645 ? 37.003 -14.211 -20.650 1.00 43.16 645 THR A N 1
ATOM 5089 C CA . THR A 1 645 ? 37.240 -15.620 -20.944 1.00 43.16 645 THR A CA 1
ATOM 5090 C C . THR A 1 645 ? 38.399 -15.688 -21.935 1.00 43.16 645 THR A C 1
ATOM 5092 O O . THR A 1 645 ? 38.399 -15.029 -22.973 1.00 43.16 645 THR A O 1
ATOM 5095 N N . ALA A 1 646 ? 39.446 -16.440 -21.594 1.00 33.69 646 ALA A N 1
ATOM 5096 C CA . ALA A 1 646 ? 40.578 -16.669 -22.482 1.00 33.69 646 ALA A CA 1
ATOM 5097 C C . ALA A 1 646 ? 40.100 -17.457 -23.719 1.00 33.69 646 ALA A C 1
ATOM 5099 O O . ALA A 1 646 ? 40.069 -18.684 -23.709 1.00 33.69 646 ALA A O 1
ATOM 5100 N N . GLY A 1 647 ? 39.664 -16.747 -24.759 1.00 36.28 647 GLY A N 1
ATOM 5101 C CA . GLY A 1 647 ? 39.066 -17.336 -25.954 1.00 36.28 647 GLY A CA 1
ATOM 5102 C C . GLY A 1 647 ? 38.653 -16.286 -26.984 1.00 36.28 647 GLY A C 1
ATOM 5103 O O . GLY A 1 647 ? 37.485 -16.200 -27.337 1.00 36.28 647 GLY A O 1
ATOM 5104 N N . GLY A 1 648 ? 39.606 -15.479 -27.452 1.00 28.59 648 GLY A N 1
ATOM 5105 C CA . GLY A 1 648 ? 39.424 -14.536 -28.559 1.00 28.59 648 GLY A CA 1
ATOM 5106 C C . GLY A 1 648 ? 40.781 -14.020 -29.038 1.00 28.59 648 GLY A C 1
ATOM 5107 O O . GLY A 1 648 ? 41.500 -13.382 -28.276 1.00 28.59 648 GLY A O 1
ATOM 5108 N N . ASP A 1 649 ? 41.155 -14.377 -30.265 1.00 33.53 649 ASP A N 1
ATOM 5109 C CA . ASP A 1 649 ? 42.486 -14.221 -30.863 1.00 33.53 649 ASP A CA 1
ATOM 5110 C C . ASP A 1 649 ? 43.033 -12.779 -30.925 1.00 33.53 649 ASP A C 1
ATOM 5112 O O . ASP A 1 649 ? 42.404 -11.896 -31.506 1.00 33.53 649 ASP A O 1
ATOM 5116 N N . ALA A 1 650 ? 44.276 -12.589 -30.451 1.00 26.34 650 ALA A N 1
ATOM 5117 C CA . ALA A 1 650 ? 45.275 -11.628 -30.959 1.00 26.34 650 ALA A CA 1
ATOM 5118 C C . ALA A 1 650 ? 46.698 -11.981 -30.422 1.00 26.34 650 ALA A C 1
ATOM 5120 O O . ALA A 1 650 ? 46.814 -12.651 -29.397 1.00 26.34 650 ALA A O 1
ATOM 5121 N N . PRO A 1 651 ? 47.797 -11.612 -31.118 1.00 33.91 651 PRO A N 1
ATOM 5122 C CA . PRO A 1 651 ? 48.952 -12.485 -31.370 1.00 33.91 651 PRO A CA 1
ATOM 5123 C C . PRO A 1 651 ? 49.994 -12.559 -30.243 1.00 33.91 651 PRO A C 1
ATOM 5125 O O . PRO A 1 651 ? 50.435 -11.555 -29.690 1.00 33.91 651 PRO A O 1
ATOM 5128 N N . SER A 1 652 ? 50.468 -13.779 -29.976 1.00 30.47 652 SER A N 1
ATOM 5129 C CA . SER A 1 652 ? 51.467 -14.087 -28.951 1.00 30.47 652 SER A CA 1
ATOM 5130 C C . SER A 1 652 ? 52.889 -13.656 -29.336 1.00 30.47 652 SER A C 1
ATOM 5132 O O . SER A 1 652 ? 53.461 -14.180 -30.296 1.00 30.47 652 SER A O 1
ATOM 5134 N N . THR A 1 653 ? 53.523 -12.832 -28.504 1.00 29.48 653 THR A N 1
ATOM 5135 C CA . THR A 1 653 ? 54.982 -12.826 -28.332 1.00 29.48 653 THR A CA 1
ATOM 5136 C C . THR A 1 653 ? 55.334 -13.614 -27.070 1.00 29.48 653 THR A C 1
ATOM 5138 O O . THR A 1 653 ? 54.817 -13.378 -25.983 1.00 29.48 653 THR A O 1
ATOM 5141 N N . ARG A 1 654 ? 56.184 -14.633 -27.236 1.00 30.66 654 ARG A N 1
ATOM 5142 C CA . ARG A 1 654 ? 56.663 -15.515 -26.163 1.00 30.66 654 ARG A CA 1
ATOM 5143 C C . ARG A 1 654 ? 57.707 -14.825 -25.283 1.00 30.66 654 ARG A C 1
ATOM 5145 O O . ARG A 1 654 ? 58.715 -14.356 -25.798 1.00 30.66 654 ARG A O 1
ATOM 5152 N N . SER A 1 655 ? 57.551 -14.963 -23.973 1.00 26.83 655 SER A N 1
ATOM 5153 C CA . SER A 1 655 ? 58.550 -15.390 -22.970 1.00 26.83 655 SER A CA 1
ATOM 5154 C C . SER A 1 655 ? 57.792 -15.406 -21.631 1.00 26.83 655 SER A C 1
ATOM 5156 O O . SER A 1 655 ? 56.881 -14.617 -21.443 1.00 26.83 655 SER A O 1
ATOM 5158 N N . GLY A 1 656 ? 57.944 -16.322 -20.687 1.00 27.92 656 GLY A N 1
ATOM 5159 C CA . GLY A 1 656 ? 59.033 -17.179 -20.253 1.00 27.92 656 GLY A CA 1
ATOM 5160 C C . GLY A 1 656 ? 58.478 -17.985 -19.065 1.00 27.92 656 GLY A C 1
ATOM 5161 O O . GLY A 1 656 ? 57.565 -17.535 -18.375 1.00 27.92 656 GLY A O 1
ATOM 5162 N N . GLY A 1 657 ? 58.950 -19.218 -18.899 1.00 26.75 657 GLY A N 1
ATOM 5163 C CA . GLY A 1 657 ? 58.377 -20.181 -17.962 1.00 26.75 657 GLY A CA 1
ATOM 5164 C C . GLY A 1 657 ? 58.665 -19.895 -16.487 1.00 26.75 657 GLY A C 1
ATOM 5165 O O . GLY A 1 657 ? 59.652 -19.257 -16.134 1.00 26.75 657 GLY A O 1
ATOM 5166 N N . GLY A 1 658 ? 57.821 -20.469 -15.633 1.00 26.00 658 GLY A N 1
ATOM 5167 C CA . GLY A 1 658 ? 58.032 -20.580 -14.194 1.00 26.00 658 GLY A CA 1
ATOM 5168 C C . GLY A 1 658 ? 57.037 -21.575 -13.606 1.00 26.00 658 GLY A C 1
ATOM 5169 O O . GLY A 1 658 ? 55.859 -21.271 -13.471 1.00 26.00 658 GLY A O 1
ATOM 5170 N N . ALA A 1 659 ? 57.508 -22.790 -13.331 1.00 25.84 659 ALA A N 1
ATOM 5171 C CA . ALA A 1 659 ? 56.734 -23.870 -12.733 1.00 25.84 659 ALA A CA 1
ATOM 5172 C C . ALA A 1 659 ? 56.473 -23.610 -11.237 1.00 25.84 659 ALA A C 1
ATOM 5174 O O . ALA A 1 659 ? 57.391 -23.233 -10.511 1.00 25.84 659 ALA A O 1
ATOM 5175 N N . MET A 1 660 ? 55.247 -23.872 -10.777 1.00 27.77 660 MET A N 1
ATOM 5176 C CA . MET A 1 660 ? 54.870 -23.937 -9.357 1.00 27.77 660 MET A CA 1
ATOM 5177 C C . MET A 1 660 ? 54.737 -25.407 -8.917 1.00 27.77 660 MET A C 1
ATOM 5179 O O . MET A 1 660 ? 54.212 -26.215 -9.691 1.00 27.77 660 MET A O 1
ATOM 5183 N N . PRO A 1 661 ? 55.184 -25.784 -7.704 1.00 28.53 661 PRO A N 1
ATOM 5184 C CA . PRO A 1 661 ? 55.043 -27.138 -7.186 1.00 28.53 661 PRO A CA 1
ATOM 5185 C C . PRO A 1 661 ? 53.682 -27.360 -6.510 1.00 28.53 661 PRO A C 1
ATOM 5187 O O . PRO A 1 661 ? 53.073 -26.451 -5.952 1.00 28.53 661 PRO A O 1
ATOM 5190 N N . ALA A 1 662 ? 53.235 -28.613 -6.549 1.00 27.38 662 ALA A N 1
ATOM 5191 C CA . ALA A 1 662 ? 52.006 -29.111 -5.949 1.00 27.38 662 ALA A CA 1
ATOM 5192 C C . ALA A 1 662 ? 52.184 -29.498 -4.466 1.00 27.38 662 ALA A C 1
ATOM 5194 O O . ALA A 1 662 ? 53.095 -30.257 -4.143 1.00 27.38 662 ALA A O 1
ATOM 5195 N N . ALA A 1 663 ? 51.268 -29.038 -3.604 1.00 29.56 663 ALA A N 1
ATOM 5196 C CA . ALA A 1 663 ? 50.815 -29.667 -2.347 1.00 29.56 663 ALA A CA 1
ATOM 5197 C C . ALA A 1 663 ? 49.610 -28.844 -1.822 1.00 29.56 663 ALA A C 1
ATOM 5199 O O . ALA A 1 663 ? 49.756 -27.664 -1.541 1.00 29.56 663 ALA A O 1
ATOM 5200 N N . ALA A 1 664 ? 48.363 -29.312 -1.938 1.00 27.38 664 ALA A N 1
ATOM 5201 C CA . ALA A 1 664 ? 47.649 -30.254 -1.062 1.00 27.38 664 ALA A CA 1
ATOM 5202 C C . ALA A 1 664 ? 46.762 -29.562 0.009 1.00 27.38 664 ALA A C 1
ATOM 5204 O O . ALA A 1 664 ? 47.202 -29.234 1.104 1.00 27.38 664 ALA A O 1
ATOM 5205 N N . LEU A 1 665 ? 45.476 -29.431 -0.332 1.00 25.27 665 LEU A N 1
ATOM 5206 C CA . LEU A 1 665 ? 44.267 -29.368 0.514 1.00 25.27 665 LEU A CA 1
ATOM 5207 C C . LEU A 1 665 ? 43.198 -30.164 -0.281 1.00 25.27 665 LEU A C 1
ATOM 5209 O O . LEU A 1 665 ? 43.264 -30.123 -1.513 1.00 25.27 665 LEU A O 1
ATOM 5213 N N . PRO A 1 666 ? 42.258 -30.914 0.341 1.00 39.00 666 PRO A N 1
ATOM 5214 C CA . PRO A 1 666 ? 41.290 -30.291 1.241 1.00 39.00 666 PRO A CA 1
ATOM 5215 C C . PRO A 1 666 ? 40.835 -31.126 2.456 1.00 39.00 666 PRO A C 1
ATOM 5217 O O . PRO A 1 666 ? 40.629 -32.338 2.400 1.00 39.00 666 PRO A O 1
ATOM 5220 N N . LEU A 1 667 ? 40.557 -30.407 3.542 1.00 30.89 667 LEU A N 1
ATOM 5221 C CA . LEU A 1 667 ? 39.690 -30.810 4.643 1.00 30.89 667 LEU A CA 1
ATOM 5222 C C . LEU A 1 667 ? 38.473 -29.877 4.569 1.00 30.89 667 LEU A C 1
ATOM 5224 O O . LEU A 1 667 ? 38.640 -28.701 4.851 1.00 30.89 667 LEU A O 1
ATOM 5228 N N . MET A 1 668 ? 37.316 -30.364 4.103 1.00 31.52 668 MET A N 1
ATOM 5229 C CA . MET A 1 668 ? 35.947 -29.839 4.334 1.00 31.52 668 MET A CA 1
ATOM 5230 C C . MET A 1 668 ? 34.980 -30.450 3.305 1.00 31.52 668 MET A C 1
ATOM 5232 O O . MET A 1 668 ? 34.491 -29.799 2.389 1.00 31.52 668 MET A O 1
ATOM 5236 N N . LEU A 1 669 ? 34.721 -31.750 3.445 1.00 29.45 669 LEU A N 1
ATOM 5237 C CA . LEU A 1 669 ? 33.693 -32.453 2.673 1.00 29.45 669 LEU A CA 1
ATOM 5238 C C . LEU A 1 669 ? 33.195 -33.654 3.485 1.00 29.45 669 LEU A C 1
ATOM 5240 O O . LEU A 1 669 ? 33.361 -34.800 3.092 1.00 29.45 669 LEU A O 1
ATOM 5244 N N . LEU A 1 670 ? 32.666 -33.395 4.688 1.00 30.95 670 LEU A N 1
ATOM 5245 C CA . LEU A 1 670 ? 32.164 -34.453 5.578 1.00 30.95 670 LEU A CA 1
ATOM 5246 C C . LEU A 1 670 ? 31.019 -34.029 6.520 1.00 30.95 670 LEU A C 1
ATOM 5248 O O . LEU A 1 670 ? 30.880 -34.602 7.593 1.00 30.95 670 LEU A O 1
ATOM 5252 N N . LEU A 1 671 ? 30.163 -33.070 6.140 1.00 31.42 671 LEU A N 1
ATOM 5253 C CA . LEU A 1 671 ? 28.997 -32.693 6.969 1.00 31.42 671 LEU A CA 1
ATOM 5254 C C . LEU A 1 671 ? 27.716 -32.324 6.192 1.00 31.42 671 LEU A C 1
ATOM 5256 O O . LEU A 1 671 ? 26.836 -31.668 6.734 1.00 31.42 671 LEU A O 1
ATOM 5260 N N . ALA A 1 672 ? 27.557 -32.792 4.948 1.00 31.77 672 ALA A N 1
ATOM 5261 C CA . ALA A 1 672 ? 26.363 -32.498 4.137 1.00 31.77 672 ALA A CA 1
ATOM 5262 C C . ALA A 1 672 ? 25.709 -33.728 3.475 1.00 31.77 672 ALA A C 1
ATOM 5264 O O . ALA A 1 672 ? 25.009 -33.596 2.478 1.00 31.77 672 ALA A O 1
ATOM 5265 N N . LEU A 1 673 ? 25.902 -34.934 4.022 1.00 30.58 673 LEU A N 1
ATOM 5266 C CA . LEU A 1 673 ? 25.297 -36.168 3.497 1.00 30.58 673 LEU A CA 1
ATOM 5267 C C . LEU A 1 673 ? 24.845 -37.109 4.625 1.00 30.58 673 LEU A C 1
ATOM 5269 O O . LEU A 1 673 ? 25.263 -38.259 4.698 1.00 30.58 673 LEU A O 1
ATOM 5273 N N . TRP A 1 674 ? 23.981 -36.631 5.527 1.00 30.48 674 TRP A N 1
ATOM 5274 C CA . TRP A 1 674 ? 23.233 -37.521 6.430 1.00 30.48 674 TRP A CA 1
ATOM 5275 C C . TRP A 1 674 ? 21.949 -36.872 6.964 1.00 30.48 674 TRP A C 1
ATOM 5277 O O . TRP A 1 674 ? 21.811 -36.657 8.160 1.00 30.48 674 TRP A O 1
ATOM 5287 N N . ARG A 1 675 ? 21.006 -36.498 6.083 1.00 32.88 675 ARG A N 1
ATOM 5288 C CA . ARG A 1 675 ? 19.626 -36.140 6.502 1.00 32.88 675 ARG A CA 1
ATOM 5289 C C . ARG A 1 675 ? 18.567 -36.168 5.392 1.00 32.88 675 ARG A C 1
ATOM 5291 O O . ARG A 1 675 ? 17.571 -35.459 5.450 1.00 32.88 675 ARG A O 1
ATOM 5298 N N . ARG A 1 676 ? 18.735 -37.036 4.394 1.00 34.84 676 ARG A N 1
ATOM 5299 C CA . ARG A 1 676 ? 17.673 -37.386 3.436 1.00 34.84 676 ARG A CA 1
ATOM 5300 C C . ARG A 1 676 ? 17.755 -38.872 3.115 1.00 34.84 676 ARG A C 1
ATOM 5302 O O . ARG A 1 676 ? 18.295 -39.214 2.084 1.00 34.84 676 ARG A O 1
ATOM 5309 N N . TYR A 1 677 ? 17.310 -39.737 4.026 1.00 29.94 677 TYR A N 1
ATOM 5310 C CA . TYR A 1 677 ? 16.798 -41.091 3.739 1.00 29.94 677 TYR A CA 1
ATOM 5311 C C . TYR A 1 677 ? 16.380 -41.750 5.062 1.00 29.94 677 TYR A C 1
ATOM 5313 O O . TYR A 1 677 ? 17.205 -42.364 5.726 1.00 29.94 677 TYR A O 1
ATOM 5321 N N . ALA A 1 678 ? 15.115 -41.579 5.460 1.00 30.55 678 ALA A N 1
ATOM 5322 C CA . ALA A 1 678 ? 14.310 -42.587 6.170 1.00 30.55 678 ALA A CA 1
ATOM 5323 C C . ALA A 1 678 ? 12.973 -41.973 6.614 1.00 30.55 678 ALA A C 1
ATOM 5325 O O . ALA A 1 678 ? 12.844 -41.413 7.700 1.00 30.55 678 ALA A O 1
ATOM 5326 N N . GLY A 1 679 ? 11.958 -42.104 5.762 1.00 28.92 679 GLY A N 1
ATOM 5327 C CA . GLY A 1 679 ? 10.563 -41.957 6.151 1.00 28.92 679 GLY A CA 1
ATOM 5328 C C . GLY A 1 679 ? 9.909 -43.325 6.375 1.00 28.92 679 GLY A C 1
ATOM 5329 O O . GLY A 1 679 ? 9.785 -44.095 5.434 1.00 28.92 679 GLY A O 1
ATOM 5330 N N . ARG A 1 680 ? 9.417 -43.521 7.607 1.00 33.06 680 ARG A N 1
ATOM 5331 C CA . ARG A 1 680 ? 8.174 -44.209 8.034 1.00 33.06 680 ARG A CA 1
ATOM 5332 C C . ARG A 1 680 ? 7.977 -45.742 7.929 1.00 33.06 680 ARG A C 1
ATOM 5334 O O . ARG A 1 680 ? 8.272 -46.378 6.927 1.00 33.06 680 ARG A O 1
ATOM 5341 N N . ARG A 1 681 ? 7.179 -46.182 8.933 1.00 31.28 681 ARG A N 1
ATOM 5342 C CA . ARG A 1 681 ? 6.320 -47.388 9.126 1.00 31.28 681 ARG A CA 1
ATOM 5343 C C . ARG A 1 681 ? 6.960 -48.517 9.972 1.00 31.28 681 ARG A C 1
ATOM 5345 O O . ARG A 1 681 ? 8.114 -48.827 9.748 1.00 31.28 681 ARG A O 1
ATOM 5352 N N . VAL A 1 682 ? 6.307 -49.201 10.933 1.00 28.83 682 VAL A N 1
ATOM 5353 C CA . VAL A 1 682 ? 4.900 -49.272 11.413 1.00 28.83 682 VAL A CA 1
ATOM 5354 C C . VAL A 1 682 ? 4.827 -50.171 12.684 1.00 28.83 682 VAL A C 1
ATOM 5356 O O . VAL A 1 682 ? 5.598 -51.116 12.782 1.00 28.83 682 VAL A O 1
ATOM 5359 N N . VAL A 1 683 ? 3.853 -49.902 13.576 1.00 26.09 683 VAL A N 1
ATOM 5360 C CA . VAL A 1 683 ? 3.087 -50.814 14.483 1.00 26.09 683 VAL A CA 1
ATOM 5361 C C . VAL A 1 683 ? 3.756 -51.560 15.662 1.00 26.09 683 VAL A C 1
ATOM 5363 O O . VAL A 1 683 ? 4.544 -52.478 15.482 1.00 26.09 683 VAL A O 1
ATOM 5366 N N . GLY A 1 684 ? 3.195 -51.319 16.862 1.00 24.30 684 GLY A N 1
ATOM 5367 C CA . GLY A 1 684 ? 2.503 -52.375 17.624 1.00 24.30 684 GLY A CA 1
ATOM 5368 C C . GLY A 1 684 ? 3.016 -52.735 19.026 1.00 24.30 684 GLY A C 1
ATOM 5369 O O . GLY A 1 684 ? 4.010 -53.436 19.148 1.00 24.30 684 GLY A O 1
ATOM 5370 N N . GLY A 1 685 ? 2.204 -52.449 20.057 1.00 24.45 685 GLY A N 1
ATOM 5371 C CA . GLY A 1 685 ? 1.891 -53.462 21.078 1.00 24.45 685 GLY A CA 1
ATOM 5372 C C . GLY A 1 685 ? 2.160 -53.164 22.564 1.00 24.45 685 GLY A C 1
ATOM 5373 O O . GLY A 1 685 ? 3.283 -53.306 23.020 1.00 24.45 685 GLY A O 1
ATOM 5374 N N . ARG A 1 686 ? 1.041 -53.004 23.301 1.00 26.61 686 ARG A N 1
ATOM 5375 C CA . ARG A 1 686 ? 0.734 -53.423 24.699 1.00 26.61 686 ARG A CA 1
ATOM 5376 C C . ARG A 1 686 ? 1.315 -52.598 25.870 1.00 26.61 686 ARG A C 1
ATOM 5378 O O . ARG A 1 686 ? 2.518 -52.490 26.019 1.00 26.61 686 ARG A O 1
ATOM 5385 N N . LEU A 1 687 ? 0.471 -51.887 26.638 1.00 26.88 687 LEU A N 1
ATOM 5386 C CA . LEU A 1 687 ? -0.402 -52.308 27.771 1.00 26.88 687 LEU A CA 1
ATOM 5387 C C . LEU A 1 687 ? 0.364 -52.620 29.070 1.00 26.88 687 LEU A C 1
ATOM 5389 O O . LEU A 1 687 ? 1.046 -53.637 29.122 1.00 26.88 687 LEU A O 1
ATOM 5393 N N . LEU A 1 688 ? 0.131 -51.823 30.126 1.00 25.88 688 LEU A N 1
ATOM 5394 C CA . LEU A 1 688 ? -0.454 -52.269 31.408 1.00 25.88 688 LEU A CA 1
ATOM 5395 C C . LEU A 1 688 ? -0.685 -51.091 32.381 1.00 25.88 688 LEU A C 1
ATOM 5397 O O . LEU A 1 688 ? 0.200 -50.273 32.615 1.00 25.88 688 LEU A O 1
ATOM 5401 N N . LEU A 1 689 ? -1.900 -51.046 32.939 1.00 29.66 689 LEU A N 1
ATOM 5402 C CA . LEU A 1 689 ? -2.277 -50.311 34.149 1.00 29.66 689 LEU A CA 1
ATOM 5403 C C . LEU A 1 689 ? -1.592 -50.925 35.382 1.00 29.66 689 LEU A C 1
ATOM 5405 O O . LEU A 1 689 ? -1.478 -52.146 35.423 1.00 29.66 689 LEU A O 1
ATOM 5409 N N . SER A 1 690 ? -1.348 -50.130 36.434 1.00 26.34 690 SER A N 1
ATOM 5410 C CA . SER A 1 690 ? -1.958 -50.374 37.760 1.00 26.34 690 SER A CA 1
ATOM 5411 C C . SER A 1 690 ? -1.559 -49.347 38.830 1.00 26.34 690 SER A C 1
ATOM 5413 O O . SER A 1 690 ? -0.452 -48.823 38.842 1.00 26.34 690 SER A O 1
ATOM 5415 N N . ALA A 1 691 ? -2.527 -49.120 39.718 1.00 31.31 691 ALA A N 1
ATOM 5416 C CA . ALA A 1 691 ? -2.591 -48.248 40.884 1.00 31.31 691 ALA A CA 1
ATOM 5417 C C . ALA A 1 691 ? -1.538 -48.480 41.989 1.00 31.31 691 ALA A C 1
ATOM 5419 O O . ALA A 1 691 ? -0.977 -49.565 42.120 1.00 31.31 691 ALA A O 1
ATOM 5420 N N . GLY A 1 692 ? -1.409 -47.479 42.869 1.00 25.06 692 GLY A N 1
ATOM 5421 C CA . GLY A 1 692 ? -0.772 -47.591 44.183 1.00 25.06 692 GLY A CA 1
ATOM 5422 C C . GLY A 1 692 ? -1.112 -46.409 45.099 1.00 25.06 692 GLY A C 1
ATOM 5423 O O . GLY A 1 692 ? -0.377 -45.432 45.154 1.00 25.06 692 GLY A O 1
ATOM 5424 N N . LEU A 1 693 ? -2.241 -46.508 45.806 1.00 29.39 693 LEU A N 1
ATOM 5425 C CA . LEU A 1 693 ? -2.568 -45.749 47.022 1.00 29.39 693 LEU A CA 1
ATOM 5426 C C . LEU A 1 693 ? -1.839 -46.389 48.219 1.00 29.39 693 LEU A C 1
ATOM 5428 O O . LEU A 1 693 ? -1.893 -47.611 48.335 1.00 29.39 693 LEU A O 1
ATOM 5432 N N . ALA A 1 694 ? -1.253 -45.587 49.121 1.00 28.75 694 ALA A N 1
ATOM 5433 C CA . ALA A 1 694 ? -1.565 -45.562 50.566 1.00 28.75 694 ALA A CA 1
ATOM 5434 C C . ALA A 1 694 ? -0.440 -44.967 51.451 1.00 28.75 694 ALA A C 1
ATOM 5436 O O . ALA A 1 694 ? 0.672 -45.478 51.499 1.00 28.75 694 ALA A O 1
ATOM 5437 N N . ALA A 1 695 ? -0.842 -43.941 52.209 1.00 29.27 695 ALA A N 1
ATOM 5438 C CA . ALA A 1 695 ? -0.656 -43.716 53.650 1.00 29.27 695 ALA A CA 1
ATOM 5439 C C . ALA A 1 695 ? 0.742 -43.719 54.314 1.00 29.27 695 ALA A C 1
ATOM 5441 O O . ALA A 1 695 ? 1.423 -44.734 54.417 1.00 29.27 695 ALA A O 1
ATOM 5442 N N . GLY A 1 696 ? 1.019 -42.598 54.990 1.00 26.89 696 GLY A N 1
ATOM 5443 C CA . GLY A 1 696 ? 1.887 -42.494 56.164 1.00 26.89 696 GLY A CA 1
ATOM 5444 C C . GLY A 1 696 ? 1.552 -41.221 56.950 1.00 26.89 696 GLY A C 1
ATOM 5445 O O . GLY A 1 696 ? 1.915 -40.128 56.534 1.00 26.89 696 GLY A O 1
ATOM 5446 N N . LEU A 1 697 ? 0.794 -41.370 58.039 1.00 30.61 697 LEU A N 1
ATOM 5447 C CA . LEU A 1 697 ? 0.375 -40.324 58.983 1.00 30.61 697 LEU A CA 1
ATOM 5448 C C . LEU A 1 697 ? 1.329 -40.243 60.189 1.00 30.61 697 LEU A C 1
ATOM 5450 O O . LEU A 1 697 ? 1.956 -41.241 60.539 1.00 30.61 697 LEU A O 1
ATOM 5454 N N . SER A 1 698 ? 1.251 -39.088 60.873 1.00 29.83 698 SER A N 1
ATOM 5455 C CA . SER A 1 698 ? 1.594 -38.799 62.285 1.00 29.83 698 SER A CA 1
ATOM 5456 C C . SER A 1 698 ? 3.041 -38.357 62.586 1.00 29.83 698 SER A C 1
ATOM 5458 O O . SER A 1 698 ? 3.987 -38.968 62.119 1.00 29.83 698 SER A O 1
ATOM 5460 N N . ALA A 1 699 ? 3.309 -37.340 63.417 1.00 29.89 699 ALA A N 1
ATOM 5461 C CA . ALA A 1 699 ? 2.453 -36.478 64.239 1.00 29.89 699 ALA A CA 1
ATOM 5462 C C . ALA A 1 699 ? 3.232 -35.256 64.787 1.00 29.89 699 ALA A C 1
ATOM 5464 O O . ALA A 1 699 ? 4.446 -35.306 64.937 1.00 29.89 699 ALA A O 1
ATOM 5465 N N . CYS A 1 700 ? 2.453 -34.231 65.155 1.00 27.03 700 CYS A N 1
ATOM 5466 C CA . CYS A 1 700 ? 2.601 -33.271 66.259 1.00 27.03 700 CYS A CA 1
ATOM 5467 C C . CYS A 1 700 ? 3.920 -32.512 66.488 1.00 27.03 700 CYS A C 1
ATOM 5469 O O . CYS A 1 700 ? 4.903 -33.044 66.994 1.00 27.03 700 CYS A O 1
ATOM 5471 N N . GLY A 1 701 ? 3.810 -31.191 66.357 1.00 25.80 701 GLY A N 1
ATOM 5472 C CA . GLY A 1 701 ? 4.620 -30.213 67.073 1.00 25.80 701 GLY A CA 1
ATOM 5473 C C . GLY A 1 701 ? 3.926 -28.860 67.006 1.00 25.80 701 GLY A C 1
ATOM 5474 O O . GLY A 1 701 ? 4.116 -28.124 66.047 1.00 25.80 701 GLY A O 1
ATOM 5475 N N . GLY A 1 702 ? 3.059 -28.573 67.978 1.00 35.22 702 GLY A N 1
ATOM 5476 C CA . GLY A 1 702 ? 2.553 -27.221 68.178 1.00 35.22 702 GLY A CA 1
ATOM 5477 C C . GLY A 1 702 ? 3.671 -26.329 68.708 1.00 35.22 702 GLY A C 1
ATOM 5478 O O . GLY A 1 702 ? 4.439 -26.748 69.572 1.00 35.22 702 GLY A O 1
ATOM 5479 N N . SER A 1 703 ? 3.730 -25.098 68.222 1.00 28.47 703 SER A N 1
ATOM 5480 C CA . SER A 1 703 ? 4.354 -24.000 68.948 1.00 28.47 703 SER A CA 1
ATOM 5481 C C . SER A 1 703 ? 3.446 -22.789 68.841 1.00 28.47 703 SER A C 1
ATOM 5483 O O . SER A 1 703 ? 3.050 -22.376 67.751 1.00 28.47 703 SER A O 1
ATOM 5485 N N . GLU A 1 704 ? 3.083 -22.306 70.019 1.00 30.61 704 GLU A N 1
ATOM 5486 C CA . GLU A 1 704 ? 2.286 -21.128 70.304 1.00 30.61 704 GLU A CA 1
ATOM 5487 C C . GLU A 1 704 ? 2.819 -19.877 69.602 1.00 30.61 704 GLU A C 1
ATOM 5489 O O . GLU A 1 704 ? 3.999 -19.770 69.264 1.00 30.61 704 GLU A O 1
ATOM 5494 N N . GLY A 1 705 ? 1.909 -18.924 69.399 1.00 41.66 705 GLY A N 1
ATOM 5495 C CA . GLY A 1 705 ? 2.206 -17.629 68.817 1.00 41.66 705 GLY A CA 1
ATOM 5496 C C . GLY A 1 705 ? 3.307 -16.895 69.575 1.00 41.66 705 GLY A C 1
ATOM 5497 O O . GLY A 1 705 ? 3.202 -16.646 70.773 1.00 41.66 705 GLY A O 1
ATOM 5498 N N . ALA A 1 706 ? 4.324 -16.481 68.829 1.00 27.98 706 ALA A N 1
ATOM 5499 C CA . ALA A 1 706 ? 5.134 -15.334 69.179 1.00 27.98 706 ALA A CA 1
ATOM 5500 C C . ALA A 1 706 ? 4.608 -14.156 68.357 1.00 27.98 706 ALA A C 1
ATOM 5502 O O . ALA A 1 706 ? 4.717 -14.142 67.130 1.00 27.98 706 ALA A O 1
ATOM 5503 N N . ALA A 1 707 ? 4.005 -13.183 69.039 1.00 37.03 707 ALA A N 1
ATOM 5504 C CA . ALA A 1 707 ? 3.903 -11.836 68.508 1.00 37.03 707 ALA A CA 1
ATOM 5505 C C . ALA A 1 707 ? 5.335 -11.367 68.213 1.00 37.03 707 ALA A C 1
ATOM 5507 O O . ALA A 1 707 ? 6.166 -11.319 69.119 1.00 37.03 707 ALA A O 1
ATOM 5508 N N . ALA A 1 708 ? 5.640 -11.115 66.942 1.00 34.25 708 ALA A N 1
ATOM 5509 C CA . ALA A 1 708 ? 6.922 -10.555 66.559 1.00 34.25 708 ALA A CA 1
ATOM 5510 C C . ALA A 1 708 ? 6.926 -9.069 66.928 1.00 34.25 708 ALA A C 1
ATOM 5512 O O . ALA A 1 708 ? 6.217 -8.259 66.331 1.00 34.25 708 ALA A O 1
ATOM 5513 N N . ASP A 1 709 ? 7.715 -8.764 67.954 1.00 35.72 709 ASP A N 1
ATOM 5514 C CA . ASP A 1 709 ? 8.182 -7.432 68.309 1.00 35.72 709 ASP A CA 1
ATOM 5515 C C . ASP A 1 709 ? 8.785 -6.702 67.097 1.00 35.72 709 ASP A C 1
ATOM 5517 O O . ASP A 1 709 ? 9.420 -7.301 66.224 1.00 35.72 709 ASP A O 1
ATOM 5521 N N . GLY A 1 710 ? 8.603 -5.380 67.082 1.00 39.09 710 GLY A N 1
ATOM 5522 C CA . GLY A 1 710 ? 9.090 -4.460 66.058 1.00 39.09 710 GLY A CA 1
ATOM 5523 C C . GLY A 1 710 ? 10.615 -4.400 65.960 1.00 39.09 710 GLY A C 1
ATOM 5524 O O . GLY A 1 710 ? 11.255 -3.529 66.552 1.00 39.09 710 GLY A O 1
ATOM 5525 N N . GLY A 1 711 ? 11.191 -5.293 65.155 1.00 45.03 711 GLY A N 1
ATOM 5526 C CA . GLY A 1 711 ? 12.494 -5.070 64.535 1.00 45.03 711 GLY A CA 1
ATOM 5527 C C . GLY A 1 711 ? 12.438 -3.895 63.544 1.00 45.03 711 GLY A C 1
ATOM 5528 O O . GLY A 1 711 ? 11.355 -3.552 63.064 1.00 45.03 711 GLY A O 1
ATOM 5529 N N . PRO A 1 712 ? 13.580 -3.251 63.238 1.00 48.38 712 PRO A N 1
ATOM 5530 C CA . PRO A 1 712 ? 13.628 -2.197 62.227 1.00 48.38 712 PRO A CA 1
ATOM 5531 C C . PRO A 1 712 ? 13.070 -2.719 60.890 1.00 48.38 712 PRO A C 1
ATOM 5533 O O . PRO A 1 712 ? 13.269 -3.900 60.586 1.00 48.38 712 PRO A O 1
ATOM 5536 N N . PRO A 1 713 ? 12.366 -1.882 60.102 1.00 56.72 713 PRO A N 1
ATOM 5537 C CA . PRO A 1 713 ? 11.839 -2.305 58.810 1.00 56.72 713 PRO A CA 1
ATOM 5538 C C . PRO A 1 713 ? 12.976 -2.891 57.954 1.00 56.72 713 PRO A C 1
ATOM 5540 O O . PRO A 1 713 ? 14.077 -2.330 57.961 1.00 56.72 713 PRO A O 1
ATOM 5543 N N . PRO A 1 714 ? 12.746 -4.017 57.251 1.00 63.66 714 PRO A N 1
ATOM 5544 C CA . PRO A 1 714 ? 13.735 -4.586 56.343 1.00 63.66 714 PRO A CA 1
ATOM 5545 C C . PRO A 1 714 ? 14.216 -3.529 55.344 1.00 63.66 714 PRO A C 1
ATOM 5547 O O . PRO A 1 714 ? 13.416 -2.721 54.864 1.00 63.66 714 PRO A O 1
ATOM 5550 N N . GLU A 1 715 ? 15.511 -3.530 55.018 1.00 72.69 715 GLU A N 1
ATOM 5551 C CA . GLU A 1 715 ? 16.024 -2.630 53.982 1.00 72.69 715 GLU A CA 1
ATOM 5552 C C . GLU A 1 715 ? 15.340 -2.897 52.625 1.00 72.69 715 GLU A C 1
ATOM 5554 O O . GLU A 1 715 ? 14.985 -4.047 52.328 1.00 72.69 715 GLU A O 1
ATOM 5559 N N . PRO A 1 716 ? 15.157 -1.860 51.779 1.00 76.62 716 PRO A N 1
ATOM 5560 C CA . PRO A 1 716 ? 14.589 -2.029 50.449 1.00 76.62 716 PRO A CA 1
ATOM 5561 C C . PRO A 1 716 ? 15.348 -3.093 49.652 1.00 76.62 716 PRO A C 1
ATOM 5563 O O . PRO A 1 716 ? 16.571 -3.037 49.526 1.00 76.62 716 PRO A O 1
ATOM 5566 N N . THR A 1 717 ? 14.621 -4.059 49.096 1.00 90.69 717 THR A N 1
ATOM 5567 C CA . THR A 1 717 ? 15.205 -5.147 48.296 1.00 90.69 717 THR A CA 1
ATOM 5568 C C . THR A 1 717 ? 15.035 -4.844 46.813 1.00 90.69 717 THR A C 1
ATOM 5570 O O . THR A 1 717 ? 13.964 -4.412 46.400 1.00 90.69 717 THR A O 1
ATOM 5573 N N . VAL A 1 718 ? 16.071 -5.079 46.004 1.00 93.12 718 VAL A N 1
ATOM 5574 C CA . VAL A 1 718 ? 16.033 -4.871 44.548 1.00 93.12 718 VAL A CA 1
ATOM 5575 C C . VAL A 1 718 ? 16.192 -6.207 43.826 1.00 93.12 718 VAL A C 1
ATOM 5577 O O . VAL A 1 718 ? 17.198 -6.896 44.003 1.00 93.12 718 VAL A O 1
ATOM 5580 N N . LEU A 1 719 ? 15.213 -6.558 42.995 1.00 95.00 719 LEU A N 1
ATOM 5581 C CA . LEU A 1 719 ? 15.230 -7.705 42.092 1.00 95.00 719 LEU A CA 1
ATOM 5582 C C . LEU A 1 719 ? 15.530 -7.223 40.670 1.00 95.00 719 LEU A C 1
ATOM 5584 O O . LEU A 1 719 ? 15.055 -6.170 40.252 1.00 95.00 719 LEU A O 1
ATOM 5588 N N . ARG A 1 720 ? 16.306 -7.999 39.911 1.00 96.25 720 ARG A N 1
ATOM 5589 C CA . ARG A 1 720 ? 16.602 -7.714 38.501 1.00 96.25 720 ARG A CA 1
ATOM 5590 C C . ARG A 1 720 ? 16.161 -8.887 37.650 1.00 96.25 720 ARG A C 1
ATOM 5592 O O . ARG A 1 720 ? 16.647 -10.000 37.843 1.00 96.25 720 ARG A O 1
ATOM 5599 N N . LEU A 1 721 ? 15.243 -8.621 36.732 1.00 96.75 721 LEU A N 1
ATOM 5600 C CA . LEU A 1 721 ? 14.644 -9.602 35.839 1.00 96.75 721 LEU A CA 1
ATOM 5601 C C . LEU A 1 721 ? 15.027 -9.247 34.400 1.00 96.75 721 LEU A C 1
ATOM 5603 O O . LEU A 1 721 ? 15.041 -8.072 34.036 1.00 96.75 721 LEU A O 1
ATOM 5607 N N . GLU A 1 722 ? 15.346 -10.242 33.577 1.00 95.81 722 GLU A N 1
ATOM 5608 C CA . GLU A 1 722 ? 15.627 -10.032 32.156 1.00 95.81 722 GLU A CA 1
ATOM 5609 C C . GLU A 1 722 ? 15.117 -11.189 31.297 1.00 95.81 722 GLU A C 1
ATOM 5611 O O . GLU A 1 722 ? 15.020 -12.329 31.753 1.00 95.81 722 GLU A O 1
ATOM 5616 N N . GLY A 1 723 ? 14.832 -10.899 30.030 1.00 93.75 723 GLY A N 1
ATOM 5617 C CA . GLY A 1 723 ? 14.456 -11.900 29.037 1.00 93.75 723 GLY A CA 1
ATOM 5618 C C . GLY A 1 723 ? 14.625 -11.372 27.616 1.00 93.75 723 GLY A C 1
ATOM 5619 O O . GLY A 1 723 ? 14.728 -10.166 27.398 1.00 93.75 723 GLY A O 1
ATOM 5620 N N . SER A 1 724 ? 14.702 -12.284 26.646 1.00 89.62 724 SER A N 1
ATOM 5621 C CA . SER A 1 724 ? 14.722 -11.903 25.226 1.00 89.62 724 SER A CA 1
ATOM 5622 C C . SER A 1 724 ? 13.301 -11.606 24.771 1.00 89.62 724 SER A C 1
ATOM 5624 O O . SER A 1 724 ? 12.400 -12.394 25.058 1.00 89.62 724 SER A O 1
ATOM 5626 N N . VAL A 1 725 ? 13.105 -10.484 24.082 1.00 84.69 725 VAL A N 1
ATOM 5627 C CA . VAL A 1 725 ? 11.800 -10.157 23.502 1.00 84.69 725 VAL A CA 1
ATOM 5628 C C . VAL A 1 725 ? 11.602 -10.959 22.216 1.00 84.69 725 VAL A C 1
ATOM 5630 O O . VAL A 1 725 ? 12.553 -11.176 21.461 1.00 84.69 725 VAL A O 1
ATOM 5633 N N . GLY A 1 726 ? 10.386 -11.474 22.029 1.00 78.69 726 GLY A N 1
ATOM 5634 C CA . GLY A 1 726 ? 9.998 -12.257 20.856 1.00 78.69 726 GLY A CA 1
ATOM 5635 C C . GLY A 1 726 ? 9.764 -11.384 19.626 1.00 78.69 726 GLY A C 1
ATOM 5636 O O . GLY A 1 726 ? 10.283 -10.272 19.518 1.00 78.69 726 GLY A O 1
ATOM 5637 N N . SER A 1 727 ? 8.953 -11.876 18.698 1.00 76.62 727 SER A N 1
ATOM 5638 C CA . SER A 1 727 ? 8.501 -11.074 17.560 1.00 76.62 727 SER A CA 1
ATOM 5639 C C . SER A 1 727 ? 7.568 -9.948 18.024 1.00 76.62 727 SER A C 1
ATOM 5641 O O . SER A 1 727 ? 7.085 -9.940 19.157 1.00 76.62 727 SER A O 1
ATOM 5643 N N . ALA A 1 728 ? 7.298 -8.989 17.139 1.00 72.94 728 ALA A N 1
ATOM 5644 C CA . ALA A 1 728 ? 6.226 -8.018 17.340 1.00 72.94 728 ALA A CA 1
ATOM 5645 C C . ALA A 1 728 ? 4.897 -8.737 17.643 1.00 72.94 728 ALA A C 1
ATOM 5647 O O . ALA A 1 728 ? 4.526 -9.673 16.932 1.00 72.94 728 ALA A O 1
ATOM 5648 N N . GLY A 1 729 ? 4.181 -8.295 18.673 1.00 75.25 729 GLY A N 1
ATOM 5649 C CA . GLY A 1 729 ? 2.965 -8.925 19.180 1.00 75.25 729 GLY A CA 1
ATOM 5650 C C . GLY A 1 729 ? 3.166 -9.949 20.295 1.00 75.25 729 GLY A C 1
ATOM 5651 O O . GLY A 1 729 ? 2.199 -10.276 20.980 1.00 75.25 729 GLY A O 1
ATOM 5652 N N . ASP A 1 730 ? 4.384 -10.448 20.515 1.00 84.75 730 ASP A N 1
ATOM 5653 C CA . ASP A 1 730 ? 4.637 -11.415 21.584 1.00 84.75 730 ASP A CA 1
ATOM 5654 C C . ASP A 1 730 ? 4.727 -10.717 22.950 1.00 84.75 730 ASP A C 1
ATOM 5656 O O . ASP A 1 730 ? 5.218 -9.595 23.070 1.00 84.75 730 ASP A O 1
ATOM 5660 N N . THR A 1 731 ? 4.298 -11.402 24.012 1.00 89.69 731 THR A N 1
ATOM 5661 C CA . THR A 1 731 ? 4.464 -10.925 25.394 1.00 89.69 731 THR A CA 1
ATOM 5662 C C . THR A 1 731 ? 5.494 -11.774 26.126 1.00 89.69 731 THR A C 1
ATOM 5664 O O . THR A 1 731 ? 5.357 -12.994 26.234 1.00 89.69 731 THR A O 1
ATOM 5667 N N . LEU A 1 732 ? 6.529 -11.125 26.660 1.00 93.06 732 LEU A N 1
ATOM 5668 C CA . LEU A 1 732 ? 7.507 -11.764 27.536 1.00 93.06 732 LEU A CA 1
ATOM 5669 C C . LEU A 1 732 ? 6.983 -11.762 28.979 1.00 93.06 732 LEU A C 1
ATOM 5671 O O . LEU A 1 732 ? 6.678 -10.708 29.527 1.00 93.06 732 LEU A O 1
ATOM 5675 N N . TYR A 1 733 ? 6.926 -12.932 29.614 1.00 94.62 733 TYR A N 1
ATOM 5676 C CA . TYR A 1 733 ? 6.487 -13.081 31.005 1.00 94.62 733 TYR A CA 1
ATOM 5677 C C . TYR A 1 733 ? 7.676 -13.339 31.935 1.00 94.62 733 TYR A C 1
ATOM 5679 O O . TYR A 1 733 ? 8.445 -14.278 31.720 1.00 94.62 733 TYR A O 1
ATOM 5687 N N . LEU A 1 734 ? 7.810 -12.525 32.983 1.00 96.69 734 LEU A N 1
ATOM 5688 C CA . LEU A 1 734 ? 8.889 -12.589 33.970 1.00 96.69 734 LEU A CA 1
ATOM 5689 C C . LEU A 1 734 ? 8.299 -12.856 35.369 1.00 96.69 734 LEU A C 1
ATOM 5691 O O . LEU A 1 734 ? 7.892 -11.908 36.048 1.00 96.69 734 LEU A O 1
ATOM 5695 N N . PRO A 1 735 ? 8.209 -14.126 35.808 1.00 95.94 735 PRO A N 1
ATOM 5696 C CA . PRO A 1 735 ? 7.725 -14.464 37.142 1.00 95.94 735 PRO A CA 1
ATOM 5697 C C . PRO A 1 735 ? 8.772 -14.161 38.226 1.00 95.94 735 PRO A C 1
ATOM 5699 O O . PRO A 1 735 ? 9.974 -14.323 38.005 1.00 95.94 735 PRO A O 1
ATOM 5702 N N . PHE A 1 736 ? 8.321 -13.767 39.418 1.00 97.00 736 PHE A N 1
ATOM 5703 C CA . PHE A 1 736 ? 9.156 -13.568 40.606 1.00 97.00 736 PHE A CA 1
ATOM 5704 C C . PHE A 1 736 ? 8.353 -13.804 41.896 1.00 97.00 736 PHE A C 1
ATOM 5706 O O . PHE A 1 736 ? 7.130 -13.737 41.896 1.00 97.00 736 PHE A O 1
ATOM 5713 N N . GLU A 1 737 ? 9.032 -14.078 43.009 1.00 96.00 737 GLU A N 1
ATOM 5714 C CA . GLU A 1 737 ? 8.381 -14.269 44.313 1.00 96.00 737 GLU A CA 1
ATOM 5715 C C . GLU A 1 737 ? 8.338 -12.957 45.100 1.00 96.00 737 GLU A C 1
ATOM 5717 O O . GLU A 1 737 ? 9.378 -12.332 45.337 1.00 96.00 737 GLU A O 1
ATOM 5722 N N . LEU A 1 738 ? 7.142 -12.559 45.540 1.00 95.19 738 LEU A N 1
ATOM 5723 C CA . LEU A 1 738 ? 6.948 -11.418 46.423 1.00 95.19 738 LEU A CA 1
ATOM 5724 C C . LEU A 1 738 ? 6.999 -11.874 47.897 1.00 95.19 738 LEU A C 1
ATOM 5726 O O . LEU A 1 738 ? 6.163 -12.681 48.318 1.00 95.19 738 LEU A O 1
ATOM 5730 N N . PRO A 1 739 ? 7.950 -11.374 48.710 1.00 92.25 739 PRO A N 1
ATOM 5731 C CA . PRO A 1 739 ? 8.049 -11.727 50.122 1.00 92.25 739 PRO A CA 1
ATOM 5732 C C . PRO A 1 739 ? 6.920 -11.109 50.961 1.00 92.25 739 PRO A C 1
ATOM 5734 O O . PRO A 1 739 ? 6.259 -10.152 50.564 1.00 92.25 739 PRO A O 1
ATOM 5737 N N . ALA A 1 740 ? 6.714 -11.639 52.168 1.00 89.94 740 ALA A N 1
ATOM 5738 C CA . ALA A 1 740 ? 5.756 -11.075 53.116 1.00 89.94 740 ALA A CA 1
ATOM 5739 C C . ALA A 1 740 ? 6.207 -9.698 53.640 1.00 89.94 740 ALA A C 1
ATOM 5741 O O . ALA A 1 740 ? 7.395 -9.465 53.856 1.00 89.94 740 ALA A O 1
ATOM 5742 N N . GLY A 1 741 ? 5.242 -8.809 53.899 1.00 88.81 741 GLY A N 1
ATOM 5743 C CA . GLY A 1 741 ? 5.483 -7.491 54.501 1.00 88.81 741 GLY A CA 1
ATOM 5744 C C . GLY A 1 741 ? 5.882 -6.383 53.521 1.00 88.81 741 GLY A C 1
ATOM 5745 O O . GLY A 1 741 ? 6.258 -5.299 53.969 1.00 88.81 741 GLY A O 1
ATOM 5746 N N . VAL A 1 742 ? 5.820 -6.631 52.207 1.00 92.12 742 VAL A N 1
ATOM 5747 C CA . VAL A 1 742 ? 5.993 -5.586 51.187 1.00 92.12 742 VAL A CA 1
ATOM 5748 C C . VAL A 1 742 ? 4.776 -4.658 51.208 1.00 92.12 742 VAL A C 1
ATOM 5750 O O . VAL A 1 742 ? 3.643 -5.120 51.150 1.00 92.12 742 VAL A O 1
ATOM 5753 N N . GLN A 1 743 ? 5.025 -3.352 51.282 1.00 91.31 743 GLN A N 1
ATOM 5754 C CA . GLN A 1 743 ? 4.011 -2.289 51.254 1.00 91.31 743 GLN A CA 1
ATOM 5755 C C . GLN A 1 743 ? 4.023 -1.511 49.930 1.00 91.31 743 GLN A C 1
ATOM 5757 O O . GLN A 1 743 ? 3.024 -0.898 49.557 1.00 91.31 743 GLN A O 1
ATOM 5762 N N . ARG A 1 744 ? 5.153 -1.519 49.213 1.00 93.88 744 ARG A N 1
ATOM 5763 C CA . ARG A 1 744 ? 5.291 -0.864 47.910 1.00 93.88 744 ARG A CA 1
ATOM 5764 C C . ARG A 1 744 ? 6.221 -1.650 46.998 1.00 93.88 744 ARG A C 1
ATOM 5766 O O . ARG A 1 744 ? 7.300 -2.070 47.422 1.00 93.88 744 ARG A O 1
ATOM 5773 N N . LEU A 1 745 ? 5.800 -1.789 45.749 1.00 96.19 745 LEU A N 1
ATOM 5774 C CA . LEU A 1 745 ? 6.571 -2.308 44.630 1.00 96.19 745 LEU A CA 1
ATOM 5775 C C . LEU A 1 745 ? 6.769 -1.176 43.621 1.00 96.19 745 LEU A C 1
ATOM 5777 O O . LEU A 1 745 ? 5.788 -0.593 43.175 1.00 96.19 745 LEU A O 1
ATOM 5781 N N . ASP A 1 746 ? 8.012 -0.893 43.247 1.00 97.56 746 ASP A N 1
ATOM 5782 C CA . ASP A 1 746 ? 8.377 -0.005 42.140 1.00 97.56 746 ASP A CA 1
ATOM 5783 C C . ASP A 1 746 ? 9.042 -0.848 41.040 1.00 97.56 746 ASP A C 1
ATOM 5785 O O . ASP A 1 746 ? 9.942 -1.631 41.341 1.00 97.56 746 ASP A O 1
ATOM 5789 N N . ALA A 1 747 ? 8.615 -0.716 39.785 1.00 97.56 747 ALA A N 1
ATOM 5790 C CA . ALA A 1 747 ? 9.168 -1.436 38.640 1.00 97.56 747 ALA A CA 1
ATOM 5791 C C . ALA A 1 747 ? 9.636 -0.460 37.550 1.00 97.56 747 ALA A C 1
ATOM 5793 O O . ALA A 1 747 ? 8.876 0.408 37.119 1.00 97.56 747 ALA A O 1
ATOM 5794 N N . THR A 1 748 ? 10.875 -0.636 37.087 1.00 96.62 748 THR A N 1
ATOM 5795 C CA . THR A 1 748 ? 11.521 0.207 36.067 1.00 96.62 748 THR A CA 1
ATOM 5796 C C . THR A 1 748 ? 11.984 -0.642 34.884 1.00 96.62 748 THR A C 1
ATOM 5798 O O . THR A 1 748 ? 12.820 -1.532 35.052 1.00 96.62 748 THR A O 1
ATOM 5801 N N . LEU A 1 749 ? 11.461 -0.363 33.687 1.00 94.00 749 LEU A N 1
ATOM 5802 C CA . LEU A 1 749 ? 11.744 -1.076 32.436 1.00 94.00 749 LEU A CA 1
ATOM 5803 C C . LEU A 1 749 ? 12.846 -0.388 31.611 1.00 94.00 749 LEU A C 1
ATOM 5805 O O . LEU A 1 749 ? 12.835 0.825 31.414 1.00 94.00 749 LEU A O 1
ATOM 5809 N N . SER A 1 750 ? 13.761 -1.187 31.061 1.00 90.31 750 SER A N 1
ATOM 5810 C CA . SER A 1 750 ? 14.792 -0.773 30.098 1.00 90.31 750 SER A CA 1
ATOM 5811 C C . SER A 1 750 ? 15.020 -1.843 29.018 1.00 90.31 750 SER A C 1
ATOM 5813 O O . SER A 1 750 ? 14.672 -3.009 29.207 1.00 90.31 750 SER A O 1
ATOM 5815 N N . GLU A 1 751 ? 15.612 -1.462 27.884 1.00 86.19 751 GLU A N 1
ATOM 5816 C CA . GLU A 1 751 ? 15.731 -2.303 26.680 1.00 86.19 751 GLU A CA 1
ATOM 5817 C C . GLU A 1 751 ? 17.002 -1.998 25.865 1.00 86.19 751 GLU A C 1
ATOM 5819 O O . GLU A 1 751 ? 17.605 -0.937 26.018 1.00 86.19 751 GLU A O 1
ATOM 5824 N N . ASP A 1 752 ? 17.429 -2.944 25.018 1.00 75.12 752 ASP A N 1
ATOM 5825 C CA . ASP A 1 752 ? 18.653 -2.821 24.198 1.00 75.12 752 ASP A CA 1
ATOM 5826 C C . ASP A 1 752 ? 18.470 -1.993 22.914 1.00 75.12 752 ASP A C 1
ATOM 5828 O O . ASP A 1 752 ? 19.415 -1.376 22.424 1.00 75.12 752 ASP A O 1
ATOM 5832 N N . SER A 1 753 ? 17.265 -2.014 22.347 1.00 66.38 753 SER A N 1
ATOM 5833 C CA . SER A 1 753 ? 16.904 -1.355 21.092 1.00 66.38 753 SER A CA 1
ATOM 5834 C C . SER A 1 753 ? 15.789 -0.357 21.368 1.00 66.38 753 SER A C 1
ATOM 5836 O O . SER A 1 753 ? 14.849 -0.744 22.056 1.00 66.38 753 SER A O 1
ATOM 5838 N N . PRO A 1 754 ? 15.810 0.858 20.786 1.00 58.12 754 PRO A N 1
ATOM 5839 C CA . PRO A 1 754 ? 14.647 1.736 20.824 1.00 58.12 754 PRO A CA 1
ATOM 5840 C C . PRO A 1 754 ? 13.468 1.009 20.161 1.00 58.12 754 PRO A C 1
ATOM 5842 O O . PRO A 1 754 ? 13.478 0.771 18.952 1.00 58.12 754 PRO A O 1
ATOM 5845 N N . GLY A 1 755 ? 12.498 0.579 20.962 1.00 53.66 755 GLY A N 1
ATOM 5846 C CA . GLY A 1 755 ? 11.333 -0.169 20.508 1.00 53.66 755 GLY A CA 1
ATOM 5847 C C . GLY A 1 755 ? 10.241 -0.127 21.568 1.00 53.66 755 GLY A C 1
ATOM 5848 O O . GLY A 1 755 ? 10.514 -0.137 22.756 1.00 53.66 755 GLY A O 1
ATOM 5849 N N . ASN A 1 756 ? 8.984 -0.021 21.161 1.00 75.31 756 ASN A N 1
ATOM 5850 C CA . ASN A 1 756 ? 7.910 0.262 22.111 1.00 75.31 756 ASN A CA 1
ATOM 5851 C C . ASN A 1 756 ? 7.546 -1.001 22.923 1.00 75.31 756 ASN A C 1
ATOM 5853 O O . ASN A 1 756 ? 6.748 -1.819 22.471 1.00 75.31 756 ASN A O 1
ATOM 5857 N N . LEU A 1 757 ? 8.158 -1.191 24.097 1.00 87.38 757 LEU A N 1
ATOM 5858 C CA . LEU A 1 757 ? 7.759 -2.208 25.077 1.00 87.38 757 LEU A CA 1
ATOM 5859 C C . LEU A 1 757 ? 6.789 -1.631 26.107 1.00 87.38 757 LEU A C 1
ATOM 5861 O O . LEU A 1 757 ? 7.052 -0.563 26.657 1.00 87.38 757 LEU A O 1
ATOM 5865 N N . GLY A 1 758 ? 5.730 -2.376 26.421 1.00 90.56 758 GLY A N 1
ATOM 5866 C CA . GLY A 1 758 ? 4.865 -2.080 27.563 1.00 90.56 758 GLY A CA 1
ATOM 5867 C C . GLY A 1 758 ? 5.322 -2.766 28.855 1.00 90.56 758 GLY A C 1
ATOM 5868 O O . GLY A 1 758 ? 6.226 -3.606 28.857 1.00 90.56 758 GLY A O 1
ATOM 5869 N N . LEU A 1 759 ? 4.664 -2.432 29.964 1.00 94.31 759 LEU A N 1
ATOM 5870 C CA . LEU A 1 759 ? 4.907 -3.015 31.285 1.00 94.31 759 LEU A CA 1
ATOM 5871 C C . LEU A 1 759 ? 3.579 -3.306 31.987 1.00 94.31 759 LEU A C 1
ATOM 5873 O O . LEU A 1 759 ? 2.846 -2.388 32.334 1.00 94.31 759 LEU A O 1
ATOM 5877 N N . GLY A 1 760 ? 3.282 -4.583 32.213 1.00 95.50 760 GLY A N 1
ATOM 5878 C CA . GLY A 1 760 ? 2.102 -5.060 32.932 1.00 95.50 760 GLY A CA 1
ATOM 5879 C C . GLY A 1 760 ? 2.459 -5.881 34.164 1.00 95.50 760 GLY A C 1
ATOM 5880 O O . GLY A 1 760 ? 3.546 -6.459 34.246 1.00 95.50 760 GLY A O 1
ATOM 5881 N N . VAL A 1 761 ? 1.538 -5.944 35.128 1.00 97.00 761 VAL A N 1
ATOM 5882 C CA . VAL A 1 761 ? 1.742 -6.634 36.411 1.00 97.00 761 VAL A CA 1
ATOM 5883 C C . VAL A 1 761 ? 0.557 -7.549 36.728 1.00 97.00 761 VAL A C 1
ATOM 5885 O O . VAL A 1 761 ? -0.598 -7.133 36.668 1.00 97.00 761 VAL A O 1
ATOM 5888 N N . PHE A 1 762 ? 0.860 -8.786 37.123 1.00 96.81 762 PHE A N 1
ATOM 5889 C CA . PHE A 1 762 ? -0.078 -9.745 37.703 1.00 96.81 762 PHE A CA 1
ATOM 5890 C C . PHE A 1 762 ? 0.395 -10.165 39.100 1.00 96.81 762 PHE A C 1
ATOM 5892 O O . PHE A 1 762 ? 1.584 -10.430 39.305 1.00 96.81 762 PHE A O 1
ATOM 5899 N N . ASP A 1 763 ? -0.531 -10.234 40.054 1.00 96.38 763 ASP A N 1
ATOM 5900 C CA . ASP A 1 763 ? -0.253 -10.624 41.437 1.00 96.38 763 ASP A CA 1
ATOM 5901 C C . ASP A 1 763 ? -0.362 -12.137 41.693 1.00 96.38 763 ASP A C 1
ATOM 5903 O O . ASP A 1 763 ? -0.547 -12.936 40.774 1.00 96.38 763 ASP A O 1
ATOM 5907 N N . ALA A 1 764 ? -0.265 -12.521 42.972 1.00 95.19 764 ALA A N 1
ATOM 5908 C CA . ALA A 1 764 ? -0.326 -13.897 43.472 1.00 95.19 764 ALA A CA 1
ATOM 5909 C C . ALA A 1 764 ? -1.546 -14.723 43.020 1.00 95.19 764 ALA A C 1
ATOM 5911 O O . ALA A 1 764 ? -1.542 -15.946 43.167 1.00 95.19 764 ALA A O 1
ATOM 5912 N N . ARG A 1 765 ? -2.592 -14.091 42.471 1.00 95.19 765 ARG A N 1
ATOM 5913 C CA . ARG A 1 765 ? -3.761 -14.778 41.899 1.00 95.19 765 ARG A CA 1
ATOM 5914 C C . ARG A 1 765 ? -3.516 -15.305 40.476 1.00 95.19 765 ARG A C 1
ATOM 5916 O O . ARG A 1 765 ? -4.356 -16.042 39.969 1.00 95.19 765 ARG A O 1
ATOM 5923 N N . GLY A 1 766 ? -2.364 -14.998 39.873 1.00 93.94 766 GLY A N 1
ATOM 5924 C CA . GLY A 1 766 ? -1.865 -15.600 38.634 1.00 93.94 766 GLY A CA 1
ATOM 5925 C C . GLY A 1 766 ? -2.037 -14.729 37.388 1.00 93.94 766 GLY A C 1
ATOM 5926 O O . GLY A 1 766 ? -2.716 -13.704 37.411 1.00 93.94 766 GLY A O 1
ATOM 5927 N N . ALA A 1 767 ? -1.427 -15.163 36.281 1.00 94.19 767 ALA A N 1
ATOM 5928 C CA . ALA A 1 767 ? -1.414 -14.454 34.997 1.00 94.19 767 ALA A CA 1
ATOM 5929 C C . ALA A 1 767 ? -2.198 -15.174 33.887 1.00 94.19 767 ALA A C 1
ATOM 5931 O O . ALA A 1 767 ? -2.040 -14.834 32.718 1.00 94.19 767 ALA A O 1
ATOM 5932 N N . ASP A 1 768 ? -3.031 -16.167 34.214 1.00 93.12 768 ASP A N 1
ATOM 5933 C CA . ASP A 1 768 ? -3.877 -16.842 33.222 1.00 93.12 768 ASP A CA 1
ATOM 5934 C C . ASP A 1 768 ? -4.813 -15.853 32.497 1.00 93.12 768 ASP A C 1
ATOM 5936 O O . ASP A 1 768 ? -5.020 -14.717 32.936 1.00 93.12 768 ASP A O 1
ATOM 5940 N N . PHE A 1 769 ? -5.349 -16.261 31.346 1.00 91.56 769 PHE A N 1
ATOM 5941 C CA . PHE A 1 769 ? -6.302 -15.446 30.585 1.00 91.56 769 PHE A CA 1
ATOM 5942 C C . PHE A 1 769 ? -7.529 -15.090 31.445 1.00 91.56 769 PHE A C 1
ATOM 5944 O O . PHE A 1 769 ? -8.113 -15.974 32.074 1.00 91.56 769 PHE A O 1
ATOM 5951 N N . GLY A 1 770 ? -7.906 -13.809 31.483 1.00 89.88 770 GLY A N 1
ATOM 5952 C CA . GLY A 1 770 ? -8.993 -13.278 32.312 1.00 89.88 770 GLY A CA 1
ATOM 5953 C C . GLY A 1 770 ? -8.723 -13.334 33.822 1.00 89.88 770 GLY A C 1
ATOM 5954 O O . GLY A 1 770 ? -9.663 -13.330 34.616 1.00 89.88 770 GLY A O 1
ATOM 5955 N N . SER A 1 771 ? -7.459 -13.453 34.241 1.00 92.06 771 SER A N 1
ATOM 5956 C CA . SER A 1 771 ? -7.115 -13.628 35.653 1.00 92.06 771 SER A CA 1
ATOM 5957 C C . SER A 1 771 ? -7.569 -12.447 36.527 1.00 92.06 771 SER A C 1
ATOM 5959 O O . SER A 1 771 ? -7.319 -11.289 36.180 1.00 92.06 771 SER A O 1
ATOM 5961 N N . PRO A 1 772 ? -8.117 -12.705 37.734 1.00 91.19 772 PRO A N 1
ATOM 5962 C CA . PRO A 1 772 ? -8.372 -11.656 38.721 1.00 91.19 772 PRO A CA 1
ATOM 5963 C C . PRO A 1 772 ? -7.079 -11.051 39.286 1.00 91.19 772 PRO A C 1
ATOM 5965 O O . PRO A 1 772 ? -7.141 -10.067 40.016 1.00 91.19 772 PRO A O 1
ATOM 5968 N N . GLY A 1 773 ? -5.918 -11.650 39.001 1.00 94.00 773 GLY A N 1
ATOM 5969 C CA . GLY A 1 773 ? -4.609 -11.168 39.430 1.00 94.00 773 GLY A CA 1
ATOM 5970 C C . GLY A 1 773 ? -4.079 -9.974 38.647 1.00 94.00 773 GLY A C 1
ATOM 5971 O O . GLY A 1 773 ? -3.031 -9.460 39.020 1.00 94.00 773 GLY A O 1
ATOM 5972 N N . PHE A 1 774 ? -4.758 -9.519 37.590 1.00 94.94 774 PHE A N 1
ATOM 5973 C CA . PHE A 1 774 ? -4.343 -8.334 36.840 1.00 94.94 774 PHE A CA 1
ATOM 5974 C C . PHE A 1 774 ? -4.255 -7.100 37.751 1.00 94.94 774 PHE A C 1
ATOM 5976 O O . PHE A 1 774 ? -5.158 -6.835 38.546 1.00 94.94 774 PHE A O 1
ATOM 5983 N N . ARG A 1 775 ? -3.141 -6.361 37.669 1.00 94.56 775 ARG A N 1
ATOM 5984 C CA . ARG A 1 775 ? -2.894 -5.134 38.445 1.00 94.56 775 ARG A CA 1
ATOM 5985 C C . ARG A 1 775 ? -2.711 -3.893 37.582 1.00 94.56 775 ARG A C 1
ATOM 5987 O O . ARG A 1 775 ? -2.502 -2.833 38.161 1.00 94.56 775 ARG A O 1
ATOM 5994 N N . GLY A 1 776 ? -2.791 -3.997 36.259 1.00 93.88 776 GLY A N 1
ATOM 5995 C CA . GLY A 1 776 ? -2.597 -2.877 35.340 1.00 93.88 776 GLY A CA 1
ATOM 5996 C C . GLY A 1 776 ? -1.485 -3.114 34.326 1.00 93.88 776 GLY A C 1
ATOM 5997 O O . GLY A 1 776 ? -0.666 -4.036 34.460 1.00 93.88 776 GLY A O 1
ATOM 5998 N N . ILE A 1 777 ? -1.476 -2.265 33.305 1.00 94.12 777 ILE A N 1
ATOM 5999 C CA . ILE A 1 777 ? -0.500 -2.262 32.220 1.00 94.12 777 ILE A CA 1
ATOM 6000 C C . ILE A 1 777 ? -0.310 -0.841 31.694 1.00 94.12 777 ILE A C 1
ATOM 6002 O O . ILE A 1 777 ? -1.210 -0.014 31.780 1.00 94.12 777 ILE A O 1
ATOM 6006 N N . SER A 1 778 ? 0.867 -0.550 31.153 1.00 92.00 778 SER A N 1
ATOM 6007 C CA . SER A 1 778 ? 1.136 0.697 30.442 1.00 92.00 778 SER A CA 1
ATOM 6008 C C . SER A 1 778 ? 1.934 0.452 29.169 1.00 92.00 778 SER A C 1
ATOM 6010 O O . SER A 1 778 ? 2.672 -0.534 29.071 1.00 92.00 778 SER A O 1
ATOM 6012 N N . GLY A 1 779 ? 1.809 1.369 28.213 1.00 88.19 779 GLY A N 1
ATOM 6013 C CA . GLY A 1 779 ? 2.624 1.408 27.006 1.00 88.19 779 GLY A CA 1
ATOM 6014 C C . GLY A 1 779 ? 4.040 1.927 27.230 1.00 88.19 779 GLY A C 1
ATOM 6015 O O . GLY A 1 779 ? 4.501 2.130 28.359 1.00 88.19 779 GLY A O 1
ATOM 6016 N N . ALA A 1 780 ? 4.747 2.126 26.120 1.00 85.38 780 ALA A N 1
ATOM 6017 C CA . ALA A 1 780 ? 6.165 2.478 26.107 1.00 85.38 780 ALA A CA 1
ATOM 6018 C C . ALA A 1 780 ? 6.457 3.892 26.627 1.00 85.38 780 ALA A C 1
ATOM 6020 O O . ALA A 1 780 ? 7.608 4.213 26.941 1.00 85.38 780 ALA A O 1
ATOM 6021 N N . GLU A 1 781 ? 5.423 4.721 26.747 1.00 87.25 781 GLU A N 1
ATOM 6022 C CA . GLU A 1 781 ? 5.486 6.089 27.256 1.00 87.25 781 GLU A CA 1
ATOM 6023 C C . GLU A 1 781 ? 5.733 6.109 28.768 1.00 87.25 781 GLU A C 1
ATOM 6025 O O . GLU A 1 781 ? 6.240 7.095 29.305 1.00 87.25 781 GLU A O 1
ATOM 6030 N N . ARG A 1 782 ? 5.426 5.004 29.465 1.00 88.75 782 ARG A N 1
ATOM 6031 C CA . ARG A 1 782 ? 5.579 4.886 30.914 1.00 88.75 782 ARG A CA 1
ATOM 6032 C C . ARG A 1 782 ? 6.490 3.714 31.279 1.00 88.75 782 ARG A C 1
ATOM 6034 O O . ARG A 1 782 ? 6.074 2.563 31.352 1.00 88.75 782 ARG A O 1
ATOM 6041 N N . ARG A 1 783 ? 7.759 4.036 31.543 1.00 89.81 783 ARG A N 1
ATOM 6042 C CA . ARG A 1 783 ? 8.816 3.060 31.879 1.00 89.81 783 ARG A CA 1
ATOM 6043 C C . ARG A 1 783 ? 8.954 2.772 33.374 1.00 89.81 783 ARG A C 1
ATOM 6045 O O . ARG A 1 783 ? 9.631 1.816 33.741 1.00 89.81 783 ARG A O 1
ATOM 6052 N N . GLU A 1 784 ? 8.328 3.581 34.222 1.00 93.75 784 GLU A N 1
ATOM 6053 C CA . GLU A 1 784 ? 8.377 3.465 35.680 1.00 93.75 784 GLU A CA 1
ATOM 6054 C C . GLU A 1 784 ? 6.960 3.434 36.250 1.00 93.75 784 GLU A C 1
ATOM 6056 O O . GLU A 1 784 ? 6.151 4.327 35.979 1.00 93.75 784 GLU A O 1
ATOM 6061 N N . VAL A 1 785 ? 6.663 2.403 37.041 1.00 96.12 785 VAL A N 1
ATOM 6062 C CA . VAL A 1 785 ? 5.352 2.203 37.671 1.00 96.12 785 VAL A CA 1
ATOM 6063 C C . VAL A 1 785 ? 5.531 1.767 39.119 1.00 96.12 785 VAL A C 1
ATOM 6065 O O . VAL A 1 785 ? 6.519 1.122 39.467 1.00 96.12 785 VAL A O 1
ATOM 6068 N N . PHE A 1 786 ? 4.572 2.097 39.977 1.00 96.56 786 PHE A N 1
ATOM 6069 C CA . PHE A 1 786 ? 4.537 1.621 41.351 1.00 96.56 786 PHE A CA 1
ATOM 6070 C C . PHE A 1 786 ? 3.136 1.174 41.763 1.00 96.56 786 PHE A C 1
ATOM 6072 O O . PHE A 1 786 ? 2.129 1.727 41.318 1.00 96.56 786 PHE A O 1
ATOM 6079 N N . ILE A 1 787 ? 3.092 0.204 42.672 1.00 95.75 787 ILE A N 1
ATOM 6080 C CA . ILE A 1 787 ? 1.884 -0.280 43.337 1.00 95.75 787 ILE A CA 1
ATOM 6081 C C . ILE A 1 787 ? 2.154 -0.275 44.839 1.00 95.75 787 ILE A C 1
ATOM 6083 O O . ILE A 1 787 ? 3.131 -0.865 45.302 1.00 95.75 787 ILE A O 1
ATOM 6087 N N . ALA A 1 788 ? 1.288 0.384 45.598 1.00 92.38 788 ALA A N 1
ATOM 6088 C CA . ALA A 1 788 ? 1.265 0.357 47.052 1.00 92.38 788 ALA A CA 1
ATOM 6089 C C . ALA A 1 788 ? -0.160 0.083 47.554 1.00 92.38 788 ALA A C 1
ATOM 6091 O O . ALA A 1 788 ? -1.109 -0.019 46.770 1.00 92.38 788 ALA A O 1
ATOM 6092 N N . ASP A 1 789 ? -0.312 -0.038 48.869 1.00 86.81 789 ASP A N 1
ATOM 6093 C CA . ASP A 1 789 ? -1.606 -0.322 49.493 1.00 86.81 789 ASP A CA 1
ATOM 6094 C C . ASP A 1 789 ? -2.648 0.785 49.259 1.00 86.81 789 ASP A C 1
ATOM 6096 O O . ASP A 1 789 ? -3.817 0.490 49.021 1.00 86.81 789 ASP A O 1
ATOM 6100 N N . ASP A 1 790 ? -2.244 2.054 49.322 1.00 86.00 790 ASP A N 1
ATOM 6101 C CA . ASP A 1 790 ? -3.129 3.226 49.297 1.00 86.00 790 ASP A CA 1
ATOM 6102 C C . ASP A 1 790 ? -3.102 4.006 47.975 1.00 86.00 790 ASP A C 1
ATOM 6104 O O . ASP A 1 790 ? -4.027 4.771 47.691 1.00 86.00 790 ASP A O 1
ATOM 6108 N N . ALA A 1 791 ? -2.066 3.805 47.164 1.00 89.81 791 ALA A N 1
ATOM 6109 C CA . ALA A 1 791 ? -1.876 4.476 45.889 1.00 89.81 791 ALA A CA 1
ATOM 6110 C C . ALA A 1 791 ? -1.109 3.597 44.899 1.00 89.81 791 ALA A C 1
ATOM 6112 O O . ALA A 1 791 ? -0.328 2.721 45.268 1.00 89.81 791 ALA A O 1
ATOM 6113 N N . ALA A 1 792 ? -1.290 3.883 43.620 1.00 93.25 792 ALA A N 1
ATOM 6114 C CA . ALA A 1 792 ? -0.527 3.291 42.539 1.00 93.25 792 ALA A CA 1
ATOM 6115 C C . ALA A 1 792 ? -0.351 4.329 41.430 1.00 93.25 792 ALA A C 1
ATOM 6117 O O . ALA A 1 792 ? -0.982 5.389 41.430 1.00 93.25 792 ALA A O 1
ATOM 6118 N N . THR A 1 793 ? 0.537 4.036 40.493 1.00 93.75 793 THR A N 1
ATOM 6119 C CA . THR A 1 793 ? 0.624 4.776 39.237 1.00 93.75 793 THR A CA 1
ATOM 6120 C C . THR A 1 793 ? -0.720 4.723 38.490 1.00 93.75 793 THR A C 1
ATOM 6122 O O . THR A 1 793 ? -1.316 3.648 38.457 1.00 93.75 793 THR A O 1
ATOM 6125 N N . PRO A 1 794 ? -1.213 5.825 37.882 1.00 91.19 794 PRO A N 1
ATOM 6126 C CA . PRO A 1 794 ? -2.410 5.778 37.037 1.00 91.19 794 PRO A CA 1
ATOM 6127 C C . PRO A 1 794 ? -2.314 4.656 35.995 1.00 91.19 794 PRO A C 1
ATOM 6129 O O . PRO A 1 794 ? -1.247 4.461 35.408 1.00 91.19 794 PRO A O 1
ATOM 6132 N N . GLY A 1 795 ? -3.396 3.890 35.842 1.00 91.25 795 GLY A N 1
ATOM 6133 C CA . GLY A 1 795 ? -3.422 2.644 35.068 1.00 91.25 795 GLY A CA 1
ATOM 6134 C C . GLY A 1 795 ? -3.156 1.373 35.892 1.00 91.25 795 GLY A C 1
ATOM 6135 O O . GLY A 1 795 ? -3.388 0.274 35.395 1.00 91.25 795 GLY A O 1
ATOM 6136 N N . PHE A 1 796 ? -2.727 1.495 37.158 1.00 93.88 796 PHE A N 1
ATOM 6137 C CA . PHE A 1 796 ? -2.449 0.364 38.051 1.00 93.88 796 PHE A CA 1
ATOM 6138 C C . PHE A 1 796 ? -3.338 0.344 39.299 1.00 93.88 796 PHE A C 1
ATOM 6140 O O . PHE A 1 796 ? -3.642 1.372 39.903 1.00 93.88 796 PHE A O 1
ATOM 6147 N N . ILE A 1 797 ? -3.737 -0.859 39.711 1.00 92.12 797 ILE A N 1
ATOM 6148 C CA . ILE A 1 797 ? -4.645 -1.101 40.834 1.00 92.12 797 ILE A CA 1
ATOM 6149 C C . ILE A 1 797 ? -3.850 -1.061 42.144 1.00 92.12 797 ILE A C 1
ATOM 6151 O O . ILE A 1 797 ? -3.015 -1.937 42.407 1.00 92.12 797 ILE A O 1
ATOM 6155 N N . ALA A 1 798 ? -4.133 -0.067 42.987 1.00 90.56 798 ALA A N 1
ATOM 6156 C CA . ALA A 1 798 ? -3.635 0.013 44.361 1.00 90.56 798 ALA A CA 1
ATOM 6157 C C . ALA A 1 798 ? -4.280 -1.059 45.258 1.00 90.56 798 ALA A C 1
ATOM 6159 O O . ALA A 1 798 ? -5.362 -1.568 44.972 1.00 90.56 798 ALA A O 1
ATOM 6160 N N . GLY A 1 799 ? -3.622 -1.401 46.361 1.00 89.31 799 GLY A N 1
ATOM 6161 C CA . GLY A 1 799 ? -4.146 -2.337 47.354 1.00 89.31 799 GLY A CA 1
ATOM 6162 C C . GLY A 1 799 ? -3.132 -3.394 47.786 1.00 89.31 799 GLY A C 1
ATOM 6163 O O . GLY A 1 799 ? -2.042 -3.465 47.210 1.00 89.31 799 GLY A O 1
ATOM 6164 N N . PRO A 1 800 ? -3.514 -4.251 48.753 1.00 89.06 800 PRO A N 1
ATOM 6165 C CA . PRO A 1 800 ? -2.609 -5.178 49.421 1.00 89.06 800 PRO A CA 1
ATOM 6166 C C . PRO A 1 800 ? -1.721 -5.990 48.472 1.00 89.06 800 PRO A C 1
ATOM 6168 O O . PRO A 1 800 ? -2.186 -6.583 47.490 1.00 89.06 800 PRO A O 1
ATOM 6171 N N . LEU A 1 801 ? -0.433 -6.040 48.803 1.00 91.81 801 LEU A N 1
ATOM 6172 C CA . LEU A 1 801 ? 0.609 -6.765 48.077 1.00 91.81 801 LEU A CA 1
ATOM 6173 C C . LEU A 1 801 ? 0.816 -8.154 48.710 1.00 91.81 801 LEU A C 1
ATOM 6175 O O . LEU A 1 801 ? 1.739 -8.380 49.493 1.00 91.81 801 LEU A O 1
ATOM 6179 N N . ALA A 1 802 ? -0.100 -9.084 48.422 1.00 91.25 802 ALA A N 1
ATOM 6180 C CA . ALA A 1 802 ? -0.077 -10.423 49.014 1.00 91.25 802 ALA A CA 1
ATOM 6181 C C . ALA A 1 802 ? 1.206 -11.201 48.639 1.00 91.25 802 ALA A C 1
ATOM 6183 O O . ALA A 1 802 ? 1.583 -11.211 47.461 1.00 91.25 802 ALA A O 1
ATOM 6184 N N . PRO A 1 803 ? 1.860 -11.882 49.603 1.00 93.31 803 PRO A N 1
ATOM 6185 C CA . PRO A 1 803 ? 3.053 -12.674 49.321 1.00 93.31 803 PRO A CA 1
ATOM 6186 C C . PRO A 1 803 ? 2.741 -13.865 48.409 1.00 93.31 803 PRO A C 1
ATOM 6188 O O . PRO A 1 803 ? 1.657 -14.447 48.495 1.00 93.31 803 PRO A O 1
ATOM 6191 N N . GLY A 1 804 ? 3.713 -14.257 47.584 1.00 95.50 804 GLY A N 1
ATOM 6192 C CA . GLY A 1 804 ? 3.602 -15.380 46.649 1.00 95.50 804 GLY A CA 1
ATOM 6193 C C . GLY A 1 804 ? 4.080 -15.040 45.231 1.00 95.50 804 GLY A C 1
ATOM 6194 O O . GLY A 1 804 ? 4.802 -14.057 45.054 1.00 95.50 804 GLY A O 1
ATOM 6195 N N . PRO A 1 805 ? 3.673 -15.823 44.215 1.00 96.19 805 PRO A N 1
ATOM 6196 C CA . PRO A 1 805 ? 4.189 -15.695 42.855 1.00 96.19 805 PRO A CA 1
ATOM 6197 C C . PRO A 1 805 ? 3.550 -14.523 42.103 1.00 96.19 805 PRO A C 1
ATOM 6199 O O . PRO A 1 805 ? 2.356 -14.524 41.832 1.00 96.19 805 PRO A O 1
ATOM 6202 N N . TRP A 1 806 ? 4.347 -13.541 41.709 1.00 97.69 806 TRP A N 1
ATOM 6203 C CA . TRP A 1 806 ? 3.937 -12.411 40.874 1.00 97.69 806 TRP A CA 1
ATOM 6204 C C . TRP A 1 806 ? 4.529 -12.553 39.472 1.00 97.69 806 TRP A C 1
ATOM 6206 O O . TRP A 1 806 ? 5.505 -13.273 39.264 1.00 97.69 806 TRP A O 1
ATOM 6216 N N . THR A 1 807 ? 3.939 -11.891 38.478 1.00 97.38 807 THR A N 1
ATOM 6217 C CA . THR A 1 807 ? 4.418 -11.941 37.089 1.00 97.38 807 THR A CA 1
ATOM 6218 C C . THR A 1 807 ? 4.400 -10.558 36.460 1.00 97.38 807 THR A C 1
ATOM 6220 O O . THR A 1 807 ? 3.373 -9.885 36.468 1.00 97.38 807 THR A O 1
ATOM 6223 N N . LEU A 1 808 ? 5.523 -10.153 35.868 1.00 97.50 808 LEU A N 1
ATOM 6224 C CA . LEU A 1 808 ? 5.551 -9.013 34.955 1.00 97.50 808 LEU A CA 1
ATOM 6225 C C . LEU A 1 808 ? 5.270 -9.493 33.530 1.00 97.50 808 LEU A C 1
ATOM 6227 O O . LEU A 1 808 ? 5.850 -10.487 33.091 1.00 97.50 808 LEU A O 1
ATOM 6231 N N . ALA A 1 809 ? 4.406 -8.785 32.811 1.00 95.44 809 ALA A N 1
ATOM 6232 C CA . ALA A 1 809 ? 4.101 -9.025 31.405 1.00 95.44 809 ALA A CA 1
ATOM 6233 C C . ALA A 1 809 ? 4.660 -7.869 30.570 1.00 95.44 809 ALA A C 1
ATOM 6235 O O . ALA A 1 809 ? 4.298 -6.718 30.787 1.00 95.44 809 ALA A O 1
ATOM 6236 N N . ILE A 1 810 ? 5.553 -8.169 29.632 1.00 94.62 810 ILE A N 1
ATOM 6237 C CA . ILE A 1 810 ? 6.252 -7.188 28.799 1.00 94.62 810 ILE A CA 1
ATOM 6238 C C . ILE A 1 810 ? 5.776 -7.385 27.356 1.00 94.62 810 ILE A C 1
ATOM 6240 O O . ILE A 1 810 ? 6.373 -8.188 26.627 1.00 94.62 810 ILE A O 1
ATOM 6244 N N . PRO A 1 811 ? 4.656 -6.761 26.950 1.00 90.75 811 PRO A N 1
ATOM 6245 C CA . PRO A 1 811 ? 4.193 -6.843 25.573 1.00 90.75 811 PRO A CA 1
ATOM 6246 C C . PRO A 1 811 ? 5.177 -6.139 24.637 1.00 90.75 811 PRO A C 1
ATOM 6248 O O . PRO A 1 811 ? 5.664 -5.043 24.931 1.00 90.75 811 PRO A O 1
ATOM 6251 N N . ASN A 1 812 ? 5.471 -6.778 23.507 1.00 85.25 812 ASN A N 1
ATOM 6252 C CA . ASN A 1 812 ? 6.397 -6.267 22.512 1.00 85.25 812 ASN A CA 1
ATOM 6253 C C . ASN A 1 812 ? 5.659 -5.700 21.302 1.00 85.25 812 ASN A C 1
ATOM 6255 O O . ASN A 1 812 ? 5.106 -6.465 20.521 1.00 85.25 812 ASN A O 1
ATOM 6259 N N . PHE A 1 813 ? 5.728 -4.388 21.079 1.00 73.06 813 PHE A N 1
ATOM 6260 C CA . PHE A 1 813 ? 5.212 -3.812 19.841 1.00 73.06 813 PHE A CA 1
ATOM 6261 C C . PHE A 1 813 ? 6.199 -4.007 18.679 1.00 73.06 813 PHE A C 1
ATOM 6263 O O . PHE A 1 813 ? 5.845 -4.594 17.662 1.00 73.06 813 PHE A O 1
ATOM 6270 N N . LEU A 1 814 ? 7.447 -3.532 18.819 1.00 72.81 814 LEU A N 1
ATOM 6271 C CA . LEU A 1 814 ? 8.469 -3.541 17.750 1.00 72.81 814 LEU A CA 1
ATOM 6272 C C . LEU A 1 814 ? 9.923 -3.638 18.256 1.00 72.81 814 LEU A C 1
ATOM 6274 O O . LEU A 1 814 ? 10.864 -3.465 17.478 1.00 72.81 814 LEU A O 1
ATOM 6278 N N . ALA A 1 815 ? 10.135 -3.875 19.548 1.00 75.75 815 ALA A N 1
ATOM 6279 C CA . ALA A 1 815 ? 11.472 -3.980 20.112 1.00 75.75 815 ALA A CA 1
ATOM 6280 C C . ALA A 1 815 ? 12.159 -5.294 19.719 1.00 75.75 815 ALA A C 1
ATOM 6282 O O . ALA A 1 815 ? 11.527 -6.319 19.454 1.00 75.75 815 ALA A O 1
ATOM 6283 N N . THR A 1 816 ? 13.491 -5.255 19.717 1.00 80.62 816 THR A N 1
ATOM 6284 C CA . THR A 1 816 ? 14.358 -6.421 19.520 1.00 80.62 816 THR A CA 1
ATOM 6285 C C . THR A 1 816 ? 15.394 -6.487 20.643 1.00 80.62 816 THR A C 1
ATOM 6287 O O . THR A 1 816 ? 15.665 -5.488 21.310 1.00 80.62 816 THR A O 1
ATOM 6290 N N . GLY A 1 817 ? 15.990 -7.659 20.867 1.00 85.50 817 GLY A N 1
ATOM 6291 C CA . GLY A 1 817 ? 17.023 -7.842 21.893 1.00 85.50 817 GLY A CA 1
ATOM 6292 C C . GLY A 1 817 ? 16.454 -8.248 23.254 1.00 85.50 817 GLY A C 1
ATOM 6293 O O . GLY A 1 817 ? 15.602 -9.137 23.325 1.00 85.50 817 GLY A O 1
ATOM 6294 N N . LYS A 1 818 ? 16.968 -7.666 24.346 1.00 89.88 818 LYS A N 1
ATOM 6295 C CA . LYS A 1 818 ? 16.514 -7.973 25.710 1.00 89.88 818 LYS A CA 1
ATOM 6296 C C . LYS A 1 818 ? 15.703 -6.842 26.336 1.00 89.88 818 LYS A C 1
ATOM 6298 O O . LYS A 1 818 ? 16.047 -5.670 26.193 1.00 89.88 818 LYS A O 1
ATOM 6303 N N . ALA A 1 819 ? 14.705 -7.235 27.124 1.00 93.00 819 ALA A N 1
ATOM 6304 C CA . ALA A 1 819 ? 14.053 -6.387 28.114 1.00 93.00 819 ALA A CA 1
ATOM 6305 C C . ALA A 1 819 ? 14.654 -6.658 29.499 1.00 93.00 819 ALA A C 1
ATOM 6307 O O . ALA A 1 819 ? 14.950 -7.810 29.842 1.00 93.00 819 ALA A O 1
ATOM 6308 N N . ARG A 1 820 ? 14.819 -5.605 30.301 1.00 94.88 820 ARG A N 1
ATOM 6309 C CA . ARG A 1 820 ? 15.294 -5.673 31.688 1.00 94.88 820 ARG A CA 1
ATOM 6310 C C . ARG A 1 820 ? 14.355 -4.882 32.584 1.00 94.88 820 ARG A C 1
ATOM 6312 O O . ARG A 1 820 ? 14.082 -3.718 32.294 1.00 94.88 820 ARG A O 1
ATOM 6319 N N . VAL A 1 821 ? 13.918 -5.489 33.683 1.00 96.44 821 VAL A N 1
ATOM 6320 C CA . VAL A 1 821 ? 13.099 -4.821 34.698 1.00 96.44 821 VAL A CA 1
ATOM 6321 C C . VAL A 1 821 ? 13.795 -4.863 36.051 1.00 96.44 821 VAL A C 1
ATOM 6323 O O . VAL A 1 821 ? 14.171 -5.933 36.538 1.00 96.44 821 VAL A O 1
ATOM 6326 N N . GLU A 1 822 ? 13.961 -3.693 36.661 1.00 97.62 822 GLU A N 1
ATOM 6327 C CA . GLU A 1 822 ? 14.385 -3.557 38.053 1.00 97.62 822 GLU A CA 1
ATOM 6328 C C . GLU A 1 822 ? 13.145 -3.391 38.938 1.00 97.62 822 GLU A C 1
ATOM 6330 O O . GLU A 1 822 ? 12.366 -2.465 38.735 1.00 97.62 822 GLU A O 1
ATOM 6335 N N . VAL A 1 823 ? 12.950 -4.299 39.898 1.00 97.31 823 VAL A N 1
ATOM 6336 C CA . VAL A 1 823 ? 11.830 -4.271 40.848 1.00 97.31 823 VAL A CA 1
ATOM 6337 C C . VAL A 1 823 ? 12.364 -3.954 42.239 1.00 97.31 823 VAL A C 1
ATOM 6339 O O . VAL A 1 823 ? 13.088 -4.756 42.831 1.00 97.31 823 VAL A O 1
ATOM 6342 N N . LYS A 1 824 ? 11.998 -2.798 42.784 1.00 97.12 824 LYS A N 1
ATOM 6343 C CA . LYS A 1 824 ? 12.342 -2.372 44.140 1.00 97.12 824 LYS A CA 1
ATOM 6344 C C . LYS A 1 824 ? 11.158 -2.599 45.076 1.00 97.12 824 LYS A C 1
ATOM 6346 O O . LYS A 1 824 ? 10.053 -2.132 44.829 1.00 97.12 824 LYS A O 1
ATOM 6351 N N . LEU A 1 825 ? 11.411 -3.297 46.176 1.00 95.69 825 LEU A N 1
ATOM 6352 C CA . LEU A 1 825 ? 10.425 -3.657 47.189 1.00 95.69 825 LEU A CA 1
ATOM 6353 C C . LEU A 1 825 ? 10.705 -2.889 48.479 1.00 95.69 825 LEU A C 1
ATOM 6355 O O . LEU A 1 825 ? 11.816 -2.956 49.012 1.00 95.69 825 LEU A O 1
ATOM 6359 N N . SER A 1 826 ? 9.696 -2.186 48.988 1.00 93.25 826 SER A N 1
ATOM 6360 C CA . SER A 1 826 ? 9.753 -1.467 50.264 1.00 93.25 826 SER A CA 1
ATOM 6361 C C . SER A 1 826 ? 8.811 -2.117 51.276 1.00 93.25 826 SER A C 1
ATOM 6363 O O . SER A 1 826 ? 7.671 -2.446 50.944 1.00 93.25 826 SER A O 1
ATOM 6365 N N . PHE A 1 827 ? 9.285 -2.301 52.508 1.00 90.00 827 PHE A N 1
ATOM 6366 C CA . PHE A 1 827 ? 8.585 -3.038 53.562 1.00 90.00 827 PHE A CA 1
ATOM 6367 C C . PHE A 1 827 ? 7.971 -2.093 54.600 1.00 90.00 827 PHE A C 1
ATOM 6369 O O . PHE A 1 827 ? 8.570 -1.076 54.950 1.00 90.00 827 PHE A O 1
ATOM 6376 N N . GLY A 1 828 ? 6.795 -2.443 55.122 1.00 82.81 828 GLY A N 1
ATOM 6377 C CA . GLY A 1 828 ? 6.066 -1.605 56.075 1.00 82.81 828 GLY A CA 1
ATOM 6378 C C . GLY A 1 828 ? 4.783 -2.253 56.595 1.00 82.81 828 GLY A C 1
ATOM 6379 O O . GLY A 1 828 ? 4.464 -3.396 56.271 1.00 82.81 828 GLY A O 1
ATOM 6380 N N . SER A 1 829 ? 4.049 -1.528 57.441 1.00 70.12 829 SER A N 1
ATOM 6381 C CA . SER A 1 829 ? 2.742 -1.967 57.938 1.00 70.12 829 SER A CA 1
ATOM 6382 C C . SER A 1 829 ? 1.672 -1.751 56.875 1.00 70.12 829 SER A C 1
ATOM 6384 O O . SER A 1 829 ? 1.506 -0.625 56.405 1.00 70.12 829 SER A O 1
ATOM 6386 N N . SER A 1 830 ? 0.934 -2.809 56.540 1.00 64.19 830 SER A N 1
ATOM 6387 C CA . SER A 1 830 ? -0.094 -2.739 55.506 1.00 64.19 830 SER A CA 1
ATOM 6388 C C . SER A 1 830 ? -1.292 -1.883 55.929 1.00 64.19 830 SER A C 1
ATOM 6390 O O . SER A 1 830 ? -1.768 -1.978 57.065 1.00 64.19 830 SER A O 1
ATOM 6392 N N . ALA A 1 831 ? -1.771 -1.044 55.012 1.00 66.00 831 ALA A N 1
ATOM 6393 C CA . ALA A 1 831 ? -2.992 -0.261 55.163 1.00 66.00 831 ALA A CA 1
ATOM 6394 C C . ALA A 1 831 ? -4.135 -0.904 54.364 1.00 66.00 831 ALA A C 1
ATOM 6396 O O . ALA A 1 831 ? -3.916 -1.589 53.367 1.00 66.00 831 ALA A O 1
ATOM 6397 N N . ALA A 1 832 ? -5.379 -0.686 54.795 1.00 63.66 832 ALA A N 1
ATOM 6398 C CA . ALA A 1 832 ? -6.527 -1.102 54.000 1.00 63.66 832 ALA A CA 1
ATOM 6399 C C . ALA A 1 832 ? -6.568 -0.270 52.709 1.00 63.66 832 ALA A C 1
ATOM 6401 O O . ALA A 1 832 ? -6.620 0.959 52.773 1.00 63.66 832 ALA A O 1
ATOM 6402 N N . GLY A 1 833 ? -6.546 -0.946 51.558 1.00 62.25 833 GLY A N 1
ATOM 6403 C CA . GLY A 1 833 ? -6.680 -0.292 50.262 1.00 62.25 833 GLY A CA 1
ATOM 6404 C C . GLY A 1 833 ? -8.014 0.434 50.129 1.00 62.25 833 GLY A C 1
ATOM 6405 O O . GLY A 1 833 ? -9.002 0.103 50.795 1.00 62.25 833 GLY A O 1
ATOM 6406 N N . ALA A 1 834 ? -8.042 1.456 49.281 1.00 65.06 834 ALA A N 1
ATOM 6407 C CA . ALA A 1 834 ? -9.250 2.234 49.093 1.00 65.06 834 ALA A CA 1
ATOM 6408 C C . ALA A 1 834 ? -10.334 1.395 48.396 1.00 65.06 834 ALA A C 1
ATOM 6410 O O . ALA A 1 834 ? -10.060 0.699 47.423 1.00 65.06 834 ALA A O 1
ATOM 6411 N N . ALA A 1 835 ? -11.570 1.455 48.896 1.00 67.00 835 ALA A N 1
ATOM 6412 C CA . ALA A 1 835 ? -12.667 0.676 48.334 1.00 67.00 835 ALA A CA 1
ATOM 6413 C C . ALA A 1 835 ? -13.023 1.144 46.912 1.00 67.00 835 ALA A C 1
ATOM 6415 O O . ALA A 1 835 ? -13.083 2.349 46.646 1.00 67.00 835 ALA A O 1
ATOM 6416 N N . LEU A 1 836 ? -13.302 0.176 46.035 1.00 74.25 836 LEU A N 1
ATOM 6417 C CA . LEU A 1 836 ? -13.946 0.405 44.744 1.00 74.25 836 LEU A CA 1
ATOM 6418 C C . LEU A 1 836 ? -15.361 0.945 44.979 1.00 74.25 836 LEU A C 1
ATOM 6420 O O . LEU A 1 836 ? -16.081 0.445 45.851 1.00 74.25 836 LEU A O 1
ATOM 6424 N N . LEU A 1 837 ? -15.768 1.953 44.210 1.00 79.75 837 LEU A N 1
ATOM 6425 C CA . LEU A 1 837 ? -17.158 2.401 44.175 1.00 79.75 837 LEU A CA 1
ATOM 6426 C C . LEU A 1 837 ? -17.841 1.744 42.976 1.00 79.75 837 LEU A C 1
ATOM 6428 O O . LEU A 1 837 ? -17.240 1.717 41.907 1.00 79.75 837 LEU A O 1
ATOM 6432 N N . PRO A 1 838 ? -19.069 1.219 43.115 1.00 78.88 838 PRO A N 1
ATOM 6433 C CA . PRO A 1 838 ? -19.786 0.658 41.976 1.00 78.88 838 PRO A CA 1
ATOM 6434 C C . PRO A 1 838 ? -20.021 1.723 40.897 1.00 78.88 838 PRO A C 1
ATOM 6436 O O . PRO A 1 838 ? -20.125 2.917 41.202 1.00 78.88 838 PRO A O 1
ATOM 6439 N N . ALA A 1 839 ? -20.142 1.285 39.644 1.00 80.62 839 ALA A N 1
ATOM 6440 C CA . ALA A 1 839 ? -20.462 2.182 38.542 1.00 80.62 839 ALA A CA 1
ATOM 6441 C C . ALA A 1 839 ? -21.829 2.861 38.756 1.00 80.62 839 ALA A C 1
ATOM 6443 O O . ALA A 1 839 ? -22.720 2.348 39.441 1.00 80.62 839 ALA A O 1
ATOM 6444 N N . GLN A 1 840 ? -22.010 4.039 38.158 1.00 82.00 840 GLN A N 1
ATOM 6445 C CA . GLN A 1 840 ? -23.283 4.752 38.198 1.00 82.00 840 GLN A CA 1
ATOM 6446 C C . GLN A 1 840 ? -24.347 3.973 37.409 1.00 82.00 840 GLN A C 1
ATOM 6448 O O . GLN A 1 840 ? -24.225 3.782 36.203 1.00 82.00 840 GLN A O 1
ATOM 6453 N N . GLU A 1 841 ? -25.425 3.550 38.073 1.00 89.06 841 GLU A N 1
ATOM 6454 C CA . GLU A 1 841 ? -26.484 2.787 37.397 1.00 89.06 841 GLU A CA 1
ATOM 6455 C C . GLU A 1 841 ? -27.512 3.681 36.693 1.00 89.06 841 GLU A C 1
ATOM 6457 O O . GLU A 1 841 ? -27.972 3.340 35.607 1.00 89.06 841 GLU A O 1
ATOM 6462 N N . LEU A 1 842 ? -27.870 4.833 37.267 1.00 93.00 842 LEU A N 1
ATOM 6463 C CA . LEU A 1 842 ? -28.935 5.704 36.761 1.00 93.00 842 LEU A CA 1
ATOM 6464 C C . LEU A 1 842 ? -28.577 7.182 36.955 1.00 93.00 842 LEU A C 1
ATOM 6466 O O . LEU A 1 842 ? -28.306 7.610 38.075 1.00 93.00 842 LEU A O 1
ATOM 6470 N N . ALA A 1 843 ? -28.649 7.964 35.877 1.00 94.12 843 ALA A N 1
ATOM 6471 C CA . ALA A 1 843 ? -28.513 9.420 35.904 1.00 94.12 843 ALA A CA 1
ATOM 6472 C C . ALA A 1 843 ? -29.871 10.124 35.740 1.00 94.12 843 ALA A C 1
ATOM 6474 O O . ALA A 1 843 ? -30.187 11.036 36.505 1.00 94.12 843 ALA A O 1
ATOM 6475 N N . ARG A 1 844 ? -30.707 9.692 34.778 1.00 95.44 844 ARG A N 1
ATOM 6476 C CA . ARG A 1 844 ? -32.062 10.242 34.543 1.00 95.44 844 ARG A CA 1
ATOM 6477 C C . ARG A 1 844 ? -33.044 9.145 34.134 1.00 95.44 844 ARG A C 1
ATOM 6479 O O . ARG A 1 844 ? -32.739 8.336 33.268 1.00 95.44 844 ARG A O 1
ATOM 6486 N N . ASN A 1 845 ? -34.240 9.135 34.723 1.00 95.75 845 ASN A N 1
ATOM 6487 C CA . ASN A 1 845 ? -35.266 8.109 34.484 1.00 95.75 845 ASN A CA 1
ATOM 6488 C C . ASN A 1 845 ? -36.384 8.602 33.549 1.00 95.75 845 ASN A C 1
ATOM 6490 O O . ASN A 1 845 ? -37.549 8.683 33.942 1.00 95.75 845 ASN A O 1
ATOM 6494 N N . THR A 1 846 ? -36.018 9.009 32.339 1.00 94.88 846 THR A N 1
ATOM 6495 C CA . THR A 1 846 ? -36.946 9.537 31.330 1.00 94.88 846 THR A CA 1
ATOM 6496 C C . THR A 1 846 ? -36.557 9.008 29.955 1.00 94.88 846 THR A C 1
ATOM 6498 O O . THR A 1 846 ? -35.367 8.934 29.696 1.00 94.88 846 THR A O 1
ATOM 6501 N N . PRO A 1 847 ? -37.486 8.698 29.045 1.00 95.75 847 PRO A N 1
ATOM 6502 C CA . PRO A 1 847 ? -37.119 8.386 27.666 1.00 95.75 847 PRO A CA 1
ATOM 6503 C C . PRO A 1 847 ? -36.508 9.600 26.955 1.00 95.75 847 PRO A C 1
ATOM 6505 O O . PRO A 1 847 ? -36.928 10.730 27.215 1.00 95.75 847 PRO A O 1
ATOM 6508 N N . GLY A 1 848 ? -35.549 9.382 26.055 1.00 96.44 848 GLY A N 1
ATOM 6509 C CA . GLY A 1 848 ? -34.928 10.467 25.294 1.00 96.44 848 GLY A CA 1
ATOM 6510 C C . GLY A 1 848 ? -33.873 10.007 24.291 1.00 96.44 848 GLY A C 1
ATOM 6511 O O . GLY A 1 848 ? -33.447 8.852 24.306 1.00 96.44 848 GLY A O 1
ATOM 6512 N N . TRP A 1 849 ? -33.473 10.943 23.428 1.00 97.31 849 TRP A N 1
ATOM 6513 C CA . TRP A 1 849 ? -32.253 10.853 22.629 1.00 97.31 849 TRP A CA 1
ATOM 6514 C C . TRP A 1 849 ? -31.104 11.425 23.449 1.00 97.31 849 TRP A C 1
ATOM 6516 O O . TRP A 1 849 ? -31.159 12.587 23.844 1.00 97.31 849 TRP A O 1
ATOM 6526 N N . TYR A 1 850 ? -30.110 10.594 23.733 1.00 97.94 850 TYR A N 1
ATOM 6527 C CA . TYR A 1 850 ? -28.966 10.952 24.555 1.00 97.94 850 TYR A CA 1
ATOM 6528 C C . TYR A 1 850 ? -27.708 11.025 23.714 1.00 97.94 850 TYR A C 1
ATOM 6530 O O . TYR A 1 850 ? -27.425 10.090 22.964 1.00 97.94 850 TYR A O 1
ATOM 6538 N N . PHE A 1 851 ? -26.966 12.115 23.865 1.00 97.94 851 PHE A N 1
ATOM 6539 C CA . PHE A 1 851 ? -25.704 12.344 23.172 1.00 97.94 851 PHE A CA 1
ATOM 6540 C C . PHE A 1 851 ? -24.553 11.791 24.002 1.00 97.94 851 PHE A C 1
ATOM 6542 O O . PHE A 1 851 ? -24.493 12.013 25.211 1.00 97.94 851 PHE A O 1
ATOM 6549 N N . GLY A 1 852 ? -23.617 11.101 23.368 1.00 97.62 852 GLY A N 1
ATOM 6550 C CA . GLY A 1 852 ? -22.415 10.673 24.054 1.00 97.62 852 GLY A CA 1
ATOM 6551 C C . GLY A 1 852 ? -21.243 10.404 23.139 1.00 97.62 852 GLY A C 1
ATOM 6552 O O . GLY A 1 852 ? -21.344 10.456 21.914 1.00 97.62 852 GLY A O 1
ATOM 6553 N N . ASP A 1 853 ? -20.124 10.115 23.781 1.00 96.75 853 ASP A N 1
ATOM 6554 C CA . ASP A 1 853 ? -18.873 9.736 23.145 1.00 96.75 853 ASP A CA 1
ATOM 6555 C C . ASP A 1 853 ? -18.425 8.389 23.722 1.00 96.75 853 ASP A C 1
ATOM 6557 O O . ASP A 1 853 ? -18.524 8.148 24.932 1.00 96.75 853 ASP A O 1
ATOM 6561 N N . LEU A 1 854 ? -18.033 7.477 22.836 1.00 96.06 854 LEU A N 1
ATOM 6562 C CA . LEU A 1 854 ? -17.703 6.095 23.178 1.00 96.06 854 LEU A CA 1
ATOM 6563 C C . LEU A 1 854 ? -16.201 5.821 23.186 1.00 96.06 854 LEU A C 1
ATOM 6565 O O . LEU A 1 854 ? -15.822 4.705 23.529 1.00 96.06 854 LEU A O 1
ATOM 6569 N N . HIS A 1 855 ? -15.380 6.799 22.803 1.00 94.00 855 HIS A N 1
ATOM 6570 C CA . HIS A 1 855 ? -13.955 6.599 22.591 1.00 94.00 855 HIS A CA 1
ATOM 6571 C C . HIS A 1 855 ? -13.171 7.802 23.107 1.00 94.00 855 HIS A C 1
ATOM 6573 O O . HIS A 1 855 ? -13.006 8.796 22.403 1.00 94.00 855 HIS A O 1
ATOM 6579 N N . VAL A 1 856 ? -12.741 7.742 24.366 1.00 93.75 856 VAL A N 1
ATOM 6580 C CA . VAL A 1 856 ? -12.076 8.859 25.047 1.00 93.75 856 VAL A CA 1
ATOM 6581 C C . VAL A 1 856 ? -11.046 8.339 26.034 1.00 93.75 856 VAL A C 1
ATOM 6583 O O . VAL A 1 856 ? -11.328 7.417 26.805 1.00 93.75 856 VAL A O 1
ATOM 6586 N N . HIS A 1 857 ? -9.895 9.009 26.065 1.00 94.50 857 HIS A N 1
ATOM 6587 C CA . HIS A 1 857 ? -8.772 8.673 26.932 1.00 94.50 857 HIS A CA 1
ATOM 6588 C C . HIS A 1 857 ? -8.565 9.713 28.032 1.00 94.50 857 HIS A C 1
ATOM 6590 O O . HIS A 1 857 ? -8.845 10.907 27.884 1.00 94.50 857 HIS A O 1
ATOM 6596 N N . THR A 1 858 ? -8.062 9.248 29.169 1.00 95.00 858 THR A N 1
ATOM 6597 C CA . THR A 1 858 ? -7.775 10.040 30.365 1.00 95.00 858 THR A CA 1
ATOM 6598 C C . THR A 1 858 ? -6.293 9.946 30.726 1.00 95.00 858 THR A C 1
ATOM 6600 O O . THR A 1 858 ? -5.481 9.346 30.028 1.00 95.00 858 THR A O 1
ATOM 6603 N N . VAL A 1 859 ? -5.898 10.537 31.854 1.00 93.44 859 VAL A N 1
ATOM 6604 C CA . VAL A 1 859 ? -4.529 10.400 32.390 1.00 93.44 859 VAL A CA 1
ATOM 6605 C C . VAL A 1 859 ? -4.143 8.960 32.772 1.00 93.44 859 VAL A C 1
ATOM 6607 O O . VAL A 1 859 ? -2.982 8.710 33.119 1.00 93.44 859 VAL A O 1
ATOM 6610 N N . HIS A 1 860 ? -5.100 8.026 32.769 1.00 93.44 860 HIS A N 1
ATOM 6611 C CA . HIS A 1 860 ? -4.858 6.620 33.069 1.00 93.44 860 HIS A CA 1
ATOM 6612 C C . HIS A 1 860 ? -4.229 5.878 31.881 1.00 93.44 860 HIS A C 1
ATOM 6614 O O . HIS A 1 860 ? -3.389 5.008 32.122 1.00 93.44 860 HIS A O 1
ATOM 6620 N N . SER A 1 861 ? -4.535 6.261 30.636 1.00 92.25 861 SER A N 1
ATOM 6621 C CA . SER A 1 861 ? -3.791 5.790 29.466 1.00 92.25 861 SER A CA 1
ATOM 6622 C C . SER A 1 861 ? -2.408 6.444 29.396 1.00 92.25 861 SER A C 1
ATOM 6624 O O . SER A 1 861 ? -2.239 7.646 29.630 1.00 92.25 861 SER A O 1
ATOM 6626 N N . SER A 1 862 ? -1.366 5.651 29.127 1.00 89.69 862 SER A N 1
ATOM 6627 C CA . SER A 1 862 ? 0.020 6.138 29.184 1.00 89.69 862 SER A CA 1
ATOM 6628 C C . SER A 1 862 ? 0.356 7.136 28.083 1.00 89.69 862 SER A C 1
ATOM 6630 O O . SER A 1 862 ? 1.092 8.091 28.335 1.00 89.69 862 SER A O 1
ATOM 6632 N N . ASP A 1 863 ? -0.191 6.937 26.893 1.00 86.19 863 ASP A N 1
ATOM 6633 C CA . ASP A 1 863 ? -0.016 7.802 25.733 1.00 86.19 863 ASP A CA 1
ATOM 6634 C C . ASP A 1 863 ? -0.769 9.127 25.873 1.00 86.19 863 ASP A C 1
ATOM 6636 O O . ASP A 1 863 ? -0.164 10.190 25.706 1.00 86.19 863 ASP A O 1
ATOM 6640 N N . ALA A 1 864 ? -2.026 9.092 26.313 1.00 88.19 864 ALA A N 1
ATOM 6641 C CA . ALA A 1 864 ? -2.801 10.277 26.645 1.00 88.19 864 ALA A CA 1
ATOM 6642 C C . ALA A 1 864 ? -2.109 11.080 27.752 1.00 88.19 864 ALA A C 1
ATOM 6644 O O . ALA A 1 864 ? -1.873 12.279 27.592 1.00 88.19 864 ALA A O 1
ATOM 6645 N N . PHE A 1 865 ? -1.660 10.434 28.833 1.00 88.44 865 PHE A N 1
ATOM 6646 C CA . PHE A 1 865 ? -0.862 11.097 29.869 1.00 88.44 865 PHE A CA 1
ATOM 6647 C C . PHE A 1 865 ? 0.397 11.771 29.300 1.00 88.44 865 PHE A C 1
ATOM 6649 O O . PHE A 1 865 ? 0.710 12.909 29.657 1.00 88.44 865 PHE A O 1
ATOM 6656 N N . SER A 1 866 ? 1.108 11.093 28.395 1.00 85.38 866 SER A N 1
ATOM 6657 C CA . SER A 1 866 ? 2.338 11.613 27.789 1.00 85.38 866 SER A CA 1
ATOM 6658 C C . SER A 1 866 ? 2.121 12.849 26.909 1.00 85.38 866 SER A C 1
ATOM 6660 O O . SER A 1 866 ? 3.055 13.633 26.733 1.00 85.38 866 SER A O 1
ATOM 6662 N N . SER A 1 867 ? 0.889 13.079 26.430 1.00 83.00 867 SER A N 1
ATOM 6663 C CA . SER A 1 867 ? 0.521 14.301 25.702 1.00 83.00 867 SER A CA 1
ATOM 6664 C C . SER A 1 867 ? 0.674 15.571 26.551 1.00 83.00 867 SER A C 1
ATOM 6666 O O . SER A 1 867 ? 0.805 16.669 26.012 1.00 83.00 867 SER A O 1
ATOM 6668 N N . GLY A 1 868 ? 0.638 15.439 27.884 1.00 86.69 868 GLY A N 1
ATOM 6669 C CA . GLY A 1 868 ? 0.654 16.561 28.825 1.00 86.69 868 GLY A CA 1
ATOM 6670 C C . GLY A 1 868 ? -0.652 17.363 28.880 1.00 86.69 868 GLY A C 1
ATOM 6671 O O . GLY A 1 868 ? -0.721 18.340 29.625 1.00 86.69 868 GLY A O 1
ATOM 6672 N N . ALA A 1 869 ? -1.676 16.958 28.123 1.00 90.06 869 ALA A N 1
ATOM 6673 C CA . ALA A 1 869 ? -2.968 17.637 28.029 1.00 90.06 869 ALA A CA 1
ATOM 6674 C C . ALA A 1 869 ? -4.169 16.730 28.354 1.00 90.06 869 ALA A C 1
ATOM 6676 O O . ALA A 1 869 ? -5.314 17.176 28.241 1.00 90.06 869 ALA A O 1
ATOM 6677 N N . ALA A 1 870 ? -3.930 15.476 28.749 1.00 90.50 870 ALA A N 1
ATOM 6678 C CA . ALA A 1 870 ? -4.975 14.571 29.215 1.00 90.50 870 ALA A CA 1
ATOM 6679 C C . ALA A 1 870 ? -5.660 15.092 30.485 1.00 90.50 870 ALA A C 1
ATOM 6681 O O . ALA A 1 870 ? -5.051 15.764 31.322 1.00 90.50 870 ALA A O 1
ATOM 6682 N N . LEU A 1 871 ? -6.940 14.754 30.623 1.00 94.75 871 LEU A N 1
ATOM 6683 C CA . LEU A 1 871 ? -7.780 15.160 31.745 1.00 94.75 871 LEU A CA 1
ATOM 6684 C C . LEU A 1 871 ? -8.039 13.987 32.692 1.00 94.75 871 LEU A C 1
ATOM 6686 O O . LEU A 1 871 ? -8.067 12.826 32.283 1.00 94.75 871 LEU A O 1
ATOM 6690 N N . GLU A 1 872 ? -8.274 14.305 33.963 1.00 94.69 872 GLU A N 1
ATOM 6691 C CA . GLU A 1 872 ? -8.836 13.355 34.925 1.00 94.69 872 GLU A CA 1
ATOM 6692 C C . GLU A 1 872 ? -10.288 12.998 34.547 1.00 94.69 872 GLU A C 1
ATOM 6694 O O . GLU A 1 872 ? -10.990 13.849 33.987 1.00 94.69 872 GLU A O 1
ATOM 6699 N N . PRO A 1 873 ? -10.804 11.809 34.921 1.00 93.69 873 PRO A N 1
ATOM 6700 C CA . PRO A 1 873 ? -12.175 11.385 34.614 1.00 93.69 873 PRO A CA 1
ATOM 6701 C C . PRO A 1 873 ? -13.259 12.439 34.898 1.00 93.69 873 PRO A C 1
ATOM 6703 O O . PRO A 1 873 ? -14.138 12.667 34.070 1.00 93.69 873 PRO A O 1
ATOM 6706 N N . ALA A 1 874 ? -13.182 13.131 36.041 1.00 93.88 874 ALA A N 1
ATOM 6707 C CA . ALA A 1 874 ? -14.146 14.173 36.410 1.00 93.88 874 ALA A CA 1
ATOM 6708 C C . ALA A 1 874 ? -14.060 15.410 35.499 1.00 93.88 874 ALA A C 1
ATOM 6710 O O . ALA A 1 874 ? -15.079 15.939 35.064 1.00 93.88 874 ALA A O 1
ATOM 6711 N N . GLN A 1 875 ? -12.842 15.843 35.163 1.00 95.88 875 GLN A N 1
ATOM 6712 C CA . GLN A 1 875 ? -12.612 16.987 34.277 1.00 95.88 875 GLN A CA 1
ATOM 6713 C C . GLN A 1 875 ? -13.077 16.684 32.851 1.00 95.88 875 GLN A C 1
ATOM 6715 O O . GLN A 1 875 ? -13.660 17.545 32.192 1.00 95.88 875 GLN A O 1
ATOM 6720 N N . MET A 1 876 ? -12.851 15.454 32.383 1.00 95.50 876 MET A N 1
ATOM 6721 C CA . MET A 1 876 ? -13.341 15.007 31.084 1.00 95.50 876 MET A CA 1
ATOM 6722 C C . MET A 1 876 ? -14.876 14.962 31.052 1.00 95.50 876 MET A C 1
ATOM 6724 O O . MET A 1 876 ? -15.479 15.422 30.087 1.00 95.50 876 MET A O 1
ATOM 6728 N N . ALA A 1 877 ? -15.520 14.494 32.125 1.00 95.25 877 ALA A N 1
ATOM 6729 C CA . ALA A 1 877 ? -16.979 14.481 32.245 1.00 95.25 877 ALA A CA 1
ATOM 6730 C C . ALA A 1 877 ? -17.590 15.892 32.241 1.00 95.25 877 ALA A C 1
ATOM 6732 O O . ALA A 1 877 ? -18.578 16.143 31.553 1.00 95.25 877 ALA A O 1
ATOM 6733 N N . GLU A 1 878 ? -16.989 16.829 32.980 1.00 95.88 878 GLU A N 1
ATOM 6734 C CA . GLU A 1 878 ? -17.393 18.239 32.980 1.00 95.88 878 GLU A CA 1
ATOM 6735 C C . GLU A 1 878 ? -17.237 18.867 31.592 1.00 95.88 878 GLU A C 1
ATOM 6737 O O . GLU A 1 878 ? -18.124 19.590 31.135 1.00 95.88 878 GLU A O 1
ATOM 6742 N N . ARG A 1 879 ? -16.135 18.559 30.894 1.00 95.44 879 ARG A N 1
ATOM 6743 C CA . ARG A 1 879 ? -15.899 19.019 29.524 1.00 95.44 879 ARG A CA 1
ATOM 6744 C C . ARG A 1 879 ? -16.942 18.447 28.566 1.00 95.44 879 ARG A C 1
ATOM 6746 O O . ARG A 1 879 ? -17.588 19.217 27.865 1.00 95.44 879 ARG A O 1
ATOM 6753 N N . ALA A 1 880 ? -17.170 17.137 28.589 1.00 95.62 880 ALA A N 1
ATOM 6754 C CA . ALA A 1 880 ? -18.196 16.470 27.791 1.00 95.62 880 ALA A CA 1
ATOM 6755 C C . ALA A 1 880 ? -19.589 17.084 28.015 1.00 95.62 880 ALA A C 1
ATOM 6757 O O . ALA A 1 880 ? -20.284 17.417 27.055 1.00 95.62 880 ALA A O 1
ATOM 6758 N N . GLN A 1 881 ? -19.973 17.318 29.275 1.00 96.12 881 GLN A N 1
ATOM 6759 C CA . GLN A 1 881 ? -21.236 17.976 29.611 1.00 96.12 881 GLN A CA 1
ATOM 6760 C C . GLN A 1 881 ? -21.299 19.417 29.076 1.00 96.12 881 GLN A C 1
ATOM 6762 O O . GLN A 1 881 ? -22.335 19.837 28.560 1.00 96.12 881 GLN A O 1
ATOM 6767 N N . ALA A 1 882 ? -20.202 20.176 29.162 1.00 94.44 882 ALA A N 1
ATOM 6768 C CA . ALA A 1 882 ? -20.118 21.530 28.614 1.00 94.44 882 ALA A CA 1
ATOM 6769 C C . ALA A 1 882 ? -20.210 21.565 27.077 1.00 94.44 882 ALA A C 1
ATOM 6771 O O . ALA A 1 882 ? -20.671 22.562 26.524 1.00 94.44 882 ALA A O 1
ATOM 6772 N N . HIS A 1 883 ? -19.821 20.477 26.408 1.00 92.75 883 HIS A N 1
ATOM 6773 C CA . HIS A 1 883 ? -19.977 20.268 24.967 1.00 92.75 883 HIS A CA 1
ATOM 6774 C C . HIS A 1 883 ? -21.345 19.680 24.574 1.00 92.75 883 HIS A C 1
ATOM 6776 O O . HIS A 1 883 ? -21.548 19.332 23.418 1.00 92.75 883 HIS A O 1
ATOM 6782 N N . GLY A 1 884 ? -22.304 19.587 25.503 1.00 94.50 884 GLY A N 1
ATOM 6783 C CA . GLY A 1 884 ? -23.672 19.159 25.195 1.00 94.50 884 GLY A CA 1
ATOM 6784 C C . GLY A 1 884 ? -23.889 17.644 25.200 1.00 94.50 884 GLY A C 1
ATOM 6785 O O . GLY A 1 884 ? -24.935 17.184 24.749 1.00 94.50 884 GLY A O 1
ATOM 6786 N N . LEU A 1 885 ? -22.940 16.861 25.723 1.00 97.50 885 LEU A N 1
ATOM 6787 C CA . LEU A 1 885 ? -23.117 15.420 25.899 1.00 97.50 885 LEU A CA 1
ATOM 6788 C C . LEU A 1 885 ? -23.898 15.091 27.184 1.00 97.50 885 LEU A C 1
ATOM 6790 O O . LEU A 1 885 ? -23.853 15.810 28.184 1.00 97.50 885 LEU A O 1
ATOM 6794 N N . ASP A 1 886 ? -24.577 13.947 27.168 1.00 97.75 886 ASP A N 1
ATOM 6795 C CA . ASP A 1 886 ? -25.327 13.370 28.286 1.00 97.75 886 ASP A CA 1
ATOM 6796 C C . ASP A 1 886 ? -24.605 12.189 28.945 1.00 97.75 886 ASP A C 1
ATOM 6798 O O . ASP A 1 886 ? -24.811 11.921 30.135 1.00 97.75 886 ASP A O 1
ATOM 6802 N N . PHE A 1 887 ? -23.798 11.457 28.173 1.00 97.81 887 PHE A N 1
ATOM 6803 C CA . PHE A 1 887 ? -22.991 10.351 28.671 1.00 97.81 887 PHE A CA 1
ATOM 6804 C C . PHE A 1 887 ? -21.620 10.270 28.000 1.00 97.81 887 PHE A C 1
ATOM 6806 O O . PHE A 1 887 ? -21.402 10.808 26.918 1.00 97.81 887 PHE A O 1
ATOM 6813 N N . LEU A 1 888 ? -20.699 9.564 28.649 1.00 96.81 888 LEU A N 1
ATOM 6814 C CA . LEU A 1 888 ? -19.341 9.345 28.159 1.00 96.81 888 LEU A CA 1
ATOM 6815 C C . LEU A 1 888 ? -18.839 7.965 28.598 1.00 96.81 888 LEU A C 1
ATOM 6817 O O . LEU A 1 888 ? -19.011 7.599 29.761 1.00 96.81 888 LEU A O 1
ATOM 6821 N N . SER A 1 889 ? -18.220 7.217 27.681 1.00 96.38 889 SER A N 1
ATOM 6822 C CA . SER A 1 889 ? -17.467 5.991 27.979 1.00 96.38 889 SER A CA 1
ATOM 6823 C C . SER A 1 889 ? -15.979 6.319 28.074 1.00 96.38 889 SER A C 1
ATOM 6825 O O . SER A 1 889 ? -15.424 6.872 27.131 1.00 96.38 889 SER A O 1
ATOM 6827 N N . LEU A 1 890 ? -15.333 5.977 29.191 1.00 95.31 890 LEU A N 1
ATOM 6828 C CA . LEU A 1 890 ? -13.882 6.143 29.346 1.00 95.31 890 LEU A CA 1
ATOM 6829 C C . LEU A 1 890 ? -13.176 4.864 28.900 1.00 95.31 890 LEU A C 1
ATOM 6831 O O . LEU A 1 890 ? -13.353 3.828 29.535 1.00 95.31 890 LEU A O 1
ATOM 6835 N N . THR A 1 891 ? -12.408 4.922 27.817 1.00 95.06 891 THR A N 1
ATOM 6836 C CA . THR A 1 891 ? -11.852 3.749 27.128 1.00 95.06 891 THR A CA 1
ATOM 6837 C C . THR A 1 891 ? -10.330 3.784 27.084 1.00 95.06 891 THR A C 1
ATOM 6839 O O . THR A 1 891 ? -9.745 3.562 26.037 1.00 95.06 891 THR A O 1
ATOM 6842 N N . ASP A 1 892 ? -9.680 4.047 28.217 1.00 94.81 892 ASP A N 1
ATOM 6843 C CA . ASP A 1 892 ? -8.217 4.003 28.306 1.00 94.81 892 ASP A CA 1
ATOM 6844 C C . ASP A 1 892 ? -7.644 2.627 27.884 1.00 94.81 892 ASP A C 1
ATOM 6846 O O . ASP A 1 892 ? -8.268 1.579 28.107 1.00 94.81 892 ASP A O 1
ATOM 6850 N N . HIS A 1 893 ? -6.440 2.619 27.297 1.00 92.38 893 HIS A N 1
ATOM 6851 C CA . HIS A 1 893 ? -5.821 1.423 26.714 1.00 92.38 893 HIS A CA 1
ATOM 6852 C C . HIS A 1 893 ? -5.506 0.327 27.747 1.00 92.38 893 HIS A C 1
ATOM 6854 O O . HIS A 1 893 ? -4.555 0.443 28.523 1.00 92.38 893 HIS A O 1
ATOM 6860 N N . ASN A 1 894 ? -6.237 -0.794 27.686 1.00 92.69 894 ASN A N 1
ATOM 6861 C CA . ASN A 1 894 ? -6.031 -1.999 28.511 1.00 92.69 894 ASN A CA 1
ATOM 6862 C C . ASN A 1 894 ? -6.028 -1.766 30.038 1.00 92.69 894 ASN A C 1
ATOM 6864 O O . ASN A 1 894 ? -5.449 -2.551 30.798 1.00 92.69 894 ASN A O 1
ATOM 6868 N N . VAL A 1 895 ? -6.617 -0.666 30.506 1.00 91.12 895 VAL A N 1
ATOM 6869 C CA . VAL A 1 895 ? -6.682 -0.316 31.929 1.00 91.12 895 VAL A CA 1
ATOM 6870 C C . VAL A 1 895 ? -8.111 0.013 32.326 1.00 91.12 895 VAL A C 1
ATOM 6872 O O . VAL A 1 895 ? -8.904 0.489 31.520 1.00 91.12 895 VAL A O 1
ATOM 6875 N N . THR A 1 896 ? -8.440 -0.245 33.592 1.00 88.50 896 THR A N 1
ATOM 6876 C CA . THR A 1 896 ? -9.804 -0.060 34.116 1.00 88.50 896 THR A CA 1
ATOM 6877 C C . THR A 1 896 ? -9.871 0.803 35.371 1.00 88.50 896 THR A C 1
ATOM 6879 O O . THR A 1 896 ? -10.951 1.080 35.880 1.00 88.50 896 THR A O 1
ATOM 6882 N N . THR A 1 897 ? -8.732 1.294 35.862 1.00 90.38 897 THR A N 1
ATOM 6883 C CA . THR A 1 897 ? -8.655 2.102 37.096 1.00 90.38 897 THR A CA 1
ATOM 6884 C C . THR A 1 897 ? -9.384 3.449 37.017 1.00 90.38 897 THR A C 1
ATOM 6886 O O . THR A 1 897 ? -9.816 3.977 38.041 1.00 90.38 897 THR A O 1
ATOM 6889 N N . GLN A 1 898 ? -9.586 3.989 35.814 1.00 90.88 898 GLN A N 1
ATOM 6890 C CA . GLN A 1 898 ? -10.459 5.136 35.555 1.00 90.88 898 GLN A CA 1
ATOM 6891 C C . GLN A 1 898 ? -11.932 4.835 35.894 1.00 90.88 898 GLN A C 1
ATOM 6893 O O . GLN A 1 898 ? -12.699 5.747 36.204 1.00 90.88 898 GLN A O 1
ATOM 6898 N N . ASN A 1 899 ? -12.327 3.554 35.893 1.00 89.75 899 ASN A N 1
ATOM 6899 C CA . ASN A 1 899 ? -13.696 3.105 36.142 1.00 89.75 899 ASN A CA 1
ATOM 6900 C C . ASN A 1 899 ? -14.021 2.956 37.640 1.00 89.75 899 ASN A C 1
ATOM 6902 O O . ASN A 1 899 ? -15.189 2.944 38.022 1.00 89.75 899 ASN A O 1
ATOM 6906 N N . ASP A 1 900 ? -13.015 2.899 38.516 1.00 85.38 900 ASP A N 1
ATOM 6907 C CA . ASP A 1 900 ? -13.186 2.481 39.917 1.00 85.38 900 ASP A CA 1
ATOM 6908 C C . ASP A 1 900 ? -13.996 3.460 40.786 1.00 85.38 900 ASP A C 1
ATOM 6910 O O . ASP A 1 900 ? -14.400 3.127 41.908 1.00 85.38 900 ASP A O 1
ATOM 6914 N N . ARG A 1 901 ? -14.201 4.697 40.308 1.00 82.19 901 ARG A N 1
ATOM 6915 C CA . ARG A 1 901 ? -14.861 5.789 41.050 1.00 82.19 901 ARG A CA 1
ATOM 6916 C C . ARG A 1 901 ? -15.776 6.676 40.205 1.00 82.19 901 ARG A C 1
ATOM 6918 O O . ARG A 1 901 ? -16.037 7.818 40.586 1.00 82.19 901 ARG A O 1
ATOM 6925 N N . LEU A 1 902 ? -16.312 6.163 39.097 1.00 83.81 902 LEU A N 1
ATOM 6926 C CA . LEU A 1 902 ? -17.112 6.952 38.145 1.00 83.81 902 LEU A CA 1
ATOM 6927 C C . LEU A 1 902 ? -18.276 7.704 38.797 1.00 83.81 902 LEU A C 1
ATOM 6929 O O . LEU A 1 902 ? -18.504 8.868 38.485 1.00 83.81 902 LEU A O 1
ATOM 6933 N N . SER A 1 903 ? -18.975 7.086 39.756 1.00 80.69 903 SER A N 1
ATOM 6934 C CA . SER A 1 903 ? -20.115 7.724 40.430 1.00 80.69 903 SER A CA 1
ATOM 6935 C C . SER A 1 903 ? -19.741 8.999 41.194 1.00 80.69 903 SER A C 1
ATOM 6937 O O . SER A 1 903 ? -20.597 9.848 41.412 1.00 80.69 903 SER A O 1
ATOM 6939 N N . ALA A 1 904 ? -18.490 9.114 41.650 1.00 84.50 904 ALA A N 1
ATOM 6940 C CA . ALA A 1 904 ? -17.982 10.304 42.328 1.00 84.50 904 ALA A CA 1
ATOM 6941 C C . ALA A 1 904 ? -17.439 11.354 41.344 1.00 84.50 904 ALA A C 1
ATOM 6943 O O . ALA A 1 904 ? -17.383 12.530 41.692 1.00 84.50 904 ALA A O 1
ATOM 6944 N N . ALA A 1 905 ? -17.038 10.928 40.142 1.00 86.62 905 ALA A N 1
ATOM 6945 C CA . ALA A 1 905 ? -16.526 11.792 39.082 1.00 86.62 905 ALA A CA 1
ATOM 6946 C C . ALA A 1 905 ? -17.636 12.391 38.199 1.00 86.62 905 ALA A C 1
ATOM 6948 O O . ALA A 1 905 ? -17.427 13.431 37.583 1.00 86.62 905 ALA A O 1
ATOM 6949 N N . ALA A 1 906 ? -18.806 11.748 38.125 1.00 90.75 906 ALA A N 1
ATOM 6950 C CA . ALA A 1 906 ? -19.898 12.178 37.259 1.00 90.75 906 ALA A CA 1
ATOM 6951 C C . ALA A 1 906 ? -20.568 13.470 37.774 1.00 90.75 906 ALA A C 1
ATOM 6953 O O . ALA A 1 906 ? -21.035 13.501 38.921 1.00 90.75 906 ALA A O 1
ATOM 6954 N N . PRO A 1 907 ? -20.694 14.523 36.943 1.00 92.38 907 PRO A N 1
ATOM 6955 C CA . PRO A 1 907 ? -21.464 15.699 37.315 1.00 92.38 907 PRO A CA 1
ATOM 6956 C C . PRO A 1 907 ? -22.972 15.378 37.397 1.00 92.38 907 PRO A C 1
ATOM 6958 O O . PRO A 1 907 ? -23.450 14.403 36.804 1.00 92.38 907 PRO A O 1
ATOM 6961 N N . PRO A 1 908 ? -23.773 16.180 38.127 1.00 90.62 908 PRO A N 1
ATOM 6962 C CA . PRO A 1 908 ? -25.203 15.926 38.284 1.00 90.62 908 PRO A CA 1
ATOM 6963 C C . PRO A 1 908 ? -25.942 15.783 36.945 1.00 90.62 908 PRO A C 1
ATOM 6965 O O . PRO A 1 908 ? -25.858 16.648 36.075 1.00 90.62 908 PRO A O 1
ATOM 6968 N N . GLY A 1 909 ? -26.716 14.702 36.803 1.00 91.62 909 GLY A N 1
ATOM 6969 C CA . GLY A 1 909 ? -27.539 14.438 35.617 1.00 91.62 909 GLY A CA 1
ATOM 6970 C C . GLY A 1 909 ? -26.782 13.925 34.386 1.00 91.62 909 GLY A C 1
ATOM 6971 O O . GLY A 1 909 ? -27.431 13.700 33.365 1.00 91.62 909 GLY A O 1
ATOM 6972 N N . PHE A 1 910 ? -25.467 13.718 34.492 1.00 96.06 910 PHE A N 1
ATOM 6973 C CA . PHE A 1 910 ? -24.607 13.113 33.475 1.00 96.06 910 PHE A CA 1
ATOM 6974 C C . PHE A 1 910 ? -24.326 11.643 33.816 1.00 96.06 910 PHE A C 1
ATOM 6976 O O . PHE A 1 910 ? -24.360 11.263 34.993 1.00 96.06 910 PHE A O 1
ATOM 6983 N N . LEU A 1 911 ? -24.070 10.815 32.800 1.00 96.56 911 LEU A N 1
ATOM 6984 C CA . LEU A 1 911 ? -23.754 9.395 32.968 1.00 96.56 911 LEU A CA 1
ATOM 6985 C C . LEU A 1 911 ? -22.323 9.085 32.521 1.00 96.56 911 LEU A C 1
ATOM 6987 O O . LEU A 1 911 ? -22.026 9.083 31.330 1.00 96.56 911 LEU A O 1
ATOM 6991 N N . LEU A 1 912 ? -21.455 8.747 33.472 1.00 95.25 912 LEU A N 1
ATOM 6992 C CA . LEU A 1 912 ? -20.155 8.155 33.156 1.00 95.25 912 LEU A CA 1
ATOM 6993 C C . LEU A 1 912 ? -20.264 6.631 33.100 1.00 95.25 912 LEU A C 1
ATOM 6995 O O . LEU A 1 912 ? -20.661 5.988 34.074 1.00 95.25 912 LEU A O 1
ATOM 6999 N N . LEU A 1 913 ? -19.898 6.063 31.956 1.00 95.25 913 LEU A N 1
ATOM 7000 C CA . LEU A 1 913 ? -19.866 4.629 31.704 1.00 95.25 913 LEU A CA 1
ATOM 7001 C C . LEU A 1 913 ? -18.434 4.118 31.824 1.00 95.25 913 LEU A C 1
ATOM 7003 O O . LEU A 1 913 ? -17.505 4.717 31.282 1.00 95.25 913 LEU A O 1
ATOM 7007 N N . GLY A 1 914 ? -18.278 2.982 32.501 1.00 94.44 914 GLY A N 1
ATOM 7008 C CA . GLY A 1 914 ? -17.004 2.284 32.516 1.00 94.44 914 GLY A CA 1
ATOM 7009 C C . GLY A 1 914 ? -16.722 1.671 31.156 1.00 94.44 914 GLY A C 1
ATOM 7010 O O . GLY A 1 914 ? -17.608 1.032 30.576 1.00 94.44 914 GLY A O 1
ATOM 7011 N N . GLY A 1 915 ? -15.509 1.853 30.658 1.00 95.44 915 GLY A N 1
ATOM 7012 C CA . GLY A 1 915 ? -15.072 1.287 29.393 1.00 95.44 915 GLY A CA 1
ATOM 7013 C C . GLY A 1 915 ? -13.602 0.896 29.406 1.00 95.44 915 GLY A C 1
ATOM 7014 O O . GLY A 1 915 ? -12.909 1.045 30.413 1.00 95.44 915 GLY A O 1
ATOM 7015 N N . GLU A 1 916 ? -13.162 0.333 28.292 1.00 95.88 916 GLU A N 1
ATOM 7016 C CA . GLU A 1 916 ? -11.779 -0.072 28.044 1.00 95.88 916 GLU A CA 1
ATOM 7017 C C . GLU A 1 916 ? -11.570 -0.100 26.526 1.00 95.88 916 GLU A C 1
ATOM 7019 O O . GLU A 1 916 ? -12.436 -0.604 25.802 1.00 95.88 916 GLU A O 1
ATOM 7024 N N . GLU A 1 917 ? -10.453 0.443 26.034 1.00 94.12 917 GLU A N 1
ATOM 7025 C CA . GLU A 1 917 ? -9.992 0.155 24.673 1.00 94.12 917 GLU A CA 1
ATOM 7026 C C . GLU A 1 917 ? -9.003 -1.009 24.730 1.00 94.12 917 GLU A C 1
ATOM 7028 O O . GLU A 1 917 ? -7.804 -0.871 24.996 1.00 94.12 917 GLU A O 1
ATOM 7033 N N . VAL A 1 918 ? -9.540 -2.198 24.487 1.00 93.50 918 VAL A N 1
ATOM 7034 C CA . VAL A 1 918 ? -8.788 -3.441 24.489 1.00 93.50 918 VAL A CA 1
ATOM 7035 C C . VAL A 1 918 ? -7.893 -3.468 23.251 1.00 93.50 918 VAL A C 1
ATOM 7037 O O . VAL A 1 918 ? -8.351 -3.586 22.113 1.00 93.50 918 VAL A O 1
ATOM 7040 N N . THR A 1 919 ? -6.594 -3.349 23.485 1.00 87.62 919 THR A N 1
ATOM 7041 C CA . THR A 1 919 ? -5.576 -3.061 22.476 1.00 87.62 919 THR A CA 1
ATOM 7042 C C . THR A 1 919 ? -4.608 -4.219 22.359 1.00 87.62 919 THR A C 1
ATOM 7044 O O . THR A 1 919 ? -3.872 -4.527 23.303 1.00 87.62 919 THR A O 1
ATOM 7047 N N . THR A 1 920 ? -4.583 -4.861 21.189 1.00 84.62 920 THR A N 1
ATOM 7048 C CA . THR A 1 920 ? -3.588 -5.900 20.923 1.00 84.62 920 THR A CA 1
ATOM 7049 C C . THR A 1 920 ? -2.245 -5.250 20.591 1.00 84.62 920 THR A C 1
ATOM 7051 O O . THR A 1 920 ? -2.163 -4.293 19.830 1.00 84.62 920 THR A O 1
ATOM 7054 N N . TRP A 1 921 ? -1.157 -5.779 21.146 1.00 77.19 921 TRP A N 1
ATOM 7055 C CA . TRP A 1 921 ? 0.195 -5.238 20.940 1.00 77.19 921 TRP A CA 1
ATOM 7056 C C . TRP A 1 921 ? 0.848 -5.728 19.637 1.00 77.19 921 TRP A C 1
ATOM 7058 O O . TRP A 1 921 ? 2.066 -5.667 19.474 1.00 77.19 921 TRP A O 1
ATOM 7068 N N . MET A 1 922 ? 0.052 -6.266 18.711 1.00 70.06 922 MET A N 1
ATOM 7069 C CA . MET A 1 922 ? 0.520 -6.774 17.428 1.00 70.06 922 MET A CA 1
ATOM 7070 C C . MET A 1 922 ? 0.625 -5.632 16.409 1.00 70.06 922 MET A C 1
ATOM 7072 O O . MET A 1 922 ? -0.217 -4.743 16.352 1.00 70.06 922 MET A O 1
ATOM 7076 N N . SER A 1 923 ? 1.620 -5.691 15.520 1.00 55.06 923 SER A N 1
ATOM 7077 C CA . SER A 1 923 ? 1.717 -4.783 14.366 1.00 55.06 923 SER A CA 1
ATOM 7078 C C . SER A 1 923 ? 0.693 -5.165 13.282 1.00 55.06 923 SER A C 1
ATOM 7080 O O . SER A 1 923 ? 1.045 -5.643 12.205 1.00 55.06 923 SER A O 1
ATOM 7082 N N . GLY A 1 924 ? -0.601 -5.020 13.581 1.00 60.75 924 GLY A N 1
ATOM 7083 C CA . GLY A 1 924 ? -1.668 -5.419 12.668 1.00 60.75 924 GLY A CA 1
ATOM 7084 C C . GLY A 1 924 ? -3.079 -5.365 13.260 1.00 60.75 924 GLY A C 1
ATOM 7085 O O . GLY A 1 924 ? -3.756 -4.384 12.976 1.00 60.75 924 GLY A O 1
ATOM 7086 N N . PRO A 1 925 ? -3.526 -6.416 13.987 1.00 66.75 925 PRO A N 1
ATOM 7087 C CA . PRO A 1 925 ? -4.904 -6.603 14.443 1.00 66.75 925 PRO A CA 1
ATOM 7088 C C . PRO A 1 925 ? -5.347 -5.571 15.491 1.00 66.75 925 PRO A C 1
ATOM 7090 O O . PRO A 1 925 ? -4.758 -5.460 16.558 1.00 66.75 925 PRO A O 1
ATOM 7093 N N . GLY A 1 926 ? -6.422 -4.860 15.155 1.00 72.94 926 GLY A N 1
ATOM 7094 C CA . GLY A 1 926 ? -6.826 -3.621 15.807 1.00 72.94 926 GLY A CA 1
ATOM 7095 C C . GLY A 1 926 ? -7.459 -3.692 17.191 1.00 72.94 926 GLY A C 1
ATOM 7096 O O . GLY A 1 926 ? -7.413 -4.707 17.883 1.00 72.94 926 GLY A O 1
ATOM 7097 N N . HIS A 1 927 ? -8.024 -2.554 17.585 1.00 86.38 927 HIS A N 1
ATOM 7098 C CA . HIS A 1 927 ? -8.510 -2.290 18.932 1.00 86.38 927 HIS A CA 1
ATOM 7099 C C . HIS A 1 927 ? -10.012 -2.587 19.052 1.00 86.38 927 HIS A C 1
ATOM 7101 O O . HIS A 1 927 ? -10.766 -2.543 18.073 1.00 86.38 927 HIS A O 1
ATOM 7107 N N . LEU A 1 928 ? -10.454 -2.899 20.266 1.00 91.88 928 LEU A N 1
ATOM 7108 C CA . LEU A 1 928 ? -11.851 -3.149 20.601 1.00 91.88 928 LEU A CA 1
ATOM 7109 C C . LEU A 1 928 ? -12.251 -2.239 21.760 1.00 91.88 928 LEU A C 1
ATOM 7111 O O . LEU A 1 928 ? -11.751 -2.410 22.867 1.00 91.88 928 LEU A O 1
ATOM 7115 N N . THR A 1 929 ? -13.195 -1.329 21.548 1.00 94.50 929 THR A N 1
ATOM 7116 C CA . THR A 1 929 ? -13.808 -0.600 22.659 1.00 94.50 929 THR A CA 1
ATOM 7117 C C . THR A 1 929 ? -14.904 -1.444 23.292 1.00 94.50 929 THR A C 1
ATOM 7119 O O . THR A 1 929 ? -15.704 -2.098 22.614 1.00 94.50 929 THR A O 1
ATOM 7122 N N . VAL A 1 930 ? -14.951 -1.439 24.621 1.00 96.62 930 VAL A N 1
ATOM 7123 C CA . VAL A 1 930 ? -16.065 -1.992 25.391 1.00 96.62 930 VAL A CA 1
ATOM 7124 C C . VAL A 1 930 ? -16.675 -0.917 26.281 1.00 96.62 930 VAL A C 1
ATOM 7126 O O . VAL A 1 930 ? -15.966 -0.119 26.887 1.00 96.62 930 VAL A O 1
ATOM 7129 N N . THR A 1 931 ? -18.005 -0.905 26.376 1.00 96.62 931 THR A N 1
ATOM 7130 C CA . THR A 1 931 ? -18.765 0.089 27.147 1.00 96.62 931 THR A CA 1
ATOM 7131 C C . THR A 1 931 ? -19.762 -0.585 28.088 1.00 96.62 931 THR A C 1
ATOM 7133 O O . THR A 1 931 ? -20.523 -1.475 27.692 1.00 96.62 931 THR A O 1
ATOM 7136 N N . GLY A 1 932 ? -19.818 -0.098 29.328 1.00 95.12 932 GLY A N 1
ATOM 7137 C CA . GLY A 1 932 ? -20.736 -0.545 30.378 1.00 95.12 932 GLY A CA 1
ATOM 7138 C C . GLY A 1 932 ? -20.093 -1.400 31.476 1.00 95.12 932 GLY A C 1
ATOM 7139 O O . GLY A 1 932 ? -20.836 -2.058 32.214 1.00 95.12 932 GLY A O 1
ATOM 7140 N N . LEU A 1 933 ? -18.759 -1.391 31.583 1.00 93.56 933 LEU A N 1
ATOM 7141 C CA . LEU A 1 933 ? -17.987 -2.125 32.590 1.00 93.56 933 LEU A CA 1
ATOM 7142 C C . LEU A 1 933 ? -18.345 -1.688 34.017 1.00 93.56 933 LEU A C 1
ATOM 7144 O O . LEU A 1 933 ? -18.672 -0.525 34.271 1.00 93.56 933 LEU A O 1
ATOM 7148 N N . GLN A 1 934 ? -18.269 -2.639 34.950 1.00 90.75 934 GLN A N 1
ATOM 7149 C CA . GLN A 1 934 ? -18.295 -2.368 36.386 1.00 90.75 934 GLN A CA 1
ATOM 7150 C C . GLN A 1 934 ? -16.877 -2.153 36.916 1.00 90.75 934 GLN A C 1
ATOM 7152 O O . GLN A 1 934 ? -15.899 -2.626 36.341 1.00 90.75 934 GLN A O 1
ATOM 7157 N N . SER A 1 935 ? -16.775 -1.475 38.055 1.00 87.69 935 SER A N 1
ATOM 7158 C CA . SER A 1 935 ? -15.512 -1.312 38.774 1.00 87.69 935 SER A CA 1
ATOM 7159 C C . SER A 1 935 ? -14.917 -2.667 39.155 1.00 87.69 935 SER A C 1
ATOM 7161 O O . SER A 1 935 ? -15.596 -3.496 39.765 1.00 87.69 935 SER A O 1
ATOM 7163 N N . GLY A 1 936 ? -13.643 -2.873 38.828 1.00 85.19 936 GLY A N 1
ATOM 7164 C CA . GLY A 1 936 ? -12.926 -4.132 39.045 1.00 85.19 936 GLY A CA 1
ATOM 7165 C C . GLY A 1 936 ? -13.090 -5.196 37.951 1.00 85.19 936 GLY A C 1
ATOM 7166 O O . GLY A 1 936 ? -12.325 -6.161 37.963 1.00 85.19 936 GLY A O 1
ATOM 7167 N N . ASP A 1 937 ? -14.017 -5.029 37.002 1.00 89.88 937 ASP A N 1
ATOM 7168 C CA . ASP A 1 937 ? -14.066 -5.859 35.793 1.00 89.88 937 ASP A CA 1
ATOM 7169 C C . ASP A 1 937 ? -13.074 -5.329 34.744 1.00 89.88 937 ASP A C 1
ATOM 7171 O O . ASP A 1 937 ? -12.750 -4.142 34.728 1.00 89.88 937 ASP A O 1
ATOM 7175 N N . TRP A 1 938 ? -12.595 -6.211 33.864 1.00 92.25 938 TRP A N 1
ATOM 7176 C CA . TRP A 1 938 ? -11.742 -5.877 32.716 1.00 92.25 938 TRP A CA 1
ATOM 7177 C C . TRP A 1 938 ? -11.887 -6.933 31.617 1.00 92.25 938 TRP A C 1
ATOM 7179 O O . TRP A 1 938 ? -12.370 -8.046 31.871 1.00 92.25 938 TRP A O 1
ATOM 7189 N N . VAL A 1 939 ? -11.476 -6.590 30.398 1.00 94.06 939 VAL A N 1
ATOM 7190 C CA . VAL A 1 939 ? -11.517 -7.470 29.228 1.00 94.06 939 VAL A CA 1
ATOM 7191 C C . VAL A 1 939 ? -10.096 -7.759 28.750 1.00 94.06 939 VAL A C 1
ATOM 7193 O O . VAL A 1 939 ? -9.276 -6.867 28.592 1.00 94.06 939 VAL A O 1
ATOM 7196 N N . ASP A 1 940 ? -9.780 -9.033 28.522 1.00 92.75 940 ASP A N 1
ATOM 7197 C CA . ASP A 1 940 ? -8.393 -9.428 28.281 1.00 92.75 940 ASP A CA 1
ATOM 7198 C C . ASP A 1 940 ? -7.925 -9.155 26.845 1.00 92.75 940 ASP A C 1
ATOM 7200 O O . ASP A 1 940 ? -8.501 -9.657 25.880 1.00 92.75 940 ASP A O 1
ATOM 7204 N N . TRP A 1 941 ? -6.833 -8.401 26.704 1.00 90.88 941 TRP A N 1
ATOM 7205 C CA . TRP A 1 941 ? -6.251 -8.005 25.418 1.00 90.88 941 TRP A CA 1
ATOM 7206 C C . TRP A 1 941 ? -5.470 -9.104 24.701 1.00 90.88 941 TRP A C 1
ATOM 7208 O O . TRP A 1 941 ? -5.057 -8.929 23.552 1.00 90.88 941 TRP A O 1
ATOM 7218 N N . ARG A 1 942 ? -5.241 -10.251 25.352 1.00 90.44 942 ARG A N 1
ATOM 7219 C CA . ARG A 1 942 ? -4.431 -11.359 24.818 1.00 90.44 942 ARG A CA 1
ATOM 7220 C C . ARG A 1 942 ? -5.225 -12.242 23.860 1.00 90.44 942 ARG A C 1
ATOM 7222 O O . ARG A 1 942 ? -5.327 -13.459 24.036 1.00 90.44 942 ARG A O 1
ATOM 7229 N N . PHE A 1 943 ? -5.792 -11.624 22.830 1.00 89.81 943 PHE A N 1
ATOM 7230 C CA . PHE A 1 943 ? -6.451 -12.317 21.734 1.00 89.81 943 PHE A CA 1
ATOM 7231 C C . PHE A 1 943 ? -5.739 -12.093 20.403 1.00 89.81 943 PHE A C 1
ATOM 7233 O O . PHE A 1 943 ? -5.173 -11.033 20.146 1.00 89.81 943 PHE A O 1
ATOM 7240 N N . ARG A 1 944 ? -5.743 -13.122 19.550 1.00 87.12 944 ARG A N 1
ATOM 7241 C CA . ARG A 1 944 ? -5.011 -13.136 18.277 1.00 87.12 944 ARG A CA 1
ATOM 7242 C C . ARG A 1 944 ? -5.867 -13.721 17.151 1.00 87.12 944 ARG A C 1
ATOM 7244 O O . ARG A 1 944 ? -6.710 -14.588 17.406 1.00 87.12 944 ARG A O 1
ATOM 7251 N N . PRO A 1 945 ? -5.692 -13.242 15.908 1.00 84.25 945 PRO A N 1
ATOM 7252 C CA . PRO A 1 945 ? -6.447 -13.744 14.767 1.00 84.25 945 PRO A CA 1
ATOM 7253 C C . PRO A 1 945 ? -6.059 -15.196 14.494 1.00 84.25 945 PRO A C 1
ATOM 7255 O O . PRO A 1 945 ? -4.878 -15.556 14.533 1.00 84.25 945 PRO A O 1
ATOM 7258 N N . SER A 1 946 ? -7.058 -16.042 14.240 1.00 84.62 946 SER A N 1
ATOM 7259 C CA . SER A 1 946 ? -6.826 -17.451 13.883 1.00 84.62 946 SER A CA 1
ATOM 7260 C C . SER A 1 946 ? -6.799 -17.645 12.368 1.00 84.62 946 SER A C 1
ATOM 7262 O O . SER A 1 946 ? -6.262 -18.640 11.882 1.00 84.62 946 SER A O 1
ATOM 7264 N N . LEU A 1 947 ? -7.355 -16.687 11.621 1.00 72.50 947 LEU A N 1
ATOM 7265 C CA . LEU A 1 947 ? -7.429 -16.658 10.164 1.00 72.50 947 LEU A CA 1
ATOM 7266 C C . LEU A 1 947 ? -7.011 -15.279 9.616 1.00 72.50 947 LEU A C 1
ATOM 7268 O O . LEU A 1 947 ? -6.977 -14.283 10.330 1.00 72.50 947 LEU A O 1
ATOM 7272 N N . GLY A 1 948 ? -6.725 -15.202 8.314 1.00 67.69 948 GLY A N 1
ATOM 7273 C CA . GLY A 1 948 ? -6.412 -13.938 7.633 1.00 67.69 948 GLY A CA 1
ATOM 7274 C C . GLY A 1 948 ? -4.928 -13.547 7.651 1.00 67.69 948 GLY A C 1
ATOM 7275 O O . GLY A 1 948 ? -4.066 -14.357 7.976 1.00 67.69 948 GLY A O 1
ATOM 7276 N N . VAL A 1 949 ? -4.624 -12.305 7.242 1.00 60.66 949 VAL A N 1
ATOM 7277 C CA . VAL A 1 949 ? -3.238 -11.819 7.020 1.00 60.66 949 VAL A CA 1
ATOM 7278 C C . VAL A 1 949 ? -2.384 -11.758 8.280 1.00 60.66 949 VAL A C 1
ATOM 7280 O O . VAL A 1 949 ? -1.162 -11.790 8.189 1.00 60.66 949 VAL A O 1
ATOM 7283 N N . PHE A 1 950 ? -3.022 -11.637 9.440 1.00 68.25 950 PHE A N 1
ATOM 7284 C CA . PHE A 1 950 ? -2.347 -11.452 10.720 1.00 68.25 950 PHE A CA 1
ATOM 7285 C C . PHE A 1 950 ? -2.242 -12.752 11.528 1.00 68.25 950 PHE A C 1
ATOM 7287 O O . PHE A 1 950 ? -1.695 -12.738 12.630 1.00 68.25 950 PHE A O 1
ATOM 7294 N N . ALA A 1 951 ? -2.780 -13.864 11.015 1.00 75.06 951 ALA A N 1
ATOM 7295 C CA . ALA A 1 951 ? -2.805 -15.129 11.733 1.00 75.06 951 ALA A CA 1
ATOM 7296 C C . ALA A 1 951 ? -1.423 -15.794 11.759 1.00 75.06 951 ALA A C 1
ATOM 7298 O O . ALA A 1 951 ? -0.875 -16.170 10.724 1.00 75.06 951 ALA A O 1
ATOM 7299 N N . ASP A 1 952 ? -0.908 -16.008 12.968 1.00 73.31 952 ASP A N 1
ATOM 7300 C CA . ASP A 1 952 ? 0.243 -16.869 13.241 1.00 73.31 952 ASP A CA 1
ATOM 7301 C C . ASP A 1 952 ? -0.054 -17.739 14.463 1.00 73.31 952 ASP A C 1
ATOM 7303 O O . ASP A 1 952 ? 0.396 -17.490 15.581 1.00 73.31 952 ASP A O 1
ATOM 7307 N N . THR A 1 953 ? -0.863 -18.777 14.253 1.00 73.69 953 THR A N 1
ATOM 7308 C CA . THR A 1 953 ? -1.258 -19.694 15.329 1.00 73.69 953 THR A CA 1
ATOM 7309 C C . THR A 1 953 ? -0.085 -20.502 15.885 1.00 73.69 953 THR A C 1
ATOM 7311 O O . THR A 1 953 ? -0.202 -21.082 16.961 1.00 73.69 953 THR A O 1
ATOM 7314 N N . ALA A 1 954 ? 1.041 -20.582 15.164 1.00 72.06 954 ALA A N 1
ATOM 7315 C CA . ALA A 1 954 ? 2.232 -21.282 15.639 1.00 72.06 954 ALA A CA 1
ATOM 7316 C C . ALA A 1 954 ? 3.002 -20.467 16.692 1.00 72.06 954 ALA A C 1
ATOM 7318 O O . ALA A 1 954 ? 3.690 -21.062 17.522 1.00 72.06 954 ALA A O 1
ATOM 7319 N N . ALA A 1 955 ? 2.856 -19.138 16.683 1.00 72.38 955 ALA A N 1
ATOM 7320 C CA . ALA A 1 955 ? 3.458 -18.223 17.652 1.00 72.38 955 ALA A CA 1
ATOM 7321 C C . ALA A 1 955 ? 2.614 -18.004 18.923 1.00 72.38 955 ALA A C 1
ATOM 7323 O O . ALA A 1 955 ? 2.994 -17.206 19.778 1.00 72.38 955 ALA A O 1
ATOM 7324 N N . TRP A 1 956 ? 1.469 -18.679 19.073 1.00 83.88 956 TRP A N 1
ATOM 7325 C CA . TRP A 1 956 ? 0.611 -18.496 20.245 1.00 83.88 956 TRP A CA 1
ATOM 7326 C C . TRP A 1 956 ? 1.263 -19.023 21.526 1.00 83.88 956 TRP A C 1
ATOM 7328 O O . TRP A 1 956 ? 1.752 -20.154 21.598 1.00 83.88 956 TRP A O 1
ATOM 7338 N N . SER A 1 957 ? 1.211 -18.202 22.569 1.00 83.38 957 SER A N 1
ATOM 7339 C CA . SER A 1 957 ? 1.532 -18.580 23.938 1.00 83.38 957 SER A CA 1
ATOM 7340 C C . SER A 1 957 ? 0.359 -19.312 24.604 1.00 83.38 957 SER A C 1
ATOM 7342 O O . SER A 1 957 ? -0.756 -19.368 24.087 1.00 83.38 957 SER A O 1
ATOM 7344 N N . ALA A 1 958 ? 0.582 -19.846 25.809 1.00 86.12 958 ALA A N 1
ATOM 7345 C CA . ALA A 1 958 ? -0.487 -20.461 26.603 1.00 86.12 958 ALA A CA 1
ATOM 7346 C C . ALA A 1 958 ? -1.580 -19.460 27.045 1.00 86.12 958 ALA A C 1
ATOM 7348 O O . ALA A 1 958 ? -2.679 -19.881 27.426 1.00 86.12 958 ALA A O 1
ATOM 7349 N N . TYR A 1 959 ? -1.294 -18.156 26.987 1.00 88.38 959 TYR A N 1
ATOM 7350 C CA . TYR A 1 959 ? -2.209 -17.089 27.389 1.00 88.38 959 TYR A CA 1
ATOM 7351 C C . TYR A 1 959 ? -3.068 -16.569 26.237 1.00 88.38 959 TYR A C 1
ATOM 7353 O O . TYR A 1 959 ? -4.142 -16.040 26.499 1.00 88.38 959 TYR A O 1
ATOM 7361 N N . ASP A 1 960 ? -2.637 -16.763 24.989 1.00 88.12 960 ASP A N 1
ATOM 7362 C CA . ASP A 1 960 ? -3.344 -16.240 23.821 1.00 88.12 960 ASP A CA 1
ATOM 7363 C C . ASP A 1 960 ? -4.649 -17.003 23.558 1.00 88.12 960 ASP A C 1
ATOM 7365 O O . ASP A 1 960 ? -4.739 -18.228 23.736 1.00 88.12 960 ASP A O 1
ATOM 7369 N N . ARG A 1 961 ? -5.684 -16.277 23.135 1.00 91.38 961 ARG A N 1
ATOM 7370 C CA . ARG A 1 961 ? -7.004 -16.825 22.792 1.00 91.38 961 ARG A CA 1
ATOM 7371 C C . ARG A 1 961 ? -7.495 -16.321 21.429 1.00 91.38 961 ARG A C 1
ATOM 7373 O O . ARG A 1 961 ? -7.065 -15.269 20.968 1.00 91.38 961 ARG A O 1
ATOM 7380 N N . PRO A 1 962 ? -8.412 -17.041 20.763 1.00 91.38 962 PRO A N 1
ATOM 7381 C CA . PRO A 1 962 ? -9.113 -16.490 19.610 1.00 91.38 962 PRO A CA 1
ATOM 7382 C C . PRO A 1 962 ? -10.085 -15.382 20.059 1.00 91.38 962 PRO A C 1
ATOM 7384 O O . PRO A 1 962 ? -10.605 -15.421 21.178 1.00 91.38 962 PRO A O 1
ATOM 7387 N N . VAL A 1 963 ? -10.369 -14.414 19.182 1.00 91.50 963 VAL A N 1
ATOM 7388 C CA . VAL A 1 963 ? -11.215 -13.235 19.483 1.00 91.50 963 VAL A CA 1
ATOM 7389 C C . VAL A 1 963 ? -12.608 -13.588 20.013 1.00 91.50 963 VAL A C 1
ATOM 7391 O O . VAL A 1 963 ? -13.163 -12.864 20.835 1.00 91.50 963 VAL A O 1
ATOM 7394 N N . GLN A 1 964 ? -13.161 -14.736 19.612 1.00 92.88 964 GLN A N 1
ATOM 7395 C CA . GLN A 1 964 ? -14.457 -15.231 20.077 1.00 92.88 964 GLN A CA 1
ATOM 7396 C C . GLN A 1 964 ? -14.529 -15.314 21.604 1.00 92.88 964 GLN A C 1
ATOM 7398 O O . GLN A 1 964 ? -15.578 -15.024 22.166 1.00 92.88 964 GLN A O 1
ATOM 7403 N N . VAL A 1 965 ? -13.426 -15.679 22.267 1.00 93.12 965 VAL A N 1
ATOM 7404 C CA . VAL A 1 965 ? -13.374 -15.821 23.731 1.00 93.12 965 VAL A CA 1
ATOM 7405 C C . VAL A 1 965 ? -13.517 -14.460 24.412 1.00 93.12 965 VAL A C 1
ATOM 7407 O O . VAL A 1 965 ? -14.248 -14.333 25.391 1.00 93.12 965 VAL A O 1
ATOM 7410 N N . VAL A 1 966 ? -12.873 -13.429 23.865 1.00 92.69 966 VAL A N 1
ATOM 7411 C CA . VAL A 1 966 ? -12.969 -12.049 24.366 1.00 92.69 966 VAL A CA 1
ATOM 7412 C C . VAL A 1 966 ? -14.364 -11.479 24.132 1.00 92.69 966 VAL A C 1
ATOM 7414 O O . VAL A 1 966 ? -14.962 -10.884 25.027 1.00 92.69 966 VAL A O 1
ATOM 7417 N N . LEU A 1 967 ? -14.941 -11.720 22.955 1.00 95.00 967 LEU A N 1
ATOM 7418 C CA . LEU A 1 967 ? -16.304 -11.281 22.657 1.00 95.00 967 LEU A CA 1
ATOM 7419 C C . LEU A 1 967 ? -17.349 -12.041 23.485 1.00 95.00 967 LEU A C 1
ATOM 7421 O O . LEU A 1 967 ? -18.366 -11.471 23.873 1.00 95.00 967 LEU A O 1
ATOM 7425 N N . GLU A 1 968 ? -17.118 -13.316 23.795 1.00 94.38 968 GLU A N 1
ATOM 7426 C CA . GLU A 1 968 ? -17.945 -14.077 24.734 1.00 94.38 968 GLU A CA 1
ATOM 7427 C C . GLU A 1 968 ? -17.863 -13.494 26.150 1.00 94.38 968 GLU A C 1
ATOM 7429 O O . GLU A 1 968 ? -18.907 -13.304 26.779 1.00 94.38 968 GLU A O 1
ATOM 7434 N N . GLN A 1 969 ? -16.665 -13.123 26.619 1.00 93.31 969 GLN A N 1
ATOM 7435 C CA . GLN A 1 969 ? -16.481 -12.421 27.892 1.00 93.31 969 GLN A CA 1
ATOM 7436 C C . GLN A 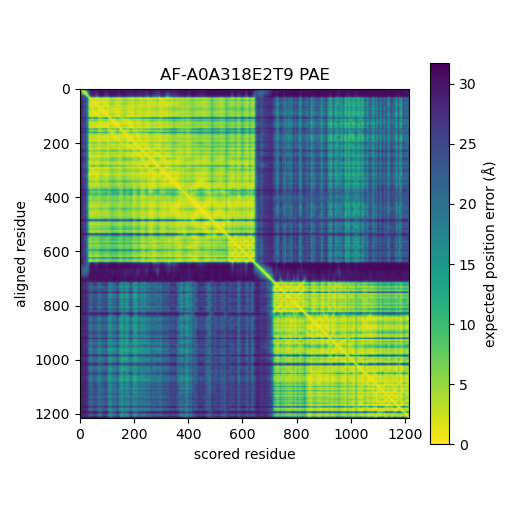1 969 ? -17.264 -11.099 27.918 1.00 93.31 969 GLN A C 1
ATOM 7438 O O . GLN A 1 969 ? -18.047 -10.871 28.842 1.00 93.31 969 GLN A O 1
ATOM 7443 N N . ALA A 1 970 ? -17.124 -10.263 26.885 1.00 94.19 970 ALA A N 1
ATOM 7444 C CA . ALA A 1 970 ? -17.840 -8.991 26.789 1.00 94.19 970 ALA A CA 1
ATOM 7445 C C . ALA A 1 970 ? -19.369 -9.186 26.815 1.00 94.19 970 ALA A C 1
ATOM 7447 O O . ALA A 1 970 ? -20.079 -8.497 27.552 1.00 94.19 970 ALA A O 1
ATOM 7448 N N . ARG A 1 971 ? -19.885 -10.185 26.085 1.00 93.56 971 ARG A N 1
ATOM 7449 C CA . ARG A 1 971 ? -21.316 -10.536 26.090 1.00 93.56 971 ARG A CA 1
ATOM 7450 C C . ARG A 1 971 ? -21.790 -11.032 27.457 1.00 93.56 971 ARG A C 1
ATOM 7452 O O . ARG A 1 971 ? -22.889 -10.663 27.869 1.00 93.56 971 ARG A O 1
ATOM 7459 N N . ALA A 1 972 ? -20.989 -11.839 28.155 1.00 93.56 972 ALA A N 1
ATOM 7460 C CA . ALA A 1 972 ? -21.314 -12.359 29.485 1.00 93.56 972 ALA A CA 1
ATOM 7461 C C . ALA A 1 972 ? -21.387 -11.247 30.545 1.00 93.56 972 ALA A C 1
ATOM 7463 O O . ALA A 1 972 ? -22.241 -11.299 31.430 1.00 93.56 972 ALA A O 1
ATOM 7464 N N . LEU A 1 973 ? -20.548 -10.218 30.408 1.00 92.50 973 LEU A N 1
ATOM 7465 C CA . LEU A 1 973 ? -20.573 -9.002 31.227 1.00 92.50 973 LEU A CA 1
ATOM 7466 C C . LEU A 1 973 ? -21.674 -8.008 30.800 1.00 92.50 973 LEU A C 1
ATOM 7468 O O . LEU A 1 973 ? -21.920 -7.012 31.479 1.00 92.50 973 LEU A O 1
ATOM 7472 N N . GLY A 1 974 ? -22.374 -8.284 29.694 1.00 93.75 974 GLY A N 1
ATOM 7473 C CA . GLY A 1 974 ? -23.456 -7.447 29.179 1.00 93.75 974 GLY A CA 1
ATOM 7474 C C . GLY A 1 974 ? -22.986 -6.145 28.529 1.00 93.75 974 GLY A C 1
ATOM 7475 O O . GLY A 1 974 ? -23.787 -5.219 28.428 1.00 93.75 974 GLY A O 1
ATOM 7476 N N . LEU A 1 975 ? -21.724 -6.079 28.100 1.00 95.81 975 LEU A N 1
ATOM 7477 C CA . LEU A 1 975 ? -21.095 -4.898 27.506 1.00 95.81 975 LEU A CA 1
ATOM 7478 C C . LEU A 1 975 ? -21.558 -4.683 26.062 1.00 95.81 975 LEU A C 1
ATOM 7480 O O . LEU A 1 975 ? -21.997 -5.621 25.393 1.00 95.81 975 LEU A O 1
ATOM 7484 N N . TYR A 1 976 ? -21.435 -3.448 25.579 1.00 97.44 976 TYR A N 1
ATOM 7485 C CA . TYR A 1 976 ? -21.413 -3.160 24.146 1.00 97.44 976 TYR A CA 1
ATOM 7486 C C . TYR A 1 976 ? -19.961 -3.227 23.693 1.00 97.44 976 TYR A C 1
ATOM 7488 O O . TYR A 1 976 ? -19.127 -2.515 24.247 1.00 97.44 976 TYR A O 1
ATOM 7496 N N . SER A 1 977 ? -19.672 -4.100 22.734 1.00 96.62 977 SER A N 1
ATOM 7497 C CA . SER A 1 977 ? -18.350 -4.231 22.126 1.00 96.62 977 SER A CA 1
ATOM 7498 C C . SER A 1 977 ? -18.365 -3.613 20.732 1.00 96.62 977 SER A C 1
ATOM 7500 O O . SER A 1 977 ? -19.271 -3.907 19.951 1.00 96.62 977 SER A O 1
ATOM 7502 N N . ALA A 1 978 ? -17.384 -2.780 20.399 1.00 94.38 978 ALA A N 1
ATOM 7503 C CA . ALA A 1 978 ? -17.255 -2.190 19.074 1.00 94.38 978 ALA A CA 1
ATOM 7504 C C . ALA A 1 978 ? -15.811 -2.224 18.591 1.00 94.38 978 ALA A C 1
ATOM 7506 O O . ALA A 1 978 ? -14.874 -2.017 19.356 1.00 94.38 978 ALA A O 1
ATOM 7507 N N . VAL A 1 979 ? -15.630 -2.482 17.298 1.00 90.56 979 VAL A N 1
ATOM 7508 C CA . VAL A 1 979 ? -14.310 -2.316 16.688 1.00 90.56 979 VAL A CA 1
ATOM 7509 C C . VAL A 1 979 ? -13.942 -0.834 16.709 1.00 90.56 979 VAL A C 1
ATOM 7511 O O . VAL A 1 979 ? -14.693 -0.036 16.146 1.00 90.56 979 VAL A O 1
ATOM 7514 N N . ALA A 1 980 ? -12.812 -0.482 17.319 1.00 87.94 980 ALA A N 1
ATOM 7515 C CA . ALA A 1 980 ? -12.265 0.872 17.273 1.00 87.94 980 ALA A CA 1
ATOM 7516 C C . ALA A 1 980 ? -11.514 1.082 15.955 1.00 87.94 980 ALA A C 1
ATOM 7518 O O . ALA A 1 980 ? -10.844 0.160 15.482 1.00 87.94 980 ALA A O 1
ATOM 7519 N N . HIS A 1 981 ? -11.721 2.256 15.341 1.00 82.19 981 HIS A N 1
ATOM 7520 C CA . HIS A 1 981 ? -11.084 2.744 14.106 1.00 82.19 981 HIS A CA 1
ATOM 7521 C C . HIS A 1 981 ? -10.545 1.632 13.160 1.00 82.19 981 HIS A C 1
ATOM 7523 O O . HIS A 1 981 ? -9.366 1.589 12.809 1.00 82.19 981 HIS A O 1
ATOM 7529 N N . PRO A 1 982 ? -11.430 0.749 12.645 1.00 77.69 982 PRO A N 1
ATOM 7530 C CA . PRO A 1 982 ? -11.105 -0.584 12.109 1.00 77.69 982 PRO A CA 1
ATOM 7531 C C . PRO A 1 982 ? -10.153 -0.646 10.917 1.00 77.69 982 PRO A C 1
ATOM 7533 O O . PRO A 1 982 ? -9.737 -1.739 10.539 1.00 77.69 982 PRO A O 1
ATOM 7536 N N . MET A 1 983 ? -9.897 0.480 10.252 1.00 73.81 983 MET A N 1
ATOM 7537 C CA . MET A 1 983 ? -9.280 0.526 8.925 1.00 73.81 983 MET A CA 1
ATOM 7538 C C . MET A 1 983 ? -8.034 1.423 8.874 1.00 73.81 983 MET A C 1
ATOM 7540 O O . MET A 1 983 ? -7.663 1.874 7.790 1.00 73.81 983 MET A O 1
ATOM 7544 N N . ILE A 1 984 ? -7.374 1.682 10.012 1.00 62.44 984 ILE A N 1
ATOM 7545 C CA . ILE A 1 984 ? -6.120 2.454 10.051 1.00 62.44 984 ILE A CA 1
ATOM 7546 C C . ILE A 1 984 ? -5.001 1.689 9.314 1.00 62.44 984 ILE A C 1
ATOM 7548 O O . ILE A 1 984 ? -4.549 0.629 9.751 1.00 62.44 984 ILE A O 1
ATOM 7552 N N . TRP A 1 985 ? -4.513 2.240 8.196 1.00 44.84 985 TRP A N 1
ATOM 7553 C CA . TRP A 1 985 ? -3.375 1.706 7.433 1.00 44.84 985 TRP A CA 1
ATOM 7554 C C . TRP A 1 985 ? -2.535 2.828 6.791 1.00 44.84 985 TRP A C 1
ATOM 7556 O O . TRP A 1 985 ? -3.133 3.739 6.224 1.00 44.84 985 TRP A O 1
ATOM 7566 N N . PRO A 1 986 ? -1.182 2.758 6.744 1.00 43.31 986 PRO A N 1
ATOM 7567 C CA . PRO A 1 986 ? -0.260 1.844 7.420 1.00 43.31 986 PRO A CA 1
ATOM 7568 C C . PRO A 1 986 ? 0.393 2.524 8.634 1.00 43.31 986 PRO A C 1
ATOM 7570 O O . PRO A 1 986 ? 1.265 3.374 8.479 1.00 43.31 986 PRO A O 1
ATOM 7573 N N . GLY A 1 987 ? 0.042 2.125 9.849 1.00 41.72 987 GLY A N 1
ATOM 7574 C CA . GLY A 1 987 ?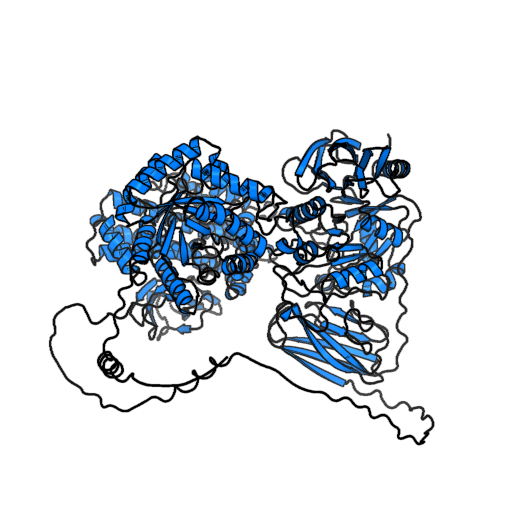 0.747 2.615 11.033 1.00 41.72 987 GLY A CA 1
ATOM 7575 C C . GLY A 1 987 ? -0.103 2.496 12.280 1.00 41.72 987 GLY A C 1
ATOM 7576 O O . GLY A 1 987 ? -1.255 2.887 12.248 1.00 41.72 987 GLY A O 1
ATOM 7577 N N . PHE A 1 988 ? 0.489 1.971 13.352 1.00 50.19 988 PHE A N 1
ATOM 7578 C CA . PHE A 1 988 ? -0.043 1.906 14.725 1.00 50.19 988 PHE A CA 1
ATOM 7579 C C . PHE A 1 988 ? -0.835 0.661 15.157 1.00 50.19 988 PHE A C 1
ATOM 7581 O O . PHE A 1 988 ? -1.160 0.555 16.327 1.00 50.19 988 PHE A O 1
ATOM 7588 N N . GLY A 1 989 ? -1.004 -0.360 14.308 1.00 51.00 989 GLY A N 1
ATOM 7589 C CA . GLY A 1 989 ? -1.514 -1.666 14.771 1.00 51.00 989 GLY A CA 1
ATOM 7590 C C . GLY A 1 989 ? -3.029 -1.739 14.996 1.00 51.00 989 GLY A C 1
ATOM 7591 O O . GLY A 1 989 ? -3.511 -2.731 15.524 1.00 51.00 989 GLY A O 1
ATOM 7592 N N . SER A 1 990 ? -3.782 -0.737 14.536 1.00 61.06 990 SER A N 1
ATOM 7593 C CA . SER A 1 990 ? -5.226 -0.613 14.773 1.00 61.06 990 SER A CA 1
ATOM 7594 C C . SER A 1 990 ? -6.119 -1.160 13.638 1.00 61.06 990 SER A C 1
ATOM 7596 O O . SER A 1 990 ? -7.330 -0.971 13.646 1.00 61.06 990 SER A O 1
ATOM 7598 N N . ASN A 1 991 ? -5.563 -1.872 12.648 1.00 71.88 991 ASN A N 1
ATOM 7599 C CA . ASN A 1 991 ? -6.353 -2.452 11.552 1.00 71.88 991 ASN A CA 1
ATOM 7600 C C . ASN A 1 991 ? -7.072 -3.721 12.029 1.00 71.88 991 ASN A C 1
ATOM 7602 O O . ASN A 1 991 ? -6.427 -4.717 12.347 1.00 71.88 991 ASN A O 1
ATOM 7606 N N . TRP A 1 992 ? -8.401 -3.744 12.063 1.00 82.25 992 TRP A N 1
ATOM 7607 C CA . TRP A 1 992 ? -9.136 -4.874 12.627 1.00 82.25 992 TRP A CA 1
ATOM 7608 C C . TRP A 1 992 ? -8.860 -6.184 11.878 1.00 82.25 992 TRP A C 1
ATOM 7610 O O . TRP A 1 992 ? -9.319 -6.424 10.760 1.00 82.25 992 TRP A O 1
ATOM 7620 N N . GLY A 1 993 ? -8.094 -7.068 12.520 1.00 79.12 993 GLY A N 1
ATOM 7621 C CA . GLY A 1 993 ? -7.513 -8.242 11.873 1.00 79.12 993 GLY A CA 1
ATOM 7622 C C . GLY A 1 993 ? -8.397 -9.484 11.848 1.00 79.12 993 GLY A C 1
ATOM 7623 O O . GLY A 1 993 ? -7.970 -10.516 11.338 1.00 79.12 993 GLY A O 1
ATOM 7624 N N . PHE A 1 994 ? -9.613 -9.394 12.383 1.00 85.69 994 PHE A N 1
ATOM 7625 C CA . PHE A 1 994 ? -10.453 -10.550 12.712 1.00 85.69 994 PHE A CA 1
ATOM 7626 C C . PHE A 1 994 ? -11.624 -10.755 11.745 1.00 85.69 994 PHE A C 1
ATOM 7628 O O . PHE A 1 994 ? -12.509 -11.578 11.975 1.00 85.69 994 PHE A O 1
ATOM 7635 N N . PHE A 1 995 ? -11.648 -10.028 10.626 1.00 82.50 995 PHE A N 1
ATOM 7636 C CA . PHE A 1 995 ? -12.695 -10.182 9.614 1.00 82.50 995 PHE A CA 1
ATOM 7637 C C . PHE A 1 995 ? -12.747 -11.583 9.001 1.00 82.50 995 PHE A C 1
ATOM 7639 O O . PHE A 1 995 ? -13.833 -12.091 8.729 1.00 82.50 995 PHE A O 1
ATOM 7646 N N . ALA A 1 996 ? -11.596 -12.229 8.805 1.00 76.81 996 ALA A N 1
ATOM 7647 C CA . ALA A 1 996 ? -11.547 -13.598 8.295 1.00 76.81 996 ALA A CA 1
ATOM 7648 C C . ALA A 1 996 ? -12.093 -14.612 9.320 1.00 76.81 996 ALA A C 1
ATOM 7650 O O . ALA A 1 996 ? -12.783 -15.563 8.943 1.00 76.81 996 ALA A O 1
ATOM 7651 N N . ASP A 1 997 ? -11.841 -14.384 10.614 1.00 83.38 997 ASP A N 1
ATOM 7652 C CA . ASP A 1 997 ? -12.449 -15.163 11.697 1.00 83.38 997 ASP A CA 1
ATOM 7653 C C . ASP A 1 997 ? -13.980 -15.008 11.670 1.00 83.38 997 ASP A C 1
ATOM 7655 O O . ASP A 1 997 ? -14.703 -16.002 11.623 1.00 83.38 997 ASP A O 1
ATOM 7659 N N . ALA A 1 998 ? -14.469 -13.769 11.557 1.00 84.88 998 ALA A N 1
ATOM 7660 C CA . ALA A 1 998 ? -15.887 -13.408 11.444 1.00 84.88 998 ALA A CA 1
ATOM 7661 C C . ALA A 1 998 ? -16.618 -13.975 10.214 1.00 84.88 998 ALA A C 1
ATOM 7663 O O . ALA A 1 998 ? -17.843 -14.141 10.214 1.00 84.88 998 ALA A O 1
ATOM 7664 N N . GLU A 1 999 ? -15.904 -14.230 9.120 1.00 78.75 999 GLU A N 1
ATOM 7665 C CA . GLU A 1 999 ? -16.466 -14.886 7.936 1.00 78.75 999 GLU A CA 1
ATOM 7666 C C . GLU A 1 999 ? -16.711 -16.380 8.151 1.00 78.75 999 GLU A C 1
ATOM 7668 O O . GLU A 1 999 ? -17.636 -16.936 7.557 1.00 78.75 999 GLU A O 1
ATOM 7673 N N . THR A 1 1000 ? -15.918 -17.015 9.014 1.00 78.25 1000 THR A N 1
ATOM 7674 C CA . THR A 1 1000 ? -16.057 -18.439 9.339 1.00 78.25 1000 THR A CA 1
ATOM 7675 C C . THR A 1 1000 ? -17.010 -18.654 10.511 1.00 78.25 1000 THR A C 1
ATOM 7677 O O . THR A 1 1000 ? -17.828 -19.572 10.483 1.00 78.25 1000 THR A O 1
ATOM 7680 N N . ASP A 1 1001 ? -16.924 -17.793 11.522 1.00 85.00 1001 ASP A N 1
ATOM 7681 C CA . ASP A 1 1001 ? -17.729 -17.848 12.732 1.00 85.00 1001 ASP A CA 1
ATOM 7682 C C . ASP A 1 1001 ? -18.240 -16.443 13.092 1.00 85.00 1001 ASP A C 1
ATOM 7684 O O . ASP A 1 1001 ? -17.468 -15.603 13.562 1.00 85.00 1001 ASP A O 1
ATOM 7688 N N . PRO A 1 1002 ? -19.546 -16.167 12.926 1.00 84.19 1002 PRO A N 1
ATOM 7689 C CA . PRO A 1 1002 ? -20.137 -14.886 13.301 1.00 84.19 1002 PRO A CA 1
ATOM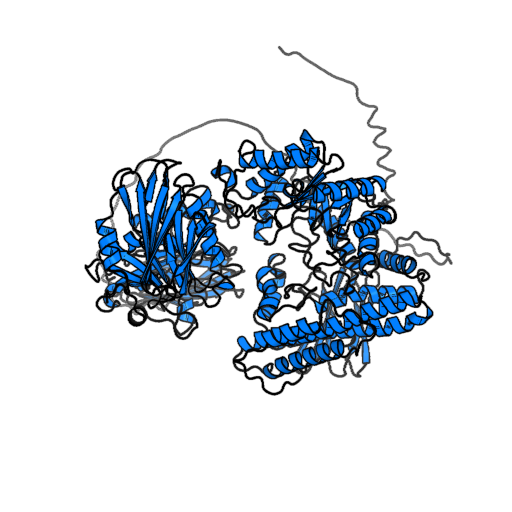 7690 C C . PRO A 1 1002 ? -19.938 -14.505 14.774 1.00 84.19 1002 PRO A C 1
ATOM 7692 O O . PRO A 1 1002 ? -20.048 -13.325 15.100 1.00 84.19 1002 PRO A O 1
ATOM 7695 N N . ALA A 1 1003 ? -19.622 -15.453 15.668 1.00 88.00 1003 ALA A N 1
ATOM 7696 C CA . ALA A 1 1003 ? -19.301 -15.143 17.060 1.00 88.00 1003 ALA A CA 1
ATOM 7697 C C . ALA A 1 1003 ? -18.029 -14.288 17.211 1.00 88.00 1003 ALA A C 1
ATOM 7699 O O . ALA A 1 1003 ? -17.872 -13.649 18.254 1.00 88.00 1003 ALA A O 1
ATOM 7700 N N . ALA A 1 1004 ? -17.172 -14.237 16.182 1.00 89.81 1004 ALA A N 1
ATOM 7701 C CA . ALA A 1 1004 ? -15.986 -13.383 16.098 1.00 89.81 1004 ALA A CA 1
ATOM 7702 C C . ALA A 1 1004 ? -16.291 -11.924 15.699 1.00 89.81 1004 ALA A C 1
ATOM 7704 O O . ALA A 1 1004 ? -15.364 -11.129 15.551 1.00 89.81 1004 ALA A O 1
ATOM 7705 N N . LEU A 1 1005 ? -17.567 -11.558 15.518 1.00 90.12 1005 LEU A N 1
ATOM 7706 C CA . LEU A 1 1005 ? -17.977 -10.166 15.327 1.00 90.12 1005 LEU A CA 1
ATOM 7707 C C . LEU A 1 1005 ? -18.443 -9.526 16.638 1.00 90.12 1005 LEU A C 1
ATOM 7709 O O . LEU A 1 1005 ? -19.248 -10.136 17.355 1.00 90.12 1005 LEU A O 1
ATOM 7713 N N . PRO A 1 1006 ? -17.984 -8.302 16.939 1.00 93.56 1006 PRO A N 1
ATOM 7714 C CA . PRO A 1 1006 ? -18.533 -7.510 18.031 1.00 93.56 1006 PRO A CA 1
ATOM 7715 C C . PRO A 1 1006 ? -19.939 -6.988 17.701 1.00 93.56 1006 PRO A C 1
ATOM 7717 O O . PRO A 1 1006 ? -20.441 -7.159 16.586 1.00 93.56 1006 PRO A O 1
ATOM 7720 N N . ASP A 1 1007 ? -20.584 -6.360 18.685 1.00 95.25 1007 ASP A N 1
ATOM 7721 C CA . ASP A 1 1007 ? -21.912 -5.751 18.514 1.00 95.25 1007 ASP A CA 1
ATOM 7722 C C . ASP A 1 1007 ? -21.865 -4.531 17.569 1.00 95.25 1007 ASP A C 1
ATOM 7724 O O . ASP A 1 1007 ? -22.848 -4.220 16.892 1.00 95.25 1007 ASP A O 1
ATOM 7728 N N . GLY A 1 1008 ? -20.721 -3.843 17.528 1.00 93.56 1008 GLY A N 1
ATOM 7729 C CA . GLY A 1 1008 ? -20.564 -2.522 16.939 1.00 93.56 1008 GLY A CA 1
ATOM 7730 C C . GLY A 1 1008 ? -19.318 -2.308 16.085 1.00 93.56 1008 GLY A C 1
ATOM 7731 O O . GLY A 1 1008 ? -18.381 -3.109 16.062 1.00 93.56 1008 GLY A O 1
ATOM 7732 N N . PHE A 1 1009 ? -19.311 -1.176 15.394 1.00 91.06 1009 PHE A N 1
ATOM 7733 C CA . PHE A 1 1009 ? -18.279 -0.761 14.460 1.00 91.06 1009 PHE A CA 1
ATOM 7734 C C . PHE A 1 1009 ? -18.121 0.762 14.522 1.00 91.06 1009 PHE A C 1
ATOM 7736 O O . PHE A 1 1009 ? -19.059 1.500 14.205 1.00 91.06 1009 PHE A O 1
ATOM 7743 N N . GLU A 1 1010 ? -16.942 1.249 14.906 1.00 90.88 1010 GLU A N 1
ATOM 7744 C CA . GLU A 1 1010 ? -16.646 2.678 14.869 1.00 90.88 1010 GLU A CA 1
ATOM 7745 C C . GLU A 1 1010 ? -16.443 3.120 13.414 1.00 90.88 1010 GLU A C 1
ATOM 7747 O O . GLU A 1 1010 ? -15.404 2.901 12.795 1.00 90.88 1010 GLU A O 1
ATOM 7752 N N . VAL A 1 1011 ? -17.481 3.714 12.831 1.00 88.38 1011 VAL A N 1
ATOM 7753 C CA . VAL A 1 1011 ? -17.498 4.150 11.424 1.00 88.38 1011 VAL A CA 1
ATOM 7754 C C . VAL A 1 1011 ? -17.185 5.631 11.260 1.00 88.38 1011 VAL A C 1
ATOM 7756 O O . VAL A 1 1011 ? -17.042 6.109 10.134 1.00 88.38 1011 VAL A O 1
ATOM 7759 N N . TRP A 1 1012 ? -17.095 6.356 12.373 1.00 87.31 1012 TRP A N 1
ATOM 7760 C CA . TRP A 1 1012 ? -16.764 7.769 12.402 1.00 87.31 1012 TRP A CA 1
ATOM 7761 C C . TRP A 1 1012 ? -15.867 8.064 13.602 1.00 87.31 1012 TRP A C 1
ATOM 7763 O O . TRP A 1 1012 ? -16.314 7.999 14.741 1.00 87.31 1012 TRP A O 1
ATOM 7773 N N . ASN A 1 1013 ? -14.606 8.381 13.332 1.00 84.06 1013 ASN A N 1
ATOM 7774 C CA . ASN A 1 1013 ? -13.608 8.724 14.340 1.00 84.06 1013 ASN A CA 1
ATOM 7775 C C . ASN A 1 1013 ? -13.201 10.207 14.198 1.00 84.06 1013 ASN A C 1
ATOM 7777 O O . ASN A 1 1013 ? -13.220 10.728 13.080 1.00 84.06 1013 ASN A O 1
ATOM 7781 N N . GLY A 1 1014 ? -12.895 10.877 15.314 1.00 68.62 1014 GLY A N 1
ATOM 7782 C CA . GLY A 1 1014 ? -12.686 12.330 15.416 1.00 68.62 1014 GLY A CA 1
ATOM 7783 C C . GLY A 1 1014 ? -11.341 12.882 14.942 1.00 68.62 1014 GLY A C 1
ATOM 7784 O O . GLY A 1 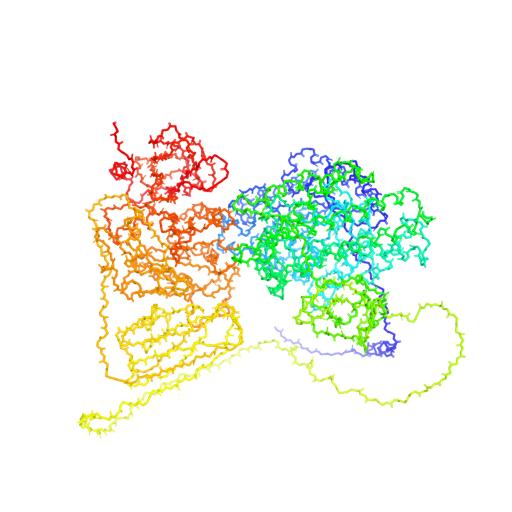1014 ? -11.094 14.078 15.075 1.00 68.62 1014 GLY A O 1
ATOM 7785 N N . SER A 1 1015 ? -10.457 12.049 14.405 1.00 62.31 1015 SER A N 1
ATOM 7786 C CA . SER A 1 1015 ? -9.111 12.463 14.012 1.00 62.31 1015 SER A CA 1
ATOM 7787 C C . SER A 1 1015 ? -9.099 13.412 12.784 1.00 62.31 1015 SER A C 1
ATOM 7789 O O . SER A 1 1015 ? -9.957 13.345 11.902 1.00 62.31 1015 SER A O 1
ATOM 7791 N N . ALA A 1 1016 ? -8.107 14.317 12.712 1.00 47.75 1016 ALA A N 1
ATOM 7792 C CA . ALA A 1 1016 ? -8.063 15.480 11.798 1.00 47.75 1016 ALA A CA 1
ATOM 7793 C C . ALA A 1 1016 ? -7.991 15.184 10.279 1.00 47.75 1016 ALA A C 1
ATOM 7795 O O . ALA A 1 1016 ? -8.331 16.017 9.444 1.00 47.75 1016 ALA A O 1
ATOM 7796 N N . ASP A 1 1017 ? -7.579 13.978 9.920 1.00 47.78 1017 ASP A N 1
ATOM 7797 C CA . ASP A 1 1017 ? -7.463 13.418 8.574 1.00 47.78 1017 ASP A CA 1
ATOM 7798 C C . ASP A 1 1017 ? -8.610 12.431 8.194 1.00 47.78 1017 ASP A C 1
ATOM 7800 O O . ASP A 1 1017 ? -8.382 11.462 7.464 1.00 47.78 1017 ASP A O 1
ATOM 7804 N N . PHE A 1 1018 ? -9.868 12.646 8.625 1.00 46.94 1018 PHE A N 1
ATOM 7805 C CA . PHE A 1 1018 ? -11.028 11.767 8.315 1.00 46.94 1018 PHE A CA 1
ATOM 7806 C C . PHE A 1 1018 ? -11.093 11.299 6.844 1.00 46.94 1018 PHE A C 1
ATOM 7808 O O . PHE A 1 1018 ? -11.411 10.135 6.561 1.00 46.94 1018 PHE A O 1
ATOM 7815 N N . ALA A 1 1019 ? -10.744 12.183 5.900 1.00 40.84 1019 ALA A N 1
ATOM 7816 C CA . ALA A 1 1019 ? -10.702 11.900 4.465 1.00 40.84 1019 ALA A CA 1
ATOM 7817 C C . ALA A 1 1019 ? -9.417 11.201 3.970 1.00 40.84 1019 ALA A C 1
ATOM 7819 O O . ALA A 1 1019 ? -9.470 10.506 2.953 1.00 40.84 1019 ALA A O 1
ATOM 7820 N N . LEU A 1 1020 ? -8.279 11.393 4.642 1.00 40.50 1020 LEU A N 1
ATOM 7821 C CA . LEU A 1 1020 ? -6.976 10.869 4.218 1.00 40.50 1020 LEU A CA 1
ATOM 7822 C C . LEU A 1 1020 ? -6.683 9.480 4.795 1.00 40.50 1020 LEU A C 1
ATOM 7824 O O . LEU A 1 1020 ? -5.854 8.770 4.224 1.00 40.50 1020 LEU A O 1
ATOM 7828 N N . THR A 1 1021 ? -7.375 9.060 5.858 1.00 45.44 1021 THR A N 1
ATOM 7829 C CA . THR A 1 1021 ? -6.941 7.867 6.597 1.00 45.44 1021 THR A CA 1
ATOM 7830 C C . THR A 1 1021 ? -8.049 6.959 7.149 1.00 45.44 1021 THR A C 1
ATOM 7832 O O . THR A 1 1021 ? -7.719 5.819 7.474 1.00 45.44 1021 THR A O 1
ATOM 7835 N N . TRP A 1 1022 ? -9.340 7.344 7.217 1.00 54.47 1022 TRP A N 1
ATOM 7836 C CA . TRP A 1 1022 ? -10.265 6.606 8.116 1.00 54.47 1022 TRP A CA 1
ATOM 7837 C C . TRP A 1 1022 ? -11.716 6.364 7.638 1.00 54.47 1022 TRP A C 1
ATOM 7839 O O . TRP A 1 1022 ? -12.186 5.223 7.670 1.00 54.47 1022 TRP A O 1
ATOM 7849 N N . GLY A 1 1023 ? -12.447 7.382 7.164 1.00 59.19 1023 GLY A N 1
ATOM 7850 C CA . GLY A 1 1023 ? -13.921 7.322 7.068 1.00 59.19 1023 GLY A CA 1
ATOM 7851 C C . GLY A 1 1023 ? -14.513 6.405 5.978 1.00 59.19 1023 GLY A C 1
ATOM 7852 O O . GLY A 1 1023 ? -15.326 5.525 6.276 1.00 59.19 1023 GLY A O 1
ATOM 7853 N N . PRO A 1 1024 ? -14.139 6.550 4.689 1.00 66.56 1024 PRO A N 1
ATOM 7854 C CA . PRO A 1 1024 ? -14.790 5.805 3.607 1.00 66.56 1024 PRO A CA 1
ATOM 7855 C C . PRO A 1 1024 ? -14.552 4.292 3.651 1.00 66.56 1024 PRO A C 1
ATOM 7857 O O . PRO A 1 1024 ? -15.403 3.527 3.204 1.00 66.56 1024 PRO A O 1
ATOM 7860 N N . ALA A 1 1025 ? -13.395 3.847 4.151 1.00 70.38 1025 ALA A N 1
ATOM 7861 C CA . ALA A 1 1025 ? -13.069 2.426 4.243 1.00 70.38 1025 ALA A CA 1
ATOM 7862 C C . ALA A 1 1025 ? -13.856 1.736 5.365 1.00 70.38 1025 ALA A C 1
ATOM 7864 O O . ALA A 1 1025 ? -14.417 0.667 5.129 1.00 70.38 1025 ALA A O 1
ATOM 7865 N N . ALA A 1 1026 ? -13.953 2.367 6.542 1.00 77.06 1026 ALA A N 1
ATOM 7866 C CA . ALA A 1 1026 ? -14.746 1.852 7.655 1.00 77.06 1026 ALA A CA 1
ATOM 7867 C C . ALA A 1 1026 ? -16.238 1.787 7.295 1.00 77.06 1026 ALA A C 1
ATOM 7869 O O . ALA A 1 1026 ? -16.871 0.755 7.509 1.00 77.06 1026 ALA A O 1
ATOM 7870 N N . LEU A 1 1027 ? -16.775 2.831 6.648 1.00 79.44 1027 LEU A N 1
ATOM 7871 C CA . LEU A 1 1027 ? -18.154 2.839 6.148 1.00 79.44 1027 LEU A CA 1
ATOM 7872 C C . LEU A 1 1027 ? -18.413 1.725 5.132 1.00 79.44 1027 LEU A C 1
ATOM 7874 O O . LEU A 1 1027 ? -19.388 0.992 5.275 1.00 79.44 1027 LEU A O 1
ATOM 7878 N N . ARG A 1 1028 ? -17.524 1.556 4.142 1.00 76.44 1028 ARG A N 1
ATOM 7879 C CA . ARG A 1 1028 ? -17.637 0.458 3.169 1.00 76.44 1028 ARG A CA 1
ATOM 7880 C C . ARG A 1 1028 ? -17.622 -0.900 3.858 1.00 76.44 1028 ARG A C 1
ATOM 7882 O O . ARG A 1 1028 ? -18.464 -1.736 3.545 1.00 76.44 1028 ARG A O 1
ATOM 7889 N N . ARG A 1 1029 ? -16.713 -1.119 4.814 1.00 80.94 1029 ARG A N 1
ATOM 7890 C CA . ARG A 1 1029 ? -16.642 -2.403 5.516 1.00 80.94 1029 ARG A CA 1
ATOM 7891 C C . ARG A 1 1029 ? -17.887 -2.662 6.360 1.00 80.94 1029 ARG A C 1
ATOM 7893 O O . ARG A 1 1029 ? -18.414 -3.770 6.329 1.00 80.94 1029 ARG A O 1
ATOM 7900 N N . TRP A 1 1030 ? -18.384 -1.655 7.072 1.00 88.94 1030 TRP A N 1
ATOM 7901 C CA . TRP A 1 1030 ? -19.641 -1.771 7.806 1.00 88.94 1030 TRP A CA 1
ATOM 7902 C C . TRP A 1 1030 ? -20.800 -2.122 6.866 1.00 88.94 1030 TRP A C 1
ATOM 7904 O O . TRP A 1 1030 ? -21.515 -3.093 7.111 1.00 88.94 1030 TRP A O 1
ATOM 7914 N N . ASP A 1 1031 ? -20.919 -1.424 5.735 1.00 83.75 1031 ASP A N 1
ATOM 7915 C CA . ASP A 1 1031 ? -21.928 -1.700 4.711 1.00 83.75 1031 ASP A CA 1
ATOM 7916 C C . ASP A 1 1031 ? -21.834 -3.130 4.145 1.00 83.75 1031 ASP A C 1
ATOM 7918 O O . ASP A 1 1031 ? -22.862 -3.764 3.892 1.00 83.75 1031 ASP A O 1
ATOM 7922 N N . GLU A 1 1032 ? -20.627 -3.683 3.992 1.00 81.38 1032 GLU A N 1
ATOM 7923 C CA . GLU A 1 1032 ? -20.429 -5.086 3.615 1.00 81.38 1032 GLU A CA 1
ATOM 7924 C C . GLU A 1 1032 ? -20.955 -6.057 4.687 1.00 81.38 1032 GLU A C 1
ATOM 7926 O O . GLU A 1 1032 ? -21.478 -7.124 4.356 1.00 81.38 1032 GLU A O 1
ATOM 7931 N N . GLU A 1 1033 ? -20.800 -5.751 5.979 1.00 85.56 1033 GLU A N 1
ATOM 7932 C CA . GLU A 1 1033 ? -21.350 -6.588 7.056 1.00 85.56 1033 GLU A CA 1
ATOM 7933 C C . GLU A 1 1033 ? -22.881 -6.509 7.108 1.00 85.56 1033 GLU A C 1
ATOM 7935 O O . GLU A 1 1033 ? -23.554 -7.534 7.272 1.00 85.56 1033 GLU A O 1
ATOM 7940 N N . LEU A 1 1034 ? -23.445 -5.323 6.862 1.00 90.50 1034 LEU A N 1
ATOM 7941 C CA . LEU A 1 1034 ? -24.889 -5.127 6.724 1.00 90.50 1034 LEU A CA 1
ATOM 7942 C C . LEU A 1 1034 ? -25.458 -5.902 5.528 1.00 90.50 1034 LEU A C 1
ATOM 7944 O O . LEU A 1 1034 ? -26.481 -6.580 5.661 1.00 90.50 1034 LEU A O 1
ATOM 7948 N N . ALA A 1 1035 ? -24.763 -5.879 4.386 1.00 84.75 1035 ALA A N 1
ATOM 7949 C CA . ALA A 1 1035 ? -25.136 -6.619 3.180 1.00 84.75 1035 ALA A CA 1
ATOM 7950 C C . ALA A 1 1035 ? -25.156 -8.141 3.392 1.00 84.75 1035 ALA A C 1
ATOM 7952 O O . ALA A 1 1035 ? -25.956 -8.848 2.781 1.00 84.75 1035 ALA A O 1
ATOM 7953 N N . ARG A 1 1036 ? -24.322 -8.655 4.306 1.00 81.12 1036 ARG A N 1
ATOM 7954 C CA . ARG A 1 1036 ? -24.329 -10.066 4.732 1.00 81.12 1036 ARG A CA 1
ATOM 7955 C C . ARG A 1 1036 ? -25.495 -10.420 5.662 1.00 81.12 1036 ARG A C 1
ATOM 7957 O O . ARG A 1 1036 ? -25.591 -11.559 6.112 1.00 81.12 1036 ARG A O 1
ATOM 7964 N N . GLY A 1 1037 ? -26.367 -9.465 5.986 1.00 86.38 1037 GLY A N 1
ATOM 7965 C CA . GLY A 1 1037 ? -27.468 -9.669 6.923 1.00 86.38 1037 GLY A CA 1
ATOM 7966 C C . GLY A 1 1037 ? -27.002 -9.819 8.371 1.00 86.38 1037 GLY A C 1
ATOM 7967 O O . GLY A 1 1037 ? -27.724 -10.401 9.188 1.00 86.38 1037 GLY A O 1
ATOM 7968 N N . ARG A 1 1038 ? -25.813 -9.311 8.713 1.00 88.88 1038 ARG A N 1
ATOM 7969 C CA . ARG A 1 1038 ? -25.334 -9.313 10.097 1.00 88.88 1038 ARG A CA 1
ATOM 7970 C C . ARG A 1 1038 ? -25.905 -8.128 10.857 1.00 88.88 1038 ARG A C 1
ATOM 7972 O O . ARG A 1 1038 ? -26.191 -7.087 10.275 1.00 88.88 1038 ARG A O 1
ATOM 7979 N N . HIS A 1 1039 ? -26.113 -8.322 12.152 1.00 91.56 1039 HIS A N 1
ATOM 7980 C CA . HIS A 1 1039 ? -26.589 -7.276 13.048 1.00 91.56 1039 HIS A CA 1
ATOM 7981 C C . HIS A 1 1039 ? -25.367 -6.607 13.678 1.00 91.56 1039 HIS A C 1
ATOM 7983 O O . HIS A 1 1039 ? -24.898 -7.055 14.717 1.00 91.56 1039 HIS A O 1
ATOM 7989 N N . VAL A 1 1040 ? -24.814 -5.605 12.992 1.00 93.31 1040 VAL A N 1
ATOM 7990 C CA . VAL A 1 1040 ? -23.638 -4.848 13.446 1.00 93.31 1040 VAL A CA 1
ATOM 7991 C C . VAL A 1 1040 ? -23.999 -3.371 13.446 1.00 93.31 1040 VAL A C 1
ATOM 7993 O O . VAL A 1 1040 ? -24.382 -2.828 12.405 1.00 93.31 1040 VAL A O 1
ATOM 7996 N N . CYS A 1 1041 ? -23.900 -2.730 14.603 1.00 96.00 1041 CYS A N 1
ATOM 7997 C CA . CYS A 1 1041 ? -24.227 -1.320 14.765 1.00 96.00 1041 CYS A CA 1
ATOM 7998 C C . CYS A 1 1041 ? -23.055 -0.432 14.344 1.00 96.00 1041 CYS A C 1
ATOM 8000 O O . CYS A 1 1041 ? -21.898 -0.808 14.487 1.00 96.00 1041 CYS A O 1
ATOM 8002 N N . GLY A 1 1042 ? -23.350 0.752 13.828 1.00 94.31 1042 GLY A N 1
ATOM 8003 C CA . GLY A 1 1042 ? -22.385 1.823 13.644 1.00 94.31 1042 GLY A CA 1
ATOM 8004 C C . GLY A 1 1042 ? -22.384 2.731 14.869 1.00 94.31 1042 GLY A C 1
ATOM 8005 O O . GLY A 1 1042 ? -23.447 3.049 15.412 1.00 94.31 1042 GLY A O 1
ATOM 8006 N N . ASN A 1 1043 ? -21.199 3.170 15.273 1.00 94.50 1043 ASN A N 1
ATOM 8007 C CA . ASN A 1 1043 ? -21.007 4.237 16.249 1.00 94.50 1043 ASN A CA 1
ATOM 8008 C C . ASN A 1 1043 ? -19.896 5.193 15.805 1.00 94.50 1043 ASN A C 1
ATOM 8010 O O . ASN A 1 1043 ? -19.179 4.931 14.836 1.00 94.50 1043 ASN A O 1
ATOM 8014 N N . GLY A 1 1044 ? -19.774 6.306 16.519 1.00 91.38 1044 GLY A N 1
ATOM 8015 C CA . GLY A 1 1044 ? -18.626 7.194 16.429 1.00 91.38 1044 GLY A CA 1
ATOM 8016 C C . GLY A 1 1044 ? -18.016 7.491 17.794 1.00 91.38 1044 GLY A C 1
ATOM 8017 O O . GLY A 1 1044 ? -18.634 7.214 18.829 1.00 91.38 1044 GLY A O 1
ATOM 8018 N N . GLY A 1 1045 ? -16.813 8.044 17.773 1.00 90.56 1045 GLY A N 1
ATOM 8019 C CA . GLY A 1 1045 ? -16.077 8.454 18.961 1.00 90.56 1045 GLY A CA 1
ATOM 8020 C C . GLY A 1 1045 ? -14.945 9.410 18.606 1.00 90.56 1045 GLY A C 1
ATOM 8021 O O . GLY A 1 1045 ? -14.445 9.393 17.478 1.00 90.56 1045 GLY A O 1
ATOM 8022 N N . SER A 1 1046 ? -14.585 10.295 19.533 1.00 90.50 1046 SER A N 1
ATOM 8023 C CA . SER A 1 1046 ? -13.570 11.319 19.256 1.00 90.50 1046 SER A CA 1
ATOM 8024 C C . SER A 1 1046 ? -12.152 10.759 19.225 1.00 90.50 1046 SER A C 1
ATOM 8026 O O . SER A 1 1046 ? -11.341 11.250 18.447 1.00 90.50 1046 SER A O 1
ATOM 8028 N N . ASP A 1 1047 ? -11.870 9.738 20.038 1.00 90.31 1047 ASP A N 1
ATOM 8029 C CA . ASP A 1 1047 ? -10.521 9.237 20.325 1.00 90.31 1047 ASP A CA 1
ATOM 8030 C C . ASP A 1 1047 ? -9.605 10.344 20.885 1.00 90.31 1047 ASP A C 1
ATOM 8032 O O . ASP A 1 1047 ? -8.420 10.486 20.572 1.00 90.31 1047 ASP A O 1
ATOM 8036 N N . VAL A 1 1048 ? -10.192 11.220 21.710 1.00 90.25 1048 VAL A N 1
ATOM 8037 C CA . VAL A 1 1048 ? -9.481 12.367 22.278 1.00 90.25 1048 VAL A CA 1
ATOM 8038 C C . VAL A 1 1048 ? -8.508 11.918 23.375 1.00 90.25 1048 VAL A C 1
ATOM 8040 O O . VAL A 1 1048 ? -8.891 11.277 24.352 1.00 90.25 1048 VAL A O 1
ATOM 8043 N N . HIS A 1 1049 ? -7.241 12.309 23.218 1.00 90.12 1049 HIS A N 1
ATOM 8044 C CA . HIS A 1 1049 ? -6.137 11.997 24.141 1.00 90.12 1049 HIS A CA 1
ATOM 8045 C C . HIS A 1 1049 ? -5.737 13.174 25.047 1.00 90.12 1049 HIS A C 1
ATOM 8047 O O . HIS A 1 1049 ? -4.912 13.036 25.951 1.00 90.12 1049 HIS A O 1
ATOM 8053 N N . GLY A 1 1050 ? -6.299 14.357 24.805 1.00 86.38 1050 GLY A N 1
ATOM 8054 C CA . GLY A 1 1050 ? -6.002 15.571 25.553 1.00 86.38 1050 GLY A CA 1
ATOM 8055 C C . GLY A 1 1050 ? -6.608 16.812 24.908 1.00 86.38 1050 GLY A C 1
ATOM 8056 O O . GLY A 1 1050 ? -7.102 16.769 23.784 1.00 86.38 1050 GLY A O 1
ATOM 8057 N N . VAL A 1 1051 ? -6.586 17.929 25.632 1.00 86.62 1051 VAL A N 1
ATOM 8058 C CA . VAL A 1 1051 ? -7.181 19.195 25.176 1.00 86.62 1051 VAL A CA 1
ATOM 8059 C C . VAL A 1 1051 ? -6.211 20.059 24.363 1.00 86.62 1051 VAL A C 1
ATOM 8061 O O . VAL A 1 1051 ? -4.996 19.975 24.513 1.00 86.62 1051 VAL A O 1
ATOM 8064 N N . GLY A 1 1052 ? -6.758 20.968 23.548 1.00 76.56 1052 GLY A N 1
ATOM 8065 C CA . GLY A 1 1052 ? -5.977 21.972 22.811 1.00 76.56 1052 GLY A CA 1
ATOM 8066 C C . GLY A 1 1052 ? -5.422 21.506 21.460 1.00 76.56 1052 GLY A C 1
ATOM 8067 O O . GLY A 1 1052 ? -4.668 22.256 20.840 1.00 76.56 1052 GLY A O 1
ATOM 8068 N N . GLY A 1 1053 ? -5.793 20.301 21.015 1.00 70.31 1053 GLY A N 1
ATOM 8069 C CA . GLY A 1 1053 ? -5.532 19.781 19.671 1.00 70.31 1053 GLY A CA 1
ATOM 8070 C C . GLY A 1 1053 ? -6.686 20.022 18.688 1.00 70.31 1053 GLY A C 1
ATOM 8071 O O . GLY A 1 1053 ? -7.606 20.790 18.962 1.00 70.31 1053 GLY A O 1
ATOM 8072 N N . GLU A 1 1054 ? -6.619 19.359 17.530 1.00 68.00 1054 GLU A N 1
ATOM 8073 C CA . GLU A 1 1054 ? -7.649 19.410 16.475 1.00 68.00 1054 GLU A CA 1
ATOM 8074 C C . GLU A 1 1054 ? -8.866 18.513 16.777 1.00 68.00 1054 GLU A C 1
ATOM 8076 O O . GLU A 1 1054 ? -9.959 18.775 16.280 1.00 68.00 1054 GLU A O 1
ATOM 8081 N N . VAL A 1 1055 ? -8.679 17.492 17.622 1.00 82.38 1055 VAL A N 1
ATOM 8082 C CA . VAL A 1 1055 ? -9.718 16.562 18.093 1.00 82.38 1055 VAL A CA 1
ATOM 8083 C C . VAL A 1 1055 ? -10.354 17.095 19.377 1.00 82.38 1055 VAL A C 1
ATOM 8085 O O . VAL A 1 1055 ? -9.661 17.637 20.239 1.00 82.38 1055 VAL A O 1
ATOM 8088 N N . GLU A 1 1056 ? -11.665 16.913 19.526 1.00 89.12 1056 GLU A N 1
ATOM 8089 C CA . GLU A 1 1056 ? -12.417 17.335 20.709 1.00 89.12 1056 GLU A CA 1
ATOM 8090 C C . GLU A 1 1056 ? -13.468 16.292 21.102 1.00 89.12 1056 GLU A C 1
ATOM 8092 O O . GLU A 1 1056 ? -14.037 15.620 20.239 1.00 89.12 1056 GLU A O 1
ATOM 8097 N N . VAL A 1 1057 ? -13.756 16.193 22.404 1.00 92.50 1057 VAL A N 1
ATOM 8098 C CA . VAL A 1 1057 ? -14.786 15.283 22.923 1.00 92.50 1057 VAL A CA 1
ATOM 8099 C C . VAL A 1 1057 ? -16.150 15.561 22.281 1.00 92.50 1057 VAL A C 1
ATOM 8101 O O . VAL A 1 1057 ? -16.584 16.710 22.173 1.00 92.50 1057 VAL A O 1
ATOM 8104 N N . GLY A 1 1058 ? -16.839 14.501 21.851 1.00 91.38 1058 GLY A N 1
ATOM 8105 C CA . GLY A 1 1058 ? -18.133 14.594 21.173 1.00 91.38 1058 GLY A CA 1
ATOM 8106 C C . GLY A 1 1058 ? -18.060 14.950 19.688 1.00 91.38 1058 GLY A C 1
ATOM 8107 O O . GLY A 1 1058 ? -19.099 15.216 19.088 1.00 91.38 1058 GLY A O 1
ATOM 8108 N N . ARG A 1 1059 ? -16.871 14.955 19.076 1.00 88.94 1059 ARG A N 1
ATOM 8109 C CA . ARG A 1 1059 ? -16.697 15.175 17.634 1.00 88.94 1059 ARG A CA 1
ATOM 8110 C C . ARG A 1 1059 ? -16.017 13.968 16.986 1.00 88.94 1059 ARG A C 1
ATOM 8112 O O . ARG A 1 1059 ? -14.791 13.917 16.982 1.00 88.94 1059 ARG A O 1
ATOM 8119 N N . PRO A 1 1060 ? -16.779 13.013 16.419 1.00 90.31 1060 PRO A N 1
ATOM 8120 C CA . PRO A 1 1060 ? -18.246 12.951 16.334 1.00 90.31 1060 PRO A CA 1
ATOM 8121 C C . PRO A 1 1060 ? -18.924 12.486 17.635 1.00 90.31 1060 PRO A C 1
ATOM 8123 O O . PRO A 1 1060 ? -18.301 11.866 18.495 1.00 90.31 1060 PRO A O 1
ATOM 8126 N N . ALA A 1 1061 ? -20.236 12.712 17.732 1.00 94.50 1061 ALA A N 1
ATOM 8127 C CA . ALA A 1 1061 ? -21.076 12.203 18.815 1.00 94.50 1061 ALA A CA 1
ATOM 8128 C C . ALA A 1 1061 ? -21.925 11.009 18.352 1.00 94.50 1061 ALA A C 1
ATOM 8130 O O . ALA A 1 1061 ? -22.483 11.001 17.250 1.00 94.50 1061 ALA A O 1
ATOM 8131 N N . THR A 1 1062 ? -22.082 10.025 19.238 1.00 97.00 1062 THR A N 1
ATOM 8132 C CA . THR A 1 1062 ? -23.048 8.929 19.110 1.00 97.00 1062 THR A CA 1
ATOM 8133 C C . THR A 1 1062 ? -24.318 9.280 19.879 1.00 97.00 1062 THR A C 1
ATOM 8135 O O . THR A 1 1062 ? -24.282 9.527 21.083 1.00 97.00 1062 THR A O 1
ATOM 8138 N N . VAL A 1 1063 ? -25.461 9.268 19.197 1.00 98.00 1063 VAL A N 1
ATOM 8139 C CA . VAL A 1 1063 ? -26.766 9.606 19.771 1.00 98.00 1063 VAL A CA 1
ATOM 8140 C C . VAL A 1 1063 ? -27.635 8.358 19.839 1.00 98.00 1063 VAL A C 1
ATOM 8142 O O . VAL A 1 1063 ? -27.874 7.708 18.820 1.00 98.00 1063 VAL A O 1
ATOM 8145 N N . VAL A 1 1064 ? -28.142 8.021 21.024 1.00 97.88 1064 VAL A N 1
ATOM 8146 C CA . VAL A 1 1064 ? -28.956 6.814 21.244 1.00 97.88 1064 VAL A CA 1
ATOM 8147 C C . VAL A 1 1064 ? -30.323 7.141 21.819 1.00 97.88 1064 VAL A C 1
ATOM 8149 O O . VAL A 1 1064 ? -30.455 7.972 22.714 1.00 97.88 1064 VAL A O 1
ATOM 8152 N N . TYR A 1 1065 ? -31.349 6.446 21.340 1.00 97.88 1065 TYR A N 1
ATOM 8153 C CA . TYR A 1 1065 ? -32.677 6.487 21.930 1.00 97.88 1065 TYR A CA 1
ATOM 8154 C C . TYR A 1 1065 ? -32.811 5.407 23.004 1.00 97.88 1065 TYR A C 1
ATOM 8156 O O . TYR A 1 1065 ? -32.714 4.211 22.717 1.00 97.88 1065 TYR A O 1
ATOM 8164 N N . ALA A 1 1066 ? -33.066 5.823 24.244 1.00 97.62 1066 ALA A N 1
ATOM 8165 C CA . ALA A 1 1066 ? -33.188 4.917 25.381 1.00 97.62 1066 ALA A CA 1
ATOM 8166 C C . ALA A 1 1066 ? -34.355 5.313 26.304 1.00 97.62 1066 ALA A C 1
ATOM 8168 O O . ALA A 1 1066 ? -34.704 6.491 26.395 1.00 97.62 1066 ALA A O 1
ATOM 8169 N N . PRO A 1 1067 ? -34.954 4.353 27.038 1.00 96.50 1067 PRO A N 1
ATOM 8170 C CA . PRO A 1 1067 ? -36.034 4.632 27.991 1.00 96.50 1067 PRO A CA 1
ATOM 8171 C C . PRO A 1 1067 ? -35.577 5.390 29.252 1.00 96.50 1067 PRO A C 1
ATOM 8173 O O . PRO A 1 1067 ? -36.421 5.894 29.991 1.00 96.50 1067 PRO A O 1
ATOM 8176 N N . ALA A 1 1068 ? -34.268 5.438 29.514 1.00 97.44 1068 ALA A N 1
ATOM 8177 C CA . ALA A 1 1068 ? -33.641 6.153 30.622 1.00 97.44 1068 ALA A CA 1
ATOM 8178 C C . ALA A 1 1068 ? -32.149 6.381 30.329 1.00 97.44 1068 ALA A C 1
ATOM 8180 O O . ALA A 1 1068 ? -31.517 5.550 29.675 1.00 97.44 1068 ALA A O 1
ATOM 8181 N N . LEU A 1 1069 ? -31.563 7.441 30.887 1.00 97.81 1069 LEU A N 1
ATOM 8182 C CA . LEU A 1 1069 ? -30.114 7.635 30.945 1.00 97.81 1069 LEU A CA 1
ATOM 8183 C C . LEU A 1 1069 ? -29.559 6.788 32.099 1.00 97.81 1069 LEU A C 1
ATOM 8185 O O . LEU A 1 1069 ? -29.407 7.257 33.230 1.00 97.81 1069 LEU A O 1
ATOM 8189 N N . SER A 1 1070 ? -29.338 5.507 31.817 1.00 96.75 1070 SER A N 1
ATOM 8190 C CA . SER A 1 1070 ? -28.834 4.494 32.753 1.00 96.75 1070 SER A CA 1
ATOM 8191 C C . SER A 1 1070 ? -27.851 3.575 32.043 1.00 96.75 1070 SER A C 1
ATOM 8193 O O . SER A 1 1070 ? -27.982 3.370 30.834 1.00 96.75 1070 SER A O 1
ATOM 8195 N N . ARG A 1 1071 ? -26.911 2.977 32.783 1.00 95.44 1071 ARG A N 1
ATOM 8196 C CA . ARG A 1 1071 ? -25.903 2.067 32.215 1.00 95.44 1071 ARG A CA 1
ATOM 8197 C C . ARG A 1 1071 ? -26.554 0.951 31.398 1.00 95.44 1071 ARG A C 1
ATOM 8199 O O . ARG A 1 1071 ? -26.268 0.794 30.217 1.00 95.44 1071 ARG A O 1
ATOM 8206 N N . ALA A 1 1072 ? -27.513 0.248 31.999 1.00 96.00 1072 ALA A N 1
ATOM 8207 C CA . ALA A 1 1072 ? -28.219 -0.850 31.344 1.00 96.00 1072 ALA A CA 1
ATOM 8208 C C . ALA A 1 1072 ? -29.000 -0.410 30.091 1.00 96.00 1072 ALA A C 1
ATOM 8210 O O . ALA A 1 1072 ? -28.970 -1.109 29.079 1.00 96.00 1072 ALA A O 1
ATOM 8211 N N . ALA A 1 1073 ? -29.695 0.733 30.134 1.00 97.69 1073 ALA A N 1
ATOM 8212 C CA . ALA A 1 1073 ? -30.502 1.185 29.000 1.00 97.69 1073 ALA A CA 1
ATOM 8213 C C . ALA A 1 1073 ? -29.649 1.695 27.830 1.00 97.69 1073 ALA A C 1
ATOM 8215 O O . ALA A 1 1073 ? -29.985 1.405 26.685 1.00 97.69 1073 ALA A O 1
ATOM 8216 N N . ILE A 1 1074 ? -28.550 2.409 28.102 1.00 98.06 1074 ILE A N 1
ATOM 8217 C CA . ILE A 1 1074 ? -27.643 2.911 27.060 1.00 98.06 1074 ILE A CA 1
ATOM 8218 C C . ILE A 1 1074 ? -26.923 1.748 26.374 1.00 98.06 1074 ILE A C 1
ATOM 8220 O O . ILE A 1 1074 ? -26.966 1.647 25.150 1.00 98.06 1074 ILE A O 1
ATOM 8224 N N . THR A 1 1075 ? -26.358 0.805 27.134 1.00 97.25 1075 THR A N 1
ATOM 8225 C CA . THR A 1 1075 ? -25.701 -0.375 26.552 1.00 97.25 1075 THR A CA 1
ATOM 8226 C C . THR A 1 1075 ? -26.683 -1.242 25.754 1.00 97.25 1075 THR A C 1
ATOM 8228 O O . THR A 1 1075 ? -26.345 -1.718 24.671 1.00 97.25 1075 THR A O 1
ATOM 8231 N N . ALA A 1 1076 ? -27.926 -1.410 26.223 1.00 96.94 1076 ALA A N 1
ATOM 8232 C CA . ALA A 1 1076 ? -28.958 -2.121 25.465 1.00 96.94 1076 ALA A CA 1
ATOM 8233 C C . ALA A 1 1076 ? -29.362 -1.386 24.172 1.00 96.94 1076 ALA A C 1
ATOM 8235 O O . ALA A 1 1076 ? -29.576 -2.034 23.147 1.00 96.94 1076 ALA A O 1
ATOM 8236 N N . ALA A 1 1077 ? -29.447 -0.052 24.200 1.00 97.44 1077 ALA A N 1
ATOM 8237 C CA . ALA A 1 1077 ? -29.745 0.762 23.022 1.00 97.44 1077 ALA A CA 1
ATOM 8238 C C . ALA A 1 1077 ? -28.629 0.674 21.969 1.00 97.44 1077 ALA A C 1
ATOM 8240 O O . ALA A 1 1077 ? -28.929 0.484 20.789 1.00 97.44 1077 ALA A O 1
ATOM 8241 N N . LEU A 1 1078 ? -27.361 0.730 22.396 1.00 97.69 1078 LEU A N 1
ATOM 8242 C CA . LEU A 1 1078 ? -26.193 0.559 21.525 1.00 97.69 1078 LEU A CA 1
ATOM 8243 C C . LEU A 1 1078 ? -26.196 -0.814 20.844 1.00 97.69 1078 LEU A C 1
ATOM 8245 O O . LEU A 1 1078 ? -26.133 -0.883 19.622 1.00 97.69 1078 LEU A O 1
ATOM 8249 N N . ARG A 1 1079 ? -26.379 -1.900 21.608 1.00 96.25 1079 ARG A N 1
ATOM 8250 C CA . ARG A 1 1079 ? -26.446 -3.276 21.070 1.00 96.25 1079 ARG A CA 1
ATOM 8251 C C . ARG A 1 1079 ? -27.641 -3.524 20.149 1.00 96.25 1079 ARG A C 1
ATOM 8253 O O . ARG A 1 1079 ? -27.597 -4.424 19.322 1.00 96.25 1079 ARG A O 1
ATOM 8260 N N . GLY A 1 1080 ? -28.718 -2.759 20.318 1.00 95.94 1080 GLY A N 1
ATOM 8261 C CA . GLY A 1 1080 ? -29.899 -2.802 19.456 1.00 95.94 1080 GLY A CA 1
ATOM 8262 C C . GLY A 1 1080 ? -29.852 -1.819 18.286 1.00 95.94 1080 GLY A C 1
ATOM 8263 O O . GLY A 1 1080 ? -30.893 -1.589 17.676 1.00 95.94 1080 GLY A O 1
ATOM 8264 N N . CYS A 1 1081 ? -28.705 -1.182 18.028 1.00 97.12 1081 CYS A N 1
ATOM 8265 C CA . CYS A 1 1081 ? -28.495 -0.163 16.998 1.00 97.12 1081 CYS A CA 1
ATOM 8266 C C . CYS A 1 1081 ? -29.517 0.993 17.043 1.00 97.12 1081 CYS A C 1
ATOM 8268 O O . CYS A 1 1081 ? -29.905 1.539 16.008 1.00 97.12 1081 CYS A O 1
ATOM 8270 N N . ARG A 1 1082 ? -29.988 1.373 18.239 1.00 96.81 1082 ARG A N 1
ATOM 8271 C CA . ARG A 1 1082 ? -31.052 2.373 18.444 1.00 96.81 1082 ARG A CA 1
ATOM 8272 C C . ARG A 1 1082 ? -30.515 3.809 18.388 1.00 96.81 1082 ARG A C 1
ATOM 8274 O O . ARG A 1 1082 ? -30.745 4.584 19.312 1.00 96.81 1082 ARG A O 1
ATOM 8281 N N . GLY A 1 1083 ? -29.768 4.168 17.344 1.00 96.69 1083 GLY A N 1
ATOM 8282 C CA . GLY A 1 1083 ? -29.032 5.435 17.327 1.00 96.69 1083 GLY A CA 1
ATOM 8283 C C . GLY A 1 1083 ? -28.628 5.981 15.960 1.00 96.69 1083 GLY A C 1
ATOM 8284 O O . GLY A 1 1083 ? -28.827 5.349 14.924 1.00 96.69 1083 GLY A O 1
ATOM 8285 N N . TYR A 1 1084 ? -28.021 7.161 15.971 1.00 97.25 1084 TYR A N 1
ATOM 8286 C CA . TYR A 1 1084 ? -27.350 7.787 14.831 1.00 97.25 1084 TYR A CA 1
ATOM 8287 C C . TYR A 1 1084 ? -26.071 8.485 15.312 1.00 97.25 1084 TYR A C 1
ATOM 8289 O O . TYR A 1 1084 ? -25.861 8.648 16.511 1.00 97.25 1084 TYR A O 1
ATOM 8297 N N . MET A 1 1085 ? -25.214 8.894 14.385 1.00 95.50 1085 MET A N 1
ATOM 8298 C CA . MET A 1 1085 ? -23.991 9.645 14.657 1.00 95.50 1085 MET A CA 1
ATOM 8299 C C . MET A 1 1085 ? -24.086 11.015 13.994 1.00 95.50 1085 MET A C 1
ATOM 8301 O O . MET A 1 1085 ? -24.644 11.126 12.901 1.00 95.50 1085 MET A O 1
ATOM 8305 N N . THR A 1 1086 ? -23.537 12.039 14.637 1.00 93.44 1086 THR A N 1
ATOM 8306 C CA . THR A 1 1086 ? -23.494 13.425 14.144 1.00 93.44 1086 THR A CA 1
ATOM 8307 C C . THR A 1 1086 ? -22.083 13.985 14.294 1.00 93.44 1086 THR A C 1
ATOM 8309 O O . THR A 1 1086 ? -21.360 13.593 15.209 1.00 93.44 1086 THR A O 1
ATOM 8312 N N . ALA A 1 1087 ? -21.691 14.897 13.402 1.00 87.81 1087 ALA A N 1
ATOM 8313 C CA . ALA A 1 1087 ? -20.357 15.507 13.415 1.00 87.81 1087 ALA A CA 1
ATOM 8314 C C . ALA A 1 1087 ? -20.071 16.281 14.713 1.00 87.81 1087 ALA A C 1
ATOM 8316 O O . ALA A 1 1087 ? -18.927 16.366 15.152 1.00 87.81 1087 ALA A O 1
ATOM 8317 N N . ASP A 1 1088 ? -21.120 16.846 15.307 1.00 86.88 1088 ASP A N 1
ATOM 8318 C CA . ASP A 1 1088 ? -21.079 17.658 16.519 1.00 86.88 1088 ASP A CA 1
ATOM 8319 C C . ASP A 1 1088 ? -22.413 17.506 17.281 1.00 86.88 1088 ASP A C 1
ATOM 8321 O O . ASP A 1 1088 ? -23.438 17.245 16.630 1.00 86.88 1088 ASP A O 1
ATOM 8325 N N . PRO A 1 1089 ? -22.446 17.664 18.619 1.00 88.81 1089 PRO A N 1
ATOM 8326 C CA . PRO A 1 1089 ? -23.684 17.652 19.403 1.00 88.81 1089 PRO A CA 1
ATOM 8327 C C . PRO A 1 1089 ? -24.721 18.704 18.970 1.00 88.81 1089 PRO A C 1
ATOM 8329 O O . PRO A 1 1089 ? -25.919 18.441 19.060 1.00 88.81 1089 PRO A O 1
ATOM 8332 N N . ASP A 1 1090 ? -24.284 19.840 18.416 1.00 88.81 1090 ASP A N 1
ATOM 8333 C CA . ASP A 1 1090 ? -25.141 20.874 17.814 1.00 88.81 1090 ASP A CA 1
ATOM 8334 C C . ASP A 1 1090 ? -25.489 20.585 16.335 1.00 88.81 1090 ASP A C 1
ATOM 8336 O O . ASP A 1 1090 ? -26.139 21.388 15.657 1.00 88.81 1090 ASP A O 1
ATOM 8340 N N . GLY A 1 1091 ? -25.034 19.449 15.804 1.00 89.00 1091 GLY A N 1
ATOM 8341 C CA . GLY A 1 1091 ? -25.276 19.009 14.436 1.00 89.00 1091 GLY A CA 1
ATOM 8342 C C . GLY A 1 1091 ? -26.703 18.495 14.179 1.00 89.00 1091 GLY A C 1
ATOM 8343 O O . GLY A 1 1091 ? -27.552 18.447 15.073 1.00 89.00 1091 GLY A O 1
ATOM 8344 N N . PRO A 1 1092 ? -27.004 18.110 12.927 1.00 92.31 1092 PRO A N 1
ATOM 8345 C CA . PRO A 1 1092 ? -28.339 17.675 12.537 1.00 92.31 1092 PRO A CA 1
ATOM 8346 C C . PRO A 1 1092 ? -28.745 16.348 13.195 1.00 92.31 1092 PRO A C 1
ATOM 8348 O O . PRO A 1 1092 ? -27.944 15.417 13.305 1.00 92.31 1092 PRO A O 1
ATOM 8351 N N . ALA A 1 1093 ? -30.022 16.222 13.567 1.00 95.62 1093 ALA A N 1
ATOM 8352 C CA . ALA A 1 1093 ? -30.573 14.953 14.038 1.00 95.62 1093 ALA A CA 1
ATOM 8353 C C . ALA A 1 1093 ? -31.090 14.116 12.866 1.00 95.62 1093 ALA A C 1
ATOM 8355 O O . ALA A 1 1093 ? -31.694 14.649 11.934 1.00 95.62 1093 ALA A O 1
ATOM 8356 N N . LEU A 1 1094 ? -30.899 12.797 12.929 1.00 96.00 1094 LEU A N 1
ATOM 8357 C CA . LEU A 1 1094 ? -31.320 11.865 11.884 1.00 96.00 1094 LEU A CA 1
ATOM 8358 C C . LEU A 1 1094 ? -31.980 10.629 12.503 1.00 96.00 1094 LEU A C 1
ATOM 8360 O O . LEU A 1 1094 ? -31.312 9.735 13.016 1.00 96.00 1094 LEU A O 1
ATOM 8364 N N . MET A 1 1095 ? -33.307 10.552 12.410 1.00 95.44 1095 MET A N 1
ATOM 8365 C CA . MET A 1 1095 ? -34.079 9.408 12.893 1.00 95.44 1095 MET A CA 1
ATOM 8366 C C . MET A 1 1095 ? -34.606 8.582 11.728 1.00 95.44 1095 MET A C 1
ATOM 8368 O O . MET A 1 1095 ? -35.314 9.099 10.864 1.00 95.44 1095 MET A O 1
ATOM 8372 N N . LEU A 1 1096 ? -34.332 7.279 11.757 1.00 96.94 1096 LEU A N 1
ATOM 8373 C CA . LEU A 1 1096 ? -34.867 6.316 10.802 1.00 96.94 1096 LEU A CA 1
ATOM 8374 C C . LEU A 1 1096 ? -36.012 5.498 11.425 1.00 96.94 1096 LEU A C 1
ATOM 8376 O O . LEU A 1 1096 ? -35.958 5.111 12.592 1.00 96.94 1096 LEU A O 1
ATOM 8380 N N . SER A 1 1097 ? -37.049 5.229 10.636 1.00 97.25 1097 SER A N 1
ATOM 8381 C CA . SER A 1 1097 ? -38.179 4.353 10.975 1.00 97.25 1097 SER A CA 1
ATOM 8382 C C . SER A 1 1097 ? -38.649 3.600 9.730 1.00 97.25 1097 SER A C 1
ATOM 8384 O O . SER A 1 1097 ? -38.331 4.000 8.609 1.00 97.25 1097 SER A O 1
ATOM 8386 N N . GLY A 1 1098 ? -39.375 2.500 9.904 1.00 95.94 1098 GLY A N 1
ATOM 8387 C CA . GLY A 1 1098 ? -39.785 1.647 8.799 1.00 95.94 1098 GLY A CA 1
ATOM 8388 C C . GLY A 1 1098 ? -41.117 0.958 9.032 1.00 95.94 1098 GLY A C 1
ATOM 8389 O O . GLY A 1 1098 ? -41.398 0.482 10.130 1.00 95.94 1098 GLY A O 1
ATOM 8390 N N . ALA A 1 1099 ? -41.902 0.883 7.964 1.00 95.25 1099 ALA A N 1
ATOM 8391 C CA . ALA A 1 1099 ? -43.167 0.177 7.892 1.00 95.25 1099 ALA A CA 1
ATOM 8392 C C . ALA A 1 1099 ? -43.046 -0.993 6.909 1.00 95.25 1099 ALA A C 1
ATOM 8394 O O . ALA A 1 1099 ? -42.526 -0.828 5.804 1.00 95.25 1099 ALA A O 1
ATOM 8395 N N . GLY A 1 1100 ? -43.527 -2.171 7.300 1.00 91.31 1100 GLY A N 1
ATOM 8396 C CA . GLY A 1 1100 ? -43.472 -3.377 6.475 1.00 91.31 1100 GLY A CA 1
ATOM 8397 C C . GLY A 1 1100 ? -44.817 -4.084 6.317 1.00 91.31 1100 GLY A C 1
ATOM 8398 O O . GLY A 1 1100 ? -45.848 -3.587 6.783 1.00 91.31 1100 GLY A O 1
ATOM 8399 N N . PRO A 1 1101 ? -44.815 -5.258 5.663 1.00 87.88 1101 PRO A N 1
ATOM 8400 C CA . PRO A 1 1101 ? -45.998 -6.096 5.505 1.00 87.88 1101 PRO A CA 1
ATOM 8401 C C . PRO A 1 1101 ? -46.669 -6.418 6.841 1.00 87.88 1101 PRO A C 1
ATOM 8403 O O . PRO A 1 1101 ? -46.030 -6.412 7.897 1.00 87.88 1101 PRO A O 1
ATOM 8406 N N . ASP A 1 1102 ? -47.967 -6.710 6.786 1.00 84.62 1102 ASP A N 1
ATOM 8407 C CA . ASP A 1 1102 ? -48.780 -7.090 7.949 1.00 84.62 1102 ASP A CA 1
ATOM 8408 C C . ASP A 1 1102 ? -48.798 -6.048 9.085 1.00 84.62 1102 ASP A C 1
ATOM 8410 O O . ASP A 1 1102 ? -49.042 -6.374 10.246 1.00 84.62 1102 ASP A O 1
ATOM 8414 N N . GLY A 1 1103 ? -48.565 -4.774 8.750 1.00 86.38 1103 GLY A N 1
ATOM 8415 C CA . GLY A 1 1103 ? -48.614 -3.660 9.699 1.00 86.38 1103 GLY A CA 1
ATOM 8416 C C . GLY A 1 1103 ? -47.382 -3.540 10.594 1.00 86.38 1103 GLY A C 1
ATOM 8417 O O . GLY A 1 1103 ? -47.452 -2.850 11.608 1.00 86.38 1103 GLY A O 1
ATOM 8418 N N . GLN A 1 1104 ? -46.266 -4.188 10.238 1.00 91.62 1104 GLN A N 1
ATOM 8419 C CA . GLN A 1 1104 ? -45.012 -4.055 10.978 1.00 91.62 1104 GLN A CA 1
ATOM 8420 C C . GLN A 1 1104 ? -44.541 -2.599 11.021 1.00 91.62 1104 GLN A C 1
ATOM 8422 O O . GLN A 1 1104 ? -44.563 -1.904 10.006 1.00 91.62 1104 GLN A O 1
ATOM 8427 N N . GLN A 1 1105 ? -44.078 -2.164 12.188 1.00 93.94 1105 GLN A N 1
ATOM 8428 C CA . GLN A 1 1105 ? -43.522 -0.844 12.461 1.00 93.94 1105 GLN A CA 1
ATOM 8429 C C . GLN A 1 1105 ? -42.260 -1.012 13.298 1.00 93.94 1105 GLN A C 1
ATOM 8431 O O . GLN A 1 1105 ? -42.286 -1.688 14.328 1.00 93.94 1105 GLN A O 1
ATOM 8436 N N . GLN A 1 1106 ? -41.158 -0.421 12.848 1.00 95.00 1106 GLN A N 1
ATOM 8437 C CA . GLN A 1 1106 ? -39.847 -0.538 13.480 1.00 95.00 1106 GLN A CA 1
ATOM 8438 C C . GLN A 1 1106 ? -39.153 0.822 13.526 1.00 95.00 1106 GLN A C 1
ATOM 8440 O O . GLN A 1 1106 ? -39.108 1.550 12.532 1.00 95.00 1106 GLN A O 1
ATOM 8445 N N . LEU A 1 1107 ? -38.587 1.160 14.679 1.00 95.25 1107 LEU A N 1
ATOM 8446 C CA . LEU A 1 1107 ? -37.626 2.251 14.814 1.00 95.25 1107 LEU A CA 1
ATOM 8447 C C . LEU A 1 1107 ? -36.244 1.790 14.299 1.00 95.25 1107 LEU A C 1
ATOM 8449 O O . LEU A 1 1107 ? -36.019 0.593 14.104 1.00 95.25 1107 LEU A O 1
ATOM 8453 N N . VAL A 1 1108 ? -35.309 2.724 14.090 1.00 96.12 1108 VAL A N 1
ATOM 8454 C CA . VAL A 1 1108 ? -33.894 2.435 13.787 1.00 96.12 1108 VAL A CA 1
ATOM 8455 C C . VAL A 1 1108 ? -33.347 1.277 14.639 1.00 96.12 1108 VAL A C 1
ATOM 8457 O O . VAL A 1 1108 ? -33.708 1.145 15.811 1.00 96.12 1108 VAL A O 1
ATOM 8460 N N . GLY A 1 1109 ? -32.551 0.395 14.024 1.00 95.19 1109 GLY A N 1
ATOM 8461 C CA . GLY A 1 1109 ? -32.043 -0.852 14.610 1.00 95.19 1109 GLY A CA 1
ATOM 8462 C C . GLY A 1 1109 ? -33.028 -2.029 14.601 1.00 95.19 1109 GLY A C 1
ATOM 8463 O O . GLY A 1 1109 ? -32.635 -3.179 14.804 1.00 95.19 1109 GLY A O 1
ATOM 8464 N N . GLY A 1 1110 ? -34.308 -1.770 14.321 1.00 94.25 1110 GLY A N 1
ATOM 8465 C CA . GLY A 1 1110 ? -35.343 -2.791 14.196 1.00 94.25 1110 GLY A CA 1
ATOM 8466 C C . GLY A 1 1110 ? -35.223 -3.642 12.927 1.00 94.25 1110 GLY A C 1
ATOM 8467 O O . GLY A 1 1110 ? -34.429 -3.369 12.023 1.00 94.25 1110 GLY A O 1
ATOM 8468 N N . THR A 1 1111 ? -36.023 -4.708 12.860 1.00 94.75 1111 THR A N 1
ATOM 8469 C CA . THR A 1 1111 ? -36.027 -5.652 11.729 1.00 94.75 1111 THR A CA 1
ATOM 8470 C C . THR A 1 1111 ? -37.417 -5.771 11.120 1.00 94.75 1111 THR A C 1
ATOM 8472 O O . THR A 1 1111 ? -38.371 -6.099 11.821 1.00 94.75 1111 THR A O 1
ATOM 8475 N N . LEU A 1 1112 ? -37.516 -5.559 9.808 1.00 94.62 1112 LEU A N 1
ATOM 8476 C CA . LEU A 1 1112 ? -38.725 -5.797 9.024 1.00 94.62 1112 LEU A CA 1
ATOM 8477 C C . LEU A 1 1112 ? -38.630 -7.152 8.316 1.00 94.62 1112 LEU A C 1
ATOM 8479 O O . LEU A 1 1112 ? -37.642 -7.447 7.634 1.00 94.62 1112 LEU A O 1
ATOM 8483 N N . TYR A 1 1113 ? -39.673 -7.962 8.480 1.00 93.38 1113 TYR A N 1
ATOM 8484 C CA . TYR A 1 1113 ? -39.783 -9.300 7.907 1.00 93.38 1113 TYR A CA 1
ATOM 8485 C C . TYR A 1 1113 ? -40.790 -9.332 6.754 1.00 93.38 1113 TYR A C 1
ATOM 8487 O O . TYR A 1 1113 ? -41.807 -8.642 6.798 1.00 93.38 1113 TYR A O 1
ATOM 8495 N N . GLY A 1 1114 ? -40.547 -10.165 5.747 1.00 92.44 1114 GLY A N 1
ATOM 8496 C CA . GLY A 1 1114 ? -41.552 -10.459 4.726 1.00 92.44 1114 GLY A CA 1
ATOM 8497 C C . GLY A 1 1114 ? -41.084 -11.443 3.661 1.00 92.44 1114 GLY A C 1
ATOM 8498 O O . GLY A 1 1114 ? -40.077 -12.140 3.806 1.00 92.44 1114 GLY A O 1
ATOM 8499 N N . SER A 1 1115 ? -41.849 -11.525 2.581 1.00 91.69 1115 SER A N 1
ATOM 8500 C CA . SER A 1 1115 ? -41.583 -12.369 1.417 1.00 91.69 1115 SER A CA 1
ATOM 8501 C C . SER A 1 1115 ? -40.688 -11.656 0.393 1.00 91.69 1115 SER A C 1
ATOM 8503 O O . SER A 1 1115 ? -40.627 -10.429 0.376 1.00 91.69 1115 SER A O 1
ATOM 8505 N N . PRO A 1 1116 ? -40.026 -12.379 -0.533 1.00 86.19 1116 PRO A N 1
ATOM 8506 C CA . PRO A 1 1116 ? -39.122 -11.756 -1.505 1.00 86.19 1116 PRO A CA 1
ATOM 8507 C C . PRO A 1 1116 ? -39.751 -10.681 -2.407 1.00 86.19 1116 PRO A C 1
ATOM 8509 O O . PRO A 1 1116 ? -39.039 -9.807 -2.891 1.00 86.19 1116 PRO A O 1
ATOM 8512 N N . GLY A 1 1117 ? -41.064 -10.757 -2.652 1.00 88.25 1117 GLY A N 1
ATOM 8513 C CA . GLY A 1 1117 ? -41.810 -9.779 -3.453 1.00 88.25 1117 GLY A CA 1
ATOM 8514 C C . GLY A 1 1117 ? -42.403 -8.619 -2.652 1.00 88.25 1117 GLY A C 1
ATOM 8515 O O . GLY A 1 1117 ? -43.028 -7.744 -3.248 1.00 88.25 1117 GLY A O 1
ATOM 8516 N N . ASP A 1 1118 ? -42.234 -8.616 -1.330 1.00 92.62 1118 ASP A N 1
ATOM 8517 C CA . ASP A 1 1118 ? -42.800 -7.590 -0.466 1.00 92.62 1118 ASP A CA 1
ATOM 8518 C C . ASP A 1 1118 ? -41.936 -6.326 -0.473 1.00 92.62 1118 ASP A C 1
ATOM 8520 O O . ASP A 1 1118 ? -40.706 -6.374 -0.597 1.00 92.62 1118 ASP A O 1
ATOM 8524 N N . SER A 1 1119 ? -42.598 -5.183 -0.303 1.00 92.38 1119 SER A N 1
ATOM 8525 C CA . SER A 1 1119 ? -41.958 -3.878 -0.181 1.00 92.38 1119 SER A CA 1
ATOM 8526 C C . SER A 1 1119 ? -42.148 -3.311 1.225 1.00 92.38 1119 SER A C 1
ATOM 8528 O O . SER A 1 1119 ? -43.169 -3.551 1.871 1.00 92.38 1119 SER A O 1
ATOM 8530 N N . VAL A 1 1120 ? -41.144 -2.573 1.692 1.00 94.88 1120 VAL A N 1
ATOM 8531 C CA . VAL A 1 1120 ? -41.153 -1.814 2.945 1.00 94.88 1120 VAL A CA 1
ATOM 8532 C C . VAL A 1 1120 ? -40.975 -0.336 2.639 1.00 94.88 1120 VAL A C 1
ATOM 8534 O O . VAL A 1 1120 ? -40.203 0.016 1.749 1.00 94.88 1120 VAL A O 1
ATOM 8537 N N . THR A 1 1121 ? -41.622 0.522 3.416 1.00 97.19 1121 THR A N 1
ATOM 8538 C CA . THR A 1 1121 ? -41.439 1.973 3.336 1.00 97.19 1121 THR A CA 1
ATOM 8539 C C . THR A 1 1121 ? -40.583 2.420 4.507 1.00 97.19 1121 THR A C 1
ATOM 8541 O O . THR A 1 1121 ? -40.978 2.266 5.664 1.00 97.19 1121 THR A O 1
ATOM 8544 N N . LEU A 1 1122 ? -39.419 2.998 4.227 1.00 97.81 1122 LEU A N 1
ATOM 8545 C CA . LEU A 1 1122 ? -38.558 3.585 5.249 1.00 97.81 1122 LEU A CA 1
ATOM 8546 C C . LEU A 1 1122 ? -38.695 5.102 5.242 1.00 97.81 1122 LEU A C 1
ATOM 8548 O O . LEU A 1 1122 ? -38.799 5.707 4.180 1.00 97.81 1122 LEU A O 1
ATOM 8552 N N . SER A 1 1123 ? -38.692 5.707 6.426 1.00 98.00 1123 SER A N 1
ATOM 8553 C CA . SER A 1 1123 ? -38.835 7.148 6.632 1.00 98.00 1123 SER A CA 1
ATOM 8554 C C . SER A 1 1123 ? -37.682 7.684 7.470 1.00 98.00 1123 SER A C 1
ATOM 8556 O O . SER A 1 1123 ? -37.480 7.245 8.604 1.00 98.00 1123 SER A O 1
ATOM 8558 N N . ALA A 1 1124 ? -36.953 8.650 6.917 1.00 97.94 1124 ALA A N 1
ATOM 8559 C CA . ALA A 1 1124 ? -35.898 9.392 7.590 1.00 97.94 1124 ALA A CA 1
ATOM 8560 C C . ALA A 1 1124 ? -36.407 10.798 7.926 1.00 97.94 1124 ALA A C 1
ATOM 8562 O O . ALA A 1 1124 ? -36.717 11.576 7.021 1.00 97.94 1124 ALA A O 1
ATOM 8563 N N . ARG A 1 1125 ? -36.498 11.123 9.218 1.00 96.94 1125 ARG A N 1
ATOM 8564 C CA . ARG A 1 1125 ? -36.772 12.483 9.694 1.00 96.94 1125 ARG A CA 1
ATOM 8565 C C . ARG A 1 1125 ? -35.459 13.155 10.063 1.00 96.94 1125 ARG A C 1
ATOM 8567 O O . ARG A 1 1125 ? -34.697 12.610 10.861 1.00 96.94 1125 ARG A O 1
ATOM 8574 N N . VAL A 1 1126 ? -35.225 14.324 9.482 1.00 96.38 1126 VAL A N 1
ATOM 8575 C CA . VAL A 1 1126 ? -34.011 15.116 9.670 1.00 96.38 1126 VAL A CA 1
ATOM 8576 C C . VAL A 1 1126 ? -34.373 16.467 10.261 1.00 96.38 1126 VAL A C 1
ATOM 8578 O O . VAL A 1 1126 ? -35.237 17.145 9.706 1.00 96.38 1126 VAL A O 1
ATOM 8581 N N . THR A 1 1127 ? -33.693 16.867 11.335 1.00 95.19 1127 THR A N 1
ATOM 8582 C CA . THR A 1 1127 ? -33.746 18.233 11.875 1.00 95.19 1127 THR A CA 1
ATOM 8583 C C . THR A 1 1127 ? -32.381 18.913 11.718 1.00 95.19 1127 THR A C 1
ATOM 8585 O O . THR A 1 1127 ? -31.347 18.254 11.789 1.00 95.19 1127 THR A O 1
ATOM 8588 N N . GLY A 1 1128 ? -32.352 20.221 11.445 1.00 89.88 1128 GLY A N 1
ATOM 8589 C CA . GLY A 1 1128 ? -31.115 20.985 11.215 1.00 89.88 1128 GLY A CA 1
ATOM 8590 C C . GLY A 1 1128 ? -30.417 20.705 9.874 1.00 89.88 1128 GLY A C 1
ATOM 8591 O O . GLY A 1 1128 ? -29.246 21.033 9.720 1.00 89.88 1128 GLY A O 1
ATOM 8592 N N . GLY A 1 1129 ? -31.108 20.089 8.907 1.00 86.75 1129 GLY A N 1
ATOM 8593 C CA . GLY A 1 1129 ? -30.521 19.613 7.645 1.00 86.75 1129 GLY A CA 1
ATOM 8594 C C . GLY A 1 1129 ? -30.847 20.434 6.392 1.00 86.75 1129 GLY A C 1
ATOM 8595 O O . GLY A 1 1129 ? -30.663 19.926 5.290 1.00 86.75 1129 GLY A O 1
ATOM 8596 N N . GLU A 1 1130 ? -31.374 21.656 6.509 1.00 89.94 1130 GLU A N 1
ATOM 8597 C CA . GLU A 1 1130 ? -31.783 22.457 5.343 1.00 89.94 1130 GLU A CA 1
ATOM 8598 C C . GLU A 1 1130 ? -30.617 22.668 4.356 1.00 89.94 1130 GLU A C 1
ATOM 8600 O O . GLU A 1 1130 ? -29.517 23.059 4.740 1.00 89.94 1130 GLU A O 1
ATOM 8605 N N . GLY A 1 1131 ? -30.847 22.384 3.070 1.00 85.62 1131 GLY A N 1
ATOM 8606 C CA . GLY A 1 1131 ? -29.831 22.461 2.016 1.00 85.62 1131 GLY A CA 1
ATOM 8607 C C . GLY A 1 1131 ? -28.897 21.248 1.928 1.00 85.62 1131 GLY A C 1
ATOM 8608 O O . GLY A 1 1131 ? -28.235 21.076 0.903 1.00 85.62 1131 GLY A O 1
ATOM 8609 N N . ALA A 1 1132 ? -28.874 20.376 2.939 1.00 87.19 1132 ALA A N 1
ATOM 8610 C CA . ALA A 1 1132 ? -28.106 19.138 2.909 1.00 87.19 1132 ALA A CA 1
ATOM 8611 C C . ALA A 1 1132 ? -28.771 18.073 2.016 1.00 87.19 1132 ALA A C 1
ATOM 8613 O O . ALA A 1 1132 ? -29.952 18.142 1.665 1.00 87.19 1132 ALA A O 1
ATOM 8614 N N . VAL A 1 1133 ? -27.996 17.062 1.634 1.00 87.00 1133 VAL A N 1
ATOM 8615 C CA . VAL A 1 1133 ? -28.433 15.934 0.809 1.00 87.00 1133 VAL A CA 1
ATOM 8616 C C . VAL A 1 1133 ? -28.546 14.694 1.683 1.00 87.00 1133 VAL A C 1
ATOM 8618 O O . VAL A 1 1133 ? -27.543 14.198 2.198 1.00 87.00 1133 VAL A O 1
ATOM 8621 N N . LEU A 1 1134 ? -29.767 14.180 1.819 1.00 94.19 1134 LEU A N 1
ATOM 8622 C CA . LEU A 1 1134 ? -30.040 12.871 2.397 1.00 94.19 1134 LEU A CA 1
ATOM 8623 C C . LEU A 1 1134 ? -29.784 11.796 1.338 1.00 94.19 1134 LEU A C 1
ATOM 8625 O O . LEU A 1 1134 ? -30.299 11.882 0.221 1.00 94.19 1134 LEU A O 1
ATOM 8629 N N . ILE A 1 1135 ? -29.015 10.776 1.693 1.00 89.12 1135 ILE A N 1
ATOM 8630 C CA . ILE A 1 1135 ? -28.672 9.651 0.829 1.00 89.12 1135 ILE A CA 1
ATOM 8631 C C . ILE A 1 1135 ? -29.138 8.363 1.497 1.00 89.12 1135 ILE A C 1
ATOM 8633 O O . ILE A 1 1135 ? -28.772 8.067 2.632 1.00 89.12 1135 ILE A O 1
ATOM 8637 N N . TRP A 1 1136 ? -29.913 7.576 0.759 1.00 93.12 1136 TRP A N 1
ATOM 8638 C CA . TRP A 1 1136 ? -30.291 6.224 1.148 1.00 93.12 1136 TRP A CA 1
ATOM 8639 C C . TRP A 1 1136 ? -29.206 5.241 0.731 1.00 93.12 1136 TRP A C 1
ATOM 8641 O O . TRP A 1 1136 ? -28.790 5.239 -0.432 1.00 93.12 1136 TRP A O 1
ATOM 8651 N N . ILE A 1 1137 ? -28.779 4.393 1.662 1.00 89.25 1137 ILE A N 1
ATOM 8652 C CA . ILE A 1 1137 ? -27.781 3.351 1.435 1.00 89.25 1137 ILE A CA 1
ATOM 8653 C C . ILE A 1 1137 ? -28.421 1.998 1.732 1.00 89.25 1137 ILE A C 1
ATOM 8655 O O . ILE A 1 1137 ? -28.804 1.724 2.867 1.00 89.25 1137 ILE A O 1
ATOM 8659 N N . HIS A 1 1138 ? -28.522 1.143 0.717 1.00 90.50 1138 HIS A N 1
ATOM 8660 C CA . HIS A 1 1138 ? -28.999 -0.234 0.849 1.00 90.50 1138 HIS A CA 1
ATOM 8661 C C . HIS A 1 1138 ? -27.854 -1.177 0.495 1.00 90.50 1138 HIS A C 1
ATOM 8663 O O . HIS A 1 1138 ? -27.404 -1.208 -0.653 1.00 90.50 1138 HIS A O 1
ATOM 8669 N N . ASN A 1 1139 ? -27.358 -1.922 1.488 1.00 81.94 1139 ASN A N 1
ATOM 8670 C CA . ASN A 1 1139 ? -26.260 -2.881 1.314 1.00 81.94 1139 ASN A CA 1
ATOM 8671 C C . ASN A 1 1139 ? -25.022 -2.253 0.629 1.00 81.94 1139 ASN A C 1
ATOM 8673 O O . ASN A 1 1139 ? -24.490 -2.802 -0.335 1.00 81.94 1139 ASN A O 1
ATOM 8677 N N . GLY A 1 1140 ? -24.623 -1.054 1.073 1.00 73.50 1140 GLY A N 1
ATOM 8678 C CA . GLY A 1 1140 ? -23.476 -0.301 0.540 1.00 73.50 1140 GLY A CA 1
ATOM 8679 C C . GLY A 1 1140 ? -23.707 0.437 -0.778 1.00 73.50 1140 GLY A C 1
ATOM 8680 O O . GLY A 1 1140 ? -22.820 1.146 -1.251 1.00 73.50 1140 GLY A O 1
ATOM 8681 N N . ARG A 1 1141 ? -24.896 0.320 -1.381 1.00 76.25 1141 ARG A N 1
ATOM 8682 C CA . ARG A 1 1141 ? -25.239 0.999 -2.637 1.00 76.25 1141 ARG A CA 1
ATOM 8683 C C . ARG A 1 1141 ? -26.123 2.209 -2.370 1.00 76.25 1141 ARG A C 1
ATOM 8685 O O . ARG A 1 1141 ? -27.086 2.126 -1.610 1.00 76.25 1141 ARG A O 1
ATOM 8692 N N . SER A 1 1142 ? -25.837 3.323 -3.044 1.00 79.19 1142 SER A N 1
ATOM 8693 C CA . SER A 1 1142 ? -26.724 4.488 -3.023 1.00 79.19 1142 SER A CA 1
ATOM 8694 C C . SER A 1 1142 ? -28.030 4.150 -3.745 1.00 79.19 1142 SER A C 1
ATOM 8696 O O . SER A 1 1142 ? -28.029 3.903 -4.948 1.00 79.19 1142 SER A O 1
ATOM 8698 N N . ALA A 1 1143 ? -29.132 4.127 -2.999 1.00 76.94 1143 ALA A N 1
ATOM 8699 C CA . ALA A 1 1143 ? -30.458 3.741 -3.478 1.00 76.94 1143 ALA A CA 1
ATOM 8700 C C . ALA A 1 1143 ? -31.366 4.945 -3.781 1.00 76.94 1143 ALA A C 1
ATOM 8702 O O . ALA A 1 1143 ? -32.426 4.796 -4.383 1.00 76.94 1143 ALA A O 1
ATOM 8703 N N . GLY A 1 1144 ? -30.962 6.146 -3.375 1.00 76.94 1144 GLY A N 1
ATOM 8704 C CA . GLY A 1 1144 ? -31.720 7.372 -3.594 1.00 76.94 1144 GLY A CA 1
ATOM 8705 C C . GLY A 1 1144 ? -31.043 8.568 -2.943 1.00 76.94 1144 GLY A C 1
ATOM 8706 O O . GLY A 1 1144 ? -30.243 8.410 -2.017 1.00 76.94 1144 GLY A O 1
ATOM 8707 N N . ARG A 1 1145 ? -31.340 9.769 -3.448 1.00 87.00 1145 ARG A N 1
ATOM 8708 C CA . ARG A 1 1145 ? -30.833 11.036 -2.907 1.00 87.00 1145 ARG A CA 1
ATOM 8709 C C . ARG A 1 1145 ? -31.924 12.090 -2.934 1.00 87.00 1145 ARG A C 1
ATOM 8711 O O . ARG A 1 1145 ? -32.627 12.208 -3.936 1.00 87.00 1145 ARG A O 1
ATOM 8718 N N . VAL A 1 1146 ? -32.029 12.868 -1.864 1.00 89.25 1146 VAL A N 1
ATOM 8719 C CA . VAL A 1 1146 ? -33.002 13.955 -1.735 1.00 89.25 1146 VAL A CA 1
ATOM 8720 C C . VAL A 1 1146 ? -32.323 15.154 -1.085 1.00 89.25 1146 VAL A C 1
ATOM 8722 O O . VAL A 1 1146 ? -31.787 15.044 0.014 1.00 89.25 1146 VAL A O 1
ATOM 8725 N N . THR A 1 1147 ? -32.344 16.305 -1.756 1.00 89.44 1147 THR A N 1
ATOM 8726 C CA . THR A 1 1147 ? -31.955 17.577 -1.136 1.00 89.44 1147 THR A CA 1
ATOM 8727 C C . THR A 1 1147 ? -33.073 18.037 -0.210 1.00 89.44 1147 THR A C 1
ATOM 8729 O O . THR A 1 1147 ? -34.233 18.109 -0.624 1.00 89.44 1147 THR A O 1
ATOM 8732 N N . LEU A 1 1148 ? -32.727 18.340 1.037 1.00 90.38 1148 LEU A N 1
ATOM 8733 C CA . LEU A 1 1148 ? -33.676 18.809 2.035 1.00 90.38 1148 LEU A CA 1
ATOM 8734 C C . LEU A 1 1148 ? -33.955 20.300 1.828 1.00 90.38 1148 LEU A C 1
ATOM 8736 O O . LEU A 1 1148 ? -33.038 21.109 1.707 1.00 90.38 1148 LEU A O 1
ATOM 8740 N N . GLY A 1 1149 ? -35.235 20.653 1.764 1.00 90.81 1149 GLY A N 1
ATOM 8741 C CA . GLY A 1 1149 ? -35.714 22.019 1.551 1.00 90.81 1149 GLY A CA 1
ATOM 8742 C C . GLY A 1 1149 ? -36.238 22.699 2.814 1.00 90.81 1149 GLY A C 1
ATOM 8743 O O . GLY A 1 1149 ? -36.698 23.832 2.725 1.00 90.81 1149 GLY A O 1
ATOM 8744 N N . ALA A 1 1150 ? -36.225 22.015 3.960 1.00 91.19 1150 ALA A N 1
ATOM 8745 C CA . ALA A 1 1150 ? -36.666 22.559 5.238 1.00 91.19 1150 ALA A CA 1
ATOM 8746 C C . ALA A 1 1150 ? -35.759 22.087 6.378 1.00 91.19 1150 ALA A C 1
ATOM 8748 O O . ALA A 1 1150 ? -35.143 21.023 6.296 1.00 91.19 1150 ALA A O 1
ATOM 8749 N N . ALA A 1 1151 ? -35.719 22.873 7.455 1.00 86.62 1151 ALA A N 1
ATOM 8750 C CA . ALA A 1 1151 ? -34.950 22.554 8.651 1.00 86.62 1151 ALA A CA 1
ATOM 8751 C C . ALA A 1 1151 ? -35.477 21.325 9.412 1.00 86.62 1151 ALA A C 1
ATOM 8753 O O . ALA A 1 1151 ? -34.674 20.668 10.055 1.00 86.62 1151 ALA A O 1
ATOM 8754 N N . ASP A 1 1152 ? -36.771 20.994 9.333 1.00 93.75 1152 ASP A N 1
ATOM 8755 C CA . ASP A 1 1152 ? -37.349 19.719 9.791 1.00 93.75 1152 ASP A CA 1
ATOM 8756 C C . ASP A 1 1152 ? -38.099 19.089 8.615 1.00 93.75 1152 ASP A C 1
ATOM 8758 O O . ASP A 1 1152 ? -39.083 19.646 8.116 1.00 93.75 1152 ASP A O 1
ATOM 8762 N N . GLN A 1 1153 ? -37.601 17.959 8.120 1.00 95.25 1153 GLN A N 1
ATOM 8763 C CA . GLN A 1 1153 ? -38.162 17.287 6.956 1.00 95.25 1153 GLN A CA 1
ATOM 8764 C C . GLN A 1 1153 ? -38.138 15.772 7.138 1.00 95.25 1153 GLN A C 1
ATOM 8766 O O . GLN A 1 1153 ? -37.133 15.188 7.534 1.00 95.25 1153 GLN A O 1
ATOM 8771 N N . THR A 1 1154 ? -39.248 15.119 6.786 1.00 96.88 1154 THR A N 1
ATOM 8772 C CA . THR A 1 1154 ? -39.318 13.658 6.662 1.00 96.88 1154 THR A CA 1
ATOM 8773 C C . THR A 1 1154 ? -39.309 13.264 5.191 1.00 96.88 1154 THR A C 1
ATOM 8775 O O . THR A 1 1154 ? -40.088 13.789 4.396 1.00 96.88 1154 THR A O 1
ATOM 8778 N N . VAL A 1 1155 ? -38.426 12.337 4.832 1.00 97.25 1155 VAL A N 1
ATOM 8779 C CA . VAL A 1 1155 ? -38.325 11.745 3.496 1.00 97.25 1155 VAL A CA 1
ATOM 8780 C C . VAL A 1 1155 ? -38.616 10.259 3.617 1.00 97.25 1155 VAL A C 1
ATOM 8782 O O . VAL A 1 1155 ? -38.021 9.592 4.461 1.00 97.25 1155 VAL A O 1
ATOM 8785 N N . SER A 1 1156 ? -39.492 9.741 2.760 1.00 97.69 1156 SER A N 1
ATOM 8786 C CA . SER A 1 1156 ? -39.815 8.315 2.713 1.00 97.69 1156 SER A CA 1
ATOM 8787 C C . SER A 1 1156 ? -39.413 7.703 1.375 1.00 97.69 1156 SER A C 1
ATOM 8789 O O . SER A 1 1156 ? -39.539 8.350 0.334 1.00 97.69 1156 SER A O 1
ATOM 8791 N N . GLN A 1 1157 ? -38.932 6.463 1.403 1.00 96.75 1157 GLN A N 1
ATOM 8792 C CA . GLN A 1 1157 ? -38.585 5.692 0.213 1.00 96.75 1157 GLN A CA 1
ATOM 8793 C C . GLN A 1 1157 ? -38.927 4.211 0.409 1.00 96.75 1157 GLN A C 1
ATOM 8795 O O . GLN A 1 1157 ? -38.769 3.663 1.502 1.00 96.75 1157 GLN A O 1
ATOM 8800 N N . ASP A 1 1158 ? -39.383 3.575 -0.669 1.00 96.38 1158 ASP A N 1
ATOM 8801 C CA . ASP A 1 1158 ? -39.708 2.154 -0.690 1.00 96.38 1158 ASP A CA 1
ATOM 8802 C C . ASP A 1 1158 ? -38.490 1.303 -1.066 1.00 96.38 1158 ASP A C 1
ATOM 8804 O O . ASP A 1 1158 ? -37.706 1.652 -1.955 1.00 96.38 1158 ASP A O 1
ATOM 8808 N N . PHE A 1 1159 ? -38.363 0.154 -0.408 1.00 94.19 1159 PHE A N 1
ATOM 8809 C CA . PHE A 1 1159 ? -37.318 -0.842 -0.633 1.00 94.19 1159 PHE A CA 1
ATOM 8810 C C . PHE A 1 1159 ? -37.944 -2.232 -0.757 1.00 94.19 1159 PHE A C 1
ATOM 8812 O O . PHE A 1 1159 ? -38.995 -2.509 -0.177 1.00 94.19 1159 PHE A O 1
ATOM 8819 N N . GLY A 1 1160 ? -37.315 -3.119 -1.526 1.00 91.44 1160 GLY A N 1
ATOM 8820 C CA . GLY A 1 1160 ? -37.730 -4.519 -1.618 1.00 91.44 1160 GLY A CA 1
ATOM 8821 C C . GLY A 1 1160 ? -37.086 -5.366 -0.521 1.00 91.44 1160 GLY A C 1
ATOM 8822 O O . GLY A 1 1160 ? -35.885 -5.252 -0.281 1.00 91.44 1160 GLY A O 1
ATOM 8823 N N . ILE A 1 1161 ? -37.850 -6.266 0.105 1.00 90.25 1161 ILE A N 1
ATOM 8824 C CA . ILE A 1 1161 ? -37.308 -7.207 1.105 1.00 90.25 1161 ILE A CA 1
ATOM 8825 C C . ILE A 1 1161 ? -36.438 -8.287 0.445 1.00 90.25 1161 ILE A C 1
ATOM 8827 O O . ILE A 1 1161 ? -35.523 -8.804 1.083 1.00 90.25 1161 ILE A O 1
ATOM 8831 N N . GLY A 1 1162 ? -36.685 -8.622 -0.827 1.00 80.19 1162 GLY A N 1
ATOM 8832 C CA . GLY A 1 1162 ? -36.044 -9.743 -1.526 1.00 80.19 1162 GLY A CA 1
ATOM 8833 C C . GLY A 1 1162 ? -34.515 -9.737 -1.557 1.00 80.19 1162 GLY A C 1
ATOM 8834 O O . GLY A 1 1162 ? -33.919 -10.809 -1.624 1.00 80.19 1162 GLY A O 1
ATOM 8835 N N . GLU A 1 1163 ? -33.877 -8.570 -1.457 1.00 74.81 1163 GLU A N 1
ATOM 8836 C CA . GLU A 1 1163 ? -32.413 -8.471 -1.373 1.00 74.81 1163 GLU A CA 1
ATOM 8837 C C . GLU A 1 1163 ? -31.859 -8.716 0.045 1.00 74.81 1163 GLU A C 1
ATOM 8839 O O . GLU A 1 1163 ? -30.666 -8.965 0.202 1.00 74.81 1163 GLU A O 1
ATOM 8844 N N . GLY A 1 1164 ? -32.701 -8.659 1.083 1.00 87.94 1164 GLY A N 1
ATOM 8845 C CA . GLY A 1 1164 ? -32.285 -8.753 2.482 1.00 87.94 1164 GLY A CA 1
ATOM 8846 C C . GLY A 1 1164 ? -31.293 -7.657 2.898 1.00 87.94 1164 GLY A C 1
ATOM 8847 O O . GLY A 1 1164 ? -31.220 -6.579 2.299 1.00 87.94 1164 GLY A O 1
ATOM 8848 N N . GLY A 1 1165 ? -30.521 -7.938 3.949 1.00 90.69 1165 GLY A N 1
ATOM 8849 C CA . GLY A 1 1165 ? -29.469 -7.048 4.442 1.00 90.69 1165 GLY A CA 1
ATOM 8850 C C . GLY A 1 1165 ? -30.001 -5.901 5.303 1.00 90.69 1165 GLY A C 1
ATOM 8851 O O . GLY A 1 1165 ? -30.742 -6.146 6.262 1.00 90.69 1165 GLY A O 1
ATOM 8852 N N . ALA A 1 1166 ? -29.597 -4.664 5.021 1.00 95.50 1166 ALA A N 1
ATOM 8853 C CA . ALA A 1 1166 ? -30.007 -3.501 5.801 1.00 95.50 1166 ALA A CA 1
ATOM 8854 C C . ALA A 1 1166 ? -30.013 -2.205 4.976 1.00 95.50 1166 ALA A C 1
ATOM 8856 O O . ALA A 1 1166 ? -29.247 -2.049 4.020 1.00 95.50 1166 ALA A O 1
ATOM 8857 N N . VAL A 1 1167 ? -30.865 -1.261 5.378 1.00 96.88 1167 VAL A N 1
ATOM 8858 C CA . VAL A 1 1167 ? -30.931 0.084 4.797 1.00 96.88 1167 VAL A CA 1
ATOM 8859 C C . VAL A 1 1167 ? -30.623 1.112 5.876 1.00 96.88 1167 VAL A C 1
ATOM 8861 O O . VAL A 1 1167 ? -31.260 1.106 6.928 1.00 96.88 1167 VAL A O 1
ATOM 8864 N N . ARG A 1 1168 ? -29.679 2.013 5.605 1.00 96.38 1168 ARG A N 1
ATOM 8865 C CA . ARG A 1 1168 ? -29.364 3.180 6.441 1.00 96.38 1168 ARG A CA 1
ATOM 8866 C C . ARG A 1 1168 ? -29.492 4.468 5.633 1.00 96.38 1168 ARG A C 1
ATOM 8868 O O . ARG A 1 1168 ? -29.578 4.443 4.404 1.00 96.38 1168 ARG A O 1
ATOM 8875 N N . ALA A 1 1169 ? -29.473 5.594 6.328 1.00 96.50 1169 ALA A N 1
ATOM 8876 C CA . ALA A 1 1169 ? -29.431 6.914 5.728 1.00 96.50 1169 ALA A CA 1
ATOM 8877 C C . ALA A 1 1169 ? -28.162 7.657 6.162 1.00 96.50 1169 ALA A C 1
ATOM 8879 O O . ALA A 1 1169 ? -27.656 7.465 7.267 1.00 96.50 1169 ALA A O 1
ATOM 8880 N N . GLU A 1 1170 ? -27.653 8.525 5.298 1.00 93.44 1170 GLU A N 1
ATOM 8881 C CA . GLU A 1 1170 ? -26.592 9.471 5.639 1.00 93.44 1170 GLU A CA 1
ATOM 8882 C C . GLU A 1 1170 ? -26.913 10.860 5.101 1.00 93.44 1170 GLU A C 1
ATOM 8884 O O . GLU A 1 1170 ? -27.534 11.009 4.048 1.00 93.44 1170 GLU A O 1
ATOM 8889 N N . LEU A 1 1171 ? -26.488 11.881 5.835 1.00 92.06 1171 LEU A N 1
ATOM 8890 C CA . LEU A 1 1171 ? -26.670 13.279 5.487 1.00 92.06 1171 LEU A CA 1
ATOM 8891 C C . LEU A 1 1171 ? -25.320 13.887 5.118 1.00 92.06 1171 LEU A C 1
ATOM 8893 O O . LEU A 1 1171 ? -24.337 13.687 5.828 1.00 92.06 1171 LEU A O 1
ATOM 8897 N N . ARG A 1 1172 ? -25.262 14.649 4.024 1.00 85.38 1172 ARG A N 1
ATOM 8898 C CA . ARG A 1 1172 ? -24.043 15.329 3.557 1.00 85.38 1172 ARG A CA 1
ATOM 8899 C C . ARG A 1 1172 ? -24.332 16.767 3.164 1.00 85.38 1172 ARG A C 1
ATOM 8901 O O . ARG A 1 1172 ? -25.418 17.063 2.680 1.00 85.38 1172 ARG A O 1
ATOM 8908 N N . ALA A 1 1173 ? -23.339 17.646 3.282 1.00 75.75 1173 ALA A N 1
ATOM 8909 C CA . ALA A 1 1173 ? -23.480 19.043 2.863 1.00 75.75 1173 ALA A CA 1
ATOM 8910 C C . ALA A 1 1173 ? -23.740 19.193 1.349 1.00 75.75 1173 ALA A C 1
ATOM 8912 O O . ALA A 1 1173 ? -24.400 20.132 0.917 1.00 75.75 1173 ALA A O 1
ATOM 8913 N N . SER A 1 1174 ? -23.236 18.263 0.529 1.00 70.94 1174 SER A N 1
ATOM 8914 C CA . SER A 1 1174 ? -23.503 18.219 -0.911 1.00 70.94 1174 SER A CA 1
ATOM 8915 C C . SER A 1 1174 ? -23.505 16.782 -1.445 1.00 70.94 1174 SER A C 1
ATOM 8917 O O . SER A 1 1174 ? -23.128 15.846 -0.742 1.00 70.94 1174 SER A O 1
ATOM 8919 N N . ALA A 1 1175 ? -23.912 16.607 -2.706 1.00 52.44 1175 ALA A N 1
ATOM 8920 C CA . ALA A 1 1175 ? -23.879 15.314 -3.395 1.00 52.44 1175 ALA A CA 1
ATOM 8921 C C . ALA A 1 1175 ? -22.468 14.885 -3.861 1.00 52.44 1175 ALA A C 1
ATOM 8923 O O . ALA A 1 1175 ? -22.304 13.757 -4.329 1.00 52.44 1175 ALA A O 1
ATOM 8924 N N . LEU A 1 1176 ? -21.471 15.774 -3.775 1.00 45.06 1176 LEU A N 1
ATOM 8925 C CA . LEU A 1 1176 ? -20.063 15.474 -4.049 1.00 45.06 1176 LEU A CA 1
ATOM 8926 C C . LEU A 1 1176 ? -19.400 14.885 -2.789 1.00 45.06 1176 LEU A C 1
ATOM 8928 O O . LEU A 1 1176 ? -19.859 15.129 -1.675 1.00 45.06 1176 LEU A O 1
ATOM 8932 N N . ALA A 1 1177 ? -18.341 14.089 -2.965 1.00 47.78 1177 ALA A N 1
ATOM 8933 C CA . ALA A 1 1177 ? -17.617 13.451 -1.860 1.00 47.78 1177 ALA A CA 1
ATOM 8934 C C . ALA A 1 1177 ? -17.158 14.474 -0.795 1.00 47.78 1177 ALA A C 1
ATOM 8936 O O . ALA A 1 1177 ? -16.717 15.568 -1.137 1.00 47.78 1177 ALA A O 1
ATOM 8937 N N . GLY A 1 1178 ? -17.269 14.106 0.485 1.00 55.78 1178 GLY A N 1
ATOM 8938 C CA . GLY A 1 1178 ? -16.949 14.945 1.647 1.00 55.78 1178 GLY A CA 1
ATOM 8939 C C . GLY A 1 1178 ? -17.229 14.210 2.961 1.00 55.78 1178 GLY A C 1
ATOM 8940 O O . GLY A 1 1178 ? -17.548 13.021 2.940 1.00 55.78 1178 GLY A O 1
ATOM 8941 N N . GLU A 1 1179 ? -17.136 14.885 4.099 1.00 70.56 1179 GLU A N 1
ATOM 8942 C CA . GLU A 1 1179 ? -17.490 14.298 5.399 1.00 70.56 1179 GLU A CA 1
ATOM 8943 C C . GLU A 1 1179 ? -19.019 14.205 5.560 1.00 70.56 1179 GLU A C 1
ATOM 8945 O O . GLU A 1 1179 ? -19.749 15.055 5.029 1.00 70.56 1179 GLU A O 1
ATOM 8950 N N . PRO A 1 1180 ? -19.548 13.155 6.213 1.00 81.25 1180 PRO A N 1
ATOM 8951 C CA . PRO A 1 1180 ? -20.955 13.134 6.586 1.00 81.25 1180 PRO A CA 1
ATOM 8952 C C . PRO A 1 1180 ? -21.254 14.233 7.617 1.00 81.25 1180 PRO A C 1
ATOM 8954 O O . PRO A 1 1180 ? -20.397 14.633 8.391 1.00 81.25 1180 PRO A O 1
ATOM 8957 N N . LEU A 1 1181 ? -22.494 14.720 7.624 1.00 89.12 1181 LEU A N 1
ATOM 8958 C CA . LEU A 1 1181 ? -23.042 15.565 8.690 1.00 89.12 1181 LEU A CA 1
ATOM 8959 C C . LEU A 1 1181 ? -23.743 14.712 9.753 1.00 89.12 1181 LEU A C 1
ATOM 8961 O O . LEU A 1 1181 ? -23.665 15.014 10.938 1.00 89.12 1181 LEU A O 1
ATOM 8965 N N . ALA A 1 1182 ? -24.403 13.635 9.315 1.00 93.81 1182 ALA A N 1
ATOM 8966 C CA . ALA A 1 1182 ? -25.006 12.630 10.178 1.00 93.81 1182 ALA A CA 1
ATOM 8967 C C . ALA A 1 1182 ? -25.075 11.263 9.476 1.00 93.81 1182 ALA A C 1
ATOM 8969 O O . ALA A 1 1182 ? -25.193 11.189 8.250 1.00 93.81 1182 ALA A O 1
ATOM 8970 N N . LEU A 1 1183 ? -25.048 10.181 10.251 1.00 94.88 1183 LEU A N 1
ATOM 8971 C CA . LEU A 1 1183 ? -25.155 8.792 9.793 1.00 94.88 1183 LEU A CA 1
ATOM 8972 C C . LEU A 1 1183 ? -26.177 8.053 10.660 1.00 94.88 1183 LEU A C 1
ATOM 8974 O O . LEU A 1 1183 ? -26.021 8.022 11.875 1.00 94.88 1183 LEU A O 1
ATOM 8978 N N . SER A 1 1184 ? -27.198 7.425 10.082 1.00 97.38 1184 SER A N 1
ATOM 8979 C CA . SER A 1 1184 ? -28.117 6.587 10.859 1.00 97.38 1184 SER A CA 1
ATOM 8980 C C . SER A 1 1184 ? -27.554 5.176 11.029 1.00 97.38 1184 SER A C 1
ATOM 8982 O O . SER A 1 1184 ? -26.917 4.642 10.118 1.00 97.38 1184 SER A O 1
ATOM 8984 N N . ASN A 1 1185 ? -27.889 4.510 12.137 1.00 97.75 1185 ASN A N 1
ATOM 8985 C CA . ASN A 1 1185 ? -27.915 3.049 12.129 1.00 97.75 1185 ASN A CA 1
ATOM 8986 C C . ASN A 1 1185 ? -28.985 2.522 11.148 1.00 97.75 1185 ASN A C 1
ATOM 8988 O O . ASN A 1 1185 ? -29.857 3.286 10.710 1.00 97.75 1185 ASN A O 1
ATOM 8992 N N . PRO A 1 1186 ? -28.921 1.241 10.746 1.00 97.19 1186 PRO A N 1
ATOM 8993 C CA . PRO A 1 1186 ? -29.817 0.710 9.729 1.00 97.19 1186 PRO A CA 1
ATOM 8994 C C . PRO A 1 1186 ? -31.161 0.226 10.291 1.00 97.19 1186 PRO A C 1
ATOM 8996 O O . PRO A 1 1186 ? -31.316 -0.020 11.485 1.00 97.19 1186 PRO A O 1
ATOM 8999 N N . ILE A 1 1187 ? -32.121 0.006 9.392 1.00 97.50 1187 ILE A N 1
ATOM 9000 C CA . ILE A 1 1187 ? -33.219 -0.950 9.576 1.00 97.50 1187 ILE A CA 1
ATOM 9001 C C . ILE A 1 1187 ? -32.872 -2.223 8.807 1.00 97.50 1187 ILE A C 1
ATOM 9003 O O . ILE A 1 1187 ? -32.495 -2.177 7.632 1.00 97.50 1187 ILE A O 1
ATOM 9007 N N . PHE A 1 1188 ? -32.992 -3.370 9.471 1.00 96.25 1188 PHE A N 1
ATOM 9008 C CA . PHE A 1 1188 ? -32.651 -4.668 8.899 1.00 96.25 1188 PHE A CA 1
ATOM 9009 C C . PHE A 1 1188 ? -33.828 -5.262 8.127 1.00 96.25 1188 PHE A C 1
ATOM 9011 O O . PHE A 1 1188 ? -34.967 -5.232 8.590 1.00 96.25 1188 PHE A O 1
ATOM 9018 N N . LEU A 1 1189 ? -33.545 -5.856 6.968 1.00 94.88 1189 LEU A N 1
ATOM 9019 C CA . LEU A 1 1189 ? -34.536 -6.529 6.128 1.00 94.88 1189 LEU A CA 1
ATOM 9020 C C . LEU A 1 1189 ? -34.286 -8.038 6.154 1.00 94.88 1189 LEU A C 1
ATOM 9022 O O . LEU A 1 1189 ? -33.161 -8.494 5.913 1.00 94.88 1189 LEU A O 1
ATOM 9026 N N . ARG A 1 1190 ? -35.309 -8.833 6.476 1.00 92.94 1190 ARG A N 1
ATOM 9027 C CA . ARG A 1 1190 ? -35.188 -10.295 6.587 1.00 92.94 1190 ARG A CA 1
ATOM 9028 C C . ARG A 1 1190 ? -36.337 -11.009 5.885 1.00 92.94 1190 ARG A C 1
ATOM 9030 O O . ARG A 1 1190 ? -37.481 -10.569 5.912 1.00 92.94 1190 ARG A O 1
ATOM 9037 N N . LEU A 1 1191 ? -36.023 -12.155 5.287 1.00 90.25 1191 LEU A N 1
ATOM 9038 C CA . LEU A 1 1191 ? -37.034 -13.047 4.734 1.00 90.25 1191 LEU A CA 1
ATOM 9039 C C . LEU A 1 1191 ? -37.693 -13.870 5.845 1.00 90.25 1191 LEU A C 1
ATOM 9041 O O . LEU A 1 1191 ? -37.012 -14.344 6.755 1.00 90.25 1191 LEU A O 1
ATOM 9045 N N . GLY A 1 1192 ? -39.003 -14.083 5.735 1.00 87.19 1192 GLY A N 1
ATOM 9046 C CA . GLY A 1 1192 ? -39.789 -14.898 6.663 1.00 87.19 1192 GLY A CA 1
ATOM 9047 C C . GLY A 1 1192 ? -40.810 -14.085 7.454 1.00 87.19 1192 GLY A C 1
ATOM 9048 O O . GLY A 1 1192 ? -41.226 -13.015 7.025 1.00 87.19 1192 GLY A O 1
ATOM 9049 N N . ALA A 1 1193 ? -41.231 -14.617 8.600 1.00 80.06 1193 ALA A N 1
ATOM 9050 C CA . ALA A 1 1193 ? -42.173 -13.969 9.507 1.00 80.06 1193 ALA A CA 1
ATOM 9051 C C . ALA A 1 1193 ? -41.482 -13.608 10.828 1.00 80.06 1193 ALA A C 1
ATOM 9053 O O . ALA A 1 1193 ? -40.603 -14.339 11.290 1.00 80.06 1193 ALA A O 1
ATOM 9054 N N . ALA A 1 1194 ? -41.903 -12.505 11.449 1.00 76.00 1194 ALA A N 1
ATOM 9055 C CA . ALA A 1 1194 ? -41.423 -12.115 12.770 1.00 76.00 1194 ALA A CA 1
ATOM 9056 C C . ALA A 1 1194 ? -41.777 -13.190 13.818 1.00 76.00 1194 ALA A C 1
ATOM 9058 O O . ALA A 1 1194 ? -42.897 -13.703 13.837 1.00 76.00 1194 ALA A O 1
ATOM 9059 N N . SER A 1 1195 ? -40.844 -13.517 14.718 1.00 59.62 1195 SER A N 1
ATOM 9060 C CA . SER A 1 1195 ? -41.050 -14.541 15.757 1.00 59.62 1195 SER A CA 1
ATOM 9061 C C . SER A 1 1195 ? -42.039 -14.108 16.851 1.00 59.62 1195 SER A C 1
ATOM 9063 O O . SER A 1 1195 ? -42.735 -14.962 17.391 1.00 59.62 1195 SER A O 1
ATOM 9065 N N . SER A 1 1196 ? -42.132 -12.803 17.135 1.00 56.25 1196 SER A N 1
ATOM 9066 C CA . SER A 1 1196 ? -43.201 -12.092 17.867 1.00 56.25 1196 SER A CA 1
ATOM 9067 C C . SER A 1 1196 ? -42.676 -10.695 18.236 1.00 56.25 1196 SER A C 1
ATOM 9069 O O . SER A 1 1196 ? -41.677 -10.627 18.948 1.00 56.25 1196 SER A O 1
ATOM 9071 N N . GLY A 1 1197 ? -43.308 -9.596 17.792 1.00 56.88 1197 GLY A N 1
ATOM 9072 C CA . GLY A 1 1197 ? -42.916 -8.231 18.218 1.00 56.88 1197 GLY A CA 1
ATOM 9073 C C . GLY A 1 1197 ? -42.933 -7.125 17.151 1.00 56.88 1197 GLY A C 1
ATOM 9074 O O . GLY A 1 1197 ? -42.082 -6.248 17.180 1.00 56.88 1197 GLY A O 1
ATOM 9075 N N . GLY A 1 1198 ? -43.861 -7.164 16.193 1.00 62.03 1198 GLY A N 1
ATOM 9076 C CA . GLY A 1 1198 ? -43.791 -6.314 14.998 1.00 62.03 1198 GLY A CA 1
ATOM 9077 C C . GLY A 1 1198 ? -44.275 -4.866 15.124 1.00 62.03 1198 GLY A C 1
ATOM 9078 O O . GLY A 1 1198 ? -44.161 -4.160 14.134 1.00 62.03 1198 GLY A O 1
ATOM 9079 N N . ASP A 1 1199 ? -44.821 -4.409 16.255 1.00 79.75 1199 ASP A N 1
ATOM 9080 C CA . ASP A 1 1199 ? -45.439 -3.074 16.348 1.00 79.75 1199 ASP A CA 1
ATOM 9081 C C . ASP A 1 1199 ? -44.719 -2.151 17.345 1.00 79.75 1199 ASP A C 1
ATOM 9083 O O . ASP A 1 1199 ? -44.940 -2.219 18.555 1.00 79.75 1199 ASP A O 1
ATOM 9087 N N . GLU A 1 1200 ? -43.870 -1.264 16.819 1.00 88.06 1200 GLU A N 1
ATOM 9088 C CA . GLU A 1 1200 ? -43.212 -0.183 17.564 1.00 88.06 1200 GLU A CA 1
ATOM 9089 C C . GLU A 1 1200 ? -43.878 1.195 17.350 1.00 88.06 1200 GLU A C 1
ATOM 9091 O O . GLU A 1 1200 ? -43.271 2.220 17.659 1.00 88.06 1200 GLU A O 1
ATOM 9096 N N . SER A 1 1201 ? -45.126 1.274 16.864 1.00 84.81 1201 SER A N 1
ATOM 9097 C CA . SER A 1 1201 ? -45.782 2.554 16.511 1.00 84.81 1201 SER A CA 1
ATOM 9098 C C . SER A 1 1201 ? -45.762 3.594 17.638 1.00 84.81 1201 SER A C 1
ATOM 9100 O O . SER A 1 1201 ? -45.475 4.770 17.412 1.00 84.81 1201 SER A O 1
ATOM 9102 N N . ALA A 1 1202 ? -46.042 3.164 18.874 1.00 86.19 1202 ALA A N 1
ATOM 9103 C CA . ALA A 1 1202 ? -46.022 4.043 20.044 1.00 86.19 1202 ALA A CA 1
ATOM 9104 C C . ALA A 1 1202 ? -44.605 4.551 20.364 1.00 86.19 1202 ALA A C 1
ATOM 9106 O O . ALA A 1 1202 ? -44.433 5.712 20.736 1.00 86.19 1202 ALA A O 1
ATOM 9107 N N . LEU A 1 1203 ? -43.596 3.694 20.177 1.00 88.69 1203 LEU A N 1
ATOM 9108 C CA . LEU A 1 1203 ? -42.191 4.030 20.387 1.00 88.69 1203 LEU A CA 1
ATOM 9109 C C . LEU A 1 1203 ? -41.709 5.036 19.341 1.00 88.69 1203 LEU A C 1
ATOM 9111 O O . LEU A 1 1203 ? -41.059 6.013 19.696 1.00 88.69 1203 LEU A O 1
ATOM 9115 N N . ILE A 1 1204 ? -42.077 4.831 18.072 1.00 90.81 1204 ILE A N 1
ATOM 9116 C CA . ILE A 1 1204 ? -41.759 5.742 16.967 1.00 90.81 1204 ILE A CA 1
ATOM 9117 C C . ILE A 1 1204 ? -42.363 7.122 17.238 1.00 90.81 1204 ILE A C 1
ATOM 9119 O O . ILE A 1 1204 ? -41.662 8.125 17.128 1.00 90.81 1204 ILE A O 1
ATOM 9123 N N . GLY A 1 1205 ? -43.633 7.185 17.655 1.00 88.69 1205 GLY A N 1
ATOM 9124 C CA . GLY A 1 1205 ? -44.283 8.447 18.016 1.00 88.69 1205 GLY A CA 1
ATOM 9125 C C . GLY A 1 1205 ? -43.580 9.172 19.168 1.00 88.69 1205 GLY A C 1
ATOM 9126 O O . GLY A 1 1205 ? -43.377 10.384 19.102 1.00 88.69 1205 GLY A O 1
ATOM 9127 N N . GLN A 1 1206 ? -43.155 8.435 20.199 1.00 92.31 1206 GLN A N 1
ATOM 9128 C CA . GLN A 1 1206 ? -42.412 8.997 21.327 1.00 92.31 1206 GLN A CA 1
ATOM 9129 C C . GLN A 1 1206 ? -41.011 9.482 20.920 1.00 92.31 1206 GLN A C 1
ATOM 9131 O O . GLN A 1 1206 ? -40.643 10.610 21.245 1.00 92.31 1206 GLN A O 1
ATOM 9136 N N . ALA A 1 1207 ? -40.252 8.676 20.173 1.00 91.75 1207 ALA A N 1
ATOM 9137 C CA . ALA A 1 1207 ? -38.915 9.025 19.695 1.00 91.75 1207 ALA A CA 1
ATOM 9138 C C . ALA A 1 1207 ? -38.943 10.235 18.750 1.00 91.75 1207 ALA A C 1
ATOM 9140 O O . ALA A 1 1207 ? -38.086 11.111 18.851 1.00 91.75 1207 ALA A O 1
ATOM 9141 N N . ALA A 1 1208 ? -39.959 10.326 17.888 1.00 89.44 1208 ALA A N 1
ATOM 9142 C CA . ALA A 1 1208 ? -40.173 11.459 16.994 1.00 89.44 1208 ALA A CA 1
ATOM 9143 C C . ALA A 1 1208 ? -40.496 12.757 17.752 1.00 89.44 1208 ALA A C 1
ATOM 9145 O O . ALA A 1 1208 ? -40.064 13.831 17.336 1.00 89.44 1208 ALA A O 1
ATOM 9146 N N . ALA A 1 1209 ? -41.267 12.672 18.840 1.00 89.75 1209 ALA A N 1
ATOM 9147 C CA . ALA A 1 1209 ? -41.619 13.828 19.667 1.00 89.75 1209 ALA A CA 1
ATOM 9148 C C . ALA A 1 1209 ? -40.435 14.349 20.498 1.00 89.75 1209 ALA A C 1
ATOM 9150 O O . ALA A 1 1209 ? -40.419 15.517 20.875 1.00 89.75 1209 ALA A O 1
ATOM 9151 N N . LEU A 1 1210 ? -39.461 13.483 20.784 1.00 91.31 1210 LEU A N 1
ATOM 9152 C CA . LEU A 1 1210 ? -38.278 13.791 21.588 1.00 91.31 1210 LEU A CA 1
ATOM 9153 C C . LEU A 1 1210 ? -37.029 14.077 20.744 1.00 91.31 1210 LEU A C 1
ATOM 9155 O O . LEU A 1 1210 ? -35.958 14.282 21.312 1.00 91.31 1210 LEU A O 1
ATOM 9159 N N . LEU A 1 1211 ? -37.136 14.055 19.411 1.00 90.44 1211 LEU A N 1
ATOM 9160 C CA . LEU A 1 1211 ? -36.000 14.288 18.525 1.00 90.44 1211 LEU A CA 1
ATOM 9161 C C . LEU A 1 1211 ? -35.481 15.734 18.697 1.00 90.44 1211 LEU A C 1
ATOM 9163 O O . LEU A 1 1211 ? -36.290 16.668 18.695 1.00 90.44 1211 LEU A O 1
ATOM 9167 N N . PRO A 1 1212 ? -34.162 15.956 18.839 1.00 83.56 1212 PRO A N 1
ATOM 9168 C CA . PRO A 1 1212 ? -33.598 17.295 19.004 1.00 83.56 1212 PRO A CA 1
ATOM 9169 C C . PRO A 1 1212 ? -34.014 18.245 17.872 1.00 83.56 1212 PRO A C 1
ATOM 9171 O O . PRO A 1 1212 ? -34.072 17.856 16.707 1.00 83.56 1212 PRO A O 1
ATOM 9174 N N . GLY A 1 1213 ? -34.346 19.493 18.212 1.00 72.38 1213 GLY A N 1
ATOM 9175 C CA . GLY A 1 1213 ? -34.792 20.497 17.236 1.00 72.38 1213 GLY A CA 1
ATOM 9176 C C . GLY A 1 1213 ? -36.246 20.359 16.757 1.00 72.38 1213 GLY A C 1
ATOM 9177 O O . GLY A 1 1213 ? -36.693 21.203 15.989 1.00 72.38 1213 GLY A O 1
ATOM 9178 N N . ALA A 1 1214 ? -37.016 19.373 17.243 1.00 55.69 1214 ALA A N 1
ATOM 9179 C CA . ALA A 1 1214 ? -38.417 19.143 16.862 1.00 55.69 1214 ALA A CA 1
ATOM 9180 C C . ALA A 1 1214 ? -39.432 20.161 17.433 1.00 55.69 1214 ALA A C 1
ATOM 9182 O O . ALA A 1 1214 ? -40.623 19.850 17.503 1.00 55.69 1214 ALA A O 1
ATOM 9183 N N . SER A 1 1215 ? -39.003 21.357 17.857 1.00 33.75 1215 SER A N 1
ATOM 9184 C CA . SER A 1 1215 ? -39.924 22.393 18.339 1.00 33.75 1215 SER A CA 1
ATOM 9185 C C . SER A 1 1215 ? -40.952 22.719 17.250 1.00 33.75 1215 SER A C 1
ATOM 9187 O O . SER A 1 1215 ? -40.565 23.223 16.194 1.00 33.75 1215 SER A O 1
ATOM 9189 N N . PRO A 1 1216 ? -42.255 22.487 17.483 1.00 32.09 1216 PRO A N 1
ATOM 9190 C CA . PRO A 1 1216 ? -43.275 23.022 16.604 1.00 32.09 1216 PRO A CA 1
ATOM 9191 C C . PRO A 1 1216 ? -43.302 24.537 16.826 1.00 32.09 1216 PRO A C 1
ATOM 9193 O O . PRO A 1 1216 ? -43.512 24.989 17.955 1.00 32.09 1216 PRO A O 1
ATOM 9196 N N . GLN A 1 1217 ? -43.055 25.323 15.778 1.00 27.55 1217 GLN A N 1
ATOM 9197 C CA . GLN A 1 1217 ? -43.629 26.669 15.742 1.00 27.55 1217 GLN A CA 1
ATOM 9198 C C . GLN A 1 1217 ? -45.125 26.575 15.466 1.00 27.55 1217 GLN A C 1
ATOM 9200 O O . GLN A 1 1217 ? -45.510 25.758 14.597 1.00 27.55 1217 GLN A O 1
#

Sequence (1217 aa):
MIPTRTATGGTRRAVWQALTILLGIWAAPAYSAEALPHHGWILTQNDTDYNRAVIARMREYAVTHAQLSHRIVTRVDQFDDPEVVARVRLLADDIHAQGAKVLVWAQELGEDRLSFCFDPDGADMRARMQRYRDALTQIPAIDGVVISFGSAPSELSTVVPSCQPAQYARIAERYKAMIEAVSRVVSDEFGKDVYVRTFYHKGLEIPFLRAALAETQRPITVMTKSEPNDFAPYYPLNPLVADVGAHPQFLELDCAGEYWGRSTIPFVAAEYFAQRYRETREQFAAGSEGRFIGSACRVDRYEHPALGTLNEANIDAQARLVQNPDTDWREILARFVSTRFGLAPGSAATTELVEILRRTYWIGRKMYYAKGDWAFKKGSTLPDSGTDALTLLLDKNIAQWNADYRSVTQQLLTPNRQTLLELLQEKREAVDLAERNLQALAGLRENLDAAAYAQLETLLLKQRLATEIWLHMTGAIFGLRHNSSHLESAARPWVPWHLGELERLAAALENGDYPQISDPYPFPPGDIRRLIANTRDPLLQFGPGSPPQWLAIDGIDIVETGPDSVTVGWQARAGLRYQVELTQTLPHYPQTYAPDSAITADGPVSLRIADLQPGTPYAVRVRAEADGQSMVSGDYPFWTRQTATAGGDAPSTRSGGGAMPAAALPLMLLLALWRRYAGRRVVGGRLLLSAGLAAGLSACGGSEGAAADGGPPPEPTVLRLEGSVGSAGDTLYLPFELPAGVQRLDATLSEDSPGNLGLGVFDARGADFGSPGFRGISGAERREVFIADDAATPGFIAGPLAPGPWTLAIPNFLATGKARVEVKLSFGSSAAGAALLPAQELARNTPGWYFGDLHVHTVHSSDAFSSGAALEPAQMAERAQAHGLDFLSLTDHNVTTQNDRLSAAAPPGFLLLGGEEVTTWMSGPGHLTVTGLQSGDWVDWRFRPSLGVFADTAAWSAYDRPVQVVLEQARALGLYSAVAHPMIWPGFGSNWGFFADAETDPAALPDGFEVWNGSADFALTWGPAALRRWDEELARGRHVCGNGGSDVHGVGGEVEVGRPATVVYAPALSRAAITAALRGCRGYMTADPDGPALMLSGAGPDGQQQLVGGTLYGSPGDSVTLSARVTGGEGAVLIWIHNGRSAGRVTLGAADQTVSQDFGIGEGGAVRAELRASALAGEPLALSNPIFLRLGAASSGGDESALIGQAAALLPGASPQ

Foldseek 3Di:
DDDDDDDDDDPDPPVVVVVVVPPPPPDDPPPPDAFFQAEEAEEAAPDLVVLLVVLVCCLVLVHAAYEYDHPLAAALVCLVDVSSLVSLQVSLVSNVVSVHAYEYHHAPDQDPAQEAALPLPDPRLVVRLVSLVVSCVSRVSHQEYEYEAQPHPDHLLRHQHPPPLQQCLFSLSSLLSNQVSNCCNQCVVNNHAYEYEPAHQALLCVVSQLSNQQPRPGAHAYEYAQAHHDQPALQHGHPCQLRRHAHEYEHEEELQAFFQARLLAAAQCLVRVLVSLVVSVVSNVVDRNYHYRAYYYHQGDYPRGCPPGNSVLVSQSRSVCSNPSPDDSLVSQLVVCCVVWVFDRPDPLSVLVSVLNVLSNLLSQLLQAQLNWRQADGNQADALELVRGRLCLFRPISCSVPVQCVVVSVCQQAPDPQSLVQSLLSLVQSLQSLVVSLVSLVVCCVVGDPVVSLSSNLNSVLSNLSSLLSSLLSLQSSLVSNCVNDVDDPSLQANLVSLVSLLVSLVCVVVCVPVSPPDSPPDHSVSSVSHSVNSDDPVDDRDHHDHDDDDHWADWDFPDAAQFKTKIKTWDAAPKWKKKFKDLDPDDGPDIDGDPDHRHHTGMDIDMDGRHHGQGKMKIWMWIDDDPDIHIHRIDIDHHHHDDDPDDDDDDDDDDDDDDDDDDDDDDDPDDPDDPDDDDDDDDDDDDDDDDDDDDDDDDDDDDDDPDDDDPWDDKDKDKWKDWDDAQLDKDKTKDWDDPQFFKKKKFKDADDPFKKKKWKFAQQDDAAQTLRGFFMAISLDRMWMEGQADIQQRGHHHDRDTTMMMMIIHGQHGGTMMMMMMITGGDDHDHYDAFDKFFFAQWQAWFKFKEFQAEEACSHSVLVSVVFGHQLLVQQVQCVVQVGQEYEHAHEQGFPSQRQNVVSHDHSHHYWGKHFLARSHQAAATKIKTRDIHSGGFHNQEFACHRSGHDVVSDDSRYDHLLVRLVVSVVRLIQMEQPLQFFPDDDHHNRGHVSVCSNPVSSDTLEYAQAEQDPPCPSGGHPVSVLSVLSCLLVLHNYAYDHHQNDSGPDDSTDGPQKIKIFTFSGPGSNGVRVRRSLLRTKIFRGSPFKFKWKWKAWPPGFIGTFSAEHEEAQATKMKMKIWMAQQAQKKKFKADSNDTPDIDGHHDRTDMDMDMDGLNSWGWMWMWIGNDPDDDDTRMTGHTHTRYYDDDPDDRDCPVVCVVHCCNTPNNDDD

Nearest PDB structures (foldseek):
  1h41-assembly1_B  TM=7.112E-01  e=2.624E-15  Cellvibrio japonicus
  3s8w-assembly3_C  TM=7.861E-01  e=1.302E-04  Homo sapiens
  2q7n-assembly2_C  TM=7.935E-01  e=2.056E-03  Mus musculus
  4lxo-assembly2_B  TM=4.731E-01  e=4.672E-04  Homo sapiens
  1tdq-assembly1_A  TM=3.387E-01  e=1.172E-03  Rattus norvegicus

Solvent-accessible surface area (backbone atoms only — not comparable to full-atom values): 64216 Å² total; per-residue (Å²): 138,87,91,80,92,80,92,85,90,86,87,75,70,71,70,69,62,61,66,67,70,77,77,72,79,94,67,83,76,78,76,76,64,73,56,37,83,35,32,33,39,31,47,27,46,64,52,62,71,60,50,51,60,54,46,74,48,34,61,83,57,63,41,43,28,40,33,41,21,63,62,50,35,37,37,55,76,51,56,78,37,68,67,43,44,53,51,51,49,54,52,32,53,52,35,46,75,57,71,20,45,30,30,39,32,27,30,45,54,92,51,83,47,64,60,45,26,60,43,72,90,26,72,52,34,43,53,52,41,44,44,51,52,54,41,45,68,75,39,71,70,56,42,26,42,36,39,31,46,59,75,21,74,32,46,67,81,73,38,37,46,71,42,71,34,64,68,41,37,43,50,26,46,43,54,28,39,50,53,53,44,48,37,46,44,44,32,74,72,66,72,23,47,42,30,43,38,69,50,41,76,53,68,75,49,51,68,34,53,30,50,18,44,46,67,46,86,66,92,47,36,38,38,33,44,56,25,56,52,81,69,50,76,94,50,61,71,20,83,59,64,54,46,39,37,68,36,41,32,29,33,37,48,72,31,6,28,78,39,58,23,31,36,56,26,55,47,31,44,32,62,55,53,41,48,52,48,46,54,50,51,52,44,39,71,73,69,31,70,32,46,85,34,32,36,30,29,24,47,29,47,47,99,25,47,5,68,95,40,66,11,31,49,28,51,53,31,50,43,44,40,24,47,28,59,82,60,55,40,65,60,48,43,41,48,46,46,24,71,78,56,69,36,58,78,90,34,72,68,34,53,51,52,38,51,44,42,48,46,30,34,57,29,47,52,32,44,52,27,54,88,83,32,48,35,49,63,42,57,37,44,77,45,63,24,51,68,54,24,40,49,26,41,67,69,60,28,49,38,71,83,39,67,77,34,44,67,57,52,48,43,68,77,60,32,50,74,66,54,52,51,36,42,51,44,18,16,48,50,17,32,53,53,31,51,50,39,54,58,54,49,61,76,39,57,92,71,38,53,71,68,61,46,53,52,49,51,32,33,45,49,48,39,29,53,48,21,50,50,41,35,26,50,50,46,26,42,53,32,49,55,27,43,77,76,34,99,82,51,92,50,62,33,30,26,52,30,22,48,49,53,45,50,52,51,25,49,37,63,71,73,48,76,48,78,71,57,87,64,57,63,66,64,37,42,68,56,52,51,43,22,47,58,57,56,56,55,91,86,60,84,72,67,82,45,43,81,84,84,73,81,80,84,45,73,73,45,80,75,44,60,38,35,34,28,42,28,43,29,29,47,43,50,48,75,40,49,55,35,43,34,36,28,77,52,85,84,52,64,90,39,77,46,64,64,96,63,84,43,81,56,69,42,82,45,72,44,77,48,69,90,44,62,54,58,34,66,36,36,36,30,48,34,41,36,50,99,93,46,75,37,48,52,49,81,46,75,48,56,26,29,64,73,81,72,95,79,78,95,78,87,88,80,91,82,81,90,80,90,80,87,90,82,92,82,88,91,88,87,85,86,88,86,85,88,85,87,87,83,86,84,80,86,86,85,84,90,84,88,84,88,85,88,82,91,87,84,87,81,90,80,89,76,79,89,74,84,80,72,90,67,80,70,62,77,70,45,75,46,80,49,74,49,69,49,57,58,58,41,35,65,39,74,51,74,48,77,42,60,78,52,40,36,34,41,36,41,38,59,49,64,75,39,98,39,51,42,28,48,26,40,20,36,54,72,32,75,56,69,78,36,88,13,62,33,31,33,34,40,56,73,45,48,67,45,38,38,18,18,79,48,40,37,72,16,32,58,48,25,74,58,64,53,39,54,27,34,37,38,34,38,21,36,63,31,50,54,41,42,38,37,42,37,40,37,36,48,49,86,82,53,85,38,76,80,74,35,67,47,45,58,70,43,42,91,46,68,42,67,40,34,21,23,59,30,30,36,25,46,40,15,35,64,19,36,68,67,75,35,32,36,52,69,36,57,45,43,52,48,34,44,74,56,63,32,41,34,38,21,44,22,20,58,57,24,40,58,77,23,26,45,26,54,80,36,37,51,93,70,36,37,45,34,20,24,24,22,29,50,32,49,27,82,35,34,23,31,35,32,37,32,50,45,48,41,87,52,84,73,62,42,55,47,46,37,80,29,57,89,65,38,54,73,86,76,59,56,97,50,52,38,50,51,39,59,46,46,48,50,39,54,75,69,61,36,30,34,23,34,35,57,39,48,39,67,85,68,89,20,28,22,52,35,39,60,33,37,27,49,60,37,65,64,42,49,54,40,28,32,32,39,36,63,19,54,88,50,39,90,82,49,46,33,71,60,25,42,50,53,51,23,53,44,26,42,69,53,48,82,63,21,67,41,20,15,10,65,23,38,35,65,92,61,88,32,40,74,31,25,18,14,24,33,33,49,25,69,23,49,23,43,69,38,47,30,51,18,54,60,43,19,23,34,25,29,19,51,34,67,91,44,34,40,57,48,45,35,37,38,31,56,97,71,24,28,31,42,32,36,29,72,44,42,31,50,61,88,36,60,29,43,35,35,40,38,31,20,71,36,53,66,19,25,41,34,35,31,46,48,69,37,82,74,48,76,45,73,33,90,38,47,70,42,76,50,74,51,78,47,66,31,54,78,39,14,26,38,29,43,36,30,20,73,50,94,61,94,75,71,66,40,23,39,37,23,34,37,34,31,35,75,50,75,75,95,77,82,52,71,32,60,70,56,44,55,51,54,60,70,49,37,68,82,60,73,81,128

pLDDT: mean 83.8, std 19.02, range [24.3, 98.62]

InterPro domains:
  IPR003141 Polymerase/histidinol phosphatase, N-terminal [SM00481] (852-922)
  IPR003961 Fibronectin type III [PS50853] (552-648)
  IPR003961 Fibronectin type III [SM00060] (544-630)
  IPR003961 Fibronectin type III [cd00063] (546-640)
  IPR013783 Immunoglobulin-like fold [G3DSA:2.60.40.10] (553-634)
  IPR016195 Polymerase/histidinol phosphatase-like [SSF89550] (848-1085)
  IPR017853 Glycoside hydrolase superfamily [SSF51445] (52-471)
  IPR036116 Fibronectin type III superfamily [SSF49265] (555-630)
  IPR052018 PHP domain-containing protein [PTHR42924] (843-1067)

Mean predicted aligned error: 15.63 Å

Radius of gyration: 35.84 Å; Cα contacts (8 Å, |Δi|>4): 2708; chains: 1; bounding box: 108×108×110 Å

Organism: NCBI:txid985250